Protein AF-0000000072977416 (afdb_homodimer)

Foldseek 3Di:
DPQPLWDFQDPPCVSLVVLLVQCVVVVHDSVLRRPTEEAEEEEAEDDLQRVLTVLLRVLLLVLLRVQEDDDPRGDSHRYGYYYYDYAYAQLVCFPHLCLLCHQLRLQRLLVVVLCVSRVNSHLEYEYEYTHFRNVLSNLLNQLLSWHHYAYFYLFAADWFAQPVPRATAASLNLLLCVQPPDVVVSVSRVPTGGPGGHYTWWLWRGLLVLLLCCLLFRYPFLRRQAHNPDCCSNPPVSNVVSVLRVVCSVVRPISLLQHALQSLQRSLLLSQQQLHFPLCLLSSLSSCLSSFAQACCPQRHPLVRSQLCQAAFHHHFFQIPPLHRHTSNVCSVLPGCLQVVVLQVVQQAGDQQRHHSNRHGNVVSSVVSVHDHDPCHGTHHRLDGPGVGTQKHFADEQQAPVRFKMWGRSQAPDQQDVQKAKAWEDEALASNVLVVCLNPPVVVDDASYEYEYALQACQQSNNQGANSSSQSSVVSSCVVVVGAYEYEYCGGHISNGHHTYMYVGPPGLFQQGPSVQDDGGFMWMQHSPVRYIYTPQCVDVVSVVVSSVVQVVCCVVVVNTHPSGHDQPDPSSVQSNQAFAGSSSSRHGHHRNRRDHNNHDDRDDPPRDRGRNSRNVSPPDD/DPQPLWDFQDPPCVSLVVLLVQCVVVVHDSVLRRPAEEAEEEEAEDDLQRVLTVLLRVLLLVLLRVQEDDDPRGDSHRYGYYYYDYAYAQLVCFPHLCLLCHQLRLQRLLVVVLCVSRVNVHQEYEYEYTHFRNVLSNLLNQLLSWHHYAYFYLFAFDWFAQPVPRATAASLNLLLCVQPPDVVVSVSRVVTGGPGGHYTWWLWRGLLVLLLCCLLFRYPFLRRQAHNPDCCSNPPVSNVVSVLRVVCSVVRPISLLQHALQSLQRSLLLSQQQLHFPLCLLSSLSSCLSSFAQACCPQRHPLVRSQLCQAAFHHHFFQIPPLHGHTSNVCSVLPGCLQVVVLQVVQQAGDQQRHHSNRHGNVVSSVVSVHDHDPCHGTHHRLDGPGVGTQKHFADEQQAPVRFKMWGRSQAPDQQDVQKAKAWEDEALASNVLVVCLNPPVVVDDASYEYEYALQACQQSNNQGANSSSQSSVVSSCVVVVGAYEYEYCGGHISNGHHTYMYVGPPGLFQQGQSVQDDGGFMWMQHSVVRYIYTPQCVDVVSVVVSSVVQVVCCVVVVNTHPSGHDQPDPSSVQSNQAFAGSSSSRHGHHRNRRDHNNHDDRDDPPRDGGRNSRNVSPPDD

Structure (mmCIF, N/CA/C/O backbone):
data_AF-0000000072977416-model_v1
#
loop_
_entity.id
_entity.type
_entity.pdbx_description
1 polymer 'Dihydroxy-acid dehydratase IlvD'
#
loop_
_atom_site.group_P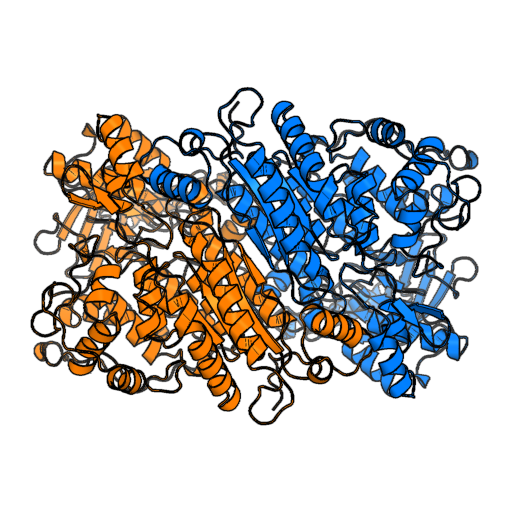DB
_atom_site.id
_atom_site.type_symbol
_atom_site.label_atom_id
_atom_site.label_alt_id
_atom_site.label_comp_id
_atom_site.label_asym_id
_atom_site.label_entity_id
_atom_site.label_seq_id
_atom_site.pdbx_PDB_ins_code
_atom_site.Cartn_x
_atom_site.Cartn_y
_atom_site.Cartn_z
_atom_site.occupancy
_atom_site.B_iso_or_equiv
_atom_site.auth_seq_id
_atom_site.auth_comp_id
_atom_site.auth_asym_id
_atom_site.auth_atom_id
_atom_site.pdbx_PDB_model_num
ATOM 1 N N . MET A 1 1 ? 30.844 7.852 -4.305 1 33.72 1 MET A N 1
ATOM 2 C CA . MET A 1 1 ? 29.672 8.141 -5.141 1 33.72 1 MET A CA 1
ATOM 3 C C . MET A 1 1 ? 28.375 7.895 -4.371 1 33.72 1 MET A C 1
ATOM 5 O O . MET A 1 1 ? 28.156 6.797 -3.855 1 33.72 1 MET A O 1
ATOM 9 N N . THR A 1 2 ? 27.781 8.914 -3.76 1 53.28 2 THR A N 1
ATOM 10 C CA . THR A 1 2 ? 26.594 8.82 -2.916 1 53.28 2 THR A CA 1
ATOM 11 C C . THR A 1 2 ? 25.453 8.172 -3.676 1 53.28 2 THR A C 1
ATOM 13 O O . THR A 1 2 ? 25.203 8.492 -4.84 1 53.28 2 THR A O 1
ATOM 16 N N . ASN A 1 3 ? 25.094 6.945 -3.426 1 66.19 3 ASN A N 1
ATOM 17 C CA . ASN A 1 3 ? 23.969 6.254 -4.043 1 66.19 3 ASN A CA 1
ATOM 18 C C . ASN A 1 3 ? 22.672 7.062 -3.92 1 66.19 3 ASN A C 1
ATOM 20 O O . ASN A 1 3 ? 22.234 7.359 -2.811 1 66.19 3 ASN A O 1
ATOM 24 N N . PRO A 1 4 ? 22.281 7.512 -5.102 1 69.56 4 PRO A N 1
ATOM 25 C CA . PRO A 1 4 ? 21.094 8.375 -5.074 1 69.56 4 PRO A CA 1
ATOM 26 C C . PRO A 1 4 ? 19.906 7.727 -4.371 1 69.56 4 PRO A C 1
ATOM 28 O O . PRO A 1 4 ? 18.984 8.422 -3.955 1 69.56 4 PRO A O 1
ATOM 31 N N . ASN A 1 5 ? 20.016 6.426 -4.133 1 79.12 5 ASN A N 1
ATOM 32 C CA . ASN A 1 5 ? 18.906 5.715 -3.51 1 79.12 5 ASN A CA 1
ATOM 33 C C . ASN A 1 5 ? 19.109 5.574 -2.004 1 79.12 5 ASN A C 1
ATOM 35 O O . ASN A 1 5 ? 18.188 5.156 -1.289 1 79.12 5 ASN A O 1
ATOM 39 N N . ALA A 1 6 ? 20.266 5.918 -1.536 1 79.19 6 ALA A N 1
ATOM 40 C CA . ALA A 1 6 ? 20.531 5.93 -0.098 1 79.19 6 ALA A CA 1
ATOM 41 C C . ALA A 1 6 ? 20.281 7.316 0.492 1 79.19 6 ALA A C 1
ATOM 43 O O . ALA A 1 6 ? 20.797 8.312 -0.013 1 79.19 6 ALA A O 1
ATOM 44 N N . VAL A 1 7 ? 19.453 7.297 1.464 1 80.44 7 VAL A N 1
ATOM 45 C CA . VAL A 1 7 ? 19.109 8.555 2.117 1 80.44 7 VAL A CA 1
ATOM 46 C C . VAL A 1 7 ? 19.891 8.68 3.43 1 80.44 7 VAL A C 1
ATOM 48 O O . VAL A 1 7 ? 19.828 7.789 4.277 1 80.44 7 VAL A O 1
ATOM 51 N N . LEU A 1 8 ? 20.703 9.711 3.51 1 84.19 8 LEU A N 1
ATOM 52 C CA . LEU A 1 8 ? 21.422 10 4.75 1 84.19 8 LEU A CA 1
ATOM 53 C C . LEU A 1 8 ? 20.75 11.141 5.508 1 84.19 8 LEU A C 1
ATOM 55 O O . LEU A 1 8 ? 20.172 12.039 4.898 1 84.19 8 LEU A O 1
ATOM 59 N N . ILE A 1 9 ? 20.812 11 6.777 1 87.94 9 ILE A N 1
ATOM 60 C CA . ILE A 1 9 ? 20.344 12.102 7.605 1 87.94 9 ILE A CA 1
ATOM 61 C C . ILE A 1 9 ? 21.453 13.133 7.766 1 87.94 9 ILE A C 1
ATOM 63 O O . ILE A 1 9 ? 22.531 12.828 8.281 1 87.94 9 ILE A O 1
ATOM 67 N N . ASP A 1 10 ? 21.25 14.258 7.242 1 89.56 10 ASP A N 1
ATOM 68 C CA . ASP A 1 10 ? 22.234 15.328 7.395 1 89.56 10 ASP A CA 1
ATOM 69 C C . ASP A 1 10 ? 22.281 15.836 8.836 1 89.56 10 ASP A C 1
ATOM 71 O O . ASP A 1 10 ? 21.625 15.266 9.719 1 89.56 10 ASP A O 1
ATOM 75 N N . LYS A 1 11 ? 23.094 16.828 9.086 1 90.56 11 LYS A N 1
ATOM 76 C CA . LYS A 1 11 ? 23.266 17.328 10.445 1 90.56 11 LYS A CA 1
ATOM 77 C C . LYS A 1 11 ? 22.281 18.438 10.766 1 90.56 11 LYS A C 1
ATOM 79 O O . LYS A 1 11 ? 22.469 19.188 11.719 1 90.56 11 LYS A O 1
ATOM 84 N N . HIS A 1 12 ? 21.328 18.484 9.891 1 92.12 12 HIS A N 1
ATOM 85 C CA . HIS A 1 12 ? 20.234 19.422 10.188 1 92.12 12 HIS A CA 1
ATOM 86 C C . HIS A 1 12 ? 19.516 19.031 11.469 1 92.12 12 HIS A C 1
ATOM 88 O O . HIS A 1 12 ? 18.969 17.922 11.57 1 92.12 12 HIS A O 1
ATOM 94 N N . PRO A 1 13 ? 19.469 19.938 12.43 1 94.31 13 PRO A N 1
ATOM 95 C CA . PRO A 1 13 ? 18.906 19.562 13.727 1 94.31 13 PRO A CA 1
ATOM 96 C C . PRO A 1 13 ? 17.453 19.125 13.633 1 94.31 13 PRO A C 1
ATOM 98 O O . PRO A 1 13 ? 17.016 18.219 14.344 1 94.31 13 PRO A O 1
ATOM 101 N N . GLY A 1 14 ? 16.656 19.766 12.789 1 92.81 14 GLY A N 1
ATOM 102 C CA . GLY A 1 14 ? 15.258 19.391 12.602 1 92.81 14 GLY A CA 1
ATOM 103 C C . GLY A 1 14 ? 15.078 17.969 12.125 1 92.81 14 GLY A C 1
ATOM 104 O O . GLY A 1 14 ? 14.133 17.281 12.539 1 92.81 14 GLY A O 1
ATOM 105 N N . ARG A 1 15 ? 15.875 17.5 11.281 1 93.25 15 ARG A N 1
ATOM 106 C CA . ARG A 1 15 ? 15.781 16.156 10.727 1 93.25 15 ARG A CA 1
ATOM 107 C C . ARG A 1 15 ? 16.453 15.133 11.641 1 93.25 15 ARG A C 1
ATOM 109 O O . ARG A 1 15 ? 15.977 14 11.773 1 93.25 15 ARG A O 1
ATOM 116 N N . SER A 1 16 ? 17.484 15.547 12.383 1 94.62 16 SER A N 1
ATOM 117 C CA . SER A 1 16 ? 18.25 14.656 13.242 1 94.62 16 SER A CA 1
ATOM 118 C C . SER A 1 16 ? 17.484 14.328 14.523 1 94.62 16 SER A C 1
ATOM 120 O O . SER A 1 16 ? 17.656 13.242 15.078 1 94.62 16 SER A O 1
ATOM 122 N N . THR A 1 17 ? 16.672 15.227 15.008 1 95.31 17 THR A N 1
ATOM 123 C CA . THR A 1 17 ? 16.078 15.109 16.344 1 95.31 17 THR A CA 1
ATOM 124 C C . THR A 1 17 ? 15.25 13.844 16.453 1 95.31 17 THR A C 1
ATOM 126 O O . THR A 1 17 ? 15.297 13.141 17.469 1 95.31 17 THR A O 1
ATOM 129 N N . GLN A 1 18 ? 14.484 13.453 15.453 1 94 18 GLN A N 1
ATOM 130 C CA . GLN A 1 18 ? 13.648 12.258 15.508 1 94 18 GLN A CA 1
ATOM 131 C C . GLN A 1 18 ? 14.492 10.992 15.398 1 94 18 GLN A C 1
ATOM 133 O O . GLN A 1 18 ? 14.172 9.977 16.016 1 94 18 GLN A O 1
ATOM 138 N N . THR A 1 19 ? 15.531 11.078 14.625 1 94.06 19 THR A N 1
ATOM 139 C CA . THR A 1 19 ? 16.391 9.914 14.461 1 94.06 19 THR A CA 1
ATOM 140 C C . THR A 1 19 ? 17.172 9.641 15.742 1 94.06 19 THR A C 1
ATOM 142 O O . THR A 1 19 ? 17.438 8.484 16.078 1 94.06 19 THR A O 1
ATOM 145 N N . ILE A 1 20 ? 17.562 10.727 16.406 1 95.25 20 ILE A N 1
ATOM 146 C CA . ILE A 1 20 ? 18.203 10.586 17.719 1 95.25 20 ILE A CA 1
ATOM 147 C C . ILE A 1 20 ? 17.25 9.891 18.688 1 95.25 20 ILE A C 1
ATOM 149 O O . ILE A 1 20 ? 17.625 8.938 19.375 1 95.25 20 ILE A O 1
ATOM 153 N N . GLY A 1 21 ? 15.969 10.398 18.719 1 93.25 21 GLY A N 1
ATOM 154 C CA . GLY A 1 21 ? 14.961 9.781 19.562 1 93.25 21 GLY A CA 1
ATOM 155 C C . GLY A 1 21 ? 14.758 8.305 19.266 1 93.25 21 GLY A C 1
ATOM 156 O O . GLY A 1 21 ? 14.633 7.492 20.188 1 93.25 21 GLY A O 1
ATOM 157 N N . LEU A 1 22 ? 14.711 7.941 18.016 1 94.31 22 LEU A N 1
ATOM 158 C CA . LEU A 1 22 ? 14.547 6.555 17.609 1 94.31 22 LEU A CA 1
ATOM 159 C C . LEU A 1 22 ? 15.703 5.695 18.094 1 94.31 22 LEU A C 1
ATOM 161 O O . LEU A 1 22 ? 15.492 4.605 18.641 1 94.31 22 LEU A O 1
ATOM 165 N N . ALA A 1 23 ? 16.938 6.191 17.844 1 95.31 23 ALA A N 1
ATOM 166 C CA . ALA A 1 23 ? 18.125 5.449 18.266 1 95.31 23 ALA A CA 1
ATOM 167 C C . ALA A 1 23 ? 18.094 5.176 19.766 1 95.31 23 ALA A C 1
ATOM 169 O O . ALA A 1 23 ? 18.406 4.066 20.203 1 95.31 23 ALA A O 1
ATOM 170 N N . LEU A 1 24 ? 17.672 6.152 20.516 1 94.38 24 LEU A N 1
ATOM 171 C CA . LEU A 1 24 ? 17.594 6.004 21.969 1 94.38 24 LEU A CA 1
ATOM 172 C C . LEU A 1 24 ? 16.562 4.953 22.359 1 94.38 24 LEU A C 1
ATOM 174 O O . LEU A 1 24 ? 16.828 4.105 23.219 1 94.38 24 LEU A O 1
ATOM 178 N N . GLU A 1 25 ? 15.445 4.984 21.734 1 94.06 25 GLU A N 1
ATOM 179 C CA . GLU A 1 25 ? 14.344 4.094 22.094 1 94.06 25 GLU A CA 1
ATOM 180 C C . GLU A 1 25 ? 14.672 2.646 21.734 1 94.06 25 GLU A C 1
ATOM 182 O O . GLU A 1 25 ? 14.266 1.721 22.438 1 94.06 25 GLU A O 1
ATOM 187 N N . ILE A 1 26 ? 15.328 2.398 20.609 1 93.75 26 ILE A N 1
ATOM 188 C CA . ILE A 1 26 ? 15.586 1.018 20.219 1 93.75 26 ILE A CA 1
ATOM 189 C C . ILE A 1 26 ? 16.938 0.566 20.781 1 93.75 26 ILE A C 1
ATOM 191 O O . ILE A 1 26 ? 17.344 -0.58 20.594 1 93.75 26 ILE A O 1
ATOM 195 N N . GLY A 1 27 ? 17.656 1.458 21.422 1 93.5 27 GLY A N 1
ATOM 196 C CA . GLY A 1 27 ? 18.844 1.095 22.172 1 93.5 27 GLY A CA 1
ATOM 197 C C . GLY A 1 27 ? 20.094 1.02 21.297 1 93.5 27 GLY A C 1
ATOM 198 O O . GLY A 1 27 ? 20.922 0.121 21.469 1 93.5 27 GLY A O 1
ATOM 199 N N . THR A 1 28 ? 20.172 1.914 20.312 1 94.56 28 THR A N 1
ATOM 200 C CA . THR A 1 28 ? 21.375 1.988 19.5 1 94.56 28 THR A CA 1
ATOM 201 C C . THR A 1 28 ? 22.109 3.301 19.734 1 94.56 28 THR A C 1
ATOM 203 O O . THR A 1 28 ? 21.594 4.207 20.375 1 94.56 28 THR A O 1
ATOM 206 N N . ASP A 1 29 ? 23.344 3.41 19.266 1 93.75 29 ASP A N 1
ATOM 207 C CA . ASP A 1 29 ? 24.219 4.562 19.484 1 93.75 29 ASP A CA 1
ATOM 208 C C . ASP A 1 29 ? 23.781 5.746 18.625 1 93.75 29 ASP A C 1
ATOM 210 O O . ASP A 1 29 ? 23.859 5.688 17.391 1 93.75 29 ASP A O 1
ATOM 214 N N . PRO A 1 30 ? 23.406 6.875 19.266 1 93.31 30 PRO A N 1
ATOM 215 C CA . PRO A 1 30 ? 22.984 8.055 18.5 1 93.31 30 PRO A CA 1
ATOM 216 C C . PRO A 1 30 ? 24.094 8.586 17.594 1 93.31 30 PRO A C 1
ATOM 218 O O . PRO A 1 30 ? 23.828 9.32 16.641 1 93.31 30 PRO A O 1
ATOM 221 N N . ALA A 1 31 ? 25.312 8.188 17.891 1 93.06 31 ALA A N 1
ATOM 222 C CA . ALA A 1 31 ? 26.422 8.648 17.078 1 93.06 31 ALA A CA 1
ATOM 223 C C . ALA A 1 31 ? 26.328 8.094 15.656 1 93.06 31 ALA A C 1
ATOM 225 O O . ALA A 1 31 ? 26.984 8.594 14.734 1 93.06 31 ALA A O 1
ATOM 226 N N . LEU A 1 32 ? 25.453 7.102 15.5 1 95.69 32 LEU A N 1
ATOM 227 C CA . LEU A 1 32 ? 25.359 6.422 14.211 1 95.69 32 LEU A CA 1
ATOM 228 C C . LEU A 1 32 ? 24.203 6.977 13.383 1 95.69 32 LEU A C 1
ATOM 230 O O . LEU A 1 32 ? 23.984 6.539 12.25 1 95.69 32 LEU A O 1
ATOM 234 N N . ILE A 1 33 ? 23.516 7.988 13.805 1 94.44 33 ILE A N 1
ATOM 235 C CA . ILE A 1 33 ? 22.266 8.391 13.164 1 94.44 33 ILE A CA 1
ATOM 236 C C . ILE A 1 33 ? 22.562 9.016 11.797 1 94.44 33 ILE A C 1
ATOM 238 O O . ILE A 1 33 ? 21.688 9.07 10.93 1 94.44 33 ILE A O 1
ATOM 242 N N . HIS A 1 34 ? 23.781 9.516 11.594 1 93.88 34 HIS A N 1
ATOM 243 C CA . HIS A 1 34 ? 24.156 10.156 10.336 1 93.88 34 HIS A CA 1
ATOM 244 C C . HIS A 1 34 ? 24.797 9.164 9.383 1 93.88 34 HIS A C 1
ATOM 246 O O . HIS A 1 34 ? 25.203 9.539 8.273 1 93.88 34 HIS A O 1
ATOM 252 N N . GLU A 1 35 ? 24.891 7.91 9.844 1 93.75 35 GLU A N 1
ATOM 253 C CA . GLU A 1 35 ? 25.359 6.832 8.984 1 93.75 35 GLU A CA 1
ATOM 254 C C . GLU A 1 35 ? 24.234 6.281 8.117 1 93.75 35 GLU A C 1
ATOM 256 O O . GLU A 1 35 ? 23.062 6.582 8.344 1 93.75 35 GLU A O 1
ATOM 261 N N . PRO A 1 36 ? 24.609 5.508 7.082 1 94.06 36 PRO A N 1
ATOM 262 C CA . PRO A 1 36 ? 23.562 4.832 6.32 1 94.06 36 PRO A CA 1
ATOM 263 C C . PRO A 1 36 ? 22.703 3.914 7.188 1 94.06 36 PRO A C 1
ATOM 265 O O . PRO A 1 36 ? 23.156 3.436 8.227 1 94.06 36 PRO A O 1
ATOM 268 N N . SER A 1 37 ? 21.5 3.707 6.762 1 95.06 37 SER A N 1
ATOM 269 C CA . SER A 1 37 ? 20.562 2.938 7.578 1 95.06 37 SER A CA 1
ATOM 270 C C . SER A 1 37 ? 20.406 1.521 7.039 1 95.06 37 SER A C 1
ATOM 272 O O . SER A 1 37 ? 20.578 1.279 5.844 1 95.06 37 SER A O 1
ATOM 274 N N . VAL A 1 38 ? 20.047 0.618 7.91 1 97.06 38 VAL A N 1
ATOM 275 C CA . VAL A 1 38 ? 19.672 -0.751 7.57 1 97.06 38 VAL A CA 1
ATOM 276 C C . VAL A 1 38 ? 18.391 -1.131 8.289 1 97.06 38 VAL A C 1
ATOM 278 O O . VAL A 1 38 ? 18.016 -0.512 9.297 1 97.06 38 VAL A O 1
ATOM 281 N N . GLY A 1 39 ? 17.656 -2.059 7.762 1 96.81 39 GLY A N 1
ATOM 282 C CA . GLY A 1 39 ? 16.391 -2.451 8.383 1 96.81 39 GLY A CA 1
ATOM 283 C C . GLY A 1 39 ? 15.883 -3.789 7.895 1 96.81 39 GLY A C 1
ATOM 284 O O . GLY A 1 39 ? 16.5 -4.426 7.043 1 96.81 39 GLY A O 1
ATOM 285 N N . VAL A 1 40 ? 14.828 -4.289 8.57 1 98.56 40 VAL A N 1
ATOM 286 C CA . VAL A 1 40 ? 14.148 -5.539 8.25 1 98.56 40 VAL A CA 1
ATOM 287 C C . VAL A 1 40 ? 12.672 -5.27 7.973 1 98.56 40 VAL A C 1
ATOM 289 O O . VAL A 1 40 ? 12.039 -4.477 8.672 1 98.56 40 VAL A O 1
ATOM 292 N N . VAL A 1 41 ? 12.109 -5.848 6.918 1 98.31 41 VAL A N 1
ATOM 293 C CA . VAL A 1 41 ? 10.695 -5.715 6.598 1 98.31 41 VAL A CA 1
ATOM 294 C C . VAL A 1 41 ? 10.047 -7.098 6.516 1 98.31 41 VAL A C 1
ATOM 296 O O . VAL A 1 41 ? 10.734 -8.094 6.301 1 98.31 41 VAL A O 1
ATOM 299 N N . GLY A 1 42 ? 8.773 -7.172 6.785 1 98.38 42 GLY A N 1
ATOM 300 C CA . GLY A 1 42 ? 8.023 -8.406 6.68 1 98.38 42 GLY A CA 1
ATOM 301 C C . GLY A 1 42 ? 6.664 -8.227 6.023 1 98.38 42 GLY A C 1
ATOM 302 O O . GLY A 1 42 ? 6.125 -7.121 5.996 1 98.38 42 GLY A O 1
ATOM 303 N N . THR A 1 43 ? 6.125 -9.289 5.457 1 97.81 43 THR A N 1
ATOM 304 C CA . THR A 1 43 ? 4.762 -9.289 4.93 1 97.81 43 THR A CA 1
ATOM 305 C C . THR A 1 43 ? 3.822 -10.047 5.863 1 97.81 43 THR A C 1
ATOM 307 O O . THR A 1 43 ? 4.102 -11.18 6.25 1 97.81 43 THR A O 1
ATOM 310 N N . LYS A 1 44 ? 2.697 -9.461 6.234 1 96.69 44 LYS A N 1
ATOM 311 C CA . LYS A 1 44 ? 1.711 -10.07 7.125 1 96.69 44 LYS A CA 1
ATOM 312 C C . LYS A 1 44 ? 0.342 -10.148 6.457 1 96.69 44 LYS A C 1
ATOM 314 O O . LYS A 1 44 ? 0.1 -9.484 5.445 1 96.69 44 LYS A O 1
ATOM 319 N N . GLY A 1 45 ? -0.521 -10.945 6.988 1 94.06 45 GLY A N 1
ATOM 320 C CA . GLY A 1 45 ? -1.86 -11.172 6.465 1 94.06 45 GLY A CA 1
ATOM 321 C C . GLY A 1 45 ? -2.746 -11.953 7.418 1 94.06 45 GLY A C 1
ATOM 322 O O . GLY A 1 45 ? -2.307 -12.352 8.5 1 94.06 45 GLY A O 1
ATOM 323 N N . ASP A 1 46 ? -3.953 -12.289 7.031 1 92.12 46 ASP A N 1
ATOM 324 C CA . ASP A 1 46 ? -4.965 -12.797 7.949 1 92.12 46 ASP A CA 1
ATOM 325 C C . ASP A 1 46 ? -5.055 -14.32 7.879 1 92.12 46 ASP A C 1
ATOM 327 O O . ASP A 1 46 ? -6.102 -14.898 8.18 1 92.12 46 ASP A O 1
ATOM 331 N N . SER A 1 47 ? -4.051 -14.977 7.375 1 93.44 47 SER A N 1
ATOM 332 C CA . SER A 1 47 ? -4.051 -16.438 7.285 1 93.44 47 SER A CA 1
ATOM 333 C C . SER A 1 47 ? -2.834 -17.031 7.988 1 93.44 47 SER A C 1
ATOM 335 O O . SER A 1 47 ? -1.903 -16.297 8.352 1 93.44 47 SER A O 1
ATOM 337 N N . GLN A 1 48 ? -2.854 -18.297 8.148 1 94.69 48 GLN A N 1
ATOM 338 C CA . GLN A 1 48 ? -1.761 -18.984 8.828 1 94.69 48 GLN A CA 1
ATOM 339 C C . GLN A 1 48 ? -0.483 -18.953 7.996 1 94.69 48 GLN A C 1
ATOM 341 O O . GLN A 1 48 ? 0.604 -19.234 8.508 1 94.69 48 GLN A O 1
ATOM 346 N N . CYS A 1 49 ? -0.612 -18.547 6.699 1 96 49 CYS A N 1
ATOM 347 C CA . CYS A 1 49 ? 0.577 -18.391 5.867 1 96 49 CYS A CA 1
ATOM 348 C C . CYS A 1 49 ? 1.567 -17.422 6.504 1 96 49 CYS A C 1
ATOM 350 O O . CYS A 1 49 ? 2.779 -17.578 6.34 1 96 49 CYS A O 1
ATOM 352 N N . TYR A 1 50 ? 1.049 -16.484 7.25 1 96.81 50 TYR A N 1
ATOM 353 C CA . TYR A 1 50 ? 1.85 -15.328 7.645 1 96.81 50 TYR A CA 1
ATOM 354 C C . TYR A 1 50 ? 2.24 -15.406 9.117 1 96.81 50 TYR A C 1
ATOM 356 O O . TYR A 1 50 ? 2.979 -14.555 9.617 1 96.81 50 TYR A O 1
ATOM 364 N N . LEU A 1 51 ? 1.865 -16.375 9.867 1 96.69 51 LEU A N 1
ATOM 365 C CA . LEU A 1 51 ? 1.949 -16.406 11.328 1 96.69 51 LEU A CA 1
ATOM 366 C C . LEU A 1 51 ? 3.4 -16.484 11.781 1 96.69 51 LEU A C 1
ATOM 368 O O . LEU A 1 51 ? 3.729 -16.062 12.898 1 96.69 51 LEU A O 1
ATOM 372 N N . GLY A 1 52 ? 4.289 -17 10.938 1 97.19 52 GLY A N 1
ATOM 373 C CA . GLY A 1 52 ? 5.68 -17.141 11.336 1 97.19 52 GLY A CA 1
ATOM 374 C C . GLY A 1 52 ? 6.508 -15.898 11.031 1 97.19 52 GLY A C 1
ATOM 375 O O . GLY A 1 52 ? 7.645 -15.781 11.492 1 97.19 52 GLY A O 1
ATOM 376 N N . VAL A 1 53 ? 6.016 -14.891 10.344 1 98.25 53 VAL A N 1
ATOM 377 C CA . VAL A 1 53 ? 6.789 -13.805 9.758 1 98.25 53 VAL A CA 1
ATOM 378 C C . VAL A 1 53 ? 7.293 -12.875 10.867 1 98.25 53 VAL A C 1
ATOM 380 O O . VAL A 1 53 ? 8.484 -12.547 10.914 1 98.25 53 VAL A O 1
ATOM 383 N N . ALA A 1 54 ? 6.422 -12.484 11.766 1 97.38 54 ALA A N 1
ATOM 384 C CA . ALA A 1 54 ? 6.766 -11.469 12.758 1 97.38 54 ALA A CA 1
ATOM 385 C C . ALA A 1 54 ? 7.91 -11.938 13.648 1 97.38 54 ALA A C 1
ATOM 387 O O . ALA A 1 54 ? 8.82 -11.164 13.961 1 97.38 54 ALA A O 1
ATOM 388 N N . THR A 1 55 ? 7.84 -13.188 14.086 1 97.94 55 THR A N 1
ATOM 389 C CA . THR A 1 55 ? 8.883 -13.719 14.961 1 97.94 55 THR A CA 1
ATOM 390 C C . THR A 1 55 ? 10.227 -13.766 14.234 1 97.94 55 THR A C 1
ATOM 392 O O . THR A 1 55 ? 11.273 -13.523 14.836 1 97.94 55 THR A O 1
ATOM 395 N N . LYS A 1 56 ? 10.219 -14.078 12.984 1 98.75 56 LYS A N 1
ATOM 396 C CA . LYS A 1 56 ? 11.445 -14.141 12.195 1 98.75 56 LYS A CA 1
ATOM 397 C C . LYS A 1 56 ? 12 -12.742 11.938 1 98.75 56 LYS A C 1
ATOM 399 O O . LYS A 1 56 ? 13.219 -12.539 11.969 1 98.75 56 LYS A O 1
ATOM 404 N N . VAL A 1 57 ? 11.117 -11.797 11.633 1 98.62 57 VAL A N 1
ATOM 405 C CA . VAL A 1 57 ? 11.531 -10.406 11.469 1 98.62 57 VAL A CA 1
ATOM 406 C C . VAL A 1 57 ? 12.227 -9.922 12.734 1 98.62 57 VAL A C 1
ATOM 408 O O . VAL A 1 57 ? 13.289 -9.297 12.664 1 98.62 57 VAL A O 1
ATOM 411 N N . GLU A 1 58 ? 11.656 -10.203 13.859 1 98.12 58 GLU A N 1
ATOM 412 C CA . GLU A 1 58 ? 12.227 -9.789 15.133 1 98.12 58 GLU A CA 1
ATOM 413 C C . GLU A 1 58 ? 13.586 -10.445 15.375 1 98.12 58 GLU A C 1
ATOM 415 O O . GLU A 1 58 ? 14.516 -9.797 15.859 1 98.12 58 GLU A O 1
ATOM 420 N N . ALA A 1 59 ? 13.688 -11.727 15.039 1 98.75 59 ALA A N 1
ATOM 421 C CA . ALA A 1 59 ? 14.953 -12.438 15.211 1 98.75 59 ALA A CA 1
ATOM 422 C C . ALA A 1 59 ? 16.062 -11.805 14.367 1 98.75 59 ALA A C 1
ATOM 424 O O . ALA A 1 59 ? 17.188 -11.633 14.836 1 98.75 59 ALA A O 1
ATOM 425 N N . ILE A 1 60 ? 15.789 -11.484 13.156 1 98.88 60 ILE A N 1
ATOM 426 C CA . ILE A 1 60 ? 16.766 -10.875 12.25 1 98.88 60 ILE A CA 1
ATOM 427 C C . ILE A 1 60 ? 17.109 -9.469 12.742 1 98.88 60 ILE A C 1
ATOM 429 O O . ILE A 1 60 ? 18.281 -9.07 12.719 1 98.88 60 ILE A O 1
ATOM 433 N N . HIS A 1 61 ? 16.078 -8.688 13.148 1 98.56 61 HIS A N 1
ATOM 434 C CA . HIS A 1 61 ? 16.312 -7.344 13.664 1 98.56 61 HIS A CA 1
ATOM 435 C C . HIS A 1 61 ? 17.234 -7.371 14.875 1 98.56 61 HIS A C 1
ATOM 437 O O . HIS A 1 61 ? 18.125 -6.527 14.992 1 98.56 61 HIS A O 1
ATOM 443 N N . GLN A 1 62 ? 17.031 -8.32 15.758 1 98.12 62 GLN A N 1
ATOM 444 C CA . GLN A 1 62 ? 17.891 -8.461 16.922 1 98.12 62 GLN A CA 1
ATOM 445 C C . GLN A 1 62 ? 19.312 -8.836 16.516 1 98.12 62 GLN A C 1
ATOM 447 O O . GLN A 1 62 ? 20.281 -8.336 17.094 1 98.12 62 GLN A O 1
ATOM 452 N N . ALA A 1 63 ? 19.391 -9.742 15.555 1 98.25 63 ALA A N 1
ATOM 453 C CA . ALA A 1 63 ? 20.719 -10.102 15.047 1 98.25 63 ALA A CA 1
ATOM 454 C C . ALA A 1 63 ? 21.438 -8.891 14.477 1 98.25 63 ALA A C 1
ATOM 456 O O . ALA A 1 63 ? 22.641 -8.719 14.695 1 98.25 63 ALA A O 1
ATOM 457 N N . LEU A 1 64 ? 20.75 -8.039 13.742 1 97.75 64 LEU A N 1
ATOM 458 C CA . LEU A 1 64 ? 21.312 -6.805 13.203 1 97.75 64 LEU A CA 1
ATOM 459 C C . LEU A 1 64 ? 21.75 -5.871 14.32 1 97.75 64 LEU A C 1
ATOM 461 O O . LEU A 1 64 ? 22.859 -5.324 14.289 1 97.75 64 LEU A O 1
ATOM 465 N N . LYS A 1 65 ? 20.891 -5.688 15.258 1 97.5 65 LYS A N 1
ATOM 466 C CA . LYS A 1 65 ? 21.125 -4.781 16.375 1 97.5 65 LYS A CA 1
ATOM 467 C C . LYS A 1 65 ? 22.406 -5.152 17.109 1 97.5 65 LYS A C 1
ATOM 469 O O . LYS A 1 65 ? 23.203 -4.277 17.453 1 97.5 65 LYS A O 1
ATOM 474 N N . THR A 1 66 ? 22.672 -6.438 17.297 1 96.06 66 THR A N 1
ATOM 475 C CA . THR A 1 66 ? 23.812 -6.918 18.062 1 96.06 66 THR A CA 1
ATOM 476 C C . THR A 1 66 ? 25.109 -6.672 17.312 1 96.06 66 THR A C 1
ATOM 478 O O . THR A 1 66 ? 26.188 -6.633 17.906 1 96.06 66 THR A O 1
ATOM 481 N N . ARG A 1 67 ? 25 -6.449 16.047 1 95.62 67 ARG A N 1
ATOM 482 C CA . ARG A 1 67 ? 26.188 -6.266 15.227 1 95.62 67 ARG A CA 1
ATOM 483 C C . ARG A 1 67 ? 26.469 -4.785 14.984 1 95.62 67 ARG A C 1
ATOM 485 O O . ARG A 1 67 ? 27.547 -4.418 14.5 1 95.62 67 ARG A O 1
ATOM 492 N N . ILE A 1 68 ? 25.562 -3.92 15.328 1 95.75 68 ILE A N 1
ATOM 493 C CA . ILE A 1 68 ? 25.672 -2.494 15.039 1 95.75 68 ILE A CA 1
ATOM 494 C C . ILE A 1 68 ? 26.375 -1.781 16.188 1 95.75 68 ILE A C 1
ATOM 496 O O . ILE A 1 68 ? 26.078 -2.031 17.359 1 95.75 68 ILE A O 1
ATOM 500 N N . GLY A 1 69 ? 27.328 -0.96 15.852 1 94.75 69 GLY A N 1
ATOM 501 C CA . GLY A 1 69 ? 28.062 -0.19 16.844 1 94.75 69 GLY A CA 1
ATOM 502 C C . GLY A 1 69 ? 29.25 0.544 16.266 1 94.75 69 GLY A C 1
ATOM 503 O O . GLY A 1 69 ? 29.438 0.564 15.039 1 94.75 69 GLY A O 1
ATOM 504 N N . THR A 1 70 ? 29.938 1.151 17.078 1 92.94 70 THR A N 1
ATOM 505 C CA . THR A 1 70 ? 31.078 1.969 16.656 1 92.94 70 THR A CA 1
ATOM 506 C C . THR A 1 70 ? 32.406 1.271 16.969 1 92.94 70 THR A C 1
ATOM 508 O O . THR A 1 70 ? 33.469 1.758 16.594 1 92.94 70 THR A O 1
ATOM 511 N N . LYS A 1 71 ? 32.406 0.113 17.656 1 92.38 71 LYS A N 1
ATOM 512 C CA . LYS A 1 71 ? 33.625 -0.626 17.969 1 92.38 71 LYS A CA 1
ATOM 513 C C . LYS A 1 71 ? 34.188 -1.31 16.719 1 92.38 71 LYS A C 1
ATOM 515 O O . LYS A 1 71 ? 33.469 -1.5 15.734 1 92.38 71 LYS A O 1
ATOM 520 N N . PRO A 1 72 ? 35.469 -1.657 16.75 1 90.94 72 PRO A N 1
ATOM 521 C CA . PRO A 1 72 ? 36.062 -2.355 15.609 1 90.94 72 PRO A CA 1
ATOM 522 C C . PRO A 1 72 ? 35.312 -3.66 15.281 1 90.94 72 PRO A C 1
ATOM 524 O O . PRO A 1 72 ? 35.031 -4.445 16.188 1 90.94 72 PRO A O 1
ATOM 527 N N . GLY A 1 73 ? 35.031 -3.816 14.078 1 89.12 73 GLY A N 1
ATOM 528 C CA . GLY A 1 73 ? 34.375 -5.039 13.641 1 89.12 73 GLY A CA 1
ATOM 529 C C . GLY A 1 73 ? 32.844 -4.918 13.586 1 89.12 73 GLY A C 1
ATOM 530 O O . GLY A 1 73 ? 32.188 -5.77 13 1 89.12 73 GLY A O 1
ATOM 531 N N . GLN A 1 74 ? 32.312 -3.881 14.141 1 93.75 74 GLN A N 1
ATOM 532 C CA . GLN A 1 74 ? 30.859 -3.672 14.133 1 93.75 74 GLN A CA 1
ATOM 533 C C . GLN A 1 74 ? 30.422 -2.887 12.898 1 93.75 74 GLN A C 1
ATOM 535 O O . GLN A 1 74 ? 31.25 -2.301 12.203 1 93.75 74 GLN A O 1
ATOM 540 N N . LEU A 1 75 ? 29.203 -3.041 12.633 1 95.25 75 LEU A N 1
ATOM 541 C CA . LEU A 1 75 ? 28.625 -2.34 11.5 1 95.25 75 LEU A CA 1
ATOM 542 C C . LEU A 1 75 ? 28.203 -0.926 11.891 1 95.25 75 LEU A C 1
ATOM 544 O O . LEU A 1 75 ? 27.359 -0.746 12.766 1 95.25 75 LEU A O 1
ATOM 548 N N . LYS A 1 76 ? 28.812 0.062 11.273 1 95.44 76 LYS A N 1
ATOM 549 C CA . LYS A 1 76 ? 28.516 1.458 11.57 1 95.44 76 LYS A CA 1
ATOM 550 C C . LYS A 1 76 ? 27.312 1.946 10.75 1 95.44 76 LYS A C 1
ATOM 552 O O . LYS A 1 76 ? 27.469 2.789 9.859 1 95.44 76 LYS A O 1
ATOM 557 N N . TYR A 1 77 ? 26.172 1.446 11.094 1 95.94 77 TYR A N 1
ATOM 558 C CA . TYR A 1 77 ? 24.938 1.789 10.398 1 95.94 77 TYR A CA 1
ATOM 559 C C . TYR A 1 77 ? 23.859 2.225 11.391 1 95.94 77 TYR A C 1
ATOM 561 O O . TYR A 1 77 ? 23.922 1.868 12.57 1 95.94 77 TYR A O 1
ATOM 569 N N . ARG A 1 78 ? 22.938 3.041 10.93 1 95.19 78 ARG A N 1
ATOM 570 C CA . ARG A 1 78 ? 21.734 3.373 11.688 1 95.19 78 ARG A CA 1
ATOM 571 C C . ARG A 1 78 ? 20.672 2.281 11.547 1 95.19 78 ARG A C 1
ATOM 573 O O . ARG A 1 78 ? 20.375 1.841 10.438 1 95.19 78 ARG A O 1
ATOM 580 N N . LEU A 1 79 ? 20.172 1.858 12.695 1 96.5 79 LEU A N 1
ATOM 581 C CA . LEU A 1 79 ? 19.141 0.82 12.688 1 96.5 79 LEU A CA 1
ATOM 582 C C . LEU A 1 79 ? 17.75 1.432 12.75 1 96.5 79 LEU A C 1
ATOM 584 O O . LEU A 1 79 ? 17.484 2.311 13.57 1 96.5 79 LEU A O 1
ATOM 588 N N . VAL A 1 80 ? 16.828 1.047 11.883 1 95.25 80 VAL A N 1
ATOM 589 C CA . VAL A 1 80 ? 15.43 1.462 11.945 1 95.25 80 VAL A CA 1
ATOM 590 C C . VAL A 1 80 ? 14.578 0.334 12.531 1 95.25 80 VAL A C 1
ATOM 592 O O . VAL A 1 80 ? 15.016 -0.818 12.586 1 95.25 80 VAL A O 1
ATOM 595 N N . GLN A 1 81 ? 13.398 0.602 13.062 1 96.12 81 GLN A N 1
ATOM 596 C CA . GLN A 1 81 ? 12.531 -0.424 13.625 1 96.12 81 GLN A CA 1
ATOM 597 C C . GLN A 1 81 ? 11.984 -1.342 12.539 1 96.12 81 GLN A C 1
ATOM 599 O O . GLN A 1 81 ? 11.93 -0.962 11.367 1 96.12 81 GLN A O 1
ATOM 604 N N . PRO A 1 82 ? 11.555 -2.582 12.914 1 97.12 82 PRO A N 1
ATOM 605 C CA . PRO A 1 82 ? 10.938 -3.469 11.922 1 97.12 82 PRO A CA 1
ATOM 606 C C . PRO A 1 82 ? 9.664 -2.883 11.32 1 97.12 82 PRO A C 1
ATOM 608 O O . PRO A 1 82 ? 8.875 -2.244 12.023 1 97.12 82 PRO A O 1
ATOM 611 N N . GLU A 1 83 ? 9.492 -3.096 10.078 1 97 83 GLU A N 1
ATOM 612 C CA . GLU A 1 83 ? 8.305 -2.615 9.367 1 97 83 GLU A CA 1
ATOM 613 C C . GLU A 1 83 ? 7.574 -3.762 8.68 1 97 83 GLU A C 1
ATOM 615 O O . GLU A 1 83 ? 8.156 -4.824 8.438 1 97 83 GLU A O 1
ATOM 620 N N . TYR A 1 84 ? 6.266 -3.559 8.445 1 97.5 84 TYR A N 1
ATOM 621 C CA . TYR A 1 84 ? 5.438 -4.602 7.855 1 97.5 84 TYR A CA 1
ATOM 622 C C . TYR A 1 84 ? 4.523 -4.023 6.781 1 97.5 84 TYR A C 1
ATOM 624 O O . TYR A 1 84 ? 4.172 -2.844 6.824 1 97.5 84 TYR A O 1
ATOM 632 N N . THR A 1 85 ? 4.184 -4.797 5.828 1 96.31 85 THR A N 1
ATOM 633 C CA . THR A 1 85 ? 3.113 -4.48 4.887 1 96.31 85 THR A CA 1
ATOM 634 C C . THR A 1 85 ? 2.025 -5.551 4.926 1 96.31 85 THR A C 1
ATOM 636 O O . THR A 1 85 ? 2.258 -6.66 5.41 1 96.31 85 THR A O 1
ATOM 639 N N . ILE A 1 86 ? 0.805 -5.215 4.469 1 93.94 86 ILE A N 1
ATOM 640 C CA . ILE A 1 86 ? -0.363 -6.09 4.5 1 93.94 86 ILE A CA 1
ATOM 641 C C . ILE A 1 86 ? -0.421 -6.918 3.219 1 93.94 86 ILE A C 1
ATOM 643 O O . ILE A 1 86 ? -0.017 -6.453 2.15 1 93.94 86 ILE A O 1
ATOM 647 N N . ALA A 1 87 ? -0.921 -8.156 3.387 1 90.44 87 ALA A N 1
ATOM 648 C CA . ALA A 1 87 ? -1.101 -9.039 2.236 1 90.44 87 ALA A CA 1
ATOM 649 C C . ALA A 1 87 ? -2.312 -9.945 2.424 1 90.44 87 ALA A C 1
ATOM 651 O O . ALA A 1 87 ? -2.916 -9.977 3.5 1 90.44 87 ALA A O 1
ATOM 652 N N . THR A 1 88 ? -2.727 -10.609 1.315 1 90.81 88 THR A N 1
ATOM 653 C CA . THR A 1 88 ? -3.875 -11.508 1.324 1 90.81 88 THR A CA 1
ATOM 654 C C . THR A 1 88 ? -3.469 -12.914 0.881 1 90.81 88 THR A C 1
ATOM 656 O O . THR A 1 88 ? -2.529 -13.07 0.099 1 90.81 88 THR A O 1
ATOM 659 N N . SER A 1 89 ? -4.129 -13.844 1.471 1 90.25 89 SER A N 1
ATOM 660 C CA . SER A 1 89 ? -3.865 -15.227 1.101 1 90.25 89 SER A CA 1
ATOM 661 C C . SER A 1 89 ? -4.832 -15.711 0.022 1 90.25 89 SER A C 1
ATOM 663 O O . SER A 1 89 ? -6.016 -15.367 0.046 1 90.25 89 SER A O 1
ATOM 665 N N . ASP A 1 90 ? -4.395 -16.516 -0.848 1 90.12 90 ASP A N 1
ATOM 666 C CA . ASP A 1 90 ? -5.207 -17.094 -1.914 1 90.12 90 ASP A CA 1
ATOM 667 C C . ASP A 1 90 ? -6.133 -18.188 -1.37 1 90.12 90 ASP A C 1
ATOM 669 O O . ASP A 1 90 ? -7.297 -18.266 -1.766 1 90.12 90 ASP A O 1
ATOM 673 N N . GLY A 1 91 ? -5.59 -18.953 -0.508 1 89.69 91 GLY A N 1
ATOM 674 C CA . GLY A 1 91 ? -6.293 -20.141 -0.07 1 89.69 91 GLY A CA 1
ATOM 675 C C . GLY A 1 91 ? -7.676 -19.859 0.484 1 89.69 91 GLY A C 1
ATOM 676 O O . GLY A 1 91 ? -8.664 -20.453 0.047 1 89.69 91 GLY A O 1
ATOM 677 N N . MET A 1 92 ? -7.789 -18.875 1.312 1 90.5 92 MET A N 1
ATOM 678 C CA . MET A 1 92 ? -9.047 -18.531 1.976 1 90.5 92 MET A CA 1
ATOM 679 C C . MET A 1 92 ? -10.016 -17.875 0.998 1 90.5 92 MET A C 1
ATOM 681 O O . MET A 1 92 ? -11.227 -17.922 1.198 1 90.5 92 MET A O 1
ATOM 685 N N . ARG A 1 93 ? -9.484 -17.344 -0.115 1 93.06 93 ARG A N 1
ATOM 686 C CA . ARG A 1 93 ? -10.312 -16.5 -0.974 1 93.06 93 ARG A CA 1
ATOM 687 C C . ARG A 1 93 ? -10.656 -17.219 -2.275 1 93.06 93 ARG A C 1
ATOM 689 O O . ARG A 1 93 ? -11.461 -16.734 -3.064 1 93.06 93 ARG A O 1
ATOM 696 N N . ASN A 1 94 ? -10.109 -18.359 -2.461 1 91.44 94 ASN A N 1
ATOM 697 C CA . ASN A 1 94 ? -10.344 -19.047 -3.717 1 91.44 94 ASN A CA 1
ATOM 698 C C . ASN A 1 94 ? -11.828 -19.328 -3.938 1 91.44 94 ASN A C 1
ATOM 700 O O . ASN A 1 94 ? -12.523 -19.781 -3.027 1 91.44 94 ASN A O 1
ATOM 704 N N . GLY A 1 95 ? -12.281 -19.016 -5.109 1 90.5 95 GLY A N 1
ATOM 705 C CA . GLY A 1 95 ? -13.664 -19.297 -5.461 1 90.5 95 GLY A CA 1
ATOM 706 C C . GLY A 1 95 ? -14.617 -18.203 -5 1 90.5 95 GLY A C 1
ATOM 707 O O . GLY A 1 95 ? -15.836 -18.328 -5.176 1 90.5 95 GLY A O 1
ATOM 708 N N . THR A 1 96 ? -14.086 -17.188 -4.352 1 92 96 THR A N 1
ATOM 709 C CA . THR A 1 96 ? -14.906 -16.062 -3.896 1 92 96 THR A CA 1
ATOM 710 C C . THR A 1 96 ? -14.531 -14.789 -4.641 1 92 96 THR A C 1
ATOM 712 O O . THR A 1 96 ? -13.469 -14.711 -5.262 1 92 96 THR A O 1
ATOM 715 N N . PRO A 1 97 ? -15.391 -13.773 -4.598 1 92.12 97 PRO A N 1
ATOM 716 C CA . PRO A 1 97 ? -15.062 -12.5 -5.246 1 92.12 97 PRO A CA 1
ATOM 717 C C . PRO A 1 97 ? -13.805 -11.859 -4.668 1 92.12 97 PRO A C 1
ATOM 719 O O . PRO A 1 97 ? -13.102 -11.125 -5.375 1 92.12 97 PRO A O 1
ATOM 722 N N . GLU A 1 98 ? -13.445 -12.188 -3.424 1 94.12 98 GLU A N 1
ATOM 723 C CA . GLU A 1 98 ? -12.305 -11.586 -2.73 1 94.12 98 GLU A CA 1
ATOM 724 C C . GLU A 1 98 ? -10.984 -12.047 -3.342 1 94.12 98 GLU A C 1
ATOM 726 O O . GLU A 1 98 ? -9.953 -11.406 -3.139 1 94.12 98 GLU A O 1
ATOM 731 N N . MET A 1 99 ? -11.023 -13.094 -4.121 1 95.12 99 MET A N 1
ATOM 732 C CA . MET A 1 99 ? -9.82 -13.594 -4.785 1 95.12 99 MET A CA 1
ATOM 733 C C . MET A 1 99 ? -9.227 -12.539 -5.715 1 95.12 99 MET A C 1
ATOM 735 O O . MET A 1 99 ? -8.039 -12.586 -6.039 1 95.12 99 MET A O 1
ATOM 739 N N . ARG A 1 100 ? -10.062 -11.586 -6.172 1 94.94 100 ARG A N 1
ATOM 740 C CA . ARG A 1 100 ? -9.625 -10.523 -7.07 1 94.94 100 ARG A CA 1
ATOM 741 C C . ARG A 1 100 ? -8.531 -9.68 -6.422 1 94.94 100 ARG A C 1
ATOM 743 O O . ARG A 1 100 ? -7.695 -9.094 -7.117 1 94.94 100 ARG A O 1
ATOM 750 N N . TYR A 1 101 ? -8.438 -9.68 -5.109 1 96 101 TYR A N 1
ATOM 751 C CA . TYR A 1 101 ? -7.496 -8.828 -4.391 1 96 101 TYR A CA 1
ATOM 752 C C . TYR A 1 101 ? -6.145 -9.516 -4.234 1 96 101 TYR A C 1
ATOM 754 O O . TYR A 1 101 ? -5.16 -8.883 -3.842 1 96 101 TYR A O 1
ATOM 762 N N . SER A 1 102 ? -6.051 -10.781 -4.605 1 95.5 102 SER A N 1
ATOM 763 C CA . SER A 1 102 ? -4.809 -11.523 -4.434 1 95.5 102 SER A CA 1
ATOM 764 C C . SER A 1 102 ? -3.695 -10.945 -5.305 1 95.5 102 SER A C 1
ATOM 766 O O . SER A 1 102 ? -2.682 -10.477 -4.789 1 95.5 102 SER A O 1
ATOM 768 N N . LEU A 1 103 ? -3.902 -10.922 -6.625 1 96.94 103 LEU A N 1
ATOM 769 C CA . LEU A 1 103 ? -2.875 -10.398 -7.52 1 96.94 103 LEU A CA 1
ATOM 770 C C . LEU A 1 103 ? -2.676 -8.898 -7.305 1 96.94 103 LEU A C 1
ATOM 772 O O . LEU A 1 103 ? -1.554 -8.398 -7.391 1 96.94 103 LEU A O 1
ATOM 776 N N . ILE A 1 104 ? -3.781 -8.188 -7.027 1 97.12 104 ILE A N 1
ATOM 777 C CA . ILE A 1 104 ? -3.691 -6.762 -6.723 1 97.12 104 ILE A CA 1
ATOM 778 C C . ILE A 1 104 ? -2.822 -6.555 -5.48 1 97.12 104 ILE A C 1
ATOM 780 O O . ILE A 1 104 ? -2.086 -5.57 -5.391 1 97.12 104 ILE A O 1
ATOM 784 N N . GLY A 1 105 ? -2.875 -7.562 -4.559 1 97 105 GLY A N 1
ATOM 785 C CA . GLY A 1 105 ? -2.047 -7.52 -3.363 1 97 105 GLY A CA 1
ATOM 786 C C . GLY A 1 105 ? -0.561 -7.48 -3.668 1 97 105 GLY A C 1
ATOM 787 O O . GLY A 1 105 ? 0.219 -6.906 -2.904 1 97 105 GLY A O 1
ATOM 788 N N . ARG A 1 106 ? -0.116 -8.086 -4.789 1 97.5 106 ARG A N 1
ATOM 789 C CA . ARG A 1 106 ? 1.269 -7.984 -5.234 1 97.5 106 ARG A CA 1
ATOM 790 C C . ARG A 1 106 ? 1.658 -6.531 -5.48 1 97.5 106 ARG A C 1
ATOM 792 O O . ARG A 1 106 ? 2.75 -6.105 -5.102 1 97.5 106 ARG A O 1
ATOM 799 N N . GLU A 1 107 ? 0.74 -5.766 -6.109 1 97.62 107 GLU A N 1
ATOM 800 C CA . GLU A 1 107 ? 0.96 -4.363 -6.453 1 97.62 107 GLU A CA 1
ATOM 801 C C . GLU A 1 107 ? 0.936 -3.479 -5.211 1 97.62 107 GLU A C 1
ATOM 803 O O . GLU A 1 107 ? 1.713 -2.529 -5.102 1 97.62 107 GLU A O 1
ATOM 808 N N . VAL A 1 108 ? 0.04 -3.812 -4.316 1 97.62 108 VAL A N 1
ATOM 809 C CA . VAL A 1 108 ? -0.059 -3.074 -3.061 1 97.62 108 VAL A CA 1
ATOM 810 C C . VAL A 1 108 ? 1.216 -3.268 -2.244 1 97.62 108 VAL A C 1
ATOM 812 O O . VAL A 1 108 ? 1.748 -2.311 -1.676 1 97.62 108 VAL A O 1
ATOM 815 N N . THR A 1 109 ? 1.718 -4.531 -2.168 1 98.12 109 THR A N 1
ATOM 816 C CA . THR A 1 109 ? 2.977 -4.809 -1.487 1 98.12 109 THR A CA 1
ATOM 817 C C . THR A 1 109 ? 4.121 -4.031 -2.129 1 98.12 109 THR A C 1
ATOM 819 O O . THR A 1 109 ? 4.938 -3.426 -1.429 1 98.12 109 THR A O 1
ATOM 822 N N . HIS A 1 110 ? 4.18 -4.023 -3.449 1 98.25 110 HIS A N 1
ATOM 823 C CA . HIS A 1 110 ? 5.207 -3.283 -4.176 1 98.25 110 HIS A CA 1
ATOM 824 C C . HIS A 1 110 ? 5.16 -1.798 -3.83 1 98.25 110 HIS A C 1
ATOM 826 O O . HIS A 1 110 ? 6.191 -1.196 -3.523 1 98.25 110 HIS A O 1
ATOM 832 N N . ASP A 1 111 ? 4.004 -1.204 -3.879 1 97.5 111 ASP A N 1
ATOM 833 C CA . ASP A 1 111 ? 3.859 0.228 -3.633 1 97.5 111 ASP A CA 1
ATOM 834 C C . ASP A 1 111 ? 4.25 0.58 -2.199 1 97.5 111 ASP A C 1
ATOM 836 O O . ASP A 1 111 ? 4.902 1.598 -1.959 1 97.5 111 ASP A O 1
ATOM 840 N N . ALA A 1 112 ? 3.781 -0.217 -1.251 1 97.81 112 ALA A N 1
ATOM 841 C CA . ALA A 1 112 ? 4.102 0.015 0.155 1 97.81 112 ALA A CA 1
ATOM 842 C C . ALA A 1 112 ? 5.609 -0.001 0.383 1 97.81 112 ALA A C 1
ATOM 844 O O . ALA A 1 112 ? 6.156 0.892 1.036 1 97.81 112 ALA A O 1
ATOM 845 N N . LEU A 1 113 ? 6.25 -0.982 -0.178 1 98 113 LEU A N 1
ATOM 846 C CA . LEU A 1 113 ? 7.688 -1.113 0.042 1 98 113 LEU A CA 1
ATOM 847 C C . LEU A 1 113 ? 8.461 -0.1 -0.795 1 98 113 LEU A C 1
ATOM 849 O O . LEU A 1 113 ? 9.516 0.38 -0.378 1 98 113 LEU A O 1
ATOM 853 N N . CYS A 1 114 ? 7.945 0.25 -1.965 1 97.19 114 CYS A N 1
ATOM 854 C CA . CYS A 1 114 ? 8.539 1.323 -2.754 1 97.19 114 CYS A CA 1
ATOM 855 C C . CYS A 1 114 ? 8.57 2.627 -1.965 1 97.19 114 CYS A C 1
ATOM 857 O O . CYS A 1 114 ? 9.586 3.328 -1.955 1 97.19 114 CYS A O 1
ATOM 859 N N . GLU A 1 115 ? 7.504 2.928 -1.332 1 96.62 115 GLU A N 1
ATOM 860 C CA . GLU A 1 115 ? 7.453 4.117 -0.486 1 96.62 115 GLU A CA 1
ATOM 861 C C . GLU A 1 115 ? 8.492 4.051 0.625 1 96.62 115 GLU A C 1
ATOM 863 O O . GLU A 1 115 ? 9.273 4.988 0.815 1 96.62 115 GLU A O 1
ATOM 868 N N . HIS A 1 116 ? 8.523 2.928 1.313 1 96.38 116 HIS A N 1
ATOM 869 C CA . HIS A 1 116 ? 9.414 2.764 2.455 1 96.38 116 HIS A CA 1
ATOM 870 C C . HIS A 1 116 ? 10.875 2.855 2.027 1 96.38 116 HIS A C 1
ATOM 872 O O . HIS A 1 116 ? 11.664 3.562 2.654 1 96.38 116 HIS A O 1
ATOM 878 N N . PHE A 1 117 ? 11.25 2.182 0.956 1 96.81 117 PHE A N 1
ATOM 879 C CA . PHE A 1 117 ? 12.633 2.158 0.481 1 96.81 117 PHE A CA 1
ATOM 880 C C . PHE A 1 117 ? 13.055 3.535 -0.02 1 96.81 117 PHE A C 1
ATOM 882 O O . PHE A 1 117 ? 14.156 3.992 0.266 1 96.81 117 PHE A O 1
ATOM 889 N N . SER A 1 118 ? 12.156 4.203 -0.699 1 95.44 118 SER A N 1
ATOM 890 C CA . SER A 1 118 ? 12.477 5.5 -1.283 1 95.44 118 SER A CA 1
ATOM 891 C C . SER A 1 118 ? 12.578 6.578 -0.211 1 95.44 118 SER A C 1
ATOM 893 O O . SER A 1 118 ? 13.438 7.457 -0.286 1 95.44 118 SER A O 1
ATOM 895 N N . ALA A 1 119 ? 11.742 6.492 0.765 1 94.81 119 ALA A N 1
ATOM 896 C CA . ALA A 1 119 ? 11.68 7.539 1.779 1 94.81 119 ALA A CA 1
ATOM 897 C C . ALA A 1 119 ? 12.742 7.336 2.854 1 94.81 119 ALA A C 1
ATOM 899 O O . ALA A 1 119 ? 13.258 8.305 3.418 1 94.81 119 ALA A O 1
ATOM 900 N N . THR A 1 120 ? 13.039 6.102 3.186 1 92.88 120 THR A N 1
ATOM 901 C CA . THR A 1 120 ? 13.977 5.789 4.258 1 92.88 120 THR A CA 1
ATOM 902 C C . THR A 1 120 ? 15.391 5.625 3.703 1 92.88 120 THR A C 1
ATOM 904 O O . THR A 1 120 ? 16.375 5.922 4.387 1 92.88 120 THR A O 1
ATOM 907 N N . GLY A 1 121 ? 15.445 5.152 2.393 1 89.56 121 GLY A N 1
ATOM 908 C CA . GLY A 1 121 ? 16.734 4.98 1.732 1 89.56 121 GLY A CA 1
ATOM 909 C C . GLY A 1 121 ? 17.641 4 2.447 1 89.56 121 GLY A C 1
ATOM 910 O O . GLY A 1 121 ? 18.812 4.297 2.684 1 89.56 121 GLY A O 1
ATOM 911 N N . LEU A 1 122 ? 17.156 2.895 2.785 1 93.88 122 LEU A N 1
ATOM 912 C CA . LEU A 1 122 ? 17.938 1.879 3.471 1 93.88 122 LEU A CA 1
ATOM 913 C C . LEU A 1 122 ? 19.109 1.427 2.609 1 93.88 122 LEU A C 1
ATOM 915 O O . LEU A 1 122 ? 18.922 1.007 1.465 1 93.88 122 LEU A O 1
ATOM 919 N N . ALA A 1 123 ? 20.266 1.484 3.189 1 95.94 123 ALA A N 1
ATOM 920 C CA . ALA A 1 123 ? 21.469 0.996 2.521 1 95.94 123 ALA A CA 1
ATOM 921 C C . ALA A 1 123 ? 21.453 -0.527 2.416 1 95.94 123 ALA A C 1
ATOM 923 O O . ALA A 1 123 ? 22.156 -1.104 1.581 1 95.94 123 ALA A O 1
ATOM 924 N N . GLY A 1 124 ? 20.766 -1.137 3.203 1 97.5 124 GLY A N 1
ATOM 925 C CA . GLY A 1 124 ? 20.594 -2.58 3.207 1 97.5 124 GLY A CA 1
ATOM 926 C C . GLY A 1 124 ? 19.297 -3.023 3.848 1 97.5 124 GLY A C 1
ATOM 927 O O . GLY A 1 124 ? 18.844 -2.438 4.836 1 97.5 124 GLY A O 1
ATOM 928 N N . THR A 1 125 ? 18.719 -4.094 3.293 1 98.44 125 THR A N 1
ATOM 929 C CA . THR A 1 125 ? 17.422 -4.551 3.799 1 98.44 125 THR A CA 1
ATOM 930 C C . THR A 1 125 ? 17.328 -6.07 3.734 1 98.44 125 THR A C 1
ATOM 932 O O . THR A 1 125 ? 17.75 -6.684 2.756 1 98.44 125 THR A O 1
ATOM 935 N N . ILE A 1 126 ? 16.859 -6.68 4.777 1 98.88 126 ILE A N 1
ATOM 936 C CA . ILE A 1 126 ? 16.438 -8.078 4.758 1 98.88 126 ILE A CA 1
ATOM 937 C C . ILE A 1 126 ? 14.906 -8.156 4.836 1 98.88 126 ILE A C 1
ATOM 939 O O . ILE A 1 126 ? 14.289 -7.496 5.672 1 98.88 126 ILE A O 1
ATOM 943 N N . ALA A 1 127 ? 14.305 -8.883 3.939 1 98.88 127 ALA A N 1
ATOM 944 C CA . ALA A 1 127 ? 12.852 -9.031 3.926 1 98.88 127 ALA A CA 1
ATOM 945 C C . ALA A 1 127 ? 12.445 -10.469 4.246 1 98.88 127 ALA A C 1
ATOM 947 O O . ALA A 1 127 ? 13.039 -11.422 3.73 1 98.88 127 ALA A O 1
ATOM 948 N N . VAL A 1 128 ? 11.484 -10.625 5.145 1 98.88 128 VAL A N 1
ATOM 949 C CA . VAL A 1 128 ? 10.836 -11.906 5.398 1 98.88 128 VAL A CA 1
ATOM 950 C C . VAL A 1 128 ? 9.477 -11.945 4.703 1 98.88 128 VAL A C 1
ATOM 952 O O . VAL A 1 128 ? 8.594 -11.141 5.008 1 98.88 128 VAL A O 1
ATOM 955 N N . VAL A 1 129 ? 9.273 -12.898 3.797 1 98.56 129 VAL A N 1
ATOM 956 C CA . VAL A 1 129 ? 8.102 -12.859 2.932 1 98.56 129 VAL A CA 1
ATOM 957 C C . VAL A 1 129 ? 7.348 -14.188 3.029 1 98.56 129 VAL A C 1
ATOM 959 O O . VAL A 1 129 ? 7.941 -15.227 3.324 1 98.56 129 VAL A O 1
ATOM 962 N N . ALA A 1 130 ? 6.023 -14.156 2.812 1 97.75 130 ALA A N 1
ATOM 963 C CA . ALA A 1 130 ? 5.168 -15.336 2.889 1 97.75 130 ALA A CA 1
ATOM 964 C C . ALA A 1 130 ? 4.098 -15.305 1.801 1 97.75 130 ALA A C 1
ATOM 966 O O . ALA A 1 130 ? 3.869 -14.266 1.173 1 97.75 130 ALA A O 1
ATOM 967 N N . CYS A 1 131 ? 3.531 -16.469 1.516 1 96.56 131 CYS A N 1
ATOM 968 C CA . CYS A 1 131 ? 2.447 -16.656 0.559 1 96.56 131 CYS A CA 1
ATOM 969 C C . CYS A 1 131 ? 2.936 -16.438 -0.869 1 96.56 131 CYS A C 1
ATOM 971 O O . CYS A 1 131 ? 4.125 -16.578 -1.151 1 96.56 131 CYS A O 1
ATOM 973 N N . ASP A 1 132 ? 2.037 -16.234 -1.824 1 94.12 132 ASP A N 1
ATOM 974 C CA . ASP A 1 132 ? 2.346 -16.344 -3.246 1 94.12 132 ASP A CA 1
ATOM 975 C C . ASP A 1 132 ? 2.801 -15 -3.812 1 94.12 132 ASP A C 1
ATOM 977 O O . ASP A 1 132 ? 3.875 -14.906 -4.41 1 94.12 132 ASP A O 1
ATOM 981 N N . LYS A 1 133 ? 1.981 -13.953 -3.496 1 97.25 133 LYS A N 1
ATOM 982 C CA . LYS A 1 133 ? 2.098 -12.719 -4.273 1 97.25 133 LYS A CA 1
ATOM 983 C C . LYS A 1 133 ? 3.012 -11.719 -3.58 1 97.25 133 LYS A C 1
ATOM 985 O O . LYS A 1 133 ? 3.717 -10.953 -4.238 1 97.25 133 LYS A O 1
ATOM 990 N N . PRO A 1 134 ? 3.041 -11.672 -2.215 1 97.69 134 PRO A N 1
ATOM 991 C CA . PRO A 1 134 ? 3.844 -10.656 -1.531 1 97.69 134 PRO A CA 1
ATOM 992 C C . PRO A 1 134 ? 5.34 -10.805 -1.802 1 97.69 134 PRO A C 1
ATOM 994 O O . PRO A 1 134 ? 6.043 -9.805 -1.953 1 97.69 134 PRO A O 1
ATOM 997 N N . PRO A 1 135 ? 5.918 -12.055 -1.94 1 98.31 135 PRO A N 1
ATOM 998 C CA . PRO A 1 135 ? 7.34 -12.172 -2.275 1 98.31 135 PRO A CA 1
ATOM 999 C C . PRO A 1 135 ? 7.691 -11.492 -3.598 1 98.31 135 PRO A C 1
ATOM 1001 O O . PRO A 1 135 ? 8.75 -10.867 -3.717 1 98.31 135 PRO A O 1
ATOM 1004 N N . VAL A 1 136 ? 6.809 -11.617 -4.59 1 98.44 136 VAL A N 1
ATOM 1005 C CA . VAL A 1 136 ? 7.043 -11.016 -5.898 1 98.44 136 VAL A CA 1
ATOM 1006 C C . VAL A 1 136 ? 6.996 -9.492 -5.785 1 98.44 136 VAL A C 1
ATOM 1008 O O . VAL A 1 136 ? 7.852 -8.797 -6.336 1 98.44 136 VAL A O 1
ATOM 1011 N N . GLY A 1 137 ? 5.953 -8.984 -5.07 1 98.44 137 GLY A N 1
ATOM 1012 C CA . GLY A 1 137 ? 5.887 -7.551 -4.832 1 98.44 137 GLY A CA 1
ATOM 1013 C C . GLY A 1 137 ? 7.109 -7.012 -4.105 1 98.44 137 GLY A C 1
ATOM 1014 O O . GLY A 1 137 ? 7.625 -5.949 -4.457 1 98.44 137 GLY A O 1
ATOM 1015 N N . THR A 1 138 ? 7.574 -7.734 -3.121 1 98.75 138 THR A N 1
ATOM 1016 C CA . THR A 1 138 ? 8.742 -7.352 -2.334 1 98.75 138 THR A CA 1
ATOM 1017 C C . THR A 1 138 ? 9.992 -7.32 -3.205 1 98.75 138 THR A C 1
ATOM 1019 O O . THR A 1 138 ? 10.734 -6.332 -3.203 1 98.75 138 THR A O 1
ATOM 1022 N N . LEU A 1 139 ? 10.203 -8.367 -3.951 1 98.88 139 LEU A N 1
ATOM 1023 C CA . LEU A 1 139 ? 11.383 -8.445 -4.812 1 98.88 139 LEU A CA 1
ATOM 1024 C C . LEU A 1 139 ? 11.367 -7.34 -5.855 1 98.88 139 LEU A C 1
ATOM 1026 O O . LEU A 1 139 ? 12.398 -6.73 -6.137 1 98.88 139 LEU A O 1
ATOM 1030 N N . SER A 1 140 ? 10.211 -7.105 -6.422 1 98.75 140 SER A N 1
ATOM 1031 C CA . SER A 1 140 ? 10.094 -6.055 -7.434 1 98.75 140 SER A CA 1
ATOM 1032 C C . SER A 1 140 ? 10.469 -4.691 -6.855 1 98.75 140 SER A C 1
ATOM 1034 O O . SER A 1 140 ? 11.141 -3.896 -7.512 1 98.75 140 SER A O 1
ATOM 1036 N N . ALA A 1 141 ? 10.008 -4.441 -5.676 1 98.5 141 ALA A N 1
ATOM 1037 C CA . ALA A 1 141 ? 10.359 -3.18 -5.027 1 98.5 141 ALA A CA 1
ATOM 1038 C C . ALA A 1 141 ? 11.859 -3.094 -4.77 1 98.5 141 ALA A C 1
ATOM 1040 O O . ALA A 1 141 ? 12.469 -2.037 -4.953 1 98.5 141 ALA A O 1
ATOM 1041 N N . MET A 1 142 ? 12.492 -4.184 -4.336 1 98.62 142 MET A N 1
ATOM 1042 C CA . MET A 1 142 ? 13.93 -4.234 -4.059 1 98.62 142 MET A CA 1
ATOM 1043 C C . MET A 1 142 ? 14.734 -4.016 -5.332 1 98.62 142 MET A C 1
ATOM 1045 O O . MET A 1 142 ? 15.742 -3.303 -5.32 1 98.62 142 MET A O 1
ATOM 1049 N N . LEU A 1 143 ? 14.281 -4.641 -6.379 1 98.69 143 LEU A N 1
ATOM 1050 C CA . LEU A 1 143 ? 14.953 -4.504 -7.668 1 98.69 143 LEU A CA 1
ATOM 1051 C C . LEU A 1 143 ? 14.859 -3.07 -8.18 1 98.69 143 LEU A C 1
ATOM 1053 O O . LEU A 1 143 ? 15.844 -2.514 -8.672 1 98.69 143 LEU A O 1
ATOM 1057 N N . GLU A 1 144 ? 13.719 -2.5 -8.062 1 97.38 144 GLU A N 1
ATOM 1058 C CA . GLU A 1 144 ? 13.523 -1.13 -8.531 1 97.38 144 GLU A CA 1
ATOM 1059 C C . GLU A 1 144 ? 14.367 -0.148 -7.719 1 97.38 144 GLU A C 1
ATOM 1061 O O . GLU A 1 144 ? 14.93 0.797 -8.273 1 97.38 144 GLU A O 1
ATOM 1066 N N . HIS A 1 145 ? 14.391 -0.34 -6.434 1 97.12 145 HIS A N 1
ATOM 1067 C CA . HIS A 1 145 ? 15.172 0.539 -5.57 1 97.12 145 HIS A CA 1
ATOM 1068 C C . HIS A 1 145 ? 16.672 0.291 -5.738 1 97.12 145 HIS A C 1
ATOM 1070 O O . HIS A 1 145 ? 17.469 1.21 -5.582 1 97.12 145 HIS A O 1
ATOM 1076 N N . ASN A 1 146 ? 17.109 -0.892 -5.852 1 97.75 146 ASN A N 1
ATOM 1077 C CA . ASN A 1 146 ? 18.422 -1.394 -6.246 1 97.75 146 ASN A CA 1
ATOM 1078 C C . ASN A 1 146 ? 19.5 -0.994 -5.246 1 97.75 146 ASN A C 1
ATOM 1080 O O . ASN A 1 146 ? 20.516 -0.425 -5.625 1 97.75 146 ASN A O 1
ATOM 1084 N N . LEU A 1 147 ? 19.312 -1.216 -3.969 1 97.88 147 LEU A N 1
ATOM 1085 C CA . LEU A 1 147 ? 20.312 -1.219 -2.904 1 97.88 147 LEU A CA 1
ATOM 1086 C C . LEU A 1 147 ? 20.438 -2.604 -2.279 1 97.88 147 LEU A C 1
ATOM 1088 O O . LEU A 1 147 ? 19.531 -3.426 -2.395 1 97.88 147 LEU A O 1
ATOM 1092 N N . PRO A 1 148 ? 21.531 -2.967 -1.648 1 98.25 148 PRO A N 1
ATOM 1093 C CA . PRO A 1 148 ? 21.75 -4.316 -1.126 1 98.25 148 PRO A CA 1
ATOM 1094 C C . PRO A 1 148 ? 20.562 -4.844 -0.323 1 98.25 148 PRO A C 1
ATOM 1096 O O . PRO A 1 148 ? 20.094 -4.18 0.607 1 98.25 148 PRO A O 1
ATOM 1099 N N . SER A 1 149 ? 20.078 -5.965 -0.726 1 98.62 149 SER A N 1
ATOM 1100 C CA . SER A 1 149 ? 18.891 -6.543 -0.103 1 98.62 149 SER A CA 1
ATOM 1101 C C . SER A 1 149 ? 18.875 -8.055 -0.269 1 98.62 149 SER A C 1
ATOM 1103 O O . SER A 1 149 ? 19.391 -8.586 -1.248 1 98.62 149 SER A O 1
ATOM 1105 N N . ILE A 1 150 ? 18.281 -8.711 0.707 1 98.75 150 ILE A N 1
ATOM 1106 C CA . ILE A 1 150 ? 18.156 -10.164 0.72 1 98.75 150 ILE A CA 1
ATOM 1107 C C . ILE A 1 150 ? 16.719 -10.555 1.112 1 98.75 150 ILE A C 1
ATOM 1109 O O . ILE A 1 150 ? 16.125 -9.914 1.976 1 98.75 150 ILE A O 1
ATOM 1113 N N . ILE A 1 151 ? 16.219 -11.531 0.458 1 98.75 151 ILE A N 1
ATOM 1114 C CA . ILE A 1 151 ? 14.922 -12.094 0.83 1 98.75 151 ILE A CA 1
ATOM 1115 C C . ILE A 1 151 ? 15.125 -13.406 1.583 1 98.75 151 ILE A C 1
ATOM 1117 O O . ILE A 1 151 ? 15.977 -14.211 1.214 1 98.75 151 ILE A O 1
ATOM 1121 N N . MET A 1 152 ? 14.391 -13.57 2.623 1 98.69 152 MET A N 1
ATOM 1122 C CA . MET A 1 152 ? 14.211 -14.875 3.258 1 98.69 152 MET A CA 1
ATOM 1123 C C . MET A 1 152 ? 12.734 -15.266 3.281 1 98.69 152 MET A C 1
ATOM 1125 O O . MET A 1 152 ? 11.906 -14.539 3.826 1 98.69 152 MET A O 1
ATOM 1129 N N . SER A 1 153 ? 12.445 -16.344 2.723 1 97.94 153 SER A N 1
ATOM 1130 C CA . SER A 1 153 ? 11.078 -16.844 2.803 1 97.94 153 SER A CA 1
ATOM 1131 C C . SER A 1 153 ? 10.734 -17.281 4.223 1 97.94 153 SER A C 1
ATOM 1133 O O . SER A 1 153 ? 11.594 -17.766 4.957 1 97.94 153 SER A O 1
ATOM 1135 N N . ASP A 1 154 ? 9.445 -17.141 4.613 1 98.12 154 ASP A N 1
ATOM 1136 C CA . ASP A 1 154 ? 8.969 -17.625 5.902 1 98.12 154 ASP A CA 1
ATOM 1137 C C . ASP A 1 154 ? 9.039 -19.156 5.957 1 98.12 154 ASP A C 1
ATOM 1139 O O . ASP A 1 154 ? 9.383 -19.734 6.992 1 98.12 154 ASP A O 1
ATOM 1143 N N . GLY A 1 155 ? 8.633 -19.812 4.816 1 98.44 155 GLY A N 1
ATOM 1144 C CA . GLY A 1 155 ? 8.711 -21.266 4.715 1 98.44 155 GLY A CA 1
ATOM 1145 C C . GLY A 1 155 ? 7.355 -21.922 4.523 1 98.44 155 GLY A C 1
ATOM 1146 O O . GLY A 1 155 ? 6.328 -21.344 4.891 1 98.44 155 GLY A O 1
ATOM 1147 N N . PRO A 1 156 ? 7.375 -23.109 3.928 1 98.25 156 PRO A N 1
ATOM 1148 C CA . PRO A 1 156 ? 6.133 -23.859 3.713 1 98.25 156 PRO A CA 1
ATOM 1149 C C . PRO A 1 156 ? 5.574 -24.453 5 1 98.25 156 PRO A C 1
ATOM 1151 O O . PRO A 1 156 ? 6.316 -24.641 5.969 1 98.25 156 PRO A O 1
ATOM 1154 N N . ILE A 1 157 ? 4.285 -24.719 4.992 1 97.88 157 ILE A N 1
ATOM 1155 C CA . ILE A 1 157 ? 3.641 -25.422 6.098 1 97.88 157 ILE A CA 1
ATOM 1156 C C . ILE A 1 157 ? 3.975 -26.922 6.027 1 97.88 157 ILE A C 1
ATOM 1158 O O . ILE A 1 157 ? 4.164 -27.469 4.938 1 97.88 157 ILE A O 1
ATOM 1162 N N . ARG A 1 158 ? 4.059 -27.594 7.105 1 97.25 158 ARG A N 1
ATOM 1163 C CA . ARG A 1 158 ? 4.16 -29.047 7.117 1 97.25 158 ARG A CA 1
ATOM 1164 C C . ARG A 1 158 ? 2.871 -29.688 6.613 1 97.25 158 ARG A C 1
ATOM 1166 O O . ARG A 1 158 ? 1.775 -29.188 6.879 1 97.25 158 ARG A O 1
ATOM 1173 N N . PRO A 1 159 ? 3.004 -30.797 5.875 1 96.69 159 PRO A N 1
ATOM 1174 C CA . PRO A 1 159 ? 1.788 -31.453 5.395 1 96.69 159 PRO A CA 1
ATOM 1175 C C . PRO A 1 159 ? 0.913 -31.984 6.527 1 96.69 159 PRO A C 1
ATOM 1177 O O . PRO A 1 159 ? 1.431 -32.438 7.559 1 96.69 159 PRO A O 1
ATOM 1180 N N . GLY A 1 160 ? -0.395 -31.859 6.305 1 96.69 160 GLY A N 1
ATOM 1181 C CA . GLY A 1 160 ? -1.311 -32.562 7.18 1 96.69 160 GLY A CA 1
ATOM 1182 C C . GLY A 1 160 ? -1.314 -34.062 6.945 1 96.69 160 GLY A C 1
ATOM 1183 O O . GLY A 1 160 ? -0.69 -34.562 6 1 96.69 160 GLY A O 1
ATOM 1184 N N . THR A 1 161 ? -1.932 -34.75 7.891 1 96.62 161 THR A N 1
ATOM 1185 C CA . THR A 1 161 ? -2.1 -36.188 7.777 1 96.62 161 THR A CA 1
ATOM 1186 C C . THR A 1 161 ? -3.506 -36.625 8.203 1 96.62 161 THR A C 1
ATOM 1188 O O . THR A 1 161 ? -3.996 -36.188 9.25 1 96.62 161 THR A O 1
ATOM 1191 N N . ASP A 1 162 ? -4.113 -37.375 7.348 1 96.88 162 ASP A N 1
ATOM 1192 C CA . ASP A 1 162 ? -5.371 -37.969 7.773 1 96.88 162 ASP A CA 1
ATOM 1193 C C . ASP A 1 162 ? -5.141 -38.969 8.898 1 96.88 162 ASP A C 1
ATOM 1195 O O . ASP A 1 162 ? -4.504 -40 8.688 1 96.88 162 ASP A O 1
ATOM 1199 N N . PRO A 1 163 ? -5.664 -38.719 10 1 96.12 163 PRO A N 1
ATOM 1200 C CA . PRO A 1 163 ? -5.367 -39.594 11.125 1 96.12 163 PRO A CA 1
ATOM 1201 C C . PRO A 1 163 ? -5.957 -41 10.953 1 96.12 163 PRO A C 1
ATOM 1203 O O . PRO A 1 163 ? -5.512 -41.938 11.602 1 96.12 163 PRO A O 1
ATOM 1206 N N . GLU A 1 164 ? -6.918 -41.125 10.156 1 96.06 164 GLU A N 1
ATOM 1207 C CA . GLU A 1 164 ? -7.566 -42.438 9.945 1 96.06 164 GLU A CA 1
ATOM 1208 C C . GLU A 1 164 ? -6.836 -43.25 8.883 1 96.06 164 GLU A C 1
ATOM 1210 O O . GLU A 1 164 ? -6.664 -44.438 9.031 1 96.06 164 GLU A O 1
ATOM 1215 N N . THR A 1 165 ? -6.379 -42.625 7.855 1 95.44 165 THR A N 1
ATOM 1216 C CA . THR A 1 165 ? -5.832 -43.344 6.723 1 95.44 165 THR A CA 1
ATOM 1217 C C . THR A 1 165 ? -4.316 -43.188 6.656 1 95.44 165 THR A C 1
ATOM 1219 O O . THR A 1 165 ? -3.635 -43.969 5.98 1 95.44 165 THR A O 1
ATOM 1222 N N . GLY A 1 166 ? -3.812 -42.156 7.246 1 94.69 166 GLY A N 1
ATOM 1223 C CA . GLY A 1 166 ? -2.389 -41.875 7.172 1 94.69 166 GLY A CA 1
ATOM 1224 C C . GLY A 1 166 ? -1.995 -41.094 5.918 1 94.69 166 GLY A C 1
ATOM 1225 O O . GLY A 1 166 ? -0.837 -40.719 5.758 1 94.69 166 GLY A O 1
ATOM 1226 N N . GLU A 1 167 ? -2.91 -40.875 5.129 1 94 167 GLU A N 1
ATOM 1227 C CA . GLU A 1 167 ? -2.65 -40.156 3.885 1 94 167 GLU A CA 1
ATOM 1228 C C . GLU A 1 167 ? -2.264 -38.688 4.156 1 94 167 GLU A C 1
ATOM 1230 O O . GLU A 1 167 ? -2.838 -38.062 5.035 1 94 167 GLU A O 1
ATOM 1235 N N . LYS A 1 168 ? -1.282 -38.25 3.367 1 95.06 168 LYS A N 1
ATOM 1236 C CA . LYS A 1 168 ? -0.898 -36.844 3.482 1 95.06 168 LYS A CA 1
ATOM 1237 C C . LYS A 1 168 ? -1.973 -35.906 2.9 1 95.06 168 LYS A C 1
ATOM 1239 O O . LYS A 1 168 ? -2.602 -36.25 1.895 1 95.06 168 LYS A O 1
ATOM 1244 N N . LEU A 1 169 ? -2.178 -34.812 3.59 1 96.31 169 LEU A N 1
ATOM 1245 C CA . LEU A 1 169 ? -3.189 -33.812 3.188 1 96.31 169 LEU A CA 1
ATOM 1246 C C . LEU A 1 169 ? -2.572 -32.438 3.008 1 96.31 169 LEU A C 1
ATOM 1248 O O . LEU A 1 169 ? -1.518 -32.156 3.574 1 96.31 169 LEU A O 1
ATOM 1252 N N . ASP A 1 170 ? -3.131 -31.703 2.229 1 94.94 170 ASP A N 1
ATOM 1253 C CA . ASP A 1 170 ? -2.824 -30.281 2.07 1 94.94 170 ASP A CA 1
ATOM 1254 C C . ASP A 1 170 ? -4.07 -29.484 1.681 1 94.94 170 ASP A C 1
ATOM 1256 O O . ASP A 1 170 ? -5.188 -30.016 1.742 1 94.94 170 ASP A O 1
ATOM 1260 N N . ILE A 1 171 ? -3.912 -28.297 1.425 1 94.19 171 ILE A N 1
ATOM 1261 C CA . ILE A 1 171 ? -5.039 -27.406 1.137 1 94.19 171 ILE A CA 1
ATOM 1262 C C . ILE A 1 171 ? -5.777 -27.906 -0.105 1 94.19 171 ILE A C 1
ATOM 1264 O O . ILE A 1 171 ? -7.004 -27.797 -0.195 1 94.19 171 ILE A O 1
ATOM 1268 N N . VAL A 1 172 ? -5.043 -28.438 -1.097 1 91.81 172 VAL A N 1
ATOM 1269 C CA . VAL A 1 172 ? -5.652 -28.906 -2.332 1 91.81 172 VAL A CA 1
ATOM 1270 C C . VAL A 1 172 ? -6.547 -30.109 -2.033 1 91.81 172 VAL A C 1
ATOM 1272 O O . VAL A 1 172 ? -7.625 -30.25 -2.617 1 91.81 172 VAL A O 1
ATOM 1275 N N . SER A 1 173 ? -6.09 -30.984 -1.074 1 93.12 173 SER A N 1
ATOM 1276 C CA . SER A 1 173 ? -6.93 -32.094 -0.623 1 93.12 173 SER A CA 1
ATOM 1277 C C . SER A 1 173 ? -8.281 -31.594 -0.13 1 93.12 173 SER A C 1
ATOM 1279 O O . SER A 1 173 ? -9.312 -32.219 -0.405 1 93.12 173 SER A O 1
ATOM 1281 N N . ALA A 1 174 ? -8.211 -30.5 0.544 1 94.88 174 ALA A N 1
ATOM 1282 C CA . ALA A 1 174 ? -9.438 -29.938 1.104 1 94.88 174 ALA A CA 1
ATOM 1283 C C . ALA A 1 174 ? -10.352 -29.406 0.001 1 94.88 174 ALA A C 1
ATOM 1285 O O . ALA A 1 174 ? -11.57 -29.531 0.079 1 94.88 174 ALA A O 1
ATOM 1286 N N . PHE A 1 175 ? -9.844 -28.797 -1.014 1 92.69 175 PHE A N 1
ATOM 1287 C CA . PHE A 1 175 ? -10.648 -28.297 -2.119 1 92.69 175 PHE A CA 1
ATOM 1288 C C . PHE A 1 175 ? -11.25 -29.438 -2.92 1 92.69 175 PHE A C 1
ATOM 1290 O O . PHE A 1 175 ? -12.367 -29.328 -3.43 1 92.69 175 PHE A O 1
ATOM 1297 N N . GLN A 1 176 ? -10.562 -30.531 -3.016 1 90.12 176 GLN A N 1
ATOM 1298 C CA . GLN A 1 176 ? -10.984 -31.656 -3.84 1 90.12 176 GLN A CA 1
ATOM 1299 C C . GLN A 1 176 ? -12.18 -32.375 -3.221 1 90.12 176 GLN A C 1
ATOM 1301 O O . GLN A 1 176 ? -12.977 -33 -3.932 1 90.12 176 GLN A O 1
ATOM 1306 N N . VAL A 1 177 ? -12.336 -32.25 -1.919 1 92.94 177 VAL A N 1
ATOM 1307 C CA . VAL A 1 177 ? -13.414 -33 -1.277 1 92.94 177 VAL A CA 1
ATOM 1308 C C . VAL A 1 177 ? -14.641 -32.094 -1.101 1 92.94 177 VAL A C 1
ATOM 1310 O O . VAL A 1 177 ? -15.609 -32.5 -0.449 1 92.94 177 VAL A O 1
ATOM 1313 N N . ALA A 1 178 ? -14.617 -30.953 -1.659 1 90.12 178 ALA A N 1
ATOM 1314 C CA . ALA A 1 178 ? -15.672 -29.969 -1.45 1 90.12 178 ALA A CA 1
ATOM 1315 C C . ALA A 1 178 ? -17.031 -30.516 -1.886 1 90.12 178 ALA A C 1
ATOM 1317 O O . ALA A 1 178 ? -18.062 -30.188 -1.291 1 90.12 178 ALA A O 1
ATOM 1318 N N . GLY A 1 179 ? -17.078 -31.297 -2.9 1 85.5 179 GLY A N 1
ATOM 1319 C CA . GLY A 1 179 ? -18.328 -31.844 -3.426 1 85.5 179 GLY A CA 1
ATOM 1320 C C . GLY A 1 179 ? -18.719 -33.156 -2.777 1 85.5 179 GLY A C 1
ATOM 1321 O O . GLY A 1 179 ? -19.766 -33.719 -3.109 1 85.5 179 GLY A O 1
ATOM 1322 N N . HIS A 1 180 ? -17.844 -33.625 -1.86 1 90.38 180 HIS A N 1
ATOM 1323 C CA . HIS A 1 180 ? -18.188 -34.906 -1.195 1 90.38 180 HIS A CA 1
ATOM 1324 C C . HIS A 1 180 ? -19.516 -34.781 -0.464 1 90.38 180 HIS A C 1
ATOM 1326 O O . HIS A 1 180 ? -19.781 -33.781 0.219 1 90.38 180 HIS A O 1
ATOM 1332 N N . PRO A 1 181 ? -20.375 -35.719 -0.563 1 89.88 181 PRO A N 1
ATOM 1333 C CA . PRO A 1 181 ? -21.734 -35.625 -0.015 1 89.88 181 PRO A CA 1
ATOM 1334 C C . PRO A 1 181 ? -21.75 -35.656 1.511 1 89.88 181 PRO A C 1
ATOM 1336 O O . PRO A 1 181 ? -22.703 -35.156 2.131 1 89.88 181 PRO A O 1
ATOM 1339 N N . ASP A 1 182 ? -20.766 -36.219 2.113 1 95 182 ASP A N 1
ATOM 1340 C CA . ASP A 1 182 ? -20.719 -36.375 3.564 1 95 182 ASP A CA 1
ATOM 1341 C C . ASP A 1 182 ? -20.078 -35.125 4.207 1 95 182 ASP A C 1
ATOM 1343 O O . ASP A 1 182 ? -18.859 -34.969 4.141 1 95 182 ASP A O 1
ATOM 1347 N N . PRO A 1 183 ? -20.859 -34.375 4.91 1 95 183 PRO A N 1
ATOM 1348 C CA . PRO A 1 183 ? -20.312 -33.188 5.547 1 95 183 PRO A CA 1
ATOM 1349 C C . PRO A 1 183 ? -19.266 -33.5 6.609 1 95 183 PRO A C 1
ATOM 1351 O O . PRO A 1 183 ? -18.312 -32.719 6.809 1 95 183 PRO A O 1
ATOM 1354 N N . GLU A 1 184 ? -19.375 -34.562 7.262 1 96 184 GLU A N 1
ATOM 1355 C CA . GLU A 1 184 ? -18.406 -34.938 8.289 1 96 184 GLU A CA 1
ATOM 1356 C C . GLU A 1 184 ? -17.031 -35.25 7.668 1 96 184 GLU A C 1
ATOM 1358 O O . GLU A 1 184 ? -16 -34.938 8.258 1 96 184 GLU A O 1
ATOM 1363 N N . TYR A 1 185 ? -17.172 -35.906 6.539 1 95.94 185 TYR A N 1
ATOM 1364 C CA . TYR A 1 185 ? -15.922 -36.156 5.84 1 95.94 185 TYR A CA 1
ATOM 1365 C C . TYR A 1 185 ? -15.25 -34.875 5.395 1 95.94 185 TYR A C 1
ATOM 1367 O O . TYR A 1 185 ? -14.031 -34.719 5.539 1 95.94 185 TYR A O 1
ATOM 1375 N N . ARG A 1 186 ? -16.031 -33.969 4.867 1 96.12 186 ARG A N 1
ATOM 1376 C CA . ARG A 1 186 ? -15.5 -32.656 4.453 1 96.12 186 ARG A CA 1
ATOM 1377 C C . ARG A 1 186 ? -14.844 -31.938 5.629 1 96.12 186 ARG A C 1
ATOM 1379 O O . ARG A 1 186 ? -13.742 -31.406 5.492 1 96.12 186 ARG A O 1
ATOM 1386 N N . ASP A 1 187 ? -15.5 -31.984 6.723 1 95.62 187 ASP A N 1
ATOM 1387 C CA . ASP A 1 187 ? -14.984 -31.328 7.922 1 95.62 187 ASP A CA 1
ATOM 1388 C C . ASP A 1 187 ? -13.719 -32.031 8.422 1 95.62 187 ASP A C 1
ATOM 1390 O O . ASP A 1 187 ? -12.773 -31.359 8.859 1 95.62 187 ASP A O 1
ATOM 1394 N N . HIS A 1 188 ? -13.758 -33.312 8.359 1 96.44 188 HIS A N 1
ATOM 1395 C CA . HIS A 1 188 ? -12.609 -34.125 8.766 1 96.44 188 HIS A CA 1
ATOM 1396 C C . HIS A 1 188 ? -11.359 -33.75 7.98 1 96.44 188 HIS A C 1
ATOM 1398 O O . HIS A 1 188 ? -10.297 -33.5 8.57 1 96.44 188 HIS A O 1
ATOM 1404 N N . ILE A 1 189 ? -11.461 -33.625 6.734 1 96.88 189 ILE A N 1
ATOM 1405 C CA . ILE A 1 189 ? -10.336 -33.281 5.879 1 96.88 189 ILE A CA 1
ATOM 1406 C C . ILE A 1 189 ? -9.914 -31.828 6.164 1 96.88 189 ILE A C 1
ATOM 1408 O O . ILE A 1 189 ? -8.719 -31.547 6.277 1 96.88 189 ILE A O 1
ATOM 1412 N N . ALA A 1 190 ? -10.883 -30.969 6.309 1 96.44 190 ALA A N 1
ATOM 1413 C CA . ALA A 1 190 ? -10.594 -29.562 6.586 1 96.44 190 ALA A CA 1
ATOM 1414 C C . ALA A 1 190 ? -9.797 -29.406 7.875 1 96.44 190 ALA A C 1
ATOM 1416 O O . ALA A 1 190 ? -8.867 -28.594 7.941 1 96.44 190 ALA A O 1
ATOM 1417 N N . CYS A 1 191 ? -10.07 -30.172 8.859 1 96.19 191 CYS A N 1
ATOM 1418 C CA . CYS A 1 191 ? -9.477 -30.047 10.188 1 96.19 191 CYS A CA 1
ATOM 1419 C C . CYS A 1 191 ? -8.039 -30.547 10.188 1 96.19 191 CYS A C 1
ATOM 1421 O O . CYS A 1 191 ? -7.25 -30.188 11.07 1 96.19 191 CYS A O 1
ATOM 1423 N N . HIS A 1 192 ? -7.688 -31.297 9.148 1 96.69 192 HIS A N 1
ATOM 1424 C CA . HIS A 1 192 ? -6.402 -31.984 9.242 1 96.69 192 HIS A CA 1
ATOM 1425 C C . HIS A 1 192 ? -5.492 -31.594 8.086 1 96.69 192 HIS A C 1
ATOM 1427 O O . HIS A 1 192 ? -4.316 -31.969 8.062 1 96.69 192 HIS A O 1
ATOM 1433 N N . ALA A 1 193 ? -5.973 -30.812 7.172 1 96.5 193 ALA A N 1
ATOM 1434 C CA . ALA A 1 193 ? -5.234 -30.531 5.941 1 96.5 193 ALA A CA 1
ATOM 1435 C C . ALA A 1 193 ? -4.113 -29.516 6.195 1 96.5 193 ALA A C 1
ATOM 1437 O O . ALA A 1 193 ? -3.059 -29.594 5.562 1 96.5 193 ALA A O 1
ATOM 1438 N N . CYS A 1 194 ? -4.355 -28.562 7.164 1 95.06 194 CYS A N 1
ATOM 1439 C CA . CYS A 1 194 ? -3.393 -27.5 7.441 1 95.06 194 CYS A CA 1
ATOM 1440 C C . CYS A 1 194 ? -3.117 -27.391 8.938 1 95.06 194 CYS A C 1
ATOM 1442 O O . CYS A 1 194 ? -3.574 -26.453 9.586 1 95.06 194 CYS A O 1
ATOM 1444 N N . PRO A 1 195 ? -2.328 -28.203 9.625 1 91.5 195 PRO A N 1
ATOM 1445 C CA . PRO A 1 195 ? -2.172 -28.312 11.078 1 91.5 195 PRO A CA 1
ATOM 1446 C C . PRO A 1 195 ? -1.268 -27.234 11.656 1 91.5 195 PRO A C 1
ATOM 1448 O O . PRO A 1 195 ? -1.302 -26.969 12.859 1 91.5 195 PRO A O 1
ATOM 1451 N N . GLY A 1 196 ? -0.629 -26.438 11.016 1 93.38 196 GLY A N 1
ATOM 1452 C CA . GLY A 1 196 ? 0.316 -25.438 11.492 1 93.38 196 GLY A CA 1
ATOM 1453 C C . GLY A 1 196 ? 0.316 -24.172 10.656 1 93.38 196 GLY A C 1
ATOM 1454 O O . GLY A 1 196 ? -0.735 -23.734 10.188 1 93.38 196 GLY A O 1
ATOM 1455 N N . PHE A 1 197 ? 1.479 -23.594 10.812 1 96.56 197 PHE A N 1
ATOM 1456 C CA . PHE A 1 197 ? 1.553 -22.359 10.047 1 96.56 197 PHE A CA 1
ATOM 1457 C C . PHE A 1 197 ? 2.641 -22.438 8.984 1 96.56 197 PHE A C 1
ATOM 1459 O O . PHE A 1 197 ? 3.51 -23.312 9.047 1 96.56 197 PHE A O 1
ATOM 1466 N N . GLY A 1 198 ? 2.557 -21.609 8.039 1 97.19 198 GLY A N 1
ATOM 1467 C CA . GLY A 1 198 ? 3.406 -21.562 6.859 1 97.19 198 GLY A CA 1
ATOM 1468 C C . GLY A 1 198 ? 2.623 -21.453 5.562 1 97.19 198 GLY A C 1
ATOM 1469 O O . GLY A 1 198 ? 1.4 -21.594 5.559 1 97.19 198 GLY A O 1
ATOM 1470 N N . SER A 1 199 ? 3.291 -21.125 4.531 1 97 199 SER A N 1
ATOM 1471 C CA . SER A 1 199 ? 2.65 -21.047 3.223 1 97 199 SER A CA 1
ATOM 1472 C C . SER A 1 199 ? 2.395 -22.438 2.646 1 97 199 SER A C 1
ATOM 1474 O O . SER A 1 199 ? 2.912 -23.422 3.156 1 97 199 SER A O 1
ATOM 1476 N N . CYS A 1 200 ? 1.626 -22.531 1.612 1 94.25 200 CYS A N 1
ATOM 1477 C CA . CYS A 1 200 ? 1.179 -23.797 1.07 1 94.25 200 CYS A CA 1
ATOM 1478 C C . CYS A 1 200 ? 2.365 -24.703 0.756 1 94.25 200 CYS A C 1
ATOM 1480 O O . CYS A 1 200 ? 3.367 -24.25 0.202 1 94.25 200 CYS A O 1
ATOM 1482 N N . GLY A 1 201 ? 2.199 -25.969 1.02 1 95.38 201 GLY A N 1
ATOM 1483 C CA . GLY A 1 201 ? 3.336 -26.859 1.155 1 95.38 201 GLY A CA 1
ATOM 1484 C C . GLY A 1 201 ? 3.725 -27.531 -0.148 1 95.38 201 GLY A C 1
ATOM 1485 O O . GLY A 1 201 ? 4.855 -28 -0.297 1 95.38 201 GLY A O 1
ATOM 1486 N N . GLY A 1 202 ? 2.822 -27.688 -1.135 1 95.25 202 GLY A N 1
ATOM 1487 C CA . GLY A 1 202 ? 3.141 -28.328 -2.402 1 95.25 202 GLY A CA 1
ATOM 1488 C C . GLY A 1 202 ? 3.93 -27.422 -3.338 1 95.25 202 GLY A C 1
ATOM 1489 O O . GLY A 1 202 ? 4.266 -26.297 -2.986 1 95.25 202 GLY A O 1
ATOM 1490 N N . MET A 1 203 ? 4.328 -28.031 -4.449 1 95.06 203 MET A N 1
ATOM 1491 C CA . MET A 1 203 ? 4.957 -27.219 -5.48 1 95.06 203 MET A CA 1
ATOM 1492 C C . MET A 1 203 ? 3.924 -26.344 -6.199 1 95.06 203 MET A C 1
ATOM 1494 O O . MET A 1 203 ? 3.814 -26.406 -7.426 1 95.06 203 MET A O 1
ATOM 1498 N N . PHE A 1 204 ? 3.219 -25.609 -5.316 1 95.06 204 PHE A N 1
ATOM 1499 C CA . PHE A 1 204 ? 2.256 -24.625 -5.805 1 95.06 204 PHE A CA 1
ATOM 1500 C C . PHE A 1 204 ? 2.945 -23.312 -6.141 1 95.06 204 PHE A C 1
ATOM 1502 O O . PHE A 1 204 ? 4.145 -23.281 -6.422 1 95.06 204 PHE A O 1
ATOM 1509 N N . THR A 1 205 ? 2.168 -22.25 -6.16 1 96.12 205 THR A N 1
ATOM 1510 C CA . THR A 1 205 ? 2.771 -20.984 -6.574 1 96.12 205 THR A CA 1
ATOM 1511 C C . THR A 1 205 ? 3.842 -20.547 -5.582 1 96.12 205 THR A C 1
ATOM 1513 O O . THR A 1 205 ? 4.918 -20.094 -5.98 1 96.12 205 THR A O 1
ATOM 1516 N N . TYR A 1 206 ? 3.604 -20.672 -4.309 1 97.12 206 TYR A N 1
ATOM 1517 C CA . TYR A 1 206 ? 4.547 -20.188 -3.303 1 97.12 206 TYR A CA 1
ATOM 1518 C C . TYR A 1 206 ? 5.906 -20.844 -3.477 1 97.12 206 TYR A C 1
ATOM 1520 O O . TYR A 1 206 ? 6.922 -20.172 -3.637 1 97.12 206 TYR A O 1
ATOM 1528 N N . ASN A 1 207 ? 5.953 -22.156 -3.445 1 98.12 207 ASN A N 1
ATOM 1529 C CA . ASN A 1 207 ? 7.23 -22.859 -3.508 1 98.12 207 ASN A CA 1
ATOM 1530 C C . ASN A 1 207 ? 7.871 -22.719 -4.887 1 98.12 207 ASN A C 1
ATOM 1532 O O . ASN A 1 207 ? 9.102 -22.688 -5.004 1 98.12 207 ASN A O 1
ATOM 1536 N N . THR A 1 208 ? 7.008 -22.656 -5.922 1 97.88 208 THR A N 1
ATOM 1537 C CA . THR A 1 208 ? 7.547 -22.344 -7.242 1 97.88 208 THR A CA 1
ATOM 1538 C C . THR A 1 208 ? 8.312 -21.016 -7.211 1 97.88 208 THR A C 1
ATOM 1540 O O . THR A 1 208 ? 9.453 -20.953 -7.664 1 97.88 208 THR A O 1
ATOM 1543 N N . MET A 1 209 ? 7.715 -20.016 -6.598 1 98.25 209 MET A N 1
ATOM 1544 C CA . MET A 1 209 ? 8.312 -18.688 -6.621 1 98.25 209 MET A CA 1
ATOM 1545 C C . MET A 1 209 ? 9.492 -18.594 -5.664 1 98.25 209 MET A C 1
ATOM 1547 O O . MET A 1 209 ? 10.469 -17.891 -5.934 1 98.25 209 MET A O 1
ATOM 1551 N N . GLN A 1 210 ? 9.43 -19.281 -4.539 1 98.56 210 GLN A N 1
ATOM 1552 C CA . GLN A 1 210 ? 10.586 -19.25 -3.652 1 98.56 210 GLN A CA 1
ATOM 1553 C C . GLN A 1 210 ? 11.789 -19.938 -4.297 1 98.56 210 GLN A C 1
ATOM 1555 O O . GLN A 1 210 ? 12.922 -19.484 -4.148 1 98.56 210 GLN A O 1
ATOM 1560 N N . THR A 1 211 ? 11.531 -21.062 -4.98 1 98.69 211 THR A N 1
ATOM 1561 C CA . THR A 1 211 ? 12.609 -21.703 -5.727 1 98.69 211 THR A CA 1
ATOM 1562 C C . THR A 1 211 ? 13.133 -20.781 -6.828 1 98.69 211 THR A C 1
ATOM 1564 O O . THR A 1 211 ? 14.344 -20.656 -7.012 1 98.69 211 THR A O 1
ATOM 1567 N N . PHE A 1 212 ? 12.18 -20.141 -7.531 1 98.75 212 PHE A N 1
ATOM 1568 C CA . PHE A 1 212 ? 12.492 -19.156 -8.562 1 98.75 212 PHE A CA 1
ATOM 1569 C C . PHE A 1 212 ? 13.391 -18.047 -8.008 1 98.75 212 PHE A C 1
ATOM 1571 O O . PHE A 1 212 ? 14.438 -17.75 -8.586 1 98.75 212 PHE A O 1
ATOM 1578 N N . ILE A 1 213 ? 13.078 -17.5 -6.855 1 98.88 213 ILE A N 1
ATOM 1579 C CA . ILE A 1 213 ? 13.789 -16.375 -6.234 1 98.88 213 ILE A CA 1
ATOM 1580 C C . ILE A 1 213 ? 15.156 -16.844 -5.742 1 98.88 213 ILE A C 1
ATOM 1582 O O . ILE A 1 213 ? 16.141 -16.109 -5.84 1 98.88 213 ILE A O 1
ATOM 1586 N N . GLY A 1 214 ? 15.188 -18.047 -5.215 1 98.81 214 GLY A N 1
ATOM 1587 C CA . GLY A 1 214 ? 16.469 -18.625 -4.84 1 98.81 214 GLY A CA 1
ATOM 1588 C C . GLY A 1 214 ? 17.422 -18.766 -6.008 1 98.81 214 GLY A C 1
ATOM 1589 O O . GLY A 1 214 ? 18.609 -18.406 -5.902 1 98.81 214 GLY A O 1
ATOM 1590 N N . VAL A 1 215 ? 16.953 -19.234 -7.141 1 98.81 215 VAL A N 1
ATOM 1591 C CA . VAL A 1 215 ? 17.766 -19.469 -8.328 1 98.81 215 VAL A CA 1
ATOM 1592 C C . VAL A 1 215 ? 18.156 -18.125 -8.953 1 98.81 215 VAL A C 1
ATOM 1594 O O . VAL A 1 215 ? 19.266 -17.984 -9.484 1 98.81 215 VAL A O 1
ATOM 1597 N N . LEU A 1 216 ? 17.25 -17.141 -8.836 1 98.69 216 LEU A N 1
ATOM 1598 C CA . LEU A 1 216 ? 17.609 -15.789 -9.25 1 98.69 216 LEU A CA 1
ATOM 1599 C C . LEU A 1 216 ? 18.844 -15.297 -8.508 1 98.69 216 LEU A C 1
ATOM 1601 O O . LEU A 1 216 ? 19.594 -14.469 -9.023 1 98.69 216 LEU A O 1
ATOM 1605 N N . GLY A 1 217 ? 18.953 -15.75 -7.297 1 98.88 217 GLY A N 1
ATOM 1606 C CA . GLY A 1 217 ? 20.094 -15.383 -6.48 1 98.88 217 GLY A CA 1
ATOM 1607 C C . GLY A 1 217 ? 19.734 -14.414 -5.367 1 98.88 217 GLY A C 1
ATOM 1608 O O . GLY A 1 217 ? 20.625 -13.875 -4.703 1 98.88 217 GLY A O 1
ATOM 1609 N N . MET A 1 218 ? 18.469 -14.172 -5.113 1 98.94 218 MET A N 1
ATOM 1610 C CA . MET A 1 218 ? 18.078 -13.141 -4.16 1 98.94 218 MET A CA 1
ATOM 1611 C C . MET A 1 218 ? 17.703 -13.758 -2.814 1 98.94 218 MET A C 1
ATOM 1613 O O . MET A 1 218 ? 17.328 -13.039 -1.884 1 98.94 218 MET A O 1
ATOM 1617 N N . GLN A 1 219 ? 17.75 -15.008 -2.68 1 98.75 219 GLN A N 1
ATOM 1618 C CA . GLN A 1 219 ? 17.594 -15.805 -1.464 1 98.75 219 GLN A CA 1
ATOM 1619 C C . GLN A 1 219 ? 18.594 -16.953 -1.437 1 98.75 219 GLN A C 1
ATOM 1621 O O . GLN A 1 219 ? 18.75 -17.672 -2.428 1 98.75 219 GLN A O 1
ATOM 1626 N N . PRO A 1 220 ? 19.312 -17.125 -0.293 1 98.81 220 PRO A N 1
ATOM 1627 C CA . PRO A 1 220 ? 20.188 -18.297 -0.25 1 98.81 220 PRO A CA 1
ATOM 1628 C C . PRO A 1 220 ? 19.438 -19.609 -0.469 1 98.81 220 PRO A C 1
ATOM 1630 O O . PRO A 1 220 ? 18.359 -19.812 0.105 1 98.81 220 PRO A O 1
ATOM 1633 N N . LEU A 1 221 ? 20.016 -20.516 -1.225 1 98.75 221 LEU A N 1
ATOM 1634 C CA . LEU A 1 221 ? 19.312 -21.703 -1.683 1 98.75 221 LEU A CA 1
ATOM 1635 C C . LEU A 1 221 ? 18.891 -22.578 -0.502 1 98.75 221 LEU A C 1
ATOM 1637 O O . LEU A 1 221 ? 17.797 -23.141 -0.493 1 98.75 221 LEU A O 1
ATOM 1641 N N . HIS A 1 222 ? 19.719 -22.688 0.504 1 98.56 222 HIS A N 1
ATOM 1642 C CA . HIS A 1 222 ? 19.469 -23.625 1.604 1 98.56 222 HIS A CA 1
ATOM 1643 C C . HIS A 1 222 ? 18.375 -23.109 2.52 1 98.56 222 HIS A C 1
ATOM 1645 O O . HIS A 1 222 ? 17.906 -23.828 3.404 1 98.56 222 HIS A O 1
ATOM 1651 N N . MET A 1 223 ? 17.938 -21.875 2.336 1 98.69 223 MET A N 1
ATOM 1652 C CA . MET A 1 223 ? 16.891 -21.266 3.17 1 98.69 223 MET A CA 1
ATOM 1653 C C . MET A 1 223 ? 15.523 -21.406 2.514 1 98.69 223 MET A C 1
ATOM 1655 O O . MET A 1 223 ? 14.5 -21.078 3.121 1 98.69 223 MET A O 1
ATOM 1659 N N . VAL A 1 224 ? 15.43 -21.953 1.299 1 98.69 224 VAL A N 1
ATOM 1660 C CA . VAL A 1 224 ? 14.195 -21.953 0.509 1 98.69 224 VAL A CA 1
ATOM 1661 C C . VAL A 1 224 ? 13.258 -23.047 1.025 1 98.69 224 VAL A C 1
ATOM 1663 O O . VAL A 1 224 ? 12.094 -22.781 1.316 1 98.69 224 VAL A O 1
ATOM 1666 N N . ALA A 1 225 ? 13.672 -24.203 1.281 1 98.56 225 ALA A N 1
ATOM 1667 C CA . ALA A 1 225 ? 12.828 -25.391 1.403 1 98.56 225 ALA A CA 1
ATOM 1668 C C . ALA A 1 225 ? 12.406 -25.609 2.852 1 98.56 225 ALA A C 1
ATOM 1670 O O . ALA A 1 225 ? 11.32 -26.156 3.111 1 98.56 225 ALA A O 1
ATOM 1671 N N . PRO A 1 226 ? 13.25 -25.281 3.916 1 98.69 226 PRO A N 1
ATOM 1672 C CA . PRO A 1 226 ? 12.852 -25.578 5.293 1 98.69 226 PRO A CA 1
ATOM 1673 C C . PRO A 1 226 ? 11.477 -25.031 5.641 1 98.69 226 PRO A C 1
ATOM 1675 O O . PRO A 1 226 ? 11.133 -23.922 5.23 1 98.69 226 PRO A O 1
ATOM 1678 N N . PRO A 1 227 ? 10.672 -25.828 6.391 1 98.5 227 PRO A N 1
ATOM 1679 C CA . PRO A 1 227 ? 9.328 -25.391 6.754 1 98.5 227 PRO A CA 1
ATOM 1680 C C . PRO A 1 227 ? 9.336 -24.156 7.664 1 98.5 227 PRO A C 1
ATOM 1682 O O . PRO A 1 227 ? 10.375 -23.828 8.25 1 98.5 227 PRO A O 1
ATOM 1685 N N . SER A 1 228 ? 8.258 -23.5 7.762 1 98.5 228 SER A N 1
ATOM 1686 C CA . SER A 1 228 ? 8.125 -22.25 8.492 1 98.5 228 SER A CA 1
ATOM 1687 C C . SER A 1 228 ? 8.508 -22.406 9.953 1 98.5 228 SER A C 1
ATOM 1689 O O . SER A 1 228 ? 9.086 -21.516 10.562 1 98.5 228 SER A O 1
ATOM 1691 N N . ASP A 1 229 ? 8.133 -23.5 10.539 1 97.88 229 ASP A N 1
ATOM 1692 C CA . ASP A 1 229 ? 8.375 -23.703 11.969 1 97.88 229 ASP A CA 1
ATOM 1693 C C . ASP A 1 229 ? 9.742 -24.328 12.211 1 97.88 229 ASP A C 1
ATOM 1695 O O . ASP A 1 229 ? 10.039 -24.766 13.328 1 97.88 229 ASP A O 1
ATOM 1699 N N . ASP A 1 230 ? 10.562 -24.484 11.141 1 98.25 230 ASP A N 1
ATOM 1700 C CA . ASP A 1 230 ? 11.906 -25.047 11.289 1 98.25 230 ASP A CA 1
ATOM 1701 C C . ASP A 1 230 ? 12.766 -24.156 12.195 1 98.25 230 ASP A C 1
ATOM 1703 O O . ASP A 1 230 ? 12.883 -22.953 11.969 1 98.25 230 ASP A O 1
ATOM 1707 N N . PRO A 1 231 ? 13.445 -24.703 13.219 1 98.19 231 PRO A N 1
ATOM 1708 C CA . PRO A 1 231 ? 14.234 -23.906 14.156 1 98.19 231 PRO A CA 1
ATOM 1709 C C . PRO A 1 231 ? 15.383 -23.156 13.477 1 98.19 231 PRO A C 1
ATOM 1711 O O . PRO A 1 231 ? 15.844 -22.141 13.992 1 98.19 231 PRO A O 1
ATOM 1714 N N . ARG A 1 232 ? 15.984 -23.641 12.344 1 97.75 232 ARG A N 1
ATOM 1715 C CA . ARG A 1 232 ? 17.078 -22.953 11.641 1 97.75 232 ARG A CA 1
ATOM 1716 C C . ARG A 1 232 ? 16.688 -21.516 11.305 1 97.75 232 ARG A C 1
ATOM 1718 O O . ARG A 1 232 ? 17.562 -20.641 11.242 1 97.75 232 ARG A O 1
ATOM 1725 N N . ARG A 1 233 ? 15.375 -21.266 11.055 1 98.62 233 ARG A N 1
ATOM 1726 C CA . ARG A 1 233 ? 14.891 -19.969 10.617 1 98.62 233 ARG A CA 1
ATOM 1727 C C . ARG A 1 233 ? 15 -18.938 11.734 1 98.62 233 ARG A C 1
ATOM 1729 O O . ARG A 1 233 ? 15.055 -17.734 11.469 1 98.62 2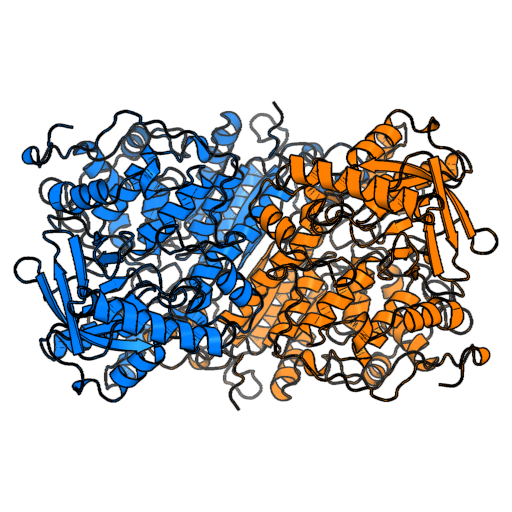33 ARG A O 1
ATOM 1736 N N . LEU A 1 234 ? 15 -19.359 12.984 1 98.44 234 LEU A N 1
ATOM 1737 C CA . LEU A 1 234 ? 15.078 -18.453 14.125 1 98.4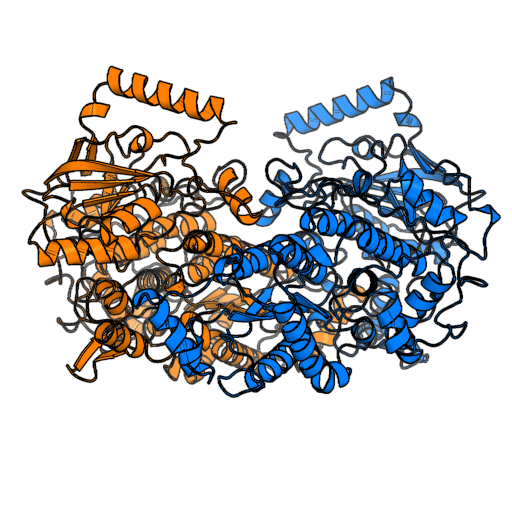4 234 LEU A CA 1
ATOM 1738 C C . LEU A 1 234 ? 16.469 -18.484 14.742 1 98.44 234 LEU A C 1
ATOM 1740 O O . LEU A 1 234 ? 16.938 -17.469 15.266 1 98.44 234 LEU A O 1
ATOM 1744 N N . ASN A 1 235 ? 17.156 -19.609 14.633 1 98.19 235 ASN A N 1
ATOM 1745 C CA . ASN A 1 235 ? 18.359 -19.828 15.445 1 98.19 235 ASN A CA 1
ATOM 1746 C C . ASN A 1 235 ? 19.625 -19.734 14.602 1 98.19 235 ASN A C 1
ATOM 1748 O O . ASN A 1 235 ? 20.719 -19.5 15.133 1 98.19 235 ASN A O 1
ATOM 1752 N N . GLU A 1 236 ? 19.531 -19.953 13.281 1 98.5 236 GLU A N 1
ATOM 1753 C CA . GLU A 1 236 ? 20.719 -20.016 12.438 1 98.5 236 GLU A CA 1
ATOM 1754 C C . GLU A 1 236 ? 20.672 -18.953 11.336 1 98.5 236 GLU A C 1
ATOM 1756 O O . GLU A 1 236 ? 21.594 -18.156 11.188 1 98.5 236 GLU A O 1
ATOM 1761 N N . PHE A 1 237 ? 19.609 -18.859 10.641 1 98.81 237 PHE A N 1
ATOM 1762 C CA . PHE A 1 237 ? 19.516 -18.062 9.422 1 98.81 237 PHE A CA 1
ATOM 1763 C C . PHE A 1 237 ? 19.672 -16.578 9.727 1 98.81 237 PHE A C 1
ATOM 1765 O O . PHE A 1 237 ? 20.312 -15.852 8.977 1 98.81 237 PHE A O 1
ATOM 1772 N N . PRO A 1 238 ? 19.125 -16.062 10.867 1 98.75 238 PRO A N 1
ATOM 1773 C CA . PRO A 1 238 ? 19.219 -14.617 11.125 1 98.75 238 PRO A CA 1
ATOM 1774 C C . PRO A 1 238 ? 20.656 -14.109 11.141 1 98.75 238 PRO A C 1
ATOM 1776 O O . PRO A 1 238 ? 20.969 -13.125 10.461 1 98.75 238 PRO A O 1
ATOM 1779 N N . ALA A 1 239 ? 21.531 -14.742 11.859 1 98.44 239 ALA A N 1
ATOM 1780 C CA . ALA A 1 239 ? 22.938 -14.312 11.945 1 98.44 239 ALA A CA 1
ATOM 1781 C C . ALA A 1 239 ? 23.609 -14.406 10.578 1 98.44 239 ALA A C 1
ATOM 1783 O O . ALA A 1 239 ? 24.422 -13.547 10.219 1 98.44 239 ALA A O 1
ATOM 1784 N N . GLU A 1 240 ? 23.312 -15.445 9.867 1 98.62 240 GLU A N 1
ATOM 1785 C CA . GLU A 1 240 ? 23.875 -15.625 8.531 1 98.62 240 GLU A CA 1
ATOM 1786 C C . GLU A 1 240 ? 23.438 -14.508 7.594 1 98.62 240 GLU A C 1
ATOM 1788 O O . GLU A 1 240 ? 24.25 -13.977 6.836 1 98.62 240 GLU A O 1
ATOM 1793 N N . LEU A 1 241 ? 22.188 -14.211 7.617 1 98.81 241 LEU A N 1
ATOM 1794 C CA . LEU A 1 241 ? 21.625 -13.172 6.754 1 98.81 241 LEU A CA 1
ATOM 1795 C C . LEU A 1 241 ? 22.266 -11.82 7.035 1 98.81 241 LEU A C 1
ATOM 1797 O O . LEU A 1 241 ? 22.562 -11.062 6.109 1 98.81 241 LEU A O 1
ATOM 1801 N N . VAL A 1 242 ? 22.438 -11.492 8.305 1 98.5 242 VAL A N 1
ATOM 1802 C CA . VAL A 1 242 ? 23.062 -10.227 8.68 1 98.5 242 VAL A CA 1
ATOM 1803 C C . VAL A 1 242 ? 24.5 -10.172 8.148 1 98.5 242 VAL A C 1
ATOM 1805 O O . VAL A 1 242 ? 24.938 -9.133 7.656 1 98.5 242 VAL A O 1
ATOM 1808 N N . THR A 1 243 ? 25.234 -11.305 8.242 1 98.25 243 THR A N 1
ATOM 1809 C CA . THR A 1 243 ? 26.594 -11.383 7.719 1 98.25 243 THR A CA 1
ATOM 1810 C C . THR A 1 243 ? 26.594 -11.172 6.207 1 98.25 243 THR A C 1
ATOM 1812 O O . THR A 1 243 ? 27.438 -10.422 5.684 1 98.25 243 THR A O 1
ATOM 1815 N N . LEU A 1 244 ? 25.688 -11.812 5.555 1 98.69 244 LEU A N 1
ATOM 1816 C CA . LEU A 1 244 ? 25.594 -11.688 4.105 1 98.69 244 LEU A CA 1
ATOM 1817 C C . LEU A 1 244 ? 25.266 -10.258 3.699 1 98.69 244 LEU A C 1
ATOM 1819 O O . LEU A 1 244 ? 25.859 -9.719 2.762 1 98.69 244 LEU A O 1
ATOM 1823 N N . LEU A 1 245 ? 24.312 -9.672 4.379 1 98.5 245 LEU A N 1
ATOM 1824 C CA . LEU A 1 245 ? 23.938 -8.297 4.066 1 98.5 245 LEU A CA 1
ATOM 1825 C C . LEU A 1 245 ? 25.125 -7.363 4.238 1 98.5 245 LEU A C 1
ATOM 1827 O O . LEU A 1 245 ? 25.359 -6.48 3.406 1 98.5 245 LEU A O 1
ATOM 1831 N N . ALA A 1 246 ? 25.844 -7.496 5.34 1 97.5 246 ALA A N 1
ATOM 1832 C CA . ALA A 1 246 ? 27.031 -6.684 5.586 1 97.5 246 ALA A CA 1
ATOM 1833 C C . ALA A 1 246 ? 28.031 -6.812 4.445 1 97.5 246 ALA A C 1
ATOM 1835 O O . ALA A 1 246 ? 28.625 -5.82 4.008 1 97.5 246 ALA A O 1
ATOM 1836 N N . GLN A 1 247 ? 28.25 -8.039 3.977 1 97.94 247 GLN A N 1
ATOM 1837 C CA . GLN A 1 247 ? 29.156 -8.289 2.873 1 97.94 247 GLN A CA 1
ATOM 1838 C C . GLN A 1 247 ? 28.672 -7.637 1.585 1 97.94 247 GLN A C 1
ATOM 1840 O O . GLN A 1 247 ? 29.453 -7.078 0.821 1 97.94 247 GLN A O 1
ATOM 1845 N N . MET A 1 248 ? 27.391 -7.746 1.348 1 98.38 248 MET A N 1
ATOM 1846 C CA . MET A 1 248 ? 26.812 -7.129 0.158 1 98.38 248 MET A CA 1
ATOM 1847 C C . MET A 1 248 ? 27.016 -5.617 0.174 1 98.38 248 MET A C 1
ATOM 1849 O O . MET A 1 248 ? 27.359 -5.023 -0.851 1 98.38 248 MET A O 1
ATOM 1853 N N . ILE A 1 249 ? 26.734 -5.008 1.303 1 96.69 249 ILE A N 1
ATOM 1854 C CA . ILE A 1 249 ? 26.922 -3.566 1.434 1 96.69 249 ILE A CA 1
ATOM 1855 C C . ILE A 1 249 ? 28.391 -3.211 1.188 1 96.69 249 ILE A C 1
ATOM 1857 O O . ILE A 1 249 ? 28.688 -2.281 0.435 1 96.69 249 ILE A O 1
ATOM 1861 N N . GLU A 1 250 ? 29.312 -3.951 1.831 1 95.75 250 GLU A N 1
ATOM 1862 C CA . GLU A 1 250 ? 30.734 -3.705 1.694 1 95.75 250 GLU A CA 1
ATOM 1863 C C . GLU A 1 250 ? 31.172 -3.807 0.237 1 95.75 250 GLU A C 1
ATOM 1865 O O . GLU A 1 250 ? 32 -3.012 -0.227 1 95.75 250 GLU A O 1
ATOM 1870 N N . ASN A 1 251 ? 30.641 -4.723 -0.484 1 97.38 251 ASN A N 1
ATOM 1871 C CA . ASN A 1 251 ? 31.031 -4.977 -1.863 1 97.38 251 ASN A CA 1
ATOM 1872 C C . ASN A 1 251 ? 30.141 -4.246 -2.854 1 97.38 251 ASN A C 1
ATOM 1874 O O . ASN A 1 251 ? 30.297 -4.391 -4.066 1 97.38 251 ASN A O 1
ATOM 1878 N N . ASP A 1 252 ? 29.125 -3.52 -2.371 1 96.81 252 ASP A N 1
ATOM 1879 C CA . ASP A 1 252 ? 28.141 -2.805 -3.18 1 96.81 252 ASP A CA 1
ATOM 1880 C C . ASP A 1 252 ? 27.438 -3.748 -4.152 1 96.81 252 ASP A C 1
ATOM 1882 O O . ASP A 1 252 ? 27.266 -3.424 -5.328 1 96.81 252 ASP A O 1
ATOM 1886 N N . LEU A 1 253 ? 27.203 -4.941 -3.656 1 98.31 253 LEU A N 1
ATOM 1887 C CA . LEU A 1 253 ? 26.438 -5.91 -4.434 1 98.31 253 LEU A CA 1
ATOM 1888 C C . LEU A 1 253 ? 24.938 -5.625 -4.336 1 98.31 253 LEU A C 1
ATOM 1890 O O . LEU A 1 253 ? 24.359 -5.758 -3.262 1 98.31 253 LEU A O 1
ATOM 1894 N N . LYS A 1 254 ? 24.359 -5.234 -5.484 1 98.12 254 LYS A N 1
ATOM 1895 C CA . LYS A 1 254 ? 22.953 -4.809 -5.504 1 98.12 254 LYS A CA 1
ATOM 1896 C C . LYS A 1 254 ? 22.094 -5.82 -6.25 1 98.12 254 LYS A C 1
ATOM 1898 O O . LYS A 1 254 ? 22.594 -6.637 -7.02 1 98.12 254 LYS A O 1
ATOM 1903 N N . PRO A 1 255 ? 20.766 -5.805 -6.035 1 98.62 255 PRO A N 1
ATOM 1904 C CA . PRO A 1 255 ? 19.844 -6.762 -6.648 1 98.62 255 PRO A CA 1
ATOM 1905 C C . PRO A 1 255 ? 19.984 -6.836 -8.164 1 98.62 255 PRO A C 1
ATOM 1907 O O . PRO A 1 255 ? 19.953 -7.926 -8.742 1 98.62 255 PRO A O 1
ATOM 1910 N N . ARG A 1 256 ? 20.188 -5.723 -8.797 1 97.94 256 ARG A N 1
ATOM 1911 C CA . ARG A 1 256 ? 20.234 -5.715 -10.258 1 97.94 256 ARG A CA 1
ATOM 1912 C C . ARG A 1 256 ? 21.609 -6.18 -10.758 1 97.94 256 ARG A C 1
ATOM 1914 O O . ARG A 1 256 ? 21.781 -6.43 -11.953 1 97.94 256 ARG A O 1
ATOM 1921 N N . ASP A 1 257 ? 22.594 -6.262 -9.852 1 97.94 257 ASP A N 1
ATOM 1922 C CA . ASP A 1 257 ? 23.844 -6.965 -10.18 1 97.94 257 ASP A CA 1
ATOM 1923 C C . ASP A 1 257 ? 23.625 -8.477 -10.219 1 97.94 257 ASP A C 1
ATOM 1925 O O . ASP A 1 257 ? 24.328 -9.195 -10.922 1 97.94 257 ASP A O 1
ATOM 1929 N N . ILE A 1 258 ? 22.656 -8.914 -9.516 1 98.62 258 ILE A N 1
ATOM 1930 C CA . ILE A 1 258 ? 22.391 -10.336 -9.32 1 98.62 258 ILE A CA 1
ATOM 1931 C C . ILE A 1 258 ? 21.344 -10.805 -10.336 1 98.62 258 ILE A C 1
ATOM 1933 O O . ILE A 1 258 ? 21.531 -11.82 -11.008 1 98.62 258 ILE A O 1
ATOM 1937 N N . VAL A 1 259 ? 20.25 -10.016 -10.43 1 98.56 259 VAL A N 1
ATOM 1938 C CA . VAL A 1 259 ? 19.141 -10.391 -11.297 1 98.56 259 VAL A CA 1
ATOM 1939 C C . VAL A 1 259 ? 19.359 -9.789 -12.688 1 98.56 259 VAL A C 1
ATOM 1941 O O . VAL A 1 259 ? 19.141 -8.594 -12.891 1 98.56 259 VAL A O 1
ATOM 1944 N N . GLY A 1 260 ? 19.766 -10.555 -13.586 1 97.19 260 GLY A N 1
ATOM 1945 C CA . GLY A 1 260 ? 19.938 -10.203 -14.984 1 97.19 260 GLY A CA 1
ATOM 1946 C C . GLY A 1 260 ? 19.312 -11.203 -15.938 1 97.19 260 GLY A C 1
ATOM 1947 O O . GLY A 1 260 ? 18.484 -12.023 -15.531 1 97.19 260 GLY A O 1
ATOM 1948 N N . ARG A 1 261 ? 19.672 -11.086 -17.188 1 97.25 261 ARG A N 1
ATOM 1949 C CA . ARG A 1 261 ? 19.094 -11.922 -18.234 1 97.25 261 ARG A CA 1
ATOM 1950 C C . ARG A 1 261 ? 19.297 -13.398 -17.938 1 97.25 261 ARG A C 1
ATOM 1952 O O . ARG A 1 261 ? 18.344 -14.188 -17.953 1 97.25 261 ARG A O 1
ATOM 1959 N N . ASP A 1 262 ? 20.516 -13.758 -17.547 1 97.75 262 ASP A N 1
ATOM 1960 C CA . ASP A 1 262 ? 20.859 -15.172 -17.375 1 97.75 262 ASP A CA 1
ATOM 1961 C C . ASP A 1 262 ? 20.203 -15.727 -16.109 1 97.75 262 ASP A C 1
ATOM 1963 O O . ASP A 1 262 ? 19.766 -16.875 -16.094 1 97.75 262 ASP A O 1
ATOM 1967 N N . SER A 1 263 ? 20.266 -14.992 -15.016 1 98.31 263 SER A N 1
ATOM 1968 C CA . SER A 1 263 ? 19.641 -15.492 -13.805 1 98.31 263 SER A CA 1
ATOM 1969 C C . SER A 1 263 ? 18.125 -15.641 -13.984 1 98.31 263 SER A C 1
ATOM 1971 O O . SER A 1 263 ? 17.516 -16.547 -13.43 1 98.31 263 SER A O 1
ATOM 1973 N N . LEU A 1 264 ? 17.484 -14.719 -14.766 1 98.56 264 LEU A N 1
ATOM 1974 C CA . LEU A 1 264 ? 16.062 -14.836 -15.078 1 98.56 264 LEU A CA 1
ATOM 1975 C C . LEU A 1 264 ? 15.797 -16.078 -15.93 1 98.56 264 LEU A C 1
ATOM 1977 O O . LEU A 1 264 ? 14.805 -16.781 -15.727 1 98.56 264 LEU A O 1
ATOM 1981 N N . ARG A 1 265 ? 16.641 -16.328 -16.859 1 98 265 ARG A N 1
ATOM 1982 C CA . ARG A 1 265 ? 16.516 -17.531 -17.672 1 98 265 ARG A CA 1
ATOM 1983 C C . ARG A 1 265 ? 16.688 -18.781 -16.812 1 98 265 ARG A C 1
ATOM 1985 O O . ARG A 1 265 ? 15.914 -19.734 -16.922 1 98 265 ARG A O 1
ATOM 1992 N N . ASN A 1 266 ? 17.734 -18.766 -15.922 1 98.75 266 ASN A N 1
ATOM 1993 C CA . ASN A 1 266 ? 17.938 -19.859 -14.977 1 98.75 266 ASN A CA 1
ATOM 1994 C C . ASN A 1 266 ? 16.656 -20.156 -14.195 1 98.75 266 ASN A C 1
ATOM 1996 O O . ASN A 1 266 ? 16.219 -21.312 -14.117 1 98.75 266 ASN A O 1
ATOM 2000 N N . ALA A 1 267 ? 16.125 -19.078 -13.641 1 98.81 267 ALA A N 1
ATOM 2001 C CA . ALA A 1 267 ? 14.961 -19.234 -12.789 1 98.81 267 ALA A CA 1
ATOM 2002 C C . ALA A 1 267 ? 13.766 -19.75 -13.578 1 98.81 267 ALA A C 1
ATOM 2004 O O . ALA A 1 267 ? 12.969 -20.547 -13.062 1 98.81 267 ALA A O 1
ATOM 2005 N N . THR A 1 268 ? 13.609 -19.312 -14.82 1 98.25 268 THR A N 1
ATOM 2006 C CA . THR A 1 268 ? 12.523 -19.781 -15.68 1 98.25 268 THR A CA 1
ATOM 2007 C C . THR A 1 268 ? 12.688 -21.266 -16 1 98.25 268 THR A C 1
ATOM 2009 O O . THR A 1 268 ? 11.719 -22.016 -15.969 1 98.25 268 THR A O 1
ATOM 2012 N N . ILE A 1 269 ? 13.891 -21.672 -16.266 1 98.25 269 ILE A N 1
ATOM 2013 C CA . ILE A 1 269 ? 14.195 -23.062 -16.562 1 98.25 269 ILE A CA 1
ATOM 2014 C C . ILE A 1 269 ? 13.883 -23.938 -15.344 1 98.25 269 ILE A C 1
ATOM 2016 O O . ILE A 1 269 ? 13.312 -25.016 -15.469 1 98.25 269 ILE A O 1
ATOM 2020 N N . VAL A 1 270 ? 14.219 -23.422 -14.195 1 98.38 270 VAL A N 1
ATOM 2021 C CA . VAL A 1 270 ? 13.961 -24.203 -12.984 1 98.38 270 VAL A CA 1
ATOM 2022 C C . VAL A 1 270 ? 12.453 -24.297 -12.75 1 98.38 270 VAL A C 1
ATOM 2024 O O . VAL A 1 270 ? 11.961 -25.328 -12.273 1 98.38 270 VAL A O 1
ATOM 2027 N N . ALA A 1 271 ? 11.75 -23.25 -13.055 1 97.19 271 ALA A N 1
ATOM 2028 C CA . ALA A 1 271 ? 10.297 -23.312 -12.93 1 97.19 271 ALA A CA 1
ATOM 2029 C C . ALA A 1 271 ? 9.719 -24.422 -13.805 1 97.19 271 ALA A C 1
ATOM 2031 O O . ALA A 1 271 ? 8.766 -25.109 -13.406 1 97.19 271 ALA A O 1
ATOM 2032 N N . LEU A 1 272 ? 10.258 -24.625 -14.992 1 96.94 272 LEU A N 1
ATOM 2033 C CA . LEU A 1 272 ? 9.859 -25.719 -15.875 1 96.94 272 LEU A CA 1
ATOM 2034 C C . LEU A 1 272 ? 10.219 -27.062 -15.258 1 96.94 272 LEU A C 1
ATOM 2036 O O . LEU A 1 272 ? 9.406 -27.984 -15.266 1 96.94 272 LEU A O 1
ATOM 2040 N N . ALA A 1 273 ? 11.391 -27.109 -14.656 1 98 273 ALA A N 1
ATOM 2041 C CA . ALA A 1 273 ? 11.984 -28.375 -14.203 1 98 273 ALA A CA 1
ATOM 2042 C C . ALA A 1 273 ? 11.297 -28.875 -12.938 1 98 273 ALA A C 1
ATOM 2044 O O . ALA A 1 273 ? 11.383 -30.062 -12.602 1 98 273 ALA A O 1
ATOM 2045 N N . ILE A 1 274 ? 10.664 -28 -12.234 1 97.19 274 ILE A N 1
ATOM 2046 C CA . ILE A 1 274 ? 10.016 -28.422 -11.008 1 97.19 274 ILE A CA 1
ATOM 2047 C C . ILE A 1 274 ? 8.508 -28.547 -11.234 1 97.19 274 ILE A C 1
ATOM 2049 O O . ILE A 1 274 ? 7.738 -28.672 -10.281 1 97.19 274 ILE A O 1
ATOM 2053 N N . GLY A 1 275 ? 8.062 -28.453 -12.539 1 93.88 275 GLY A N 1
ATOM 2054 C CA . GLY A 1 275 ? 6.629 -28.469 -12.805 1 93.88 275 GLY A CA 1
ATOM 2055 C C . GLY A 1 275 ? 5.879 -27.359 -12.102 1 93.88 275 GLY A C 1
ATOM 2056 O O . GLY A 1 275 ? 4.805 -27.594 -11.539 1 93.88 275 GLY A O 1
ATOM 2057 N N . GLY A 1 276 ? 6.434 -26.25 -12.07 1 93.69 276 GLY A N 1
ATOM 2058 C CA . GLY A 1 276 ? 5.984 -25.141 -11.25 1 93.69 276 GLY A CA 1
ATOM 2059 C C . GLY A 1 276 ? 4.652 -24.562 -11.695 1 93.69 276 GLY A C 1
ATOM 2060 O O . GLY A 1 276 ? 4.051 -25.047 -12.656 1 93.69 276 GLY A O 1
ATOM 2061 N N . SER A 1 277 ? 4.191 -23.562 -11 1 95.19 277 SER A N 1
ATOM 2062 C CA . SER A 1 277 ? 2.924 -22.875 -11.203 1 95.19 277 SER A CA 1
ATOM 2063 C C . SER A 1 277 ? 2.941 -22.047 -12.484 1 95.19 277 SER A C 1
ATOM 2065 O O . SER A 1 277 ? 3.961 -21.438 -12.828 1 95.19 277 SER A O 1
ATOM 2067 N N . THR A 1 278 ? 1.781 -21.938 -13.148 1 94.38 278 THR A N 1
ATOM 2068 C CA . THR A 1 278 ? 1.638 -21.047 -14.305 1 94.38 278 THR A CA 1
ATOM 2069 C C . THR A 1 278 ? 1.861 -19.594 -13.898 1 94.38 278 THR A C 1
ATOM 2071 O O . THR A 1 278 ? 2.229 -18.766 -14.727 1 94.38 278 THR A O 1
ATOM 2074 N N . ASN A 1 279 ? 1.694 -19.312 -12.633 1 96.12 279 ASN A N 1
ATOM 2075 C CA . ASN A 1 279 ? 1.856 -17.953 -12.148 1 96.12 279 ASN A CA 1
ATOM 2076 C C . ASN A 1 279 ? 3.295 -17.469 -12.305 1 96.12 279 ASN A C 1
ATOM 2078 O O . ASN A 1 279 ? 3.555 -16.266 -12.289 1 96.12 279 ASN A O 1
ATOM 2082 N N . ALA A 1 280 ? 4.234 -18.422 -12.406 1 96.81 280 ALA A N 1
ATOM 2083 C CA . ALA A 1 280 ? 5.621 -18.016 -12.633 1 96.81 280 ALA A CA 1
ATOM 2084 C C . ALA A 1 280 ? 5.746 -17.156 -13.891 1 96.81 280 ALA A C 1
ATOM 2086 O O . ALA A 1 280 ? 6.578 -16.25 -13.953 1 96.81 280 ALA A O 1
ATOM 2087 N N . LEU A 1 281 ? 4.859 -17.453 -14.875 1 96.31 281 LEU A N 1
ATOM 2088 C CA . LEU A 1 281 ? 4.938 -16.75 -16.141 1 96.31 281 LEU A CA 1
ATOM 2089 C C . LEU A 1 281 ? 4.164 -15.43 -16.078 1 96.31 281 LEU A C 1
ATOM 2091 O O . LEU A 1 281 ? 4.227 -14.625 -17.016 1 96.31 281 LEU A O 1
ATOM 2095 N N . LEU A 1 282 ? 3.482 -15.234 -15.062 1 96.19 282 LEU A N 1
ATOM 2096 C CA . LEU A 1 282 ? 2.906 -13.938 -14.727 1 96.19 282 LEU A CA 1
ATOM 2097 C C . LEU A 1 282 ? 3.885 -13.094 -13.914 1 96.19 282 LEU A C 1
ATOM 2099 O O . LEU A 1 282 ? 3.986 -11.883 -14.109 1 96.19 282 LEU A O 1
ATOM 2103 N N . HIS A 1 283 ? 4.598 -13.688 -13.016 1 98.12 283 HIS A N 1
ATOM 2104 C CA . HIS A 1 283 ? 5.461 -13.008 -12.055 1 98.12 283 HIS A CA 1
ATOM 2105 C C . HIS A 1 283 ? 6.832 -12.719 -12.648 1 98.12 283 HIS A C 1
ATOM 2107 O O . HIS A 1 283 ? 7.445 -11.695 -12.344 1 98.12 283 HIS A O 1
ATOM 2113 N N . ALA A 1 284 ? 7.316 -13.586 -13.57 1 98.5 284 ALA A N 1
ATOM 2114 C CA . ALA A 1 284 ? 8.625 -13.398 -14.18 1 98.5 284 ALA A CA 1
ATOM 2115 C C . ALA A 1 284 ? 8.688 -12.086 -14.961 1 98.5 284 ALA A C 1
ATOM 2117 O O . ALA A 1 284 ? 9.633 -11.312 -14.82 1 98.5 284 ALA A O 1
ATOM 2118 N N . PRO A 1 285 ? 7.664 -11.773 -15.789 1 98.38 285 PRO A N 1
ATOM 2119 C CA . PRO A 1 285 ? 7.684 -10.484 -16.484 1 98.38 285 PRO A CA 1
ATOM 2120 C C . PRO A 1 285 ? 7.738 -9.297 -15.523 1 98.38 285 PRO A C 1
ATOM 2122 O O . PRO A 1 285 ? 8.422 -8.305 -15.797 1 98.38 285 PRO A O 1
ATOM 2125 N N . GLU A 1 286 ? 7 -9.375 -14.43 1 98.25 286 GLU A N 1
ATOM 2126 C CA . GLU A 1 286 ? 7.031 -8.289 -13.453 1 98.25 286 GLU A CA 1
ATOM 2127 C C . GLU A 1 286 ? 8.414 -8.148 -12.82 1 98.25 286 GLU A C 1
ATOM 2129 O O . GLU A 1 286 ? 8.914 -7.039 -12.641 1 98.25 286 GLU A O 1
ATOM 2134 N N . ILE A 1 287 ? 9.039 -9.281 -12.438 1 98.75 287 ILE A N 1
ATOM 2135 C CA . ILE A 1 287 ? 10.375 -9.266 -11.852 1 98.75 287 ILE A CA 1
ATOM 2136 C C . ILE A 1 287 ? 11.375 -8.719 -12.859 1 98.75 287 ILE A C 1
ATOM 2138 O O . ILE A 1 287 ? 12.234 -7.902 -12.516 1 98.75 287 ILE A O 1
ATOM 2142 N N . ALA A 1 288 ? 11.258 -9.133 -14.133 1 98.69 288 ALA A N 1
ATOM 2143 C CA . ALA A 1 288 ? 12.133 -8.641 -15.195 1 98.69 288 ALA A CA 1
ATOM 2144 C C . ALA A 1 288 ? 11.992 -7.133 -15.367 1 98.69 288 ALA A C 1
ATOM 2146 O O . ALA A 1 288 ? 12.992 -6.418 -15.469 1 98.69 288 ALA A O 1
ATOM 2147 N N . ARG A 1 289 ? 10.773 -6.66 -15.422 1 98.25 289 ARG A N 1
ATOM 2148 C CA . ARG A 1 289 ? 10.508 -5.23 -15.531 1 98.25 289 ARG A CA 1
ATOM 2149 C C . ARG A 1 289 ? 11.211 -4.465 -14.406 1 98.25 289 ARG A C 1
ATOM 2151 O O . ARG A 1 289 ? 11.859 -3.449 -14.656 1 98.25 289 ARG A O 1
ATOM 2158 N N . ALA A 1 290 ? 11.094 -4.914 -13.188 1 98.5 290 ALA A N 1
ATOM 2159 C CA . ALA A 1 290 ? 11.695 -4.258 -12.031 1 98.5 290 ALA A CA 1
ATOM 2160 C C . ALA A 1 290 ? 13.219 -4.312 -12.109 1 98.5 290 ALA A C 1
ATOM 2162 O O . ALA A 1 290 ? 13.906 -3.439 -11.57 1 98.5 290 ALA A O 1
ATOM 2163 N N . ALA A 1 291 ? 13.75 -5.328 -12.773 1 98.44 291 ALA A N 1
ATOM 2164 C CA . ALA A 1 291 ? 15.188 -5.484 -12.945 1 98.44 291 ALA A CA 1
ATOM 2165 C C . ALA A 1 291 ? 15.703 -4.621 -14.086 1 98.44 291 ALA A C 1
ATOM 2167 O O . ALA A 1 291 ? 16.906 -4.562 -14.336 1 98.44 291 ALA A O 1
ATOM 2168 N N . GLY A 1 292 ? 14.82 -3.994 -14.844 1 97.81 292 GLY A N 1
ATOM 2169 C CA . GLY A 1 292 ? 15.25 -3.055 -15.867 1 97.81 292 GLY A CA 1
ATOM 2170 C C . GLY A 1 292 ? 14.969 -3.537 -17.281 1 97.81 292 GLY A C 1
ATOM 2171 O O . GLY A 1 292 ? 15.375 -2.902 -18.25 1 97.81 292 GLY A O 1
ATOM 2172 N N . PHE A 1 293 ? 14.195 -4.656 -17.406 1 97.81 293 PHE A N 1
ATOM 2173 C CA . PHE A 1 293 ? 13.875 -5.211 -18.719 1 97.81 293 PHE A CA 1
ATOM 2174 C C . PHE A 1 293 ? 12.406 -4.98 -19.062 1 97.81 293 PHE A C 1
ATOM 2176 O O . PHE A 1 293 ? 11.523 -5.551 -18.422 1 97.81 293 PHE A O 1
ATOM 2183 N N . GLY A 1 294 ? 12.102 -4.309 -20.109 1 94.31 294 GLY A N 1
ATOM 2184 C CA . GLY A 1 294 ? 10.758 -3.844 -20.391 1 94.31 294 GLY A CA 1
ATOM 2185 C C . GLY A 1 294 ? 9.867 -4.918 -20.984 1 94.31 294 GLY A C 1
ATOM 2186 O O . GLY A 1 294 ? 8.641 -4.82 -20.938 1 94.31 294 GLY A O 1
ATOM 2187 N N . ASP A 1 295 ? 10.461 -5.91 -21.594 1 96.12 295 ASP A N 1
ATOM 2188 C CA . ASP A 1 295 ? 9.703 -6.977 -22.234 1 96.12 295 ASP A CA 1
ATOM 2189 C C . ASP A 1 295 ? 10.375 -8.336 -22.031 1 96.12 295 ASP A C 1
ATOM 2191 O O . ASP A 1 295 ? 11.227 -8.734 -22.828 1 96.12 295 ASP A O 1
ATOM 2195 N N . PHE A 1 296 ? 9.867 -9.094 -21.078 1 97.69 296 PHE A N 1
ATOM 2196 C CA . PHE A 1 296 ? 10.422 -10.383 -20.672 1 97.69 296 PHE A CA 1
ATOM 2197 C C . PHE A 1 296 ? 10.523 -11.32 -21.875 1 97.69 296 PHE A C 1
ATOM 2199 O O . PHE A 1 296 ? 11.539 -11.984 -22.062 1 97.69 296 PHE A O 1
ATOM 2206 N N . TRP A 1 297 ? 9.539 -11.352 -22.734 1 97.62 297 TRP A N 1
ATOM 2207 C CA . TRP A 1 297 ? 9.43 -12.312 -23.828 1 97.62 297 TRP A CA 1
ATOM 2208 C C . TRP A 1 297 ? 10.258 -11.867 -25.031 1 97.62 297 TRP A C 1
ATOM 2210 O O . TRP A 1 297 ? 10.43 -12.625 -25.984 1 97.62 297 TRP A O 1
ATOM 2220 N N . LYS A 1 298 ? 10.766 -10.719 -24.984 1 96 298 LYS A N 1
ATOM 2221 C CA . LYS A 1 298 ? 11.695 -10.242 -26 1 96 298 LYS A CA 1
ATOM 2222 C C . LYS A 1 298 ? 13.125 -10.211 -25.469 1 96 298 LYS A C 1
ATOM 2224 O O . LYS A 1 298 ? 14.062 -10.617 -26.156 1 96 298 LYS A O 1
ATOM 2229 N N . ASP A 1 299 ? 13.227 -9.789 -24.203 1 96.69 299 ASP A N 1
ATOM 2230 C CA . ASP A 1 299 ? 14.539 -9.445 -23.656 1 96.69 299 ASP A CA 1
ATOM 2231 C C . ASP A 1 299 ? 15.172 -10.648 -22.953 1 96.69 299 ASP A C 1
ATOM 2233 O O . ASP A 1 299 ? 16.406 -10.742 -22.875 1 96.69 299 ASP A O 1
ATOM 2237 N N . ILE A 1 300 ? 14.391 -11.578 -22.469 1 97.38 300 ILE A N 1
ATOM 2238 C CA . ILE A 1 300 ? 14.906 -12.656 -21.625 1 97.38 300 ILE A CA 1
ATOM 2239 C C . ILE A 1 300 ? 14.781 -13.984 -22.359 1 97.38 300 ILE A C 1
ATOM 2241 O O . ILE A 1 300 ? 15.766 -14.711 -22.516 1 97.38 300 ILE A O 1
ATOM 2245 N N . ILE A 1 301 ? 13.562 -14.297 -22.797 1 96.88 301 ILE A N 1
ATOM 2246 C CA . ILE A 1 301 ? 13.281 -15.57 -23.453 1 96.88 301 ILE A CA 1
ATOM 2247 C C . ILE A 1 301 ? 12.062 -15.422 -24.359 1 96.88 301 ILE A C 1
ATOM 2249 O O . ILE A 1 301 ? 11.031 -14.898 -23.938 1 96.88 301 ILE A O 1
ATOM 2253 N N . THR A 1 302 ? 12.141 -15.836 -25.609 1 96.06 302 THR A N 1
ATOM 2254 C CA . THR A 1 302 ? 10.992 -15.766 -26.516 1 96.06 302 THR A CA 1
ATOM 2255 C C . THR A 1 302 ? 10.031 -16.922 -26.234 1 96.06 302 THR A C 1
ATOM 2257 O O . THR A 1 302 ? 10.422 -17.953 -25.688 1 96.06 302 THR A O 1
ATOM 2260 N N . PRO A 1 303 ? 8.758 -16.734 -26.625 1 96.06 303 PRO A N 1
ATOM 2261 C CA . PRO A 1 303 ? 7.816 -17.859 -26.484 1 96.06 303 PRO A CA 1
ATOM 2262 C C . PRO A 1 303 ? 8.281 -19.109 -27.203 1 96.06 303 PRO A C 1
ATOM 2264 O O . PRO A 1 303 ? 8.078 -20.219 -26.703 1 96.06 303 PRO A O 1
ATOM 2267 N N . GLU A 1 304 ? 8.906 -18.984 -28.297 1 94.88 304 GLU A N 1
ATOM 2268 C CA . GLU A 1 304 ? 9.414 -20.109 -29.078 1 94.88 304 GLU A CA 1
ATOM 2269 C C . GLU A 1 304 ? 10.516 -20.844 -28.312 1 94.88 304 GLU A C 1
ATOM 2271 O O . GLU A 1 304 ? 10.523 -22.078 -28.234 1 94.88 304 GLU A O 1
ATOM 2276 N N . GLU A 1 305 ? 11.422 -20.062 -27.844 1 95.19 305 GLU A N 1
ATOM 2277 C CA . GLU A 1 305 ? 12.5 -20.672 -27.062 1 95.19 305 GLU A CA 1
ATOM 2278 C C . GLU A 1 305 ? 11.953 -21.375 -25.828 1 95.19 305 GLU A C 1
ATOM 2280 O O . GLU A 1 305 ? 12.375 -22.484 -25.5 1 95.19 305 GLU A O 1
ATOM 2285 N N . PHE A 1 306 ? 11.117 -20.703 -25.188 1 96.94 306 PHE A N 1
ATOM 2286 C CA . PHE A 1 306 ? 10.492 -21.266 -24 1 96.94 306 PHE A CA 1
ATOM 2287 C C . PHE A 1 306 ? 9.844 -22.609 -24.312 1 96.94 306 PHE A C 1
ATOM 2289 O O . PHE A 1 306 ? 10.047 -23.578 -23.578 1 96.94 306 PHE A O 1
ATOM 2296 N N . ASN A 1 307 ? 9.008 -22.656 -25.312 1 96.69 307 ASN A N 1
ATOM 2297 C CA . ASN A 1 307 ? 8.328 -23.875 -25.703 1 96.69 307 ASN A CA 1
ATOM 2298 C C . ASN A 1 307 ? 9.32 -24.969 -26.109 1 96.69 307 ASN A C 1
ATOM 2300 O O . ASN A 1 307 ? 9.109 -26.141 -25.828 1 96.69 307 ASN A O 1
ATOM 2304 N N . ASN A 1 308 ? 10.328 -24.562 -26.797 1 95.81 308 ASN A N 1
ATOM 2305 C CA . ASN A 1 308 ? 11.359 -25.531 -27.156 1 95.81 308 ASN A CA 1
ATOM 2306 C C . ASN A 1 308 ? 12 -26.156 -25.922 1 95.81 308 ASN A C 1
ATOM 2308 O O . ASN A 1 308 ? 12.188 -27.375 -25.875 1 95.81 308 ASN A O 1
ATOM 2312 N N . LEU A 1 309 ? 12.352 -25.344 -24.984 1 96.75 309 LEU A N 1
ATOM 2313 C CA . LEU A 1 309 ? 12.906 -25.828 -23.734 1 96.75 309 LEU A CA 1
ATOM 2314 C C . LEU A 1 309 ? 11.938 -26.797 -23.047 1 96.75 309 LEU A C 1
ATOM 2316 O O . LEU A 1 309 ? 12.328 -27.875 -22.625 1 96.75 309 LEU A O 1
ATOM 2320 N N . SER A 1 310 ? 10.734 -26.406 -22.969 1 95.62 310 SER A N 1
ATOM 2321 C CA . SER A 1 310 ? 9.719 -27.188 -22.266 1 95.62 310 SER A CA 1
ATOM 2322 C C . SER A 1 310 ? 9.461 -28.516 -22.984 1 95.62 310 SER A C 1
ATOM 2324 O O . SER A 1 310 ? 9.359 -29.562 -22.328 1 95.62 310 SER A O 1
ATOM 2326 N N . GLN A 1 311 ? 9.438 -28.531 -24.281 1 93.88 311 GLN A N 1
ATOM 2327 C CA . GLN A 1 311 ? 9.031 -29.688 -25.078 1 93.88 311 GLN A CA 1
ATOM 2328 C C . GLN A 1 311 ? 10.18 -30.688 -25.219 1 93.88 311 GLN A C 1
ATOM 2330 O O . GLN A 1 311 ? 9.961 -31.906 -25.203 1 93.88 311 GLN A O 1
ATOM 2335 N N . HIS A 1 312 ? 11.398 -30.141 -25.281 1 94.81 312 HIS A N 1
ATOM 2336 C CA . HIS A 1 312 ? 12.445 -31.016 -25.781 1 94.81 312 HIS A CA 1
ATOM 2337 C C . HIS A 1 312 ? 13.633 -31.078 -24.828 1 94.81 312 HIS A C 1
ATOM 2339 O O . HIS A 1 312 ? 14.391 -32.031 -24.828 1 94.81 312 HIS A O 1
ATOM 2345 N N . VAL A 1 313 ? 13.781 -30.078 -24.031 1 96.69 313 VAL A N 1
ATOM 2346 C CA . VAL A 1 313 ? 15.102 -29.906 -23.453 1 96.69 313 VAL A CA 1
ATOM 2347 C C . VAL A 1 313 ? 15.039 -30.125 -21.938 1 96.69 313 VAL A C 1
ATOM 2349 O O . VAL A 1 313 ? 15.875 -30.828 -21.375 1 96.69 313 VAL A O 1
ATOM 2352 N N . VAL A 1 314 ? 14.07 -29.5 -21.297 1 97.5 314 VAL A N 1
ATOM 2353 C CA . VAL A 1 314 ? 14.016 -29.469 -19.844 1 97.5 314 VAL A CA 1
ATOM 2354 C C . VAL A 1 314 ? 12.969 -30.453 -19.328 1 97.5 314 VAL A C 1
ATOM 2356 O O . VAL A 1 314 ? 11.773 -30.266 -19.578 1 97.5 314 VAL A O 1
ATOM 2359 N N . PRO A 1 315 ? 13.305 -31.453 -18.625 1 97 315 PRO A N 1
ATOM 2360 C CA . PRO A 1 315 ? 12.336 -32.375 -18.016 1 97 315 PRO A CA 1
ATOM 2361 C C . PRO A 1 315 ? 11.898 -31.906 -16.625 1 97 315 PRO A C 1
ATOM 2363 O O . PRO A 1 315 ? 12.453 -30.953 -16.078 1 97 315 PRO A O 1
ATOM 2366 N N . VAL A 1 316 ? 10.883 -32.531 -16.094 1 97.25 316 VAL A N 1
ATOM 2367 C CA . VAL A 1 316 ? 10.477 -32.312 -14.711 1 97.25 316 VAL A CA 1
ATOM 2368 C C . VAL A 1 316 ? 11.234 -33.25 -13.781 1 97.25 316 VAL A C 1
ATOM 2370 O O . VAL A 1 316 ? 11.258 -34.469 -14.008 1 97.25 316 VAL A O 1
ATOM 2373 N N . LEU A 1 317 ? 11.758 -32.719 -12.727 1 98.38 317 LEU A N 1
ATOM 2374 C CA . LEU A 1 317 ? 12.656 -33.469 -11.875 1 98.38 317 LEU A CA 1
ATOM 2375 C C . LEU A 1 317 ? 11.969 -33.844 -10.562 1 98.38 317 LEU A C 1
ATOM 2377 O O . LEU A 1 317 ? 12.438 -34.719 -9.836 1 98.38 317 LEU A O 1
ATOM 2381 N N . THR A 1 318 ? 10.945 -33.219 -10.227 1 97.69 318 THR A N 1
ATOM 2382 C CA . THR A 1 318 ? 10.414 -33.344 -8.875 1 97.69 318 THR A CA 1
ATOM 2383 C C . THR A 1 318 ? 9.125 -34.188 -8.891 1 97.69 318 THR A C 1
ATOM 2385 O O . THR A 1 318 ? 8.266 -33.969 -9.75 1 97.69 318 THR A O 1
ATOM 2388 N N . ASN A 1 319 ? 9.008 -35.156 -8.039 1 97.38 319 ASN A N 1
ATOM 2389 C CA . ASN A 1 319 ? 7.777 -35.875 -7.715 1 97.38 319 ASN A CA 1
ATOM 2390 C C . ASN A 1 319 ? 7.004 -35.188 -6.59 1 97.38 319 ASN A C 1
ATOM 2392 O O . ASN A 1 319 ? 6.887 -35.719 -5.492 1 97.38 319 ASN A O 1
ATOM 2396 N N . ALA A 1 320 ? 6.473 -34.094 -6.91 1 95.06 320 ALA A N 1
ATOM 2397 C CA . ALA A 1 320 ? 5.895 -33.219 -5.879 1 95.06 320 ALA A CA 1
ATOM 2398 C C . ALA A 1 320 ? 4.43 -32.906 -6.18 1 95.06 320 ALA A C 1
ATOM 2400 O O . ALA A 1 320 ? 4.039 -32.812 -7.344 1 95.06 320 ALA A O 1
ATOM 2401 N N . ARG A 1 321 ? 3.648 -32.688 -5.125 1 92.75 321 ARG A N 1
ATOM 2402 C CA . ARG A 1 321 ? 2.27 -32.25 -5.262 1 92.75 321 ARG A CA 1
ATOM 2403 C C . ARG A 1 321 ? 2.201 -30.906 -6.02 1 92.75 321 ARG A C 1
ATOM 2405 O O . ARG A 1 321 ? 3.084 -30.062 -5.875 1 92.75 321 ARG A O 1
ATOM 2412 N N . PRO A 1 322 ? 1.241 -30.766 -6.926 1 88.94 322 PRO A N 1
ATOM 2413 C CA . PRO A 1 322 ? -0.014 -31.516 -6.906 1 88.94 322 PRO A CA 1
ATOM 2414 C C . PRO A 1 322 ? 0.001 -32.719 -7.863 1 88.94 322 PRO A C 1
ATOM 2416 O O . PRO A 1 322 ? -0.917 -33.531 -7.84 1 88.94 322 PRO A O 1
ATOM 2419 N N . TYR A 1 323 ? 0.955 -32.781 -8.766 1 87.88 323 TYR A N 1
ATOM 2420 C CA . TYR A 1 323 ? 0.927 -33.844 -9.758 1 87.88 323 TYR A CA 1
ATOM 2421 C C . TYR A 1 323 ? 1.652 -35.094 -9.25 1 87.88 323 TYR A C 1
ATOM 2423 O O . TYR A 1 323 ? 1.52 -36.188 -9.82 1 87.88 323 TYR A O 1
ATOM 2431 N N . GLY A 1 324 ? 2.391 -34.969 -8.148 1 92.31 324 GLY A N 1
ATOM 2432 C CA . GLY A 1 324 ? 3.156 -36.031 -7.547 1 92.31 324 GLY A CA 1
ATOM 2433 C C . GLY A 1 324 ? 2.777 -36.312 -6.102 1 92.31 324 GLY A C 1
ATOM 2434 O O . GLY A 1 324 ? 1.67 -35.969 -5.672 1 92.31 324 GLY A O 1
ATOM 2435 N N . LYS A 1 325 ? 3.797 -36.812 -5.414 1 93.75 325 LYS A N 1
ATOM 2436 C CA . LYS A 1 325 ? 3.48 -37.406 -4.105 1 93.75 325 LYS A CA 1
ATOM 2437 C C . LYS A 1 325 ? 3.982 -36.5 -2.98 1 93.75 325 LYS A C 1
ATOM 2439 O O . LYS A 1 325 ? 3.375 -36.438 -1.911 1 93.75 325 LYS A O 1
ATOM 2444 N N . TYR A 1 326 ? 5.016 -35.781 -3.15 1 96.5 326 TYR A N 1
ATOM 2445 C CA . TYR A 1 326 ? 5.77 -35.219 -2.033 1 96.5 326 TYR A CA 1
ATOM 2446 C C . TYR A 1 326 ? 5.555 -33.719 -1.917 1 96.5 326 TYR A C 1
ATOM 2448 O O . TYR A 1 326 ? 5.039 -33.094 -2.844 1 96.5 326 TYR A O 1
ATOM 2456 N N . SER A 1 327 ? 5.84 -33.219 -0.732 1 96.94 327 SER A N 1
ATOM 2457 C CA . SER A 1 327 ? 5.762 -31.797 -0.457 1 96.94 327 SER A CA 1
ATOM 2458 C C . SER A 1 327 ? 7.148 -31.156 -0.434 1 96.94 327 SER A C 1
ATOM 2460 O O . SER A 1 327 ? 8.164 -31.859 -0.519 1 96.94 327 SER A O 1
ATOM 2462 N N . MET A 1 328 ? 7.184 -29.844 -0.292 1 98.12 328 MET A N 1
ATOM 2463 C CA . MET A 1 328 ? 8.445 -29.109 -0.195 1 98.12 328 MET A CA 1
ATOM 2464 C C . MET A 1 328 ? 9.227 -29.547 1.04 1 98.12 328 MET A C 1
ATOM 2466 O O . MET A 1 328 ? 10.461 -29.547 1.029 1 98.12 328 MET A O 1
ATOM 2470 N N . VAL A 1 329 ? 8.516 -29.875 2.148 1 97.94 329 VAL A N 1
ATOM 2471 C CA . VAL A 1 329 ? 9.164 -30.344 3.369 1 97.94 329 VAL A CA 1
ATOM 2472 C C . VAL A 1 329 ? 9.961 -31.609 3.078 1 97.94 329 VAL A C 1
ATOM 2474 O O . VAL A 1 329 ? 11.062 -31.797 3.6 1 97.94 329 VAL A O 1
ATOM 2477 N N . ASP A 1 330 ? 9.414 -32.469 2.244 1 98.12 330 ASP A N 1
ATOM 2478 C CA . ASP A 1 330 ? 10.125 -33.656 1.825 1 98.12 330 ASP A CA 1
ATOM 2479 C C . ASP A 1 330 ? 11.367 -33.312 1.004 1 98.12 330 ASP A C 1
ATOM 2481 O O . ASP A 1 330 ? 12.398 -33.969 1.118 1 98.12 330 ASP A O 1
ATOM 2485 N N . ILE A 1 331 ? 11.219 -32.344 0.143 1 98.5 331 ILE A N 1
ATOM 2486 C CA . ILE A 1 331 ? 12.352 -31.875 -0.644 1 98.5 331 ILE A CA 1
ATOM 2487 C C . ILE A 1 331 ? 13.453 -31.375 0.288 1 98.5 331 ILE A C 1
ATOM 2489 O O . ILE A 1 331 ? 14.633 -31.656 0.069 1 98.5 331 ILE A O 1
ATOM 2493 N N . ASP A 1 332 ? 13.094 -30.656 1.336 1 98.38 332 ASP A N 1
ATOM 2494 C CA . ASP A 1 332 ? 14.07 -30.219 2.33 1 98.38 332 ASP A CA 1
ATOM 2495 C C . ASP A 1 332 ? 14.773 -31.406 2.975 1 98.38 332 ASP A C 1
ATOM 2497 O O . ASP A 1 332 ? 15.984 -31.375 3.186 1 98.38 332 ASP A O 1
ATOM 2501 N N . GLU A 1 333 ? 14.039 -32.406 3.281 1 97.88 333 GLU A N 1
ATOM 2502 C CA . GLU A 1 333 ? 14.547 -33.594 3.992 1 97.88 333 GLU A CA 1
ATOM 2503 C C . GLU A 1 333 ? 15.609 -34.312 3.166 1 97.88 333 GLU A C 1
ATOM 2505 O O . GLU A 1 333 ? 16.531 -34.906 3.721 1 97.88 333 GLU A O 1
ATOM 2510 N N . VAL A 1 334 ? 15.461 -34.25 1.859 1 98 334 VAL A N 1
ATOM 2511 C CA . VAL A 1 334 ? 16.406 -35 1.035 1 98 334 VAL A CA 1
ATOM 2512 C C . VAL A 1 334 ? 17.578 -34.094 0.655 1 98 334 VAL A C 1
ATOM 2514 O O . VAL A 1 334 ? 18.516 -34.531 -0.017 1 98 334 VAL A O 1
ATOM 2517 N N . GLY A 1 335 ? 17.484 -32.812 1.022 1 97.5 335 GLY A N 1
ATOM 2518 C CA . GLY A 1 335 ? 18.656 -31.984 0.802 1 97.5 335 GLY A CA 1
ATOM 2519 C C . GLY A 1 335 ? 18.328 -30.594 0.305 1 97.5 335 GLY A C 1
ATOM 2520 O O . GLY A 1 335 ? 19.188 -29.719 0.25 1 97.5 335 GLY A O 1
ATOM 2521 N N . GLY A 1 336 ? 17.125 -30.375 -0.154 1 98 336 GLY A N 1
ATOM 2522 C CA . GLY A 1 336 ? 16.688 -29.031 -0.485 1 98 336 GLY A CA 1
ATOM 2523 C C . GLY A 1 336 ? 16.734 -28.734 -1.972 1 98 336 GLY A C 1
ATOM 2524 O O . GLY A 1 336 ? 17.094 -29.609 -2.771 1 98 336 GLY A O 1
ATOM 2525 N N . VAL A 1 337 ? 16.422 -27.5 -2.35 1 98.38 337 VAL A N 1
ATOM 2526 C CA . VAL A 1 337 ? 16.281 -27.094 -3.746 1 98.38 337 VAL A CA 1
ATOM 2527 C C . VAL A 1 337 ? 17.656 -27.062 -4.414 1 98.38 337 VAL A C 1
ATOM 2529 O O . VAL A 1 337 ? 17.766 -27.156 -5.641 1 98.38 337 VAL A O 1
ATOM 2532 N N . GLN A 1 338 ? 18.75 -26.922 -3.615 1 98.62 338 GLN A N 1
ATOM 2533 C CA . GLN A 1 338 ? 20.094 -26.906 -4.176 1 98.62 338 GLN A CA 1
ATOM 2534 C C . GLN A 1 338 ? 20.391 -28.203 -4.914 1 98.62 338 GLN A C 1
ATOM 2536 O O . GLN A 1 338 ? 21.219 -28.234 -5.828 1 98.62 338 GLN A O 1
ATOM 2541 N N . ILE A 1 339 ? 19.734 -29.281 -4.566 1 98.62 339 ILE A N 1
ATOM 2542 C CA . ILE A 1 339 ? 19.922 -30.547 -5.258 1 98.62 339 ILE A CA 1
ATOM 2543 C C . ILE A 1 339 ? 19.359 -30.453 -6.676 1 98.62 339 ILE A C 1
ATOM 2545 O O . ILE A 1 339 ? 19.969 -30.953 -7.625 1 98.62 339 ILE A O 1
ATOM 2549 N N . ILE A 1 340 ? 18.188 -29.844 -6.805 1 98.75 340 ILE A N 1
ATOM 2550 C CA . ILE A 1 340 ? 17.578 -29.609 -8.109 1 98.75 340 ILE A CA 1
ATOM 2551 C C . ILE A 1 340 ? 18.5 -28.766 -8.977 1 98.75 340 ILE A C 1
ATOM 2553 O O . ILE A 1 340 ? 18.75 -29.094 -10.141 1 98.75 340 ILE A O 1
ATOM 2557 N N . VAL A 1 341 ? 19.016 -27.719 -8.375 1 98.88 341 VAL A N 1
ATOM 2558 C CA . VAL A 1 341 ? 19.906 -26.797 -9.086 1 98.88 341 VAL A CA 1
ATOM 2559 C C . VAL A 1 341 ? 21.172 -27.531 -9.516 1 98.88 341 VAL A C 1
ATOM 2561 O O . VAL A 1 341 ? 21.641 -27.359 -10.641 1 98.88 341 VAL A O 1
ATOM 2564 N N . ARG A 1 342 ? 21.719 -28.344 -8.664 1 98.75 342 ARG A N 1
ATOM 2565 C CA . ARG A 1 342 ? 22.891 -29.141 -8.992 1 98.75 342 ARG A CA 1
ATOM 2566 C C . ARG A 1 342 ? 22.656 -30 -10.219 1 98.75 342 ARG A C 1
ATOM 2568 O O . ARG A 1 342 ? 23.469 -30.016 -11.148 1 98.75 342 ARG A O 1
ATOM 2575 N N . GLU A 1 343 ? 21.547 -30.781 -10.203 1 98.62 343 GLU A N 1
ATOM 2576 C CA . GLU A 1 343 ? 21.219 -31.656 -11.32 1 98.62 343 GLU A CA 1
ATOM 2577 C C . GLU A 1 343 ? 21.156 -30.891 -12.633 1 98.62 343 GLU A C 1
ATOM 2579 O O . GLU A 1 343 ? 21.641 -31.375 -13.664 1 98.62 343 GLU A O 1
ATOM 2584 N N . LEU A 1 344 ? 20.578 -29.703 -12.617 1 98.75 344 LEU A N 1
ATOM 2585 C CA . LEU A 1 344 ? 20.406 -28.906 -13.82 1 98.75 344 LEU A CA 1
ATOM 2586 C C . LEU A 1 344 ? 21.734 -28.297 -14.266 1 98.75 344 LEU A C 1
ATOM 2588 O O . LEU A 1 344 ? 22 -28.188 -15.461 1 98.75 344 LEU A O 1
ATOM 2592 N N . LEU A 1 345 ? 22.531 -27.844 -13.297 1 98.62 345 LEU A N 1
ATOM 2593 C CA . LEU A 1 345 ? 23.875 -27.344 -13.617 1 98.62 345 LEU A CA 1
ATOM 2594 C C . LEU A 1 345 ? 24.719 -28.422 -14.273 1 98.62 345 LEU A C 1
ATOM 2596 O O . LEU A 1 345 ? 25.344 -28.188 -15.312 1 98.62 345 LEU A O 1
ATOM 2600 N N . GLU A 1 346 ? 24.734 -29.562 -13.711 1 97.94 346 GLU A N 1
ATOM 2601 C CA . GLU A 1 346 ? 25.547 -30.672 -14.211 1 97.94 346 GLU A CA 1
ATOM 2602 C C . GLU A 1 346 ? 25.094 -31.109 -15.602 1 97.94 346 GLU A C 1
ATOM 2604 O O . GLU A 1 346 ? 25.906 -31.547 -16.422 1 97.94 346 GLU A O 1
ATOM 2609 N N . ALA A 1 347 ? 23.828 -30.969 -15.797 1 98.12 347 ALA A N 1
ATOM 2610 C CA . ALA A 1 347 ? 23.281 -31.344 -17.094 1 98.12 347 ALA A CA 1
ATOM 2611 C C . ALA A 1 347 ? 23.562 -30.266 -18.141 1 98.12 347 ALA A C 1
ATOM 2613 O O . ALA A 1 347 ? 23.406 -30.5 -19.344 1 98.12 347 ALA A O 1
ATOM 2614 N N . GLY A 1 348 ? 24 -29.062 -17.734 1 97.81 348 GLY A N 1
ATOM 2615 C CA . GLY A 1 348 ? 24.312 -27.984 -18.656 1 97.81 348 GLY A CA 1
ATOM 2616 C C . GLY A 1 348 ? 23.141 -27.078 -18.922 1 97.81 348 GLY A C 1
ATOM 2617 O O . GLY A 1 348 ? 23.141 -26.312 -19.891 1 97.81 348 GLY A O 1
ATOM 2618 N N . LEU A 1 349 ? 22.172 -27.125 -18.094 1 98.19 349 LEU A N 1
ATOM 2619 C CA . LEU A 1 349 ? 20.922 -26.438 -18.391 1 98.19 349 LEU A CA 1
ATOM 2620 C C . LEU A 1 349 ? 20.891 -25.047 -17.766 1 98.19 349 LEU A C 1
ATOM 2622 O O . LEU A 1 349 ? 20.062 -24.203 -18.141 1 98.19 349 LEU A O 1
ATOM 2626 N N . LEU A 1 350 ? 21.703 -24.797 -16.781 1 98.69 350 LEU A N 1
ATOM 2627 C CA . LEU A 1 350 ? 21.75 -23.5 -16.109 1 98.69 350 LEU A CA 1
ATOM 2628 C C . LEU A 1 350 ? 23.109 -22.844 -16.297 1 98.69 350 LEU A C 1
ATOM 2630 O O . LEU A 1 350 ? 24.141 -23.531 -16.359 1 98.69 350 LEU A O 1
ATOM 2634 N N . ASN A 1 351 ? 23.109 -21.516 -16.422 1 98.5 351 ASN A N 1
ATOM 2635 C CA . ASN A 1 351 ? 24.359 -20.75 -16.312 1 98.5 351 ASN A CA 1
ATOM 2636 C C . ASN A 1 351 ? 24.828 -20.656 -14.867 1 98.5 351 ASN A C 1
ATOM 2638 O O . ASN A 1 351 ? 24.266 -19.891 -14.078 1 98.5 351 ASN A O 1
ATOM 2642 N N . GLY A 1 352 ? 25.812 -21.344 -14.523 1 98.5 352 GLY A N 1
ATOM 2643 C CA . GLY A 1 352 ? 26.328 -21.406 -13.164 1 98.5 352 GLY A CA 1
ATOM 2644 C C . GLY A 1 352 ? 27.094 -20.156 -12.75 1 98.5 352 GLY A C 1
ATOM 2645 O O . GLY A 1 352 ? 27.375 -19.953 -11.57 1 98.5 352 GLY A O 1
ATOM 2646 N N . ASP A 1 353 ? 27.391 -19.25 -13.672 1 98.12 353 ASP A N 1
ATOM 2647 C CA . ASP A 1 353 ? 28.266 -18.109 -13.43 1 98.12 353 ASP A CA 1
ATOM 2648 C C . ASP A 1 353 ? 27.469 -16.922 -12.875 1 98.12 353 ASP A C 1
ATOM 2650 O O . ASP A 1 353 ? 28.062 -15.914 -12.477 1 98.12 353 ASP A O 1
ATOM 2654 N N . THR A 1 354 ? 26.156 -17.047 -12.828 1 98 354 THR A N 1
ATOM 2655 C CA . THR A 1 354 ? 25.359 -15.945 -12.32 1 98 354 THR A CA 1
ATOM 2656 C C . THR A 1 354 ? 25.625 -15.711 -10.836 1 98 354 THR A C 1
ATOM 2658 O O . THR A 1 354 ? 25.828 -16.672 -10.078 1 98 354 THR A O 1
ATOM 2661 N N . LEU A 1 355 ? 25.656 -14.5 -10.406 1 98.25 355 LEU A N 1
ATOM 2662 C CA . LEU A 1 355 ? 25.922 -14.117 -9.023 1 98.25 355 LEU A CA 1
ATOM 2663 C C . LEU A 1 355 ? 24.672 -14.328 -8.164 1 98.25 355 LEU A C 1
ATOM 2665 O O . LEU A 1 355 ? 23.547 -14.312 -8.664 1 98.25 355 LEU A O 1
ATOM 2669 N N . THR A 1 356 ? 24.906 -14.516 -6.918 1 98.69 356 THR A N 1
ATOM 2670 C CA . THR A 1 356 ? 23.828 -14.609 -5.938 1 98.69 356 THR A CA 1
ATOM 2671 C C . THR A 1 356 ? 24.078 -13.648 -4.773 1 98.69 356 THR A C 1
ATOM 2673 O O . THR A 1 356 ? 25.156 -13.047 -4.68 1 98.69 356 THR A O 1
ATOM 2676 N N . CYS A 1 357 ? 23.109 -13.562 -3.857 1 98.69 357 CYS A N 1
ATOM 2677 C CA . CYS A 1 357 ? 23.188 -12.641 -2.729 1 98.69 357 CYS A CA 1
ATOM 2678 C C . CYS A 1 357 ? 24.266 -13.086 -1.738 1 98.69 357 CYS A C 1
ATOM 2680 O O . CYS A 1 357 ? 24.641 -12.32 -0.854 1 98.69 357 CYS A O 1
ATOM 2682 N N . THR A 1 358 ? 24.828 -14.242 -1.938 1 98.31 358 THR A N 1
ATOM 2683 C CA . THR A 1 358 ? 25.875 -14.719 -1.061 1 98.31 358 THR A CA 1
ATOM 2684 C C . THR A 1 358 ? 27.25 -14.219 -1.535 1 98.31 358 THR A C 1
ATOM 2686 O O . THR A 1 358 ? 28.25 -14.406 -0.854 1 98.31 358 THR A O 1
ATOM 2689 N N . GLY A 1 359 ? 27.266 -13.594 -2.662 1 98 359 GLY A N 1
ATOM 2690 C CA . GLY A 1 359 ? 28.516 -13.148 -3.244 1 98 359 GLY A CA 1
ATOM 2691 C C . GLY A 1 359 ? 29.188 -14.219 -4.09 1 98 359 GLY A C 1
ATOM 2692 O O . GLY A 1 359 ? 30.172 -13.93 -4.793 1 98 359 GLY A O 1
ATOM 2693 N N . GLU A 1 360 ? 28.656 -15.391 -4.012 1 98.19 360 GLU A N 1
ATOM 2694 C CA . GLU A 1 360 ? 29.094 -16.516 -4.828 1 98.19 360 GLU A CA 1
ATOM 2695 C C . GLU A 1 360 ? 28.281 -16.625 -6.113 1 98.19 360 GLU A C 1
ATOM 2697 O O . GLU A 1 360 ? 27.172 -16.094 -6.195 1 98.19 360 GLU A O 1
ATOM 2702 N N . THR A 1 361 ? 28.922 -17.234 -7.086 1 98.62 361 THR A N 1
ATOM 2703 C CA . THR A 1 361 ? 28.109 -17.656 -8.219 1 98.62 361 THR A CA 1
ATOM 2704 C C . THR A 1 361 ? 27.141 -18.766 -7.816 1 98.62 361 THR A C 1
ATOM 2706 O O . THR A 1 361 ? 27.297 -19.375 -6.754 1 98.62 361 THR A O 1
ATOM 2709 N N . LEU A 1 362 ? 26.156 -19 -8.68 1 98.81 362 LEU A N 1
ATOM 2710 C CA . LEU A 1 362 ? 25.188 -20.062 -8.43 1 98.81 362 LEU A CA 1
ATOM 2711 C C . LEU A 1 362 ? 25.891 -21.406 -8.281 1 98.81 362 LEU A C 1
ATOM 2713 O O . LEU A 1 362 ? 25.594 -22.172 -7.352 1 98.81 362 LEU A O 1
ATOM 2717 N N . ALA A 1 363 ? 26.859 -21.688 -9.164 1 98.75 363 ALA A N 1
ATOM 2718 C CA . ALA A 1 363 ? 27.594 -22.953 -9.133 1 98.75 363 ALA A CA 1
ATOM 2719 C C . ALA A 1 363 ? 28.422 -23.062 -7.859 1 98.75 363 ALA A C 1
ATOM 2721 O O . ALA A 1 363 ? 28.484 -24.125 -7.242 1 98.75 363 ALA A O 1
ATOM 2722 N N . GLU A 1 364 ? 29.078 -21.969 -7.477 1 98.75 364 GLU A N 1
ATOM 2723 C CA . GLU A 1 364 ? 29.906 -21.969 -6.27 1 98.75 364 GLU A CA 1
ATOM 2724 C C . GLU A 1 364 ? 29.047 -22.203 -5.023 1 98.75 364 GLU A C 1
ATOM 2726 O O . GLU A 1 364 ? 29.469 -22.906 -4.102 1 98.75 364 GLU A O 1
ATOM 2731 N N . GLN A 1 365 ? 27.859 -21.625 -4.988 1 98.62 365 GLN A N 1
ATOM 2732 C CA . GLN A 1 365 ? 26.984 -21.812 -3.848 1 98.62 365 GLN A CA 1
ATOM 2733 C C . GLN A 1 365 ? 26.562 -23.281 -3.719 1 98.62 365 GLN A C 1
ATOM 2735 O O . GLN A 1 365 ? 26.562 -23.844 -2.619 1 98.62 365 GLN A O 1
ATOM 2740 N N . VAL A 1 366 ? 26.188 -23.859 -4.824 1 98.69 366 VAL A N 1
ATOM 2741 C CA . VAL A 1 366 ? 25.766 -25.25 -4.836 1 98.69 366 VAL A CA 1
ATOM 2742 C C . VAL A 1 366 ? 26.906 -26.141 -4.344 1 98.69 366 VAL A C 1
ATOM 2744 O O . VAL A 1 366 ? 26.688 -27.062 -3.547 1 98.69 366 VAL A O 1
ATOM 2747 N N . ALA A 1 367 ? 28.094 -25.828 -4.793 1 98.25 367 ALA A N 1
ATOM 2748 C CA . ALA A 1 367 ? 29.266 -26.594 -4.371 1 98.25 367 ALA A CA 1
ATOM 2749 C C . ALA A 1 367 ? 29.516 -26.422 -2.875 1 98.25 367 ALA A C 1
ATOM 2751 O O . ALA A 1 367 ? 29.766 -27.391 -2.166 1 98.25 367 ALA A O 1
ATOM 2752 N N . ARG A 1 368 ? 29.438 -25.203 -2.438 1 98.19 368 ARG A N 1
ATOM 2753 C CA . ARG A 1 368 ? 29.703 -24.906 -1.03 1 98.19 368 ARG A CA 1
ATOM 2754 C C . ARG A 1 368 ? 28.688 -25.609 -0.133 1 98.19 368 ARG A C 1
ATOM 2756 O O . ARG A 1 368 ? 29.031 -26.094 0.952 1 98.19 368 ARG A O 1
ATOM 2763 N N . LEU A 1 369 ? 27.469 -25.656 -0.544 1 98 369 LEU A N 1
ATOM 2764 C CA . LEU A 1 369 ? 26.391 -26.25 0.241 1 98 369 LEU A CA 1
ATOM 2765 C C . LEU A 1 369 ? 26.516 -27.781 0.242 1 98 369 LEU A C 1
ATOM 2767 O O . LEU A 1 369 ? 25.797 -28.453 0.976 1 98 369 LEU A O 1
ATOM 2771 N N . GLY A 1 370 ? 27.391 -28.328 -0.519 1 97.12 370 GLY A N 1
ATOM 2772 C CA . GLY A 1 370 ? 27.578 -29.781 -0.58 1 97.12 370 GLY A CA 1
ATOM 2773 C C . GLY A 1 370 ? 26.359 -30.516 -1.081 1 97.12 370 GLY A C 1
ATOM 2774 O O . GLY A 1 370 ? 26 -31.562 -0.552 1 97.12 370 GLY A O 1
ATOM 2775 N N . ALA A 1 371 ? 25.703 -29.984 -2.104 1 94.75 371 ALA A N 1
ATOM 2776 C CA . ALA A 1 371 ? 24.484 -30.578 -2.643 1 94.75 371 ALA A CA 1
ATOM 2777 C C . ALA A 1 371 ? 24.75 -32 -3.127 1 94.75 371 ALA A C 1
ATOM 2779 O O . ALA A 1 371 ? 25.625 -32.219 -3.955 1 94.75 371 ALA A O 1
ATOM 2780 N N . LYS A 1 372 ? 23.969 -32.906 -2.627 1 96.12 372 LYS A N 1
ATOM 2781 C CA . LYS A 1 372 ? 24.078 -34.312 -3 1 96.12 372 LYS A CA 1
ATOM 2782 C C . LYS A 1 372 ? 23.312 -34.594 -4.297 1 96.12 372 LYS A C 1
ATOM 2784 O O . LYS A 1 372 ? 22.547 -33.75 -4.766 1 96.12 372 LYS A O 1
ATOM 2789 N N . PRO A 1 373 ? 23.625 -35.75 -4.883 1 96.56 373 PRO A N 1
ATOM 2790 C CA . PRO A 1 373 ? 22.812 -36.156 -6.039 1 96.56 373 PRO A CA 1
ATOM 2791 C C . PRO A 1 373 ? 21.359 -36.375 -5.672 1 96.56 373 PRO A C 1
ATOM 2793 O O . PRO A 1 373 ? 21.047 -36.688 -4.52 1 96.56 373 PRO A O 1
ATOM 2796 N N . ALA A 1 374 ? 20.578 -36.281 -6.668 1 98.25 374 ALA A N 1
ATOM 2797 C CA . ALA A 1 374 ? 19.156 -36.531 -6.488 1 98.25 374 ALA A CA 1
ATOM 2798 C C . ALA A 1 374 ? 18.922 -37.938 -5.93 1 98.25 374 ALA A C 1
ATOM 2800 O O . ALA A 1 374 ? 19.656 -38.875 -6.266 1 98.25 374 ALA A O 1
ATOM 2801 N N . ASP A 1 375 ? 17.922 -38.125 -5.145 1 98 375 ASP A N 1
ATOM 2802 C CA . ASP A 1 375 ? 17.672 -39.375 -4.477 1 98 375 ASP A CA 1
ATOM 2803 C C . ASP A 1 375 ? 16.938 -40.375 -5.406 1 98 375 ASP A C 1
ATOM 2805 O O . ASP A 1 375 ? 16.922 -41.562 -5.156 1 98 375 ASP A O 1
ATOM 2809 N N . GLY A 1 376 ? 16.312 -39.844 -6.465 1 97.88 376 GLY A N 1
ATOM 2810 C CA . GLY A 1 376 ? 15.625 -40.688 -7.426 1 97.88 376 GLY A CA 1
ATOM 2811 C C . GLY A 1 376 ? 14.203 -41.031 -7.016 1 97.88 376 GLY A C 1
ATOM 2812 O O . GLY A 1 376 ? 13.562 -41.875 -7.629 1 97.88 376 GLY A O 1
ATOM 2813 N N . ASP A 1 377 ? 13.719 -40.375 -6.008 1 98.25 377 ASP A N 1
ATOM 2814 C CA . ASP A 1 377 ? 12.359 -40.594 -5.535 1 98.25 377 ASP A CA 1
ATOM 2815 C C . ASP A 1 377 ? 11.625 -39.281 -5.359 1 98.25 377 ASP A C 1
ATOM 2817 O O . ASP A 1 377 ? 10.672 -38.969 -6.082 1 98.25 377 ASP A O 1
ATOM 2821 N N . VAL A 1 378 ? 12.18 -38.406 -4.562 1 98.44 378 VAL A N 1
ATOM 2822 C CA . VAL A 1 378 ? 11.609 -37.062 -4.375 1 98.44 378 VAL A CA 1
ATOM 2823 C C . VAL A 1 378 ? 12.109 -36.125 -5.477 1 98.44 378 VAL A C 1
ATOM 2825 O O . VAL A 1 378 ? 11.328 -35.406 -6.074 1 98.44 378 VAL A O 1
ATOM 2828 N N . ILE A 1 379 ? 13.352 -36.156 -5.676 1 98.69 379 ILE A N 1
ATOM 2829 C CA . ILE A 1 379 ? 14.016 -35.406 -6.75 1 98.69 379 ILE A CA 1
ATOM 2830 C C . ILE A 1 379 ? 14.68 -36.406 -7.707 1 98.69 379 ILE A C 1
ATOM 2832 O O . ILE A 1 379 ? 15.422 -37.281 -7.281 1 98.69 379 ILE A O 1
ATOM 2836 N N . TYR A 1 380 ? 14.414 -36.25 -8.945 1 98.56 380 TYR A N 1
ATOM 2837 C CA . TYR A 1 380 ? 14.969 -37.125 -9.969 1 98.56 380 TYR A CA 1
ATOM 2838 C C . TYR A 1 380 ? 16.125 -36.438 -10.711 1 98.56 380 TYR A C 1
ATOM 2840 O O . TYR A 1 380 ? 16.141 -35.219 -10.844 1 98.56 380 TYR A O 1
ATOM 2848 N N . PRO A 1 381 ? 17.109 -37.25 -11.195 1 98.19 381 PRO A N 1
ATOM 2849 C CA . PRO A 1 381 ? 18.141 -36.688 -12.055 1 98.19 381 PRO A CA 1
ATOM 2850 C C . PRO A 1 381 ? 17.625 -36.312 -13.438 1 98.19 381 PRO A C 1
ATOM 2852 O O . PRO A 1 381 ? 16.609 -36.812 -13.883 1 98.19 381 PRO A O 1
ATOM 2855 N N . VAL A 1 382 ? 18.344 -35.406 -14.078 1 98.06 382 VAL A N 1
ATOM 2856 C CA . VAL A 1 382 ? 17.984 -34.969 -15.422 1 98.06 382 VAL A CA 1
ATOM 2857 C C . VAL A 1 382 ? 18.031 -36.156 -16.375 1 98.06 382 VAL A C 1
ATOM 2859 O O . VAL A 1 382 ? 17.203 -36.281 -17.297 1 98.06 382 VAL A O 1
ATOM 2862 N N . LYS A 1 383 ? 18.953 -37.094 -16.125 1 97.06 383 LYS A N 1
ATOM 2863 C CA . LYS A 1 383 ? 19.141 -38.25 -16.984 1 97.06 383 LYS A CA 1
ATOM 2864 C C . LYS A 1 383 ? 17.922 -39.156 -16.953 1 97.06 383 LYS A C 1
ATOM 2866 O O . LYS A 1 383 ? 17.547 -39.75 -17.984 1 97.06 383 LYS A O 1
ATOM 2871 N N . THR A 1 384 ? 17.328 -39.406 -15.844 1 97.81 384 THR A N 1
ATOM 2872 C CA . THR A 1 384 ? 16.125 -40.219 -15.641 1 97.81 384 THR A CA 1
ATOM 2873 C C . THR A 1 384 ? 15.062 -39.406 -14.898 1 97.81 384 THR A C 1
ATOM 2875 O O . THR A 1 384 ? 14.734 -39.719 -13.75 1 97.81 384 THR A O 1
ATOM 2878 N N . PRO A 1 385 ? 14.539 -38.469 -15.625 1 97.81 385 PRO A N 1
ATOM 2879 C CA . PRO A 1 385 ? 13.68 -37.5 -14.969 1 97.81 385 PRO A CA 1
ATOM 2880 C C . PRO A 1 385 ? 12.328 -38.062 -14.547 1 97.81 385 PRO A C 1
ATOM 2882 O O . PRO A 1 385 ? 11.992 -39.188 -14.93 1 97.81 385 PRO A O 1
ATOM 2885 N N . TYR A 1 386 ? 11.625 -37.344 -13.695 1 96.69 386 TYR A N 1
ATOM 2886 C CA . TYR A 1 386 ? 10.281 -37.719 -13.281 1 96.69 386 TYR A CA 1
ATOM 2887 C C . TYR A 1 386 ? 9.32 -37.688 -14.461 1 96.69 386 TYR A C 1
ATOM 2889 O O . TYR A 1 386 ? 8.547 -38.625 -14.68 1 96.69 386 TYR A O 1
ATOM 2897 N N . LYS A 1 387 ? 9.258 -36.625 -15.258 1 94 387 LYS A N 1
ATOM 2898 C CA . LYS A 1 387 ? 8.562 -36.5 -16.531 1 94 387 LYS A CA 1
ATOM 2899 C C . LYS A 1 387 ? 9.508 -36 -17.625 1 94 387 LYS A C 1
ATOM 2901 O O . LYS A 1 387 ? 10.375 -35.188 -17.375 1 94 387 LYS A O 1
ATOM 2906 N N . PRO A 1 388 ? 9.258 -36.438 -18.797 1 92.44 388 PRO A N 1
ATOM 2907 C CA . PRO A 1 388 ? 10.234 -36.156 -19.859 1 92.44 388 PRO A CA 1
ATOM 2908 C C . PRO A 1 388 ? 10.125 -34.719 -20.391 1 92.44 388 PRO A C 1
ATOM 2910 O O . PRO A 1 388 ? 11.07 -34.219 -21 1 92.44 388 PRO A O 1
ATOM 2913 N N . THR A 1 389 ? 8.992 -34.125 -20.281 1 91.06 389 THR A N 1
ATOM 2914 C CA . THR A 1 389 ? 8.797 -32.75 -20.797 1 91.06 389 THR A CA 1
ATOM 2915 C C . THR A 1 389 ? 8.562 -31.781 -19.641 1 91.06 389 THR A C 1
ATOM 2917 O O . THR A 1 389 ? 8.164 -32.188 -18.547 1 91.06 389 THR A O 1
ATOM 2920 N N . GLY A 1 390 ? 8.828 -30.547 -20 1 88.81 390 GLY A N 1
ATOM 2921 C CA . GLY A 1 390 ? 8.594 -29.5 -19.016 1 88.81 390 GLY A CA 1
ATOM 2922 C C . GLY A 1 390 ? 7.137 -29.359 -18.625 1 88.81 390 GLY A C 1
ATOM 2923 O O . GLY A 1 390 ? 6.25 -29.875 -19.312 1 88.81 390 GLY A O 1
ATOM 2924 N N . GLY A 1 391 ? 6.938 -28.609 -17.594 1 89.12 391 GLY A N 1
ATOM 2925 C CA . GLY A 1 391 ? 5.629 -28.609 -16.969 1 89.12 391 GLY A CA 1
ATOM 2926 C C . GLY A 1 391 ? 4.691 -27.562 -17.531 1 89.12 391 GLY A C 1
ATOM 2927 O O . GLY A 1 391 ? 3.508 -27.516 -17.172 1 89.12 391 GLY A O 1
ATOM 2928 N N . LEU A 1 392 ? 5.141 -26.609 -18.438 1 94.12 392 LEU A N 1
ATOM 2929 C CA . LEU A 1 392 ? 4.336 -25.5 -18.938 1 94.12 392 LEU A CA 1
ATOM 2930 C C . LEU A 1 392 ? 4.484 -25.359 -20.453 1 94.12 392 LEU A C 1
ATOM 2932 O O . LEU A 1 392 ? 5.516 -25.734 -21.016 1 94.12 392 LEU A O 1
ATOM 2936 N N . ARG A 1 393 ? 3.457 -24.922 -21.109 1 94.44 393 ARG A N 1
ATOM 2937 C CA . ARG A 1 393 ? 3.457 -24.641 -22.547 1 94.44 393 ARG A CA 1
ATOM 2938 C C . ARG A 1 393 ? 2.736 -23.328 -22.859 1 94.44 393 ARG A C 1
ATOM 2940 O O . ARG A 1 393 ? 1.708 -23.031 -22.25 1 94.44 393 ARG A O 1
ATOM 2947 N N . MET A 1 394 ? 3.33 -22.562 -23.672 1 96.75 394 MET A N 1
ATOM 2948 C CA . MET A 1 394 ? 2.668 -21.344 -24.141 1 96.75 394 MET A CA 1
ATOM 2949 C C . MET A 1 394 ? 1.974 -21.578 -25.469 1 96.75 394 MET A C 1
ATOM 2951 O O . MET A 1 394 ? 2.518 -22.25 -26.359 1 96.75 394 MET A O 1
ATOM 2955 N N . LEU A 1 395 ? 0.79 -21.016 -25.625 1 97.69 395 LEU A N 1
ATOM 2956 C CA . LEU A 1 395 ? 0.002 -21.25 -26.828 1 97.69 395 LEU A CA 1
ATOM 2957 C C . LEU A 1 395 ? -0.328 -19.922 -27.516 1 97.69 395 LEU A C 1
ATOM 2959 O O . LEU A 1 395 ? -0.652 -18.938 -26.859 1 97.69 395 LEU A O 1
ATOM 2963 N N . GLY A 1 396 ? -0.155 -19.906 -28.844 1 97.94 396 GLY A N 1
ATOM 2964 C CA . GLY A 1 396 ? -0.716 -18.875 -29.703 1 97.94 396 GLY A CA 1
ATOM 2965 C C . GLY A 1 396 ? -2.035 -19.281 -30.344 1 97.94 396 GLY A C 1
ATOM 2966 O O . GLY A 1 396 ? -2.811 -20.031 -29.734 1 97.94 396 GLY A O 1
ATOM 2967 N N . GLY A 1 397 ? -2.355 -18.734 -31.5 1 98.19 397 GLY A N 1
ATOM 2968 C CA . GLY A 1 397 ? -3.596 -19.047 -32.188 1 98.19 397 GLY A CA 1
ATOM 2969 C C . GLY A 1 397 ? -4.59 -17.891 -32.188 1 98.19 397 GLY A C 1
ATOM 2970 O O . GLY A 1 397 ? -4.281 -16.812 -31.688 1 98.19 397 GLY A O 1
ATOM 2971 N N . ASN A 1 398 ? -5.758 -18.125 -32.781 1 98.25 398 ASN A N 1
ATOM 2972 C CA . ASN A 1 398 ? -6.688 -17.016 -32.938 1 98.25 398 ASN A CA 1
ATOM 2973 C C . ASN A 1 398 ? -7.344 -16.625 -31.609 1 98.25 398 ASN A C 1
ATOM 2975 O O . ASN A 1 398 ? -7.867 -15.516 -31.484 1 98.25 398 ASN A O 1
ATOM 2979 N N . LEU A 1 399 ? -7.234 -17.516 -30.609 1 98.44 399 LEU A N 1
ATOM 2980 C CA . LEU A 1 399 ? -7.75 -17.156 -29.297 1 98.44 399 LEU A CA 1
ATOM 2981 C C . LEU A 1 399 ? -6.672 -16.484 -28.453 1 98.44 399 LEU A C 1
ATOM 2983 O O . LEU A 1 399 ? -6.969 -15.867 -27.438 1 98.44 399 LEU A O 1
ATOM 2987 N N . SER A 1 400 ? -5.457 -16.672 -28.828 1 98.06 400 SER A N 1
ATOM 2988 C CA . SER A 1 400 ? -4.309 -16.078 -28.141 1 98.06 400 SER A CA 1
ATOM 2989 C C . SER A 1 400 ? -3.316 -15.484 -29.125 1 98.06 400 SER A C 1
ATOM 2991 O O . SER A 1 400 ? -2.154 -15.891 -29.172 1 98.06 400 SER A O 1
ATOM 2993 N N . PRO A 1 401 ? -3.748 -14.492 -29.812 1 96.19 401 PRO A N 1
ATOM 2994 C CA . PRO A 1 401 ? -2.926 -13.977 -30.906 1 96.19 401 PRO A CA 1
ATOM 2995 C C . PRO A 1 401 ? -1.598 -13.398 -30.422 1 96.19 401 PRO A C 1
ATOM 2997 O O . PRO A 1 401 ? -0.643 -13.305 -31.203 1 96.19 401 PRO A O 1
ATOM 3000 N N . GLU A 1 402 ? -1.491 -13.102 -29.203 1 92.25 402 GLU A N 1
ATOM 3001 C CA . GLU A 1 402 ? -0.257 -12.539 -28.672 1 92.25 402 GLU A CA 1
ATOM 3002 C C . GLU A 1 402 ? 0.594 -13.609 -28 1 92.25 402 GLU A C 1
ATOM 3004 O O . GLU A 1 402 ? 1.565 -13.297 -27.312 1 92.25 402 GLU A O 1
ATOM 3009 N N . PHE A 1 403 ? 0.225 -14.82 -28.188 1 95 403 PHE A N 1
ATOM 3010 C CA . PHE A 1 403 ? 0.955 -15.93 -27.578 1 95 403 PHE A CA 1
ATOM 3011 C C . PHE A 1 403 ? 1.021 -15.773 -26.062 1 95 403 PHE A C 1
ATOM 3013 O O . PHE A 1 403 ? 2.107 -15.789 -25.484 1 95 403 PHE A O 1
ATOM 3020 N N . SER A 1 404 ? -0.14 -15.617 -25.453 1 96.06 404 SER A N 1
ATOM 3021 C CA . SER A 1 404 ? -0.24 -15.312 -24.031 1 96.06 404 SER A CA 1
ATOM 3022 C C . SER A 1 404 ? -0.747 -16.516 -23.234 1 96.06 404 SER A C 1
ATOM 3024 O O . SER A 1 404 ? -0.45 -16.656 -22.047 1 96.06 404 SER A O 1
ATOM 3026 N N . ALA A 1 405 ? -1.441 -17.453 -23.844 1 97.88 405 ALA A N 1
ATOM 3027 C CA . ALA A 1 405 ? -2.109 -18.547 -23.141 1 97.88 405 ALA A CA 1
ATOM 3028 C C . ALA A 1 405 ? -1.097 -19.547 -22.594 1 97.88 405 ALA A C 1
ATOM 3030 O O . ALA A 1 405 ? -0.107 -19.859 -23.266 1 97.88 405 ALA A O 1
ATOM 3031 N N . ILE A 1 406 ? -1.351 -19.969 -21.391 1 96.88 406 ILE A N 1
ATOM 3032 C CA . ILE A 1 406 ? -0.431 -20.891 -20.734 1 96.88 406 ILE A CA 1
ATOM 3033 C C . ILE A 1 406 ? -1.165 -22.188 -20.359 1 96.88 406 ILE A C 1
ATOM 3035 O O . ILE A 1 406 ? -2.225 -22.141 -19.734 1 96.88 406 ILE A O 1
ATOM 3039 N N . LEU A 1 407 ? -0.644 -23.281 -20.766 1 94.5 407 LEU A N 1
ATOM 3040 C CA . LEU A 1 407 ? -1.151 -24.609 -20.422 1 94.5 407 LEU A CA 1
ATOM 3041 C C . LEU A 1 407 ? -0.244 -25.281 -19.391 1 94.5 407 LEU A C 1
ATOM 3043 O O . LEU A 1 407 ? 0.979 -25.281 -19.547 1 94.5 407 LEU A O 1
ATOM 3047 N N . LYS A 1 408 ? -0.791 -25.766 -18.328 1 89.31 408 LYS A N 1
ATOM 3048 C CA . LYS A 1 408 ? -0.048 -26.578 -17.359 1 89.31 408 LYS A CA 1
ATOM 3049 C C . LYS A 1 408 ? -0.036 -28.047 -17.781 1 89.31 408 LYS A C 1
ATOM 3051 O O . LYS A 1 408 ? -1.038 -28.75 -17.625 1 89.31 408 LYS A O 1
ATOM 3056 N N . LEU A 1 409 ? 1.046 -28.547 -18.203 1 84.31 409 LEU A N 1
ATOM 3057 C CA . LEU A 1 409 ? 1.163 -29.906 -18.75 1 84.31 409 LEU A CA 1
ATOM 3058 C C . LEU A 1 409 ? 1.425 -30.922 -17.641 1 84.31 409 LEU A C 1
ATOM 3060 O O . LEU A 1 409 ? 0.97 -32.062 -17.719 1 84.31 409 LEU A O 1
ATOM 3064 N N . ALA A 1 410 ? 2.109 -30.453 -16.641 1 77.31 410 ALA A N 1
ATOM 3065 C CA . ALA A 1 410 ? 2.502 -31.375 -15.578 1 77.31 410 ALA A CA 1
ATOM 3066 C C . ALA A 1 410 ? 1.277 -31.984 -14.906 1 77.31 410 ALA A C 1
ATOM 3068 O O . ALA A 1 410 ? 1.332 -33.125 -14.406 1 77.31 410 ALA A O 1
ATOM 3069 N N . GLY A 1 411 ? 0.188 -31.297 -14.969 1 72.88 411 GLY A N 1
ATOM 3070 C CA . GLY A 1 411 ? -1.009 -31.734 -14.266 1 72.88 411 GLY A CA 1
ATOM 3071 C C . GLY A 1 411 ? -2.029 -32.375 -15.172 1 72.88 411 GLY A C 1
ATOM 3072 O O . GLY A 1 411 ? -3.129 -32.719 -14.734 1 72.88 411 GLY A O 1
ATOM 3073 N N . VAL A 1 412 ? -1.663 -32.594 -16.422 1 77.62 412 VAL A N 1
ATOM 3074 C CA . VAL A 1 412 ? -2.619 -33.188 -17.359 1 77.62 412 VAL A CA 1
ATOM 3075 C C . VAL A 1 412 ? -2.699 -34.688 -17.156 1 77.62 412 VAL A C 1
ATOM 3077 O O . VAL A 1 412 ? -1.677 -35.375 -17.172 1 77.62 412 VAL A O 1
ATOM 3080 N N . GLU A 1 413 ? -3.83 -35.125 -16.922 1 73.62 413 GLU A N 1
ATOM 3081 C CA . GLU A 1 413 ? -4.031 -36.562 -16.672 1 73.62 413 GLU A CA 1
ATOM 3082 C C . GLU A 1 413 ? -4.633 -37.281 -17.875 1 73.62 413 GLU A C 1
ATOM 3084 O O . GLU A 1 413 ? -4.59 -38.5 -17.969 1 73.62 413 GLU A O 1
ATOM 3089 N N . GLY A 1 414 ? -5.164 -36.5 -18.766 1 75 414 GLY A N 1
ATOM 3090 C CA . GLY A 1 414 ? -5.816 -37.062 -19.938 1 75 414 GLY A CA 1
ATOM 3091 C C . GLY A 1 414 ? -6.352 -36.031 -20.875 1 75 414 GLY A C 1
ATOM 3092 O O . GLY A 1 414 ? -6.27 -34.812 -20.594 1 75 414 GLY A O 1
ATOM 3093 N N . GLY A 1 415 ? -6.719 -36.562 -22.016 1 80.5 415 GLY A N 1
ATOM 3094 C CA . GLY A 1 415 ? -7.449 -35.719 -22.938 1 80.5 415 GLY A CA 1
ATOM 3095 C C . GLY A 1 415 ? -6.617 -35.25 -24.125 1 80.5 415 GLY A C 1
ATOM 3096 O O . GLY A 1 415 ? -7.148 -34.688 -25.078 1 80.5 415 GLY A O 1
ATOM 3097 N N . LEU A 1 416 ? -5.418 -35.531 -24.016 1 86.94 416 LEU A N 1
ATOM 3098 C CA . LEU A 1 416 ? -4.574 -35.156 -25.141 1 86.94 416 LEU A CA 1
ATOM 3099 C C . LEU A 1 416 ? -4.258 -36.406 -25.984 1 86.94 416 LEU A C 1
ATOM 3101 O O . LEU A 1 416 ? -3.508 -37.281 -25.562 1 86.94 416 LEU A O 1
ATOM 3105 N N . GLU A 1 417 ? -4.953 -36.531 -27.078 1 89.06 417 GLU A N 1
ATOM 3106 C CA . GLU A 1 417 ? -4.629 -37.562 -28.047 1 89.06 417 GLU A CA 1
ATOM 3107 C C . GLU A 1 417 ? -3.711 -37.031 -29.141 1 89.06 417 GLU A C 1
ATOM 3109 O O . GLU A 1 417 ? -4.078 -36.125 -29.875 1 89.06 417 GLU A O 1
ATOM 3114 N N . ASN A 1 418 ? -2.621 -37.562 -29.266 1 92.88 418 ASN A N 1
ATOM 3115 C CA . ASN A 1 418 ? -1.623 -37.094 -30.219 1 92.88 418 ASN A CA 1
ATOM 3116 C C . ASN A 1 418 ? -1.354 -35.594 -30.047 1 92.88 418 ASN A C 1
ATOM 3118 O O . ASN A 1 418 ? -1.269 -34.875 -31.031 1 92.88 418 ASN A O 1
ATOM 3122 N N . ASN A 1 419 ? -1.449 -35.125 -28.766 1 92.25 419 ASN A N 1
ATOM 3123 C CA . ASN A 1 419 ? -1.17 -33.75 -28.406 1 92.25 419 ASN A CA 1
ATOM 3124 C C . ASN A 1 419 ? -2.275 -32.781 -28.875 1 92.25 419 ASN A C 1
ATOM 3126 O O . ASN A 1 419 ? -2.035 -31.609 -29.094 1 92.25 419 ASN A O 1
ATOM 3130 N N . LEU A 1 420 ? -3.43 -33.438 -29.062 1 95.38 420 LEU A N 1
ATOM 3131 C CA . LEU A 1 420 ? -4.562 -32.656 -29.531 1 95.38 420 LEU A CA 1
ATOM 3132 C C . LEU A 1 420 ? -5.75 -32.781 -28.578 1 95.38 420 LEU A C 1
ATOM 3134 O O . LEU A 1 420 ? -6.023 -33.875 -28.078 1 95.38 420 LEU A O 1
ATOM 3138 N N . PHE A 1 421 ? -6.387 -31.75 -28.344 1 96.31 421 PHE A N 1
ATOM 3139 C CA . PHE A 1 421 ? -7.691 -31.734 -27.688 1 96.31 421 PHE A CA 1
ATOM 3140 C C . PHE A 1 421 ? -8.719 -31 -28.531 1 96.31 421 PHE A C 1
ATOM 3142 O O . PHE A 1 421 ? -8.453 -29.891 -29.016 1 96.31 421 PHE A O 1
ATOM 3149 N N . ARG A 1 422 ? -9.781 -31.609 -28.828 1 96.75 422 ARG A N 1
ATOM 3150 C CA . ARG A 1 422 ? -10.922 -31.031 -29.531 1 96.75 422 ARG A CA 1
ATOM 3151 C C . ARG A 1 422 ? -12.164 -31.031 -28.641 1 96.75 422 ARG A C 1
ATOM 3153 O O . ARG A 1 422 ? -12.586 -32.094 -28.156 1 96.75 422 ARG A O 1
ATOM 3160 N N . GLY A 1 423 ? -12.648 -29.906 -28.438 1 97.19 423 GLY A N 1
ATOM 3161 C CA . GLY A 1 423 ? -13.797 -29.812 -27.562 1 97.19 423 GLY A CA 1
ATOM 3162 C C . GLY A 1 423 ? -14.812 -28.781 -28.016 1 97.19 423 GLY A C 1
ATOM 3163 O O . GLY A 1 423 ? -14.562 -28.016 -28.938 1 97.19 423 GLY A O 1
ATOM 3164 N N . LYS A 1 424 ? -16.016 -28.797 -27.453 1 97.94 424 LYS A N 1
ATOM 3165 C CA . LYS A 1 424 ? -17.094 -27.844 -27.688 1 97.94 424 LYS A CA 1
ATOM 3166 C C . LYS A 1 424 ? -17.172 -26.812 -26.562 1 97.94 424 LYS A C 1
ATOM 3168 O O . LYS A 1 424 ? -17.156 -27.172 -25.391 1 97.94 424 LYS A O 1
ATOM 3173 N N . ALA A 1 425 ? -17.281 -25.578 -26.984 1 98.56 425 ALA A N 1
ATOM 3174 C CA . ALA A 1 425 ? -17.234 -24.484 -26.031 1 98.56 425 ALA A CA 1
ATOM 3175 C C . ALA A 1 425 ? -18.484 -24.453 -25.141 1 98.56 425 ALA A C 1
ATOM 3177 O O . ALA A 1 425 ? -19.609 -24.625 -25.641 1 98.56 425 ALA A O 1
ATOM 3178 N N . ARG A 1 426 ? -18.297 -24.344 -23.922 1 98 426 ARG A N 1
ATOM 3179 C CA . ARG A 1 426 ? -19.281 -23.953 -22.922 1 98 426 ARG A CA 1
ATOM 3180 C C . ARG A 1 426 ? -18.844 -22.672 -22.203 1 98 426 ARG A C 1
ATOM 3182 O O . ARG A 1 426 ? -18 -22.719 -21.297 1 98 426 ARG A O 1
ATOM 3189 N N . VAL A 1 427 ? -19.578 -21.609 -22.484 1 98.38 427 VAL A N 1
ATOM 3190 C CA . VAL A 1 427 ? -19.047 -20.281 -22.141 1 98.38 427 VAL A CA 1
ATOM 3191 C C . VAL A 1 427 ? -19.719 -19.781 -20.859 1 98.38 427 VAL A C 1
ATOM 3193 O O . VAL A 1 427 ? -20.938 -19.891 -20.719 1 98.38 427 VAL A O 1
ATOM 3196 N N . PHE A 1 428 ? -18.938 -19.266 -19.938 1 98.12 428 PHE A N 1
ATOM 3197 C CA . PHE A 1 428 ? -19.391 -18.625 -18.703 1 98.12 428 PHE A CA 1
ATOM 3198 C C . PHE A 1 428 ? -18.781 -17.234 -18.562 1 98.12 428 PHE A C 1
ATOM 3200 O O . PHE A 1 428 ? -17.578 -17.062 -18.734 1 98.12 428 PHE A O 1
ATOM 3207 N N . ASP A 1 429 ? -19.641 -16.219 -18.328 1 97.25 429 ASP A N 1
ATOM 3208 C CA . ASP A 1 429 ? -19.156 -14.898 -17.969 1 97.25 429 ASP A CA 1
ATOM 3209 C C . ASP A 1 429 ? -18.969 -14.781 -16.453 1 97.25 429 ASP A C 1
ATOM 3211 O O . ASP A 1 429 ? -19.922 -14.492 -15.719 1 97.25 429 ASP A O 1
ATOM 3215 N N . GLY A 1 430 ? -17.719 -14.977 -16.078 1 95.06 430 GLY A N 1
ATOM 3216 C CA . GLY A 1 430 ? -17.391 -14.992 -14.656 1 95.06 430 GLY A CA 1
ATOM 3217 C C . GLY A 1 430 ? -17.375 -16.391 -14.07 1 95.06 430 GLY A C 1
ATOM 3218 O O . GLY A 1 430 ? -18.062 -17.297 -14.562 1 95.06 430 GLY A O 1
ATOM 3219 N N . GLN A 1 431 ? -16.703 -16.578 -12.992 1 94 431 GLN A N 1
ATOM 3220 C CA . GLN A 1 431 ? -16.469 -17.859 -12.344 1 94 431 GLN A CA 1
ATOM 3221 C C . GLN A 1 431 ? -17.719 -18.344 -11.617 1 94 431 GLN A C 1
ATOM 3223 O O . GLN A 1 431 ? -17.984 -19.547 -11.57 1 94 431 GLN A O 1
ATOM 3228 N N . GLN A 1 432 ? -18.5 -17.406 -11.078 1 91.25 432 GLN A N 1
ATOM 3229 C CA . GLN A 1 432 ? -19.625 -17.766 -10.219 1 91.25 432 GLN A CA 1
ATOM 3230 C C . GLN A 1 432 ? -20.641 -18.625 -10.961 1 91.25 432 GLN A C 1
ATOM 3232 O O . GLN A 1 432 ? -21.156 -19.594 -10.414 1 91.25 432 GLN A O 1
ATOM 3237 N N . ALA A 1 433 ? -20.891 -18.297 -12.195 1 92.06 433 ALA A N 1
ATOM 3238 C CA . ALA A 1 433 ? -21.844 -19.062 -12.992 1 92.06 433 ALA A CA 1
ATOM 3239 C C . ALA A 1 433 ? -21.375 -20.5 -13.18 1 92.06 433 ALA A C 1
ATOM 3241 O O . ALA A 1 433 ? -22.188 -21.422 -13.188 1 92.06 433 ALA A O 1
ATOM 3242 N N . LEU A 1 434 ? -20.109 -20.703 -13.422 1 95.75 434 LEU A N 1
ATOM 3243 C CA . LEU A 1 434 ? -19.531 -22.031 -13.547 1 95.75 434 LEU A CA 1
ATOM 3244 C C . LEU A 1 434 ? -19.672 -22.812 -12.25 1 95.75 434 LEU A C 1
ATOM 3246 O O . LEU A 1 434 ? -20.094 -23.969 -12.266 1 95.75 434 LEU A O 1
ATOM 3250 N N . LEU A 1 435 ? -19.344 -22.188 -11.133 1 92.75 435 LEU A N 1
ATOM 3251 C CA . LEU A 1 435 ? -19.438 -22.844 -9.836 1 92.75 435 LEU A CA 1
ATOM 3252 C C . LEU A 1 435 ? -20.875 -23.25 -9.531 1 92.75 435 LEU A C 1
ATOM 3254 O O . LEU A 1 435 ? -21.109 -24.344 -9.008 1 92.75 435 LEU A O 1
ATOM 3258 N N . ASP A 1 436 ? -21.828 -22.406 -9.891 1 93 436 ASP A N 1
ATOM 3259 C CA . ASP A 1 436 ? -23.25 -22.719 -9.695 1 93 436 ASP A CA 1
ATOM 3260 C C . ASP A 1 436 ? -23.641 -23.953 -10.492 1 93 436 ASP A C 1
ATOM 3262 O O . ASP A 1 436 ? -24.344 -24.828 -9.969 1 93 436 ASP A O 1
ATOM 3266 N N . MET A 1 437 ? -23.219 -24.047 -11.672 1 94.31 437 MET A N 1
ATOM 3267 C CA . MET A 1 437 ? -23.578 -25.188 -12.516 1 94.31 437 MET A CA 1
ATOM 3268 C C . MET A 1 437 ? -22.906 -26.469 -12.016 1 94.31 437 MET A C 1
ATOM 3270 O O . MET A 1 437 ? -23.531 -27.531 -12.016 1 94.31 437 MET A O 1
ATOM 3274 N N . LEU A 1 438 ? -21.641 -26.328 -11.625 1 92.19 438 LEU A N 1
ATOM 3275 C CA . LEU A 1 438 ? -20.922 -27.484 -11.094 1 92.19 438 LEU A CA 1
ATOM 3276 C C . LEU A 1 438 ? -21.609 -28.031 -9.852 1 92.19 438 LEU A C 1
ATOM 3278 O O . LEU A 1 438 ? -21.578 -29.234 -9.594 1 92.19 438 LEU A O 1
ATOM 3282 N N . ASP A 1 439 ? -22.25 -27.156 -9.141 1 88 439 ASP A N 1
ATOM 3283 C CA . ASP A 1 439 ? -22.938 -27.531 -7.91 1 88 439 ASP A CA 1
ATOM 3284 C C . ASP A 1 439 ? -24.328 -28.094 -8.203 1 88 439 ASP A C 1
ATOM 3286 O O . ASP A 1 439 ? -24.734 -29.094 -7.617 1 88 439 ASP A O 1
ATOM 3290 N N . GLN A 1 440 ? -25.031 -27.484 -9.125 1 91.25 440 GLN A N 1
ATOM 3291 C CA . GLN A 1 440 ? -26.469 -27.766 -9.305 1 91.25 440 GLN A CA 1
ATOM 3292 C C . GLN A 1 440 ? -26.688 -28.844 -10.352 1 91.25 440 GLN A C 1
ATOM 3294 O O . GLN A 1 440 ? -27.594 -29.672 -10.203 1 91.25 440 GLN A O 1
ATOM 3299 N N . THR A 1 441 ? -25.875 -28.703 -11.414 1 93.5 441 THR A N 1
ATOM 3300 C CA . THR A 1 441 ? -26.125 -29.609 -12.523 1 93.5 441 THR A CA 1
ATOM 3301 C C . THR A 1 441 ? -24.797 -30.141 -13.086 1 93.5 441 THR A C 1
ATOM 3303 O O . THR A 1 441 ? -24.547 -30.016 -14.289 1 93.5 441 THR A O 1
ATOM 3306 N N . PRO A 1 442 ? -24.047 -30.812 -12.242 1 90.56 442 PRO A N 1
ATOM 3307 C CA . PRO A 1 442 ? -22.766 -31.328 -12.734 1 90.56 442 PRO A CA 1
ATOM 3308 C C . PRO A 1 442 ? -22.922 -32.312 -13.898 1 90.56 442 PRO A C 1
ATOM 3310 O O . PRO A 1 442 ? -22.016 -32.438 -14.719 1 90.56 442 PRO A O 1
ATOM 3313 N N . GLU A 1 443 ? -24.078 -32.906 -14.031 1 91.31 443 GLU A N 1
ATOM 3314 C CA . GLU A 1 443 ? -24.328 -33.875 -15.078 1 91.31 443 GLU A CA 1
ATOM 3315 C C . GLU A 1 443 ? -24.406 -33.219 -16.453 1 91.31 443 GLU A C 1
ATOM 3317 O O . GLU A 1 443 ? -24.328 -33.875 -17.484 1 91.31 443 GLU A O 1
ATOM 3322 N N . ALA A 1 444 ? -24.562 -31.938 -16.391 1 93.5 444 ALA A N 1
ATOM 3323 C CA . ALA A 1 444 ? -24.688 -31.203 -17.641 1 93.5 444 ALA A CA 1
ATOM 3324 C C . ALA A 1 444 ? -23.359 -31.172 -18.391 1 93.5 444 ALA A C 1
ATOM 3326 O O . ALA A 1 444 ? -23.328 -30.984 -19.609 1 93.5 444 ALA A O 1
ATOM 3327 N N . PHE A 1 445 ? -22.312 -31.344 -17.781 1 95.38 445 PHE A N 1
ATOM 3328 C CA . PHE A 1 445 ? -21 -31.344 -18.422 1 95.38 445 PHE A CA 1
ATOM 3329 C C . PHE A 1 445 ? -20.734 -32.688 -19.094 1 95.38 445 PHE A C 1
ATOM 3331 O O . PHE A 1 445 ? -21.109 -33.75 -18.578 1 95.38 445 PHE A O 1
ATOM 3338 N N . GLN A 1 446 ? -20.172 -32.594 -20.266 1 94.69 446 GLN A N 1
ATOM 3339 C CA . GLN A 1 446 ? -19.969 -33.781 -21.094 1 94.69 446 GLN A CA 1
ATOM 3340 C C . GLN A 1 446 ? -18.5 -33.969 -21.438 1 94.69 446 GLN A C 1
ATOM 3342 O O . GLN A 1 446 ? -17.688 -33.062 -21.281 1 94.69 446 GLN A O 1
ATOM 3347 N N . ASP A 1 447 ? -18.219 -35.188 -21.875 1 95.62 447 ASP A N 1
ATOM 3348 C CA . ASP A 1 447 ? -16.875 -35.5 -22.344 1 95.62 447 ASP A CA 1
ATOM 3349 C C . ASP A 1 447 ? -16.438 -34.594 -23.484 1 95.62 447 ASP A C 1
ATOM 3351 O O . ASP A 1 447 ? -17.219 -34.344 -24.406 1 95.62 447 ASP A O 1
ATOM 3355 N N . ASN A 1 448 ? -15.266 -33.969 -23.375 1 95.69 448 ASN A N 1
ATOM 3356 C CA . ASN A 1 448 ? -14.625 -33.062 -24.344 1 95.69 448 ASN A CA 1
ATOM 3357 C C . ASN A 1 448 ? -15.273 -31.688 -24.359 1 95.69 448 ASN A C 1
ATOM 3359 O O . ASN A 1 448 ? -15.18 -30.953 -25.344 1 95.69 448 ASN A O 1
ATOM 3363 N N . ASP A 1 449 ? -15.984 -31.391 -23.266 1 96.81 449 ASP A N 1
ATOM 3364 C CA . ASP A 1 449 ? -16.375 -30 -23.094 1 96.81 449 ASP A CA 1
ATOM 3365 C C . ASP A 1 449 ? -15.156 -29.094 -22.922 1 96.81 449 ASP A C 1
ATOM 3367 O O . ASP A 1 449 ? -14.188 -29.469 -22.25 1 96.81 449 ASP A O 1
ATOM 3371 N N . MET A 1 450 ? -15.18 -27.969 -23.625 1 97.88 450 MET A N 1
ATOM 3372 C CA . MET A 1 450 ? -14.266 -26.875 -23.328 1 97.88 450 MET A CA 1
ATOM 3373 C C . MET A 1 450 ? -14.977 -25.766 -22.547 1 97.88 450 MET A C 1
ATOM 3375 O O . MET A 1 450 ? -15.602 -24.891 -23.141 1 97.88 450 MET A O 1
ATOM 3379 N N . ILE A 1 451 ? -14.758 -25.781 -21.234 1 98.06 451 ILE A N 1
ATOM 3380 C CA . ILE A 1 451 ? -15.32 -24.719 -20.422 1 98.06 451 ILE A CA 1
ATOM 3381 C C . ILE A 1 451 ? -14.516 -23.438 -20.625 1 98.06 451 ILE A C 1
ATOM 3383 O O . ILE A 1 451 ? -13.281 -23.453 -20.578 1 98.06 451 ILE A O 1
ATOM 3387 N N . ILE A 1 452 ? -15.172 -22.359 -20.906 1 98.56 452 ILE A N 1
ATOM 3388 C CA . ILE A 1 452 ? -14.531 -21.062 -21.094 1 98.56 452 ILE A CA 1
ATOM 3389 C C . ILE A 1 452 ? -15.086 -20.047 -20.078 1 98.56 452 ILE A C 1
ATOM 3391 O O . ILE A 1 452 ? -16.281 -19.734 -20.109 1 98.56 452 ILE A O 1
ATOM 3395 N N . VAL A 1 453 ? -14.258 -19.625 -19.188 1 98.19 453 VAL A N 1
ATOM 3396 C CA . VAL A 1 453 ? -14.617 -18.562 -18.25 1 98.19 453 VAL A CA 1
ATOM 3397 C C . VAL A 1 453 ? -13.961 -17.25 -18.672 1 98.19 453 VAL A C 1
ATOM 3399 O O . VAL A 1 453 ? -12.734 -17.141 -18.719 1 98.19 453 VAL A O 1
ATOM 3402 N N . ARG A 1 454 ? -14.734 -16.234 -19.047 1 98.38 454 ARG A N 1
ATOM 3403 C CA . ARG A 1 454 ? -14.18 -15 -19.578 1 98.38 454 ARG A CA 1
ATOM 3404 C C . ARG A 1 454 ? -14.594 -13.805 -18.719 1 98.38 454 ARG A C 1
ATOM 3406 O O . ARG A 1 454 ? -15.336 -13.961 -17.75 1 98.38 454 ARG A O 1
ATOM 3413 N N . TYR A 1 455 ? -13.969 -12.609 -18.938 1 98.06 455 TYR A N 1
ATOM 3414 C CA . TYR A 1 455 ? -14.141 -11.352 -18.219 1 98.06 455 TYR A CA 1
ATOM 3415 C C . TYR A 1 455 ? -13.531 -11.438 -16.828 1 98.06 455 TYR A C 1
ATOM 3417 O O . TYR A 1 455 ? -14.016 -10.789 -15.891 1 98.06 455 TYR A O 1
ATOM 3425 N N . GLU A 1 456 ? -12.516 -12.297 -16.672 1 97.88 456 GLU A N 1
ATOM 3426 C CA . GLU A 1 456 ? -11.828 -12.492 -15.406 1 97.88 456 GLU A CA 1
ATOM 3427 C C . GLU A 1 456 ? -10.359 -12.109 -15.508 1 97.88 456 GLU A C 1
ATOM 3429 O O . GLU A 1 456 ? -9.547 -12.508 -14.664 1 97.88 456 GLU A O 1
ATOM 3434 N N . GLY A 1 457 ? -10.016 -11.367 -16.516 1 98 457 GLY A N 1
ATOM 3435 C CA . GLY A 1 457 ? -8.641 -10.945 -16.75 1 98 457 GLY A CA 1
ATOM 3436 C C . GLY A 1 457 ? -8.18 -9.844 -15.812 1 98 457 GLY A C 1
ATOM 3437 O O . GLY A 1 457 ? -8.859 -9.531 -14.836 1 98 457 GLY A O 1
ATOM 3438 N N . PRO A 1 458 ? -7.039 -9.258 -16.094 1 97.81 458 PRO A N 1
ATOM 3439 C CA . PRO A 1 458 ? -6.48 -8.219 -15.227 1 97.81 458 PRO A CA 1
ATOM 3440 C C . PRO A 1 458 ? -7.391 -6.996 -15.109 1 97.81 458 PRO A C 1
ATOM 3442 O O . PRO A 1 458 ? -7.617 -6.496 -14 1 97.81 458 PRO A O 1
ATOM 3445 N N . SER A 1 459 ? -7.934 -6.516 -16.188 1 97 459 SER A N 1
ATOM 3446 C CA . SER A 1 459 ? -8.812 -5.348 -16.188 1 97 459 SER A CA 1
ATOM 3447 C C . SER A 1 459 ? -10.273 -5.754 -16 1 97 459 SER A C 1
ATOM 3449 O O . SER A 1 459 ? -11.094 -4.953 -15.555 1 97 459 SER A O 1
ATOM 3451 N N . GLY A 1 460 ? -10.609 -6.98 -16.438 1 96.75 460 GLY A N 1
ATOM 3452 C CA . GLY A 1 460 ? -11.992 -7.426 -16.531 1 96.75 460 GLY A CA 1
ATOM 3453 C C . GLY A 1 460 ? -12.602 -7.758 -15.18 1 96.75 460 GLY A C 1
ATOM 3454 O O . GLY A 1 460 ? -13.695 -7.297 -14.859 1 96.75 460 GLY A O 1
ATOM 3455 N N . ALA A 1 461 ? -11.852 -8.539 -14.469 1 96 461 ALA A N 1
ATOM 3456 C CA . ALA A 1 461 ? -12.398 -9.031 -13.211 1 96 461 ALA A CA 1
ATOM 3457 C C . ALA A 1 461 ? -12.742 -7.883 -12.266 1 96 461 ALA A C 1
ATOM 3459 O O . ALA A 1 461 ? -13.875 -7.766 -11.805 1 96 461 ALA A O 1
ATOM 3460 N N . PRO A 1 462 ? -11.812 -6.836 -12.094 1 95.81 462 PRO A N 1
ATOM 3461 C CA . PRO A 1 462 ? -10.359 -6.746 -12.234 1 95.81 462 PRO A CA 1
ATOM 3462 C C . PRO A 1 462 ? -9.602 -7.562 -11.188 1 95.81 462 PRO A C 1
ATOM 3464 O O . PRO A 1 462 ? -10.164 -7.879 -10.133 1 95.81 462 PRO A O 1
ATOM 3467 N N . GLY A 1 463 ? -8.367 -7.926 -11.445 1 96.06 463 GLY A N 1
ATOM 3468 C CA . GLY A 1 463 ? -7.5 -8.586 -10.484 1 96.06 463 GLY A CA 1
ATOM 3469 C C . GLY A 1 463 ? -7.129 -10 -10.883 1 96.06 463 GLY A C 1
ATOM 3470 O O . GLY A 1 463 ? -6.293 -10.633 -10.234 1 96.06 463 GLY A O 1
ATOM 3471 N N . MET A 1 464 ? -7.797 -10.578 -11.977 1 97.25 464 MET A N 1
ATOM 3472 C CA . MET A 1 464 ? -7.383 -11.859 -12.555 1 97.25 464 MET A CA 1
ATOM 3473 C C . MET A 1 464 ? -7.41 -12.961 -11.508 1 97.25 464 MET A C 1
ATOM 3475 O O . MET A 1 464 ? -6.379 -13.57 -11.219 1 97.25 464 MET A O 1
ATOM 3479 N N . PRO A 1 465 ? -8.562 -13.32 -10.93 1 95.88 465 PRO A N 1
ATOM 3480 C CA . PRO A 1 465 ? -8.656 -14.305 -9.844 1 95.88 465 PRO A CA 1
ATOM 3481 C C . PRO A 1 465 ? -8.203 -15.695 -10.273 1 95.88 465 PRO A C 1
ATOM 3483 O O . PRO A 1 465 ? -8.312 -16.047 -11.445 1 95.88 465 PRO A O 1
ATOM 3486 N N . GLU A 1 466 ? -7.758 -16.516 -9.289 1 93.5 466 GLU A N 1
ATOM 3487 C CA . GLU A 1 466 ? -7.402 -17.922 -9.5 1 93.5 466 GLU A CA 1
ATOM 3488 C C . GLU A 1 466 ? -8.641 -18.812 -9.477 1 93.5 466 GLU A C 1
ATOM 3490 O O . GLU A 1 466 ? -9.586 -18.547 -8.734 1 93.5 466 GLU A O 1
ATOM 3495 N N . MET A 1 467 ? -8.492 -19.844 -10.258 1 92.75 467 MET A N 1
ATOM 3496 C CA . MET A 1 467 ? -9.648 -20.734 -10.336 1 92.75 467 MET A CA 1
ATOM 3497 C C . MET A 1 467 ? -9.305 -22.125 -9.805 1 92.75 467 MET A C 1
ATOM 3499 O O . MET A 1 467 ? -9.555 -23.125 -10.469 1 92.75 467 MET A O 1
ATOM 3503 N N . LEU A 1 468 ? -8.828 -22.141 -8.586 1 90 468 LEU A N 1
ATOM 3504 C CA . LEU A 1 468 ? -8.539 -23.438 -7.98 1 90 468 LEU A CA 1
ATOM 3505 C C . LEU A 1 468 ? -9.82 -24.188 -7.641 1 90 468 LEU A C 1
ATOM 3507 O O . LEU A 1 468 ? -9.914 -25.406 -7.84 1 90 468 LEU A O 1
ATOM 3511 N N . ASP A 1 469 ? -10.828 -23.5 -7.102 1 89.94 469 ASP A N 1
ATOM 3512 C CA . ASP A 1 469 ? -12.07 -24.125 -6.691 1 89.94 469 ASP A CA 1
ATOM 3513 C C . ASP A 1 469 ? -12.766 -24.797 -7.875 1 89.94 469 ASP A C 1
ATOM 3515 O O . ASP A 1 469 ? -13.016 -26 -7.859 1 89.94 469 ASP A O 1
ATOM 3519 N N . PRO A 1 470 ? -13.023 -24.141 -8.953 1 91.25 470 PRO A N 1
ATOM 3520 C CA . PRO A 1 470 ? -13.664 -24.797 -10.094 1 91.25 470 PRO A CA 1
ATOM 3521 C C . PRO A 1 470 ? -12.812 -25.922 -10.68 1 91.25 470 PRO A C 1
ATOM 3523 O O . PRO A 1 470 ? -13.336 -26.969 -11.062 1 91.25 470 PRO A O 1
ATOM 3526 N N . THR A 1 471 ? -11.516 -25.766 -10.734 1 91.94 471 THR A N 1
ATOM 3527 C CA . THR A 1 471 ? -10.656 -26.781 -11.328 1 91.94 471 THR A CA 1
ATOM 3528 C C . THR A 1 471 ? -10.664 -28.047 -10.477 1 91.94 471 THR A C 1
ATOM 3530 O O . THR A 1 471 ? -10.656 -29.156 -11.016 1 91.94 471 THR A O 1
ATOM 3533 N N . ALA A 1 472 ? -10.602 -27.844 -9.148 1 89.38 472 ALA A N 1
ATOM 3534 C CA . ALA A 1 472 ? -10.648 -29 -8.258 1 89.38 472 ALA A CA 1
ATOM 3535 C C . ALA A 1 472 ? -11.953 -29.766 -8.422 1 89.38 472 ALA A C 1
ATOM 3537 O O . ALA A 1 472 ? -11.961 -31 -8.422 1 89.38 472 ALA A O 1
ATOM 3538 N N . ARG A 1 473 ? -13.039 -29.109 -8.586 1 89.38 473 ARG A N 1
ATOM 3539 C CA . ARG A 1 473 ? -14.344 -29.734 -8.773 1 89.38 473 ARG A CA 1
ATOM 3540 C C . ARG A 1 473 ? -14.422 -30.453 -10.109 1 89.38 473 ARG A C 1
ATOM 3542 O O . ARG A 1 473 ? -14.969 -31.547 -10.203 1 89.38 473 ARG A O 1
ATOM 3549 N N . ILE A 1 474 ? -13.945 -29.828 -11.133 1 91.62 474 ILE A N 1
ATOM 3550 C CA . ILE A 1 474 ? -13.938 -30.406 -12.469 1 91.62 474 ILE A CA 1
ATOM 3551 C C . ILE A 1 474 ? -13.086 -31.672 -12.477 1 91.62 474 ILE A C 1
ATOM 3553 O O . ILE A 1 474 ? -13.477 -32.688 -13.062 1 91.62 474 ILE A O 1
ATOM 3557 N N . THR A 1 475 ? -11.898 -31.594 -11.82 1 88.94 475 THR A N 1
ATOM 3558 C CA . THR A 1 475 ? -11.023 -32.75 -11.727 1 88.94 475 THR A CA 1
ATOM 3559 C C . THR A 1 475 ? -11.742 -33.906 -11.062 1 88.94 475 THR A C 1
ATOM 3561 O O . THR A 1 475 ? -11.656 -35.062 -11.539 1 88.94 475 THR A O 1
ATOM 3564 N N . THR A 1 476 ? -12.414 -33.625 -10.016 1 88.5 476 THR A N 1
ATOM 3565 C CA . THR A 1 476 ? -13.172 -34.656 -9.312 1 88.5 476 THR A CA 1
ATOM 3566 C C . THR A 1 476 ? -14.258 -35.25 -10.211 1 88.5 476 THR A C 1
ATOM 3568 O O . THR A 1 476 ? -14.43 -36.469 -10.281 1 88.5 476 THR A O 1
ATOM 3571 N N . LEU A 1 477 ? -14.969 -34.406 -10.852 1 90.31 477 LEU A N 1
ATOM 3572 C CA . LEU A 1 477 ? -16.031 -34.812 -11.766 1 90.31 477 LEU A CA 1
ATOM 3573 C C . LEU A 1 477 ? -15.477 -35.688 -12.875 1 90.31 477 LEU A C 1
ATOM 3575 O O . LEU A 1 477 ? -16.062 -36.719 -13.211 1 90.31 477 LEU A O 1
ATOM 3579 N N . CYS A 1 478 ? -14.375 -35.281 -13.445 1 92.5 478 CYS A N 1
ATOM 3580 C CA . CYS A 1 478 ? -13.734 -36.031 -14.523 1 92.5 478 CYS A CA 1
ATOM 3581 C C . CYS A 1 478 ? -13.328 -37.406 -14.055 1 92.5 478 CYS A C 1
ATOM 3583 O O . CYS A 1 478 ? -13.539 -38.406 -14.773 1 92.5 478 CYS A O 1
ATOM 3585 N N . ARG A 1 479 ? -12.75 -37.562 -12.867 1 89 479 ARG A N 1
ATOM 3586 C CA . ARG A 1 479 ? -12.312 -38.844 -12.312 1 89 479 ARG A CA 1
ATOM 3587 C C . ARG A 1 479 ? -13.5 -39.75 -12.008 1 89 479 ARG A C 1
ATOM 3589 O O . ARG A 1 479 ? -13.461 -40.938 -12.273 1 89 479 ARG A O 1
ATOM 3596 N N . GLU A 1 480 ? -14.523 -39.156 -11.492 1 90.38 480 GLU A N 1
ATOM 3597 C CA . GLU A 1 480 ? -15.703 -39.906 -11.109 1 90.38 480 GLU A CA 1
ATOM 3598 C C . GLU A 1 480 ? -16.438 -40.469 -12.328 1 90.38 480 GLU A C 1
ATOM 3600 O O . GLU A 1 480 ? -16.953 -41.562 -12.312 1 90.38 480 GLU A O 1
ATOM 3605 N N . ARG A 1 481 ? -16.422 -39.688 -13.352 1 93.25 481 ARG A N 1
ATOM 3606 C CA . ARG A 1 481 ? -17.234 -40.062 -14.508 1 93.25 481 ARG A CA 1
ATOM 3607 C C . ARG A 1 481 ? -16.375 -40.594 -15.648 1 93.25 481 ARG A C 1
ATOM 3609 O O . ARG A 1 481 ? -16.891 -41 -16.688 1 93.25 481 ARG A O 1
ATOM 3616 N N . ASP A 1 482 ? -15.094 -40.562 -15.477 1 93.06 482 ASP A N 1
ATOM 3617 C CA . ASP A 1 482 ? -14.133 -40.969 -16.484 1 93.06 482 ASP A CA 1
ATOM 3618 C C . ASP A 1 482 ? -14.328 -40.219 -17.797 1 93.06 482 ASP A C 1
ATOM 3620 O O . ASP A 1 482 ? -14.516 -40.812 -18.844 1 93.06 482 ASP A O 1
ATOM 3624 N N . ILE A 1 483 ? -14.383 -38.906 -17.641 1 93.75 483 ILE A N 1
ATOM 3625 C CA . ILE A 1 483 ? -14.492 -38 -18.781 1 93.75 483 ILE A CA 1
ATOM 3626 C C . ILE A 1 483 ? -13.367 -36.969 -18.734 1 93.75 483 ILE A C 1
ATOM 3628 O O . ILE A 1 483 ? -12.633 -36.906 -17.75 1 93.75 483 ILE A O 1
ATOM 3632 N N . VAL A 1 484 ? -13.219 -36.219 -19.844 1 94 484 VAL A N 1
ATOM 3633 C CA . VAL A 1 484 ? -12.219 -35.156 -19.938 1 94 484 VAL A CA 1
ATOM 3634 C C . VAL A 1 484 ? -12.914 -33.844 -20.219 1 94 484 VAL A C 1
ATOM 3636 O O . VAL A 1 484 ? -13.703 -33.719 -21.156 1 94 484 VAL A O 1
ATOM 3639 N N . ILE A 1 485 ? -12.688 -32.906 -19.375 1 95 485 ILE A N 1
ATOM 3640 C CA . ILE A 1 485 ? -13.148 -31.547 -19.547 1 95 485 ILE A CA 1
ATOM 3641 C C . ILE A 1 485 ? -11.961 -30.594 -19.5 1 95 485 ILE A C 1
ATOM 3643 O O . ILE A 1 485 ? -11.086 -30.719 -18.641 1 95 485 ILE A O 1
ATOM 3647 N N . ALA A 1 486 ? -11.844 -29.703 -20.453 1 95.88 486 ALA A N 1
ATOM 3648 C CA . ALA A 1 486 ? -10.82 -28.672 -20.438 1 95.88 486 ALA A CA 1
ATOM 3649 C C . ALA A 1 486 ? -11.391 -27.344 -19.953 1 95.88 486 ALA A C 1
ATOM 3651 O O . ALA A 1 486 ? -12.586 -27.078 -20.094 1 95.88 486 ALA A O 1
ATOM 3652 N N . LEU A 1 487 ? -10.586 -26.594 -19.344 1 96.31 487 LEU A N 1
ATOM 3653 C CA . LEU A 1 487 ? -10.969 -25.266 -18.844 1 96.31 487 LEU A CA 1
ATOM 3654 C C . LEU A 1 487 ? -10.023 -24.203 -19.375 1 96.31 487 LEU A C 1
ATOM 3656 O O . LEU A 1 487 ? -8.805 -24.344 -19.297 1 96.31 487 LEU A O 1
ATOM 3660 N N . MET A 1 488 ? -10.547 -23.172 -19.984 1 97.44 488 MET A N 1
ATOM 3661 C CA . MET A 1 488 ? -9.797 -22.031 -20.5 1 97.44 488 MET A CA 1
ATOM 3662 C C . MET A 1 488 ? -10.32 -20.734 -19.906 1 97.44 488 MET A C 1
ATOM 3664 O O . MET A 1 488 ? -11.523 -20.578 -19.703 1 97.44 488 MET A O 1
ATOM 3668 N N . THR A 1 489 ? -9.438 -19.766 -19.609 1 98.12 489 THR A N 1
ATOM 3669 C CA . THR A 1 489 ? -9.859 -18.5 -19.031 1 98.12 489 THR A CA 1
ATOM 3670 C C . THR A 1 489 ? -8.836 -17.406 -19.312 1 98.12 489 THR A C 1
ATOM 3672 O O . THR A 1 489 ? -7.664 -17.703 -19.562 1 98.12 489 THR A O 1
ATOM 3675 N N . ASP A 1 490 ? -9.273 -16.141 -19.422 1 98.12 490 ASP A N 1
ATOM 3676 C CA . ASP A 1 490 ? -8.352 -15.016 -19.469 1 98.12 490 ASP A CA 1
ATOM 3677 C C . ASP A 1 490 ? -7.844 -14.664 -18.078 1 98.12 490 ASP A C 1
ATOM 3679 O O . ASP A 1 490 ? -7.039 -13.742 -17.922 1 98.12 490 ASP A O 1
ATOM 3683 N N . ALA A 1 491 ? -8.203 -15.406 -17.047 1 97.56 491 ALA A N 1
ATOM 3684 C CA . ALA A 1 491 ? -7.664 -15.32 -15.688 1 97.56 491 ALA A CA 1
ATOM 3685 C C . ALA A 1 491 ? -6.477 -16.266 -15.508 1 97.56 491 ALA A C 1
ATOM 3687 O O . ALA A 1 491 ? -5.633 -16.391 -16.406 1 97.56 491 ALA A O 1
ATOM 3688 N N . ARG A 1 492 ? -6.41 -16.797 -14.336 1 95.94 492 ARG A N 1
ATOM 3689 C CA . ARG A 1 492 ? -5.258 -17.641 -14.055 1 95.94 492 ARG A CA 1
ATOM 3690 C C . ARG A 1 492 ? -5.656 -18.844 -13.203 1 95.94 492 ARG A C 1
ATOM 3692 O O . ARG A 1 492 ? -6.797 -18.922 -12.734 1 95.94 492 ARG A O 1
ATOM 3699 N N . PHE A 1 493 ? -4.738 -19.703 -13.133 1 93.25 493 PHE A N 1
ATOM 3700 C CA . PHE A 1 493 ? -4.941 -20.891 -12.328 1 93.25 493 PHE A CA 1
ATOM 3701 C C . PHE A 1 493 ? -3.92 -20.969 -11.203 1 93.25 493 PHE A C 1
ATOM 3703 O O . PHE A 1 493 ? -2.834 -20.391 -11.297 1 93.25 493 PHE A O 1
ATOM 3710 N N . SER A 1 494 ? -4.332 -21.578 -10.164 1 87.31 494 SER A N 1
ATOM 3711 C CA . SER A 1 494 ? -3.424 -21.844 -9.055 1 87.31 494 SER A CA 1
ATOM 3712 C C . SER A 1 494 ? -2.396 -22.906 -9.422 1 87.31 494 SER A C 1
ATOM 3714 O O . SER A 1 494 ? -2.604 -23.688 -10.359 1 87.31 494 SER A O 1
ATOM 3716 N N . GLY A 1 495 ? -1.342 -22.906 -8.719 1 79.69 495 GLY A N 1
ATOM 3717 C CA . GLY A 1 495 ? -0.36 -23.969 -8.867 1 79.69 495 GLY A CA 1
ATOM 3718 C C . GLY A 1 495 ? -0.893 -25.344 -8.469 1 79.69 495 GLY A C 1
ATOM 3719 O O . GLY A 1 495 ? -0.327 -26.359 -8.844 1 79.69 495 GLY A O 1
ATOM 3720 N N . GLY A 1 496 ? -1.994 -25.328 -7.777 1 79.62 496 GLY A N 1
ATOM 3721 C CA . GLY A 1 496 ? -2.6 -26.562 -7.309 1 79.62 496 GLY A CA 1
ATOM 3722 C C . GLY A 1 496 ? -3.559 -27.172 -8.312 1 79.62 496 GLY A C 1
ATOM 3723 O O . GLY A 1 496 ? -4.082 -28.266 -8.086 1 79.62 496 GLY A O 1
ATOM 3724 N N . SER A 1 497 ? -3.688 -26.594 -9.414 1 80.75 497 SER A N 1
ATOM 3725 C CA . SER A 1 497 ? -4.668 -27.047 -10.391 1 80.75 497 SER A CA 1
ATOM 3726 C C . SER A 1 497 ? -4.16 -28.266 -11.164 1 80.75 497 SER A C 1
ATOM 3728 O O . SER A 1 497 ? -2.975 -28.344 -11.5 1 80.75 497 SER A O 1
ATOM 3730 N N . ILE A 1 498 ? -5.094 -29.188 -11.383 1 80.62 498 ILE A N 1
ATOM 3731 C CA . ILE A 1 498 ? -4.836 -30.406 -12.148 1 80.62 498 ILE A CA 1
ATOM 3732 C C . ILE A 1 498 ? -5.82 -30.5 -13.312 1 80.62 498 ILE A C 1
ATOM 3734 O O . ILE A 1 498 ? -6.977 -30.078 -13.188 1 80.62 498 ILE A O 1
ATOM 3738 N N . GLY A 1 499 ? -5.336 -31.109 -14.461 1 84.38 499 GLY A N 1
ATOM 3739 C CA . GLY A 1 499 ? -6.176 -31.266 -15.641 1 84.38 499 GLY A CA 1
ATOM 3740 C C . GLY A 1 499 ? -5.758 -30.375 -16.797 1 84.38 499 GLY A C 1
ATOM 3741 O O . GLY A 1 499 ? -4.691 -29.766 -16.766 1 84.38 499 GLY A O 1
ATOM 3742 N N . LEU A 1 500 ? -6.59 -30.359 -17.812 1 91.31 500 LEU A N 1
ATOM 3743 C CA . LEU A 1 500 ? -6.316 -29.547 -19 1 91.31 500 LEU A CA 1
ATOM 3744 C C . LEU A 1 500 ? -6.805 -28.109 -18.781 1 91.31 500 LEU A C 1
ATOM 3746 O O . LEU A 1 500 ? -7.91 -27.766 -19.203 1 91.31 500 LEU A O 1
ATOM 3750 N N . VAL A 1 501 ? -5.957 -27.328 -18.234 1 94.62 501 VAL A N 1
ATOM 3751 C CA . VAL A 1 501 ? -6.316 -25.969 -17.875 1 94.62 501 VAL A CA 1
ATOM 3752 C C . VAL A 1 501 ? -5.441 -24.984 -18.656 1 94.62 501 VAL A C 1
ATOM 3754 O O . VAL A 1 501 ? -4.219 -25.141 -18.719 1 94.62 501 VAL A O 1
ATOM 3757 N N . ILE A 1 502 ? -6.051 -24.047 -19.281 1 96.69 502 ILE A N 1
ATOM 3758 C CA . ILE A 1 502 ? -5.375 -23.031 -20.094 1 96.69 502 ILE A CA 1
ATOM 3759 C C . ILE A 1 502 ? -5.715 -21.641 -19.547 1 96.69 502 ILE A C 1
ATOM 3761 O O . ILE A 1 502 ? -6.848 -21.172 -19.703 1 96.69 502 ILE A O 1
ATOM 3765 N N . GLY A 1 503 ? -4.719 -21.016 -18.922 1 97.19 503 GLY A N 1
ATOM 3766 C CA . GLY A 1 503 ? -4.918 -19.688 -18.344 1 97.19 503 GLY A CA 1
ATOM 3767 C C . GLY A 1 503 ? -4.23 -18.594 -19.125 1 97.19 503 GLY A C 1
ATOM 3768 O O . GLY A 1 503 ? -3.619 -18.844 -20.156 1 97.19 503 GLY A O 1
ATOM 3769 N N . HIS A 1 504 ? -4.402 -17.391 -18.734 1 97.94 504 HIS A N 1
ATOM 3770 C CA . HIS A 1 504 ? -3.734 -16.188 -19.234 1 97.94 504 HIS A CA 1
ATOM 3771 C C . HIS A 1 504 ? -4.113 -15.922 -20.688 1 97.94 504 HIS A C 1
ATOM 3773 O O . HIS A 1 504 ? -3.322 -15.359 -21.453 1 97.94 504 HIS A O 1
ATOM 3779 N N . VAL A 1 505 ? -5.238 -16.422 -21.109 1 98.12 505 VAL A N 1
ATOM 3780 C CA . VAL A 1 505 ? -5.629 -16.203 -22.484 1 98.12 505 VAL A CA 1
ATOM 3781 C C . VAL A 1 505 ? -5.777 -14.711 -22.766 1 98.12 505 VAL A C 1
ATOM 3783 O O . VAL A 1 505 ? -6.492 -14.016 -22.047 1 98.12 505 VAL A O 1
ATOM 3786 N N . GLY A 1 506 ? -5.094 -14.297 -23.812 1 95.94 506 GLY A N 1
ATOM 3787 C CA . GLY A 1 506 ? -5.117 -12.875 -24.109 1 95.94 506 GLY A CA 1
ATOM 3788 C C . GLY A 1 506 ? -5.051 -12.578 -25.594 1 95.94 506 GLY A C 1
ATOM 3789 O O . GLY A 1 506 ? -4.609 -13.414 -26.375 1 95.94 506 GLY A O 1
ATOM 3790 N N . PRO A 1 507 ? -5.539 -11.352 -25.984 1 97.19 507 PRO A N 1
ATOM 3791 C CA . PRO A 1 507 ? -6.062 -10.281 -25.141 1 97.19 507 PRO A CA 1
ATOM 3792 C C . PRO A 1 507 ? -7.336 -10.688 -24.391 1 97.19 507 PRO A C 1
ATOM 3794 O O . PRO A 1 507 ? -8.102 -11.516 -24.891 1 97.19 507 PRO A O 1
ATOM 3797 N N . GLU A 1 508 ? -7.523 -10.156 -23.156 1 98.06 508 GLU A N 1
ATOM 3798 C CA . GLU A 1 508 ? -8.625 -10.57 -22.297 1 98.06 508 GLU A CA 1
ATOM 3799 C C . GLU A 1 508 ? -9.969 -10.148 -22.875 1 98.06 508 GLU A C 1
ATOM 3801 O O . GLU A 1 508 ? -10.039 -9.234 -23.688 1 98.06 508 GLU A O 1
ATOM 3806 N N . ALA A 1 509 ? -11 -10.672 -22.391 1 98.5 509 ALA A N 1
ATOM 3807 C CA . ALA A 1 509 ? -12.352 -10.445 -22.891 1 98.5 509 ALA A CA 1
ATOM 3808 C C . ALA A 1 509 ? -12.789 -9 -22.641 1 98.5 509 ALA A C 1
ATOM 3810 O O . ALA A 1 509 ? -13.422 -8.383 -23.5 1 98.5 509 ALA A O 1
ATOM 3811 N N . ALA A 1 510 ? -12.445 -8.461 -21.5 1 97.81 510 ALA A N 1
ATOM 3812 C CA . ALA A 1 510 ? -12.914 -7.137 -21.094 1 97.81 510 ALA A CA 1
ATOM 3813 C C . ALA A 1 510 ? -12.375 -6.055 -22.031 1 97.81 510 ALA A C 1
ATOM 3815 O O . ALA A 1 510 ? -12.938 -4.961 -22.125 1 97.81 510 ALA A O 1
ATOM 3816 N N . LEU A 1 511 ? -11.336 -6.332 -22.719 1 96.69 511 LEU A N 1
ATOM 3817 C CA . LEU A 1 511 ? -10.719 -5.367 -23.625 1 96.69 511 LEU A CA 1
ATOM 3818 C C . LEU A 1 511 ? -10.938 -5.766 -25.078 1 96.69 511 LEU A C 1
ATOM 3820 O O . LEU A 1 511 ? -10.227 -5.289 -25.969 1 96.69 511 LEU A O 1
ATOM 3824 N N . GLY A 1 512 ? -11.758 -6.707 -25.281 1 97.69 512 GLY A N 1
ATOM 3825 C CA . GLY A 1 512 ? -12.156 -7.059 -26.641 1 97.69 512 GLY A CA 1
ATOM 3826 C C . GLY A 1 512 ? -11.258 -8.102 -27.266 1 97.69 512 GLY A C 1
ATOM 3827 O O . GLY A 1 512 ? -11.125 -8.156 -28.5 1 97.69 512 GLY A O 1
ATOM 3828 N N . GLY A 1 513 ? -10.609 -8.93 -26.469 1 97.94 513 GLY A N 1
ATOM 3829 C CA . GLY A 1 513 ? -9.852 -10.047 -27.016 1 97.94 513 GLY A CA 1
ATOM 3830 C C . GLY A 1 513 ? -10.727 -11.133 -27.609 1 97.94 513 GLY A C 1
ATOM 3831 O O . GLY A 1 513 ? -11.922 -11.203 -27.328 1 97.94 513 GLY A O 1
ATOM 3832 N N . PRO A 1 514 ? -10.18 -12.008 -28.391 1 98.5 514 PRO A N 1
ATOM 3833 C CA . PRO A 1 514 ? -10.953 -13.008 -29.125 1 98.5 514 PRO A CA 1
ATOM 3834 C C . PRO A 1 514 ? -11.766 -13.922 -28.203 1 98.5 514 PRO A C 1
ATOM 3836 O O . PRO A 1 514 ? -12.836 -14.391 -28.578 1 98.5 514 PRO A O 1
ATOM 3839 N N . ILE A 1 515 ? -11.305 -14.156 -27.031 1 98.69 515 ILE A N 1
ATOM 3840 C CA . ILE A 1 515 ? -12 -15.039 -26.094 1 98.69 515 ILE A CA 1
ATOM 3841 C C . ILE A 1 515 ? -13.391 -14.484 -25.812 1 98.69 515 ILE A C 1
ATOM 3843 O O . ILE A 1 515 ? -14.305 -15.242 -25.469 1 98.69 515 ILE A O 1
ATOM 3847 N N . ALA A 1 516 ? -13.602 -13.156 -25.984 1 98.69 516 ALA A N 1
ATOM 3848 C CA . ALA A 1 516 ? -14.883 -12.5 -25.75 1 98.69 516 ALA A CA 1
ATOM 3849 C C . ALA A 1 516 ? -15.906 -12.898 -26.812 1 98.69 516 ALA A C 1
ATOM 3851 O O . ALA A 1 516 ? -17.109 -12.789 -26.594 1 98.69 516 ALA A O 1
ATOM 3852 N N . PHE A 1 517 ? -15.469 -13.422 -27.984 1 98.69 517 PHE A N 1
ATOM 3853 C CA . PHE A 1 517 ? -16.344 -13.602 -29.141 1 98.69 517 PHE A CA 1
ATOM 3854 C C . PHE A 1 517 ? -16.766 -15.062 -29.281 1 98.69 517 PHE A C 1
ATOM 3856 O O . PHE A 1 517 ? -17.547 -15.398 -30.172 1 98.69 517 PHE A O 1
ATOM 3863 N N . VAL A 1 518 ? -16.25 -15.938 -28.422 1 98.81 518 VAL A N 1
ATOM 3864 C CA . VAL A 1 518 ? -16.578 -17.359 -28.484 1 98.81 518 VAL A CA 1
ATOM 3865 C C . VAL A 1 518 ? -18.031 -17.562 -28.047 1 98.81 518 VAL A C 1
ATOM 3867 O O . VAL A 1 518 ? -18.5 -16.891 -27.109 1 98.81 518 VAL A O 1
ATOM 3870 N N . GLU A 1 519 ? -18.75 -18.453 -28.688 1 98.56 519 GLU A N 1
ATOM 3871 C CA . GLU A 1 519 ? -20.141 -18.781 -28.359 1 98.56 519 GLU A CA 1
ATOM 3872 C C . GLU A 1 519 ? -20.281 -20.25 -27.984 1 98.56 519 GLU A C 1
ATOM 3874 O O . GLU A 1 519 ? -19.438 -21.078 -28.344 1 98.56 519 GLU A O 1
ATOM 3879 N N . ASN A 1 520 ? -21.297 -20.516 -27.25 1 98.19 520 ASN A N 1
ATOM 3880 C CA . ASN A 1 520 ? -21.594 -21.906 -26.891 1 98.19 520 ASN A CA 1
ATOM 3881 C C . ASN A 1 520 ? -21.672 -22.781 -28.125 1 98.19 520 ASN A C 1
ATOM 3883 O O . ASN A 1 520 ? -22.281 -22.406 -29.141 1 98.19 520 ASN A O 1
ATOM 3887 N N . GLY A 1 521 ? -20.953 -23.875 -28.047 1 97.94 521 GLY A N 1
ATOM 3888 C CA . GLY A 1 521 ? -21.031 -24.844 -29.125 1 97.94 521 GLY A CA 1
ATOM 3889 C C . GLY A 1 521 ? -19.906 -24.688 -30.141 1 97.94 521 GLY A C 1
ATOM 3890 O O . GLY A 1 521 ? -19.656 -25.594 -30.938 1 97.94 521 GLY A O 1
ATOM 3891 N N . ASP A 1 522 ? -19.203 -23.594 -30.062 1 98.69 522 ASP A N 1
ATOM 3892 C CA . ASP A 1 522 ? -18.062 -23.438 -30.953 1 98.69 522 ASP A CA 1
ATOM 3893 C C . ASP A 1 522 ? -17.047 -24.562 -30.75 1 98.69 522 ASP A C 1
ATOM 3895 O O . ASP A 1 522 ? -16.812 -25 -29.609 1 98.69 522 ASP A O 1
ATOM 3899 N N . GLU A 1 523 ? -16.422 -24.984 -31.766 1 98.5 523 GLU A N 1
ATOM 3900 C CA . GLU A 1 523 ? -15.352 -25.969 -31.656 1 98.5 523 GLU A CA 1
ATOM 3901 C C . GLU A 1 523 ? -14.023 -25.312 -31.312 1 98.5 523 GLU A C 1
ATOM 3903 O O . GLU A 1 523 ? -13.602 -24.359 -31.969 1 98.5 523 GLU A O 1
ATOM 3908 N N . ILE A 1 524 ? -13.422 -25.766 -30.281 1 98.62 524 ILE A N 1
ATOM 3909 C CA . ILE A 1 524 ? -12.109 -25.297 -29.859 1 98.62 524 ILE A CA 1
ATOM 3910 C C . ILE A 1 524 ? -11.07 -26.391 -30.078 1 98.62 524 ILE A C 1
ATOM 3912 O O . ILE A 1 524 ? -11.273 -27.531 -29.672 1 98.62 524 ILE A O 1
ATOM 3916 N N . LEU A 1 525 ? -10 -26.062 -30.688 1 98.19 525 LEU A N 1
ATOM 3917 C CA . LEU A 1 525 ? -8.906 -27 -30.938 1 98.19 525 LEU A CA 1
ATOM 3918 C C . LEU A 1 525 ? -7.633 -26.531 -30.234 1 98.19 525 LEU A C 1
ATOM 3920 O O . LEU A 1 525 ? -7.156 -25.422 -30.484 1 98.19 525 LEU A O 1
ATOM 3924 N N . VAL A 1 526 ? -7.156 -27.344 -29.312 1 97.44 526 VAL A N 1
ATOM 3925 C CA . VAL A 1 526 ? -5.836 -27.156 -28.719 1 97.44 526 VAL A CA 1
ATOM 3926 C C . VAL A 1 526 ? -4.836 -28.109 -29.391 1 97.44 526 VAL A C 1
ATOM 3928 O O . VAL A 1 526 ? -4.996 -29.328 -29.328 1 97.44 526 VAL A O 1
ATOM 3931 N N . ASP A 1 527 ? -3.873 -27.562 -30.016 1 97.06 527 ASP A N 1
ATOM 3932 C CA . ASP A 1 527 ? -2.879 -28.344 -30.75 1 97.06 527 ASP A CA 1
ATOM 3933 C C . ASP A 1 527 ? -1.474 -28.078 -30.219 1 97.06 527 ASP A C 1
ATOM 3935 O O . ASP A 1 527 ? -0.863 -27.062 -30.531 1 97.06 527 ASP A O 1
ATOM 3939 N N . LEU A 1 528 ? -0.945 -29.016 -29.469 1 94.62 528 LEU A N 1
ATOM 3940 C CA . LEU A 1 528 ? 0.359 -28.859 -28.828 1 94.62 528 LEU A CA 1
ATOM 3941 C C . LEU A 1 528 ? 1.483 -29.156 -29.812 1 94.62 528 LEU A C 1
ATOM 3943 O O . LEU A 1 528 ? 2.645 -28.828 -29.562 1 94.62 528 LEU A O 1
ATOM 3947 N N . ASN A 1 529 ? 1.108 -29.703 -30.969 1 94.69 529 ASN A N 1
ATOM 3948 C CA . ASN A 1 529 ? 2.121 -29.906 -32 1 94.69 529 ASN A CA 1
ATOM 3949 C C . ASN A 1 529 ? 2.604 -28.594 -32.594 1 94.69 529 ASN A C 1
ATOM 3951 O O . ASN A 1 529 ? 3.773 -28.453 -32.969 1 94.69 529 ASN A O 1
ATOM 3955 N N . ILE A 1 530 ? 1.707 -27.672 -32.688 1 95.94 530 ILE A N 1
ATOM 3956 C CA . ILE A 1 530 ? 2.064 -26.375 -33.25 1 95.94 530 ILE A CA 1
ATOM 3957 C C . ILE A 1 530 ? 1.906 -25.281 -32.188 1 95.94 530 ILE A C 1
ATOM 3959 O O . ILE A 1 530 ? 2.105 -24.094 -32.469 1 95.94 530 ILE A O 1
ATOM 3963 N N . ASN A 1 531 ? 1.518 -25.609 -30.969 1 97.12 531 ASN A N 1
ATOM 3964 C CA . ASN A 1 531 ? 1.351 -24.734 -29.812 1 97.12 531 ASN A CA 1
ATOM 3965 C C . ASN A 1 531 ? 0.335 -23.625 -30.094 1 97.12 531 ASN A C 1
ATOM 3967 O O . ASN A 1 531 ? 0.627 -22.453 -29.891 1 97.12 531 ASN A O 1
ATOM 3971 N N . GLU A 1 532 ? -0.873 -24.078 -30.5 1 97.88 532 GLU A N 1
ATOM 3972 C CA . GLU A 1 532 ? -1.933 -23.109 -30.781 1 97.88 532 GLU A CA 1
ATOM 3973 C C . GLU A 1 532 ? -3.254 -23.547 -30.156 1 97.88 532 GLU A C 1
ATOM 3975 O O . GLU A 1 532 ? -3.488 -24.734 -29.938 1 97.88 532 GLU A O 1
ATOM 3980 N N . ILE A 1 533 ? -4.066 -22.609 -29.844 1 98.5 533 ILE A N 1
ATOM 3981 C CA . ILE A 1 533 ? -5.457 -22.797 -29.453 1 98.5 533 ILE A CA 1
ATOM 3982 C C . ILE A 1 533 ? -6.371 -21.969 -30.344 1 98.5 533 ILE A C 1
ATOM 3984 O O . ILE A 1 533 ? -6.191 -20.75 -30.469 1 98.5 533 ILE A O 1
ATOM 3988 N N . ASN A 1 534 ? -7.336 -22.609 -30.984 1 98.62 534 ASN A N 1
ATOM 3989 C CA . ASN A 1 534 ? -8.141 -21.953 -32 1 98.62 534 ASN A CA 1
ATOM 3990 C C . ASN A 1 534 ? -9.625 -22.266 -31.844 1 98.62 534 ASN A C 1
ATOM 3992 O O . ASN A 1 534 ? -9.992 -23.375 -31.453 1 98.62 534 ASN A O 1
ATOM 3996 N N . CYS A 1 535 ? -10.352 -21.297 -32.031 1 98.81 535 CYS A N 1
ATOM 3997 C CA . CYS A 1 535 ? -11.789 -21.453 -32.25 1 98.81 535 CYS A CA 1
ATOM 3998 C C . CYS A 1 535 ? -12.125 -21.531 -33.719 1 98.81 535 CYS A C 1
ATOM 4000 O O . CYS A 1 535 ? -11.852 -20.594 -34.469 1 98.81 535 CYS A O 1
ATOM 4002 N N . ALA A 1 536 ? -12.727 -22.562 -34.125 1 98.38 536 ALA A N 1
ATOM 4003 C CA . ALA A 1 536 ? -12.984 -22.797 -35.531 1 98.38 536 ALA A CA 1
ATOM 4004 C C . ALA A 1 536 ? -13.852 -21.688 -36.125 1 98.38 536 ALA A C 1
ATOM 4006 O O . ALA A 1 536 ? -13.562 -21.188 -37.219 1 98.38 536 ALA A O 1
ATOM 4007 N N . ALA A 1 537 ? -14.852 -21.312 -35.469 1 98.44 537 ALA A N 1
ATOM 4008 C CA . ALA A 1 537 ? -15.781 -20.297 -35.969 1 98.44 537 ALA A CA 1
ATOM 4009 C C . ALA A 1 537 ? -15.07 -18.953 -36.156 1 98.44 537 ALA A C 1
ATOM 4011 O O . ALA A 1 537 ? -15.391 -18.203 -37.094 1 98.44 537 ALA A O 1
ATOM 4012 N N . LEU A 1 538 ? -14.141 -18.609 -35.344 1 98.44 538 LEU A N 1
ATOM 4013 C CA . LEU A 1 538 ? -13.484 -17.312 -35.375 1 98.44 538 LEU A CA 1
ATOM 4014 C C . LEU A 1 538 ? -12.391 -17.266 -36.438 1 98.44 538 LEU A C 1
ATOM 4016 O O . LEU A 1 538 ? -11.836 -16.203 -36.719 1 98.44 538 LEU A O 1
ATOM 4020 N N . SER A 1 539 ? -12.141 -18.391 -37 1 97.62 539 SER A N 1
ATOM 4021 C CA . SER A 1 539 ? -11.203 -18.406 -38.125 1 97.62 539 SER A CA 1
ATOM 4022 C C . SER A 1 539 ? -11.828 -17.828 -39.375 1 97.62 539 SER A C 1
ATOM 4024 O O . SER A 1 539 ? -11.109 -17.469 -40.344 1 97.62 539 SER A O 1
ATOM 4026 N N . ASP A 1 540 ? -13.156 -17.781 -39.406 1 97.75 540 ASP A N 1
ATOM 4027 C CA . ASP A 1 540 ? -13.867 -17.078 -40.469 1 97.75 540 ASP A CA 1
ATOM 4028 C C . ASP A 1 540 ? -13.906 -15.578 -40.188 1 97.75 540 ASP A C 1
ATOM 4030 O O . ASP A 1 540 ? -14.539 -15.133 -39.25 1 97.75 540 ASP A O 1
ATOM 4034 N N . PRO A 1 541 ? -13.312 -14.812 -41.031 1 97.56 541 PRO A N 1
ATOM 4035 C CA . PRO A 1 541 ? -13.25 -13.367 -40.812 1 97.56 541 PRO A CA 1
ATOM 4036 C C . PRO A 1 541 ? -14.633 -12.727 -40.719 1 97.56 541 PRO A C 1
ATOM 4038 O O . PRO A 1 541 ? -14.812 -11.773 -39.938 1 97.56 541 PRO A O 1
ATOM 4041 N N . ALA A 1 542 ? -15.539 -13.227 -41.469 1 98.19 542 ALA A N 1
ATOM 4042 C CA . ALA A 1 542 ? -16.891 -12.672 -41.438 1 98.19 542 ALA A CA 1
ATOM 4043 C C . ALA A 1 542 ? -17.531 -12.891 -40.062 1 98.19 542 ALA A C 1
ATOM 4045 O O . ALA A 1 542 ? -18.156 -11.984 -39.531 1 98.19 542 ALA A O 1
ATOM 4046 N N . THR A 1 543 ? -17.391 -14.094 -39.594 1 98.38 543 THR A N 1
ATOM 4047 C CA . THR A 1 543 ? -17.922 -14.414 -38.281 1 98.38 543 THR A CA 1
ATOM 4048 C C . THR A 1 543 ? -17.234 -13.578 -37.188 1 98.38 543 THR A C 1
ATOM 4050 O O . THR A 1 543 ? -17.891 -13.023 -36.312 1 98.38 543 THR A O 1
ATOM 4053 N N . LEU A 1 544 ? -15.922 -13.469 -37.25 1 98.19 544 LEU A N 1
ATOM 4054 C CA . LEU A 1 544 ? -15.156 -12.68 -36.281 1 98.19 544 LEU A CA 1
ATOM 4055 C C . LEU A 1 544 ? -15.602 -11.219 -36.312 1 98.19 544 LEU A C 1
ATOM 4057 O O . LEU A 1 544 ? -15.82 -10.625 -35.25 1 98.19 544 LEU A O 1
ATOM 4061 N N . HIS A 1 545 ? -15.742 -10.633 -37.469 1 98.06 545 HIS A N 1
ATOM 4062 C CA . HIS A 1 545 ? -16.141 -9.234 -37.625 1 98.06 545 HIS A CA 1
ATOM 4063 C C . HIS A 1 545 ? -17.531 -8.984 -37.031 1 98.06 545 HIS A C 1
ATOM 4065 O O . HIS A 1 545 ? -17.75 -7.984 -36.344 1 98.06 545 HIS A O 1
ATOM 4071 N N . ALA A 1 546 ? -18.406 -9.898 -37.375 1 98.5 546 ALA A N 1
ATOM 4072 C CA . ALA A 1 546 ? -19.781 -9.758 -36.906 1 98.5 546 ALA A CA 1
ATOM 4073 C C . ALA A 1 546 ? -19.844 -9.82 -35.375 1 98.5 546 ALA A C 1
ATOM 4075 O O . ALA A 1 546 ? -20.531 -9.008 -34.75 1 98.5 546 ALA A O 1
ATOM 4076 N N . ARG A 1 547 ? -19.156 -10.789 -34.812 1 98.62 547 ARG A N 1
ATOM 4077 C CA . ARG A 1 547 ? -19.203 -10.961 -33.344 1 98.62 547 ARG A CA 1
ATOM 4078 C C . ARG A 1 547 ? -18.469 -9.828 -32.656 1 98.62 547 ARG A C 1
ATOM 4080 O O . ARG A 1 547 ? -18.906 -9.375 -31.578 1 98.62 547 ARG A O 1
ATOM 4087 N N . LYS A 1 548 ? -17.406 -9.312 -33.188 1 98.44 548 LYS A N 1
ATOM 4088 C CA . LYS A 1 548 ? -16.703 -8.164 -32.625 1 98.44 548 LYS A CA 1
ATOM 4089 C C . LYS A 1 548 ? -17.562 -6.906 -32.688 1 98.44 548 LYS A C 1
ATOM 4091 O O . LYS A 1 548 ? -17.578 -6.121 -31.75 1 98.44 548 LYS A O 1
ATOM 4096 N N . ALA A 1 549 ? -18.188 -6.695 -33.844 1 98.38 549 ALA A N 1
ATOM 4097 C CA . ALA A 1 549 ? -19.047 -5.531 -33.969 1 98.38 549 ALA A CA 1
ATOM 4098 C C . ALA A 1 549 ? -20.172 -5.547 -32.938 1 98.38 549 ALA A C 1
ATOM 4100 O O . ALA A 1 549 ? -20.531 -4.504 -32.406 1 98.38 549 ALA A O 1
ATOM 4101 N N . ALA A 1 550 ? -20.75 -6.738 -32.812 1 98.25 550 ALA A N 1
ATOM 4102 C CA . ALA A 1 550 ? -21.797 -6.883 -31.797 1 98.25 550 ALA A CA 1
ATOM 4103 C C . ALA A 1 550 ? -21.266 -6.562 -30.406 1 98.25 550 ALA A C 1
ATOM 4105 O O . ALA A 1 550 ? -21.953 -5.91 -29.609 1 98.25 550 ALA A O 1
ATOM 4106 N N . TRP A 1 551 ? -20.094 -7.027 -30.094 1 98.25 551 TRP A N 1
ATOM 4107 C CA . TRP A 1 551 ? -19.453 -6.77 -28.797 1 98.25 551 TRP A CA 1
ATOM 4108 C C . TRP A 1 551 ? -19.188 -5.277 -28.625 1 98.25 551 TRP A C 1
ATOM 4110 O O . TRP A 1 551 ? -19.469 -4.715 -27.562 1 98.25 551 TRP A O 1
ATOM 4120 N N . ASP A 1 552 ? -18.703 -4.621 -29.641 1 98.19 552 ASP A N 1
ATOM 4121 C CA . ASP A 1 552 ? -18.375 -3.197 -29.609 1 98.19 552 ASP A CA 1
ATOM 4122 C C . ASP A 1 552 ? -19.625 -2.363 -29.344 1 98.19 552 ASP A C 1
ATOM 4124 O O . ASP A 1 552 ? -19.578 -1.365 -28.625 1 98.19 552 ASP A O 1
ATOM 4128 N N . LYS A 1 553 ? -20.641 -2.748 -29.953 1 98.06 553 LYS A N 1
ATOM 4129 C CA . LYS A 1 553 ? -21.906 -2.041 -29.75 1 98.06 553 LYS A CA 1
ATOM 4130 C C . LYS A 1 553 ? -22.359 -2.127 -28.297 1 98.06 553 LYS A C 1
ATOM 4132 O O . LYS A 1 553 ? -22.781 -1.126 -27.719 1 98.06 553 LYS A O 1
ATOM 4137 N N . VAL A 1 554 ? -22.25 -3.365 -27.766 1 97.94 554 VAL A N 1
ATOM 4138 C CA . VAL A 1 554 ? -22.625 -3.562 -26.375 1 97.94 554 VAL A CA 1
ATOM 4139 C C . VAL A 1 554 ? -21.766 -2.689 -25.469 1 97.94 554 VAL A C 1
ATOM 4141 O O . VAL A 1 554 ? -22.266 -2.066 -24.531 1 97.94 554 VAL A O 1
ATOM 4144 N N . VAL A 1 555 ? -20.516 -2.605 -25.672 1 97.5 555 VAL A N 1
ATOM 4145 C CA . VAL A 1 555 ? -19.562 -1.816 -24.875 1 97.5 555 VAL A CA 1
ATOM 4146 C C . VAL A 1 555 ? -19.906 -0.333 -25 1 97.5 555 VAL A C 1
ATOM 4148 O O . VAL A 1 555 ? -19.969 0.379 -24 1 97.5 555 VAL A O 1
ATOM 4151 N N . ALA A 1 556 ? -20.094 0.1 -26.219 1 96.94 556 ALA A N 1
ATOM 4152 C CA . ALA A 1 556 ? -20.422 1.501 -26.469 1 96.94 556 ALA A CA 1
ATOM 4153 C C . ALA A 1 556 ? -21.719 1.893 -25.781 1 96.94 556 ALA A C 1
ATOM 4155 O O . ALA A 1 556 ? -21.828 2.99 -25.234 1 96.94 556 ALA A O 1
ATOM 4156 N N . ASP A 1 557 ? -22.672 0.979 -25.844 1 97 557 ASP A N 1
ATOM 4157 C CA . ASP A 1 557 ? -23.984 1.236 -25.266 1 97 557 ASP A CA 1
ATOM 4158 C C . ASP A 1 557 ? -23.922 1.236 -23.734 1 97 557 ASP A C 1
ATOM 4160 O O . ASP A 1 557 ? -24.844 1.71 -23.062 1 97 557 ASP A O 1
ATOM 4164 N N . ASN A 1 558 ? -22.844 0.686 -23.234 1 95.06 558 ASN A N 1
ATOM 4165 C CA . ASN A 1 558 ? -22.703 0.571 -21.781 1 95.06 558 ASN A CA 1
ATOM 4166 C C . ASN A 1 558 ? -21.562 1.434 -21.266 1 95.06 558 ASN A C 1
ATOM 4168 O O . ASN A 1 558 ? -20.844 1.026 -20.344 1 95.06 558 ASN A O 1
ATOM 4172 N N . GLY A 1 559 ? -21.297 2.533 -21.781 1 89.81 559 GLY A N 1
ATOM 4173 C CA . GLY A 1 559 ? -20.375 3.535 -21.266 1 89.81 559 GLY A CA 1
ATOM 4174 C C . GLY A 1 559 ? -18.922 3.129 -21.391 1 89.81 559 GLY A C 1
ATOM 4175 O O . GLY A 1 559 ? -18.094 3.549 -20.578 1 89.81 559 GLY A O 1
ATOM 4176 N N . GLY A 1 560 ? -18.578 2.152 -22.203 1 90.88 560 GLY A N 1
ATOM 4177 C CA . GLY A 1 560 ? -17.172 1.859 -22.484 1 90.88 560 GLY A CA 1
ATOM 4178 C C . GLY A 1 560 ? -16.703 0.558 -21.875 1 90.88 560 GLY A C 1
ATOM 4179 O O . GLY A 1 560 ? -15.57 0.133 -22.094 1 90.88 560 GLY A O 1
ATOM 4180 N N . PHE A 1 561 ? -17.578 -0.092 -21.047 1 91.81 561 PHE A N 1
ATOM 4181 C CA . PHE A 1 561 ? -17.25 -1.376 -20.438 1 91.81 561 PHE A CA 1
ATOM 4182 C C . PHE A 1 561 ? -18.344 -2.404 -20.719 1 91.81 561 PHE A C 1
ATOM 4184 O O . PHE A 1 561 ? -19.531 -2.076 -20.734 1 91.81 561 PHE A O 1
ATOM 4191 N N . HIS A 1 562 ? -17.891 -3.605 -21.031 1 96.12 562 HIS A N 1
ATOM 4192 C CA . HIS A 1 562 ? -18.875 -4.668 -21.203 1 96.12 562 HIS A CA 1
ATOM 4193 C C . HIS A 1 562 ? -19.594 -4.973 -19.906 1 96.12 562 HIS A C 1
ATOM 4195 O O . HIS A 1 562 ? -18.984 -4.988 -18.844 1 96.12 562 HIS A O 1
ATOM 4201 N N . PRO A 1 563 ? -20.875 -5.195 -19.922 1 95.81 563 PRO A N 1
ATOM 4202 C CA . PRO A 1 563 ? -21.641 -5.414 -18.688 1 95.81 563 PRO A CA 1
ATOM 4203 C C . PRO A 1 563 ? -21.203 -6.672 -17.938 1 95.81 563 PRO A C 1
ATOM 4205 O O . PRO A 1 563 ? -21.484 -6.809 -16.75 1 95.81 563 PRO A O 1
ATOM 4208 N N . SER A 1 564 ? -20.484 -7.582 -18.656 1 96.12 564 SER A N 1
ATOM 4209 C CA . SER A 1 564 ? -20.016 -8.805 -18.016 1 96.12 564 SER A CA 1
ATOM 4210 C C . SER A 1 564 ? -18.719 -8.57 -17.25 1 96.12 564 SER A C 1
ATOM 4212 O O . SER A 1 564 ? -18.281 -9.422 -16.469 1 96.12 564 SER A O 1
ATOM 4214 N N . ALA A 1 565 ? -18.141 -7.418 -17.484 1 95.56 565 ALA A N 1
ATOM 4215 C CA . ALA A 1 565 ? -16.953 -7.098 -16.672 1 95.56 565 ALA A CA 1
ATOM 4216 C C . ALA A 1 565 ? -17.328 -6.969 -15.203 1 95.56 565 ALA A C 1
ATOM 4218 O O . ALA A 1 565 ? -18.406 -6.48 -14.867 1 95.56 565 ALA A O 1
ATOM 4219 N N . GLY A 1 566 ? -16.438 -7.473 -14.367 1 93.56 566 GLY A N 1
ATOM 4220 C CA . GLY A 1 566 ? -16.672 -7.48 -12.938 1 93.56 566 GLY A CA 1
ATOM 4221 C C . GLY A 1 566 ? -16.844 -6.09 -12.352 1 93.56 566 GLY A C 1
ATOM 4222 O O . GLY A 1 566 ? -16.312 -5.117 -12.898 1 93.56 566 GLY A O 1
ATOM 4223 N N . LEU A 1 567 ? -17.547 -6.023 -11.258 1 93.25 567 LEU A N 1
ATOM 4224 C CA . LEU A 1 567 ? -17.781 -4.77 -10.547 1 93.25 567 LEU A CA 1
ATOM 4225 C C . LEU A 1 567 ? -16.484 -4.223 -9.969 1 93.25 567 LEU A C 1
ATOM 4227 O O . LEU A 1 567 ? -15.734 -4.949 -9.312 1 93.25 567 LEU A O 1
ATOM 4231 N N . ALA A 1 568 ? -16.172 -2.992 -10.258 1 95.12 568 ALA A N 1
ATOM 4232 C CA . ALA A 1 568 ? -15.062 -2.279 -9.617 1 95.12 568 ALA A CA 1
ATOM 4233 C C . ALA A 1 568 ? -15.578 -1.272 -8.594 1 95.12 568 ALA A C 1
ATOM 4235 O O . ALA A 1 568 ? -15.586 -0.066 -8.852 1 95.12 568 ALA A O 1
ATOM 4236 N N . ASP A 1 569 ? -15.867 -1.726 -7.355 1 94.38 569 ASP A N 1
ATOM 4237 C CA . ASP A 1 569 ? -16.594 -0.901 -6.395 1 94.38 569 ASP A CA 1
ATOM 4238 C C . ASP A 1 569 ? -15.664 -0.4 -5.289 1 94.38 569 ASP A C 1
ATOM 4240 O O . ASP A 1 569 ? -16.125 0.014 -4.227 1 94.38 569 ASP A O 1
ATOM 4244 N N . THR A 1 570 ? -14.438 -0.477 -5.367 1 96.06 570 THR A N 1
ATOM 4245 C CA . THR A 1 570 ? -13.445 0.182 -4.527 1 96.06 570 THR A CA 1
ATOM 4246 C C . THR A 1 570 ? -12.477 0.999 -5.375 1 96.06 570 THR A C 1
ATOM 4248 O O . THR A 1 570 ? -12.344 0.766 -6.578 1 96.06 570 THR A O 1
ATOM 4251 N N . ARG A 1 571 ? -11.82 1.936 -4.801 1 96.12 571 ARG A N 1
ATOM 4252 C CA . ARG A 1 571 ? -10.828 2.727 -5.52 1 96.12 571 ARG A CA 1
ATOM 4253 C C . ARG A 1 571 ? -9.695 1.845 -6.035 1 96.12 571 ARG A C 1
ATOM 4255 O O . ARG A 1 571 ? -9.148 2.088 -7.117 1 96.12 571 ARG A O 1
ATOM 4262 N N . LEU A 1 572 ? -9.352 0.825 -5.242 1 96.31 572 LEU A N 1
ATOM 4263 C CA . LEU A 1 572 ? -8.281 -0.097 -5.609 1 96.31 572 LEU A CA 1
ATOM 4264 C C . LEU A 1 572 ? -8.656 -0.897 -6.852 1 96.31 572 LEU A C 1
ATOM 4266 O O . LEU A 1 572 ? -7.844 -1.059 -7.766 1 96.31 572 LEU A O 1
ATOM 4270 N N . LEU A 1 573 ? -9.914 -1.413 -6.914 1 97.25 573 LEU A N 1
ATOM 4271 C CA . LEU A 1 573 ? -10.383 -2.143 -8.086 1 97.25 573 LEU A CA 1
ATOM 4272 C C . LEU A 1 573 ? -10.484 -1.221 -9.297 1 97.25 573 LEU A C 1
ATOM 4274 O O . LEU A 1 573 ? -10.234 -1.645 -10.43 1 97.25 573 LEU A O 1
ATOM 4278 N N . GLN A 1 574 ? -10.852 0.058 -9.078 1 96.44 574 GLN A N 1
ATOM 4279 C CA . GLN A 1 574 ? -10.883 1.036 -10.156 1 96.44 574 GLN A CA 1
ATOM 4280 C C . GLN A 1 574 ? -9.492 1.247 -10.75 1 96.44 574 GLN A C 1
ATOM 4282 O O . GLN A 1 574 ? -9.336 1.348 -11.969 1 96.44 574 GLN A O 1
ATOM 4287 N N . ARG A 1 575 ? -8.523 1.329 -9.883 1 95.62 575 ARG A N 1
ATOM 4288 C CA . ARG A 1 575 ? -7.148 1.46 -10.359 1 95.62 575 ARG A CA 1
ATOM 4289 C C . ARG A 1 575 ? -6.762 0.278 -11.234 1 95.62 575 ARG A C 1
ATOM 4291 O O . ARG A 1 575 ? -6.184 0.461 -12.312 1 95.62 575 ARG A O 1
ATOM 4298 N N . ALA A 1 576 ? -7.09 -0.915 -10.805 1 96.62 576 ALA A N 1
ATOM 4299 C CA . ALA A 1 576 ? -6.762 -2.107 -11.586 1 96.62 576 ALA A CA 1
ATOM 4300 C C . ALA A 1 576 ? -7.484 -2.1 -12.922 1 96.62 576 ALA A C 1
ATOM 4302 O O . ALA A 1 576 ? -6.895 -2.424 -13.961 1 96.62 576 ALA A O 1
ATOM 4303 N N . ARG A 1 577 ? -8.742 -1.721 -12.922 1 96.31 577 ARG A N 1
ATOM 4304 C CA . ARG A 1 577 ? -9.555 -1.67 -14.133 1 96.31 577 ARG A CA 1
ATOM 4305 C C . ARG A 1 577 ? -8.906 -0.775 -15.188 1 96.31 577 ARG A C 1
ATOM 4307 O O . ARG A 1 577 ? -8.938 -1.09 -16.375 1 96.31 577 ARG A O 1
ATOM 4314 N N . HIS A 1 578 ? -8.234 0.286 -14.75 1 95.38 578 HIS A N 1
ATOM 4315 C CA . HIS A 1 578 ? -7.785 1.316 -15.68 1 95.38 578 HIS A CA 1
ATOM 4316 C C . HIS A 1 578 ? -6.285 1.208 -15.945 1 95.38 578 HIS A C 1
ATOM 4318 O O . HIS A 1 578 ? -5.773 1.803 -16.891 1 95.38 578 HIS A O 1
ATOM 4324 N N . MET A 1 579 ? -5.566 0.373 -15.133 1 96.69 579 MET A N 1
ATOM 4325 C CA . MET A 1 579 ? -4.109 0.485 -15.211 1 96.69 579 MET A CA 1
ATOM 4326 C C . MET A 1 579 ? -3.473 -0.875 -15.469 1 96.69 579 MET A C 1
ATOM 4328 O O . MET A 1 579 ? -2.295 -0.956 -15.828 1 96.69 579 MET A O 1
ATOM 4332 N N . ALA A 1 580 ? -4.18 -1.952 -15.312 1 97.5 580 ALA A N 1
ATOM 4333 C CA . ALA A 1 580 ? -3.578 -3.279 -15.414 1 97.5 580 ALA A CA 1
ATOM 4334 C C . ALA A 1 580 ? -3.09 -3.553 -16.828 1 97.5 580 ALA A C 1
ATOM 4336 O O . ALA A 1 580 ? -3.824 -3.34 -17.797 1 97.5 580 ALA A O 1
ATOM 4337 N N . VAL A 1 581 ? -1.882 -3.984 -16.938 1 97.5 581 VAL A N 1
ATOM 4338 C CA . VAL A 1 581 ? -1.354 -4.449 -18.219 1 97.5 581 VAL A CA 1
ATOM 4339 C C . VAL A 1 581 ? -1.771 -5.898 -18.453 1 97.5 581 VAL A C 1
ATOM 4341 O O . VAL A 1 581 ? -2.248 -6.57 -17.547 1 97.5 581 VAL A O 1
ATOM 4344 N N . PRO A 1 582 ? -1.625 -6.371 -19.672 1 96.94 582 PRO A N 1
ATOM 4345 C CA . PRO A 1 582 ? -2.035 -7.75 -19.953 1 96.94 582 PRO A CA 1
ATOM 4346 C C . PRO A 1 582 ? -1.244 -8.773 -19.141 1 96.94 582 PRO A C 1
ATOM 4348 O O . PRO A 1 582 ? -0.138 -8.484 -18.688 1 96.94 582 PRO A O 1
ATOM 4351 N N . ALA A 1 583 ? -1.791 -9.961 -19 1 96.56 583 ALA A N 1
ATOM 4352 C CA . ALA A 1 583 ? -1.153 -11.062 -18.281 1 96.56 583 ALA A CA 1
ATOM 4353 C C . ALA A 1 583 ? 0.243 -11.344 -18.828 1 96.56 583 ALA A C 1
ATOM 4355 O O . ALA A 1 583 ? 1.177 -11.594 -18.062 1 96.56 583 ALA A O 1
ATOM 4356 N N . ARG A 1 584 ? 0.396 -11.266 -20.156 1 96.06 584 ARG A N 1
ATOM 4357 C CA . ARG A 1 584 ? 1.664 -11.555 -20.812 1 96.06 584 ARG A CA 1
ATOM 4358 C C . ARG A 1 584 ? 2.756 -10.594 -20.344 1 96.06 584 ARG A C 1
ATOM 4360 O O . ARG A 1 584 ? 3.943 -10.922 -20.422 1 96.06 584 ARG A O 1
ATOM 4367 N N . ARG A 1 585 ? 2.33 -9.445 -19.859 1 97.31 585 ARG A N 1
ATOM 4368 C CA . ARG A 1 585 ? 3.271 -8.43 -19.391 1 97.31 585 ARG A CA 1
ATOM 4369 C C . ARG A 1 585 ? 3.311 -8.375 -17.875 1 97.31 585 ARG A C 1
ATOM 4371 O O . ARG A 1 585 ? 3.818 -7.41 -17.297 1 97.31 585 ARG A O 1
ATOM 4378 N N . GLY A 1 586 ? 2.678 -9.336 -17.188 1 97.25 586 GLY A N 1
ATOM 4379 C CA . GLY A 1 586 ? 2.785 -9.469 -15.75 1 97.25 586 GLY A CA 1
ATOM 4380 C C . GLY A 1 586 ? 1.545 -9.008 -15.008 1 97.25 586 GLY A C 1
ATOM 4381 O O . GLY A 1 586 ? 1.452 -9.148 -13.789 1 97.25 586 GLY A O 1
ATOM 4382 N N . ALA A 1 587 ? 0.521 -8.383 -15.703 1 97.88 587 ALA A N 1
ATOM 4383 C CA . ALA A 1 587 ? -0.734 -7.922 -15.117 1 97.88 587 ALA A CA 1
ATOM 4384 C C . ALA A 1 587 ? -0.481 -6.898 -14.016 1 97.88 587 ALA A C 1
ATOM 4386 O O . ALA A 1 587 ? -1.252 -6.805 -13.055 1 97.88 587 ALA A O 1
ATOM 4387 N N . GLY A 1 588 ? 0.628 -6.164 -14.039 1 97.19 588 GLY A N 1
ATOM 4388 C CA . GLY A 1 588 ? 0.921 -5.105 -13.086 1 97.19 588 GLY A CA 1
ATOM 4389 C C . GLY A 1 588 ? 0.142 -3.83 -13.352 1 97.19 588 GLY A C 1
ATOM 4390 O O . GLY A 1 588 ? -0.526 -3.709 -14.383 1 97.19 588 GLY A O 1
ATOM 4391 N N . LEU A 1 589 ? 0.162 -2.9 -12.469 1 97.25 589 LEU A N 1
ATOM 4392 C CA . LEU A 1 589 ? -0.578 -1.65 -12.602 1 97.25 589 LEU A CA 1
ATOM 4393 C C . LEU A 1 589 ? 0.341 -0.518 -13.047 1 97.25 589 LEU A C 1
ATOM 4395 O O . LEU A 1 589 ? 1.2 -0.072 -12.281 1 97.25 589 LEU A O 1
ATOM 4399 N N . HIS A 1 590 ? 0.199 -0.084 -14.273 1 96.69 590 HIS A N 1
ATOM 4400 C CA . HIS A 1 590 ? 0.989 0.979 -14.883 1 96.69 590 HIS A CA 1
ATOM 4401 C C . HIS A 1 590 ? 0.093 2.053 -15.492 1 96.69 590 HIS A C 1
ATOM 4403 O O . HIS A 1 590 ? -0.955 1.741 -16.062 1 96.69 590 HIS A O 1
ATOM 4409 N N . PRO A 1 591 ? 0.458 3.322 -15.328 1 91.69 591 PRO A N 1
ATOM 4410 C CA . PRO A 1 591 ? -0.356 4.379 -15.93 1 91.69 591 PRO A CA 1
ATOM 4411 C C . PRO A 1 591 ? -0.639 4.129 -17.406 1 91.69 591 PRO A C 1
ATOM 4413 O O . PRO A 1 591 ? 0.248 3.691 -18.141 1 91.69 591 PRO A O 1
ATOM 4416 N N . ASN A 1 592 ? -1.859 4.32 -17.844 1 89.62 592 ASN A N 1
ATOM 4417 C CA . ASN A 1 592 ? -2.332 4.195 -19.219 1 89.62 592 ASN A CA 1
ATOM 4418 C C . ASN A 1 592 ? -2.109 2.789 -19.766 1 89.62 592 ASN A C 1
ATOM 4420 O O . ASN A 1 592 ? -1.959 2.602 -20.969 1 89.62 592 ASN A O 1
ATOM 4424 N N . ARG A 1 593 ? -1.903 1.738 -18.906 1 94.12 593 ARG A N 1
ATOM 4425 C CA . ARG A 1 593 ? -1.71 0.331 -19.25 1 94.12 593 ARG A CA 1
ATOM 4426 C C . ARG A 1 593 ? -0.448 0.136 -20.078 1 94.12 593 ARG A C 1
ATOM 4428 O O . ARG A 1 593 ? -0.424 -0.688 -21 1 94.12 593 ARG A O 1
ATOM 4435 N N . THR A 1 594 ? 0.537 0.978 -19.844 1 95.19 594 THR A N 1
ATOM 4436 C CA . THR A 1 594 ? 1.827 0.85 -20.516 1 95.19 594 THR A CA 1
ATOM 4437 C C . THR A 1 594 ? 2.936 0.565 -19.5 1 95.19 594 THR A C 1
ATOM 4439 O O . THR A 1 594 ? 3.164 1.355 -18.594 1 95.19 594 THR A O 1
ATOM 4442 N N . VAL A 1 595 ? 3.666 -0.482 -19.734 1 97.19 595 VAL A N 1
ATOM 4443 C CA . VAL A 1 595 ? 4.695 -0.915 -18.797 1 97.19 595 VAL A CA 1
ATOM 4444 C C . VAL A 1 595 ? 5.75 0.181 -18.641 1 97.19 595 VAL A C 1
ATOM 4446 O O . VAL A 1 595 ? 6.316 0.65 -19.641 1 97.19 595 VAL A O 1
ATOM 4449 N N . TRP A 1 596 ? 5.977 0.614 -17.453 1 96.75 596 TRP A N 1
ATOM 4450 C CA . TRP A 1 596 ? 7.02 1.576 -17.109 1 96.75 596 TRP A CA 1
ATOM 4451 C C . TRP A 1 596 ? 8.203 0.882 -16.453 1 96.75 596 TRP A C 1
ATOM 4453 O O . TRP A 1 596 ? 8.023 0.042 -15.562 1 96.75 596 TRP A O 1
ATOM 4463 N N . VAL A 1 597 ? 9.422 1.191 -16.844 1 97.38 597 VAL A N 1
ATOM 4464 C CA . VAL A 1 597 ? 10.641 0.579 -16.328 1 97.38 597 VAL A CA 1
ATOM 4465 C C . VAL A 1 597 ? 11.57 1.66 -15.789 1 97.38 597 VAL A C 1
ATOM 4467 O O . VAL A 1 597 ? 11.914 2.605 -16.5 1 97.38 597 VAL A O 1
ATOM 4470 N N . ARG A 1 598 ? 11.914 1.557 -14.516 1 96.38 598 ARG A N 1
ATOM 4471 C CA . ARG A 1 598 ? 12.914 2.461 -13.961 1 96.38 598 ARG A CA 1
ATOM 4472 C C . ARG A 1 598 ? 14.297 2.15 -14.516 1 96.38 598 ARG A C 1
ATOM 4474 O O . ARG A 1 598 ? 14.75 1.007 -14.453 1 96.38 598 ARG A O 1
ATOM 4481 N N . ASN A 1 599 ? 14.984 3.162 -15.031 1 95.38 599 ASN A N 1
ATOM 4482 C CA . ASN A 1 599 ? 16.359 2.996 -15.523 1 95.38 599 ASN A CA 1
ATOM 4483 C C . ASN A 1 599 ? 16.484 1.748 -16.391 1 95.38 599 ASN A C 1
ATOM 4485 O O . ASN A 1 599 ? 17.219 0.819 -16.031 1 95.38 599 ASN A O 1
ATOM 4489 N N . PRO A 1 600 ? 15.852 1.724 -17.5 1 96.62 600 PRO A N 1
ATOM 4490 C CA . PRO A 1 600 ? 15.906 0.55 -18.375 1 96.62 600 PRO A CA 1
ATOM 4491 C C . PRO A 1 600 ? 17.344 0.143 -18.719 1 96.62 600 PRO A C 1
ATOM 4493 O O . PRO A 1 600 ? 18.203 1.005 -18.906 1 96.62 600 PRO A O 1
ATOM 4496 N N . ARG A 1 601 ? 17.531 -1.153 -18.828 1 95 601 ARG A N 1
ATOM 4497 C CA . ARG A 1 601 ? 18.859 -1.685 -19.125 1 95 601 ARG A CA 1
ATOM 4498 C C . ARG A 1 601 ? 18.906 -2.26 -20.531 1 95 601 ARG A C 1
ATOM 4500 O O . ARG A 1 601 ? 17.891 -2.689 -21.078 1 95 601 ARG A O 1
ATOM 4507 N N . GLU A 1 602 ? 20.125 -2.121 -21.047 1 92.19 602 GLU A N 1
ATOM 4508 C CA . GLU A 1 602 ? 20.359 -2.801 -22.312 1 92.19 602 GLU A CA 1
ATOM 4509 C C . GLU A 1 602 ? 20.422 -4.312 -22.141 1 92.19 602 GLU A C 1
ATOM 4511 O O . GLU A 1 602 ? 20.984 -4.801 -21.156 1 92.19 602 GLU A O 1
ATOM 4516 N N . VAL A 1 603 ? 19.875 -4.941 -23.094 1 91.12 603 VAL A N 1
ATOM 4517 C CA . VAL A 1 603 ? 19.859 -6.398 -23.031 1 91.12 603 VAL A CA 1
ATOM 4518 C C . VAL A 1 603 ? 21.109 -6.961 -23.688 1 91.12 603 VAL A C 1
ATOM 4520 O O . VAL A 1 603 ? 21.391 -6.691 -24.859 1 91.12 603 VAL A O 1
ATOM 4523 N N . SER A 1 604 ? 21.984 -7.535 -22.906 1 87.69 604 SER A N 1
ATOM 4524 C CA . SER A 1 604 ? 23.156 -8.203 -23.453 1 87.69 604 SER A CA 1
ATOM 4525 C C . SER A 1 604 ? 23.125 -9.703 -23.156 1 87.69 604 SER A C 1
ATOM 4527 O O . SER A 1 604 ? 22.859 -10.117 -22.031 1 87.69 604 SER A O 1
ATOM 4529 N N . ALA A 1 605 ? 23.391 -10.422 -24.188 1 86.19 605 ALA A N 1
ATOM 4530 C CA . ALA A 1 605 ? 23.453 -11.867 -24 1 86.19 605 ALA A CA 1
ATOM 4531 C C . ALA A 1 605 ? 24.844 -12.32 -23.594 1 86.19 605 ALA A C 1
ATOM 4533 O O . ALA A 1 605 ? 25.844 -11.781 -24.078 1 86.19 605 ALA A O 1
ATOM 4534 N N . SER A 1 606 ? 24.938 -13.211 -22.672 1 88.94 606 SER A N 1
ATOM 4535 C CA . SER A 1 606 ? 26.219 -13.742 -22.219 1 88.94 606 SER A CA 1
ATOM 4536 C C . SER A 1 606 ? 26.75 -14.789 -23.172 1 88.94 606 SER A C 1
ATOM 4538 O O . SER A 1 606 ? 27.938 -15.141 -23.125 1 88.94 606 SER A O 1
ATOM 4540 N N . GLY A 1 607 ? 25.969 -15.305 -24 1 89.69 607 GLY A N 1
ATOM 4541 C CA . GLY A 1 607 ? 26.375 -16.391 -24.891 1 89.69 607 GLY A CA 1
ATOM 4542 C C . GLY A 1 607 ? 26.047 -17.766 -24.359 1 89.69 607 GLY A C 1
ATOM 4543 O O . GLY A 1 607 ? 26.109 -18.75 -25.078 1 89.69 607 GLY A O 1
ATOM 4544 N N . PHE A 1 608 ? 25.625 -17.859 -23.062 1 94.5 608 PHE A N 1
ATOM 4545 C CA . PHE A 1 608 ? 25.25 -19.156 -22.5 1 94.5 608 PHE A CA 1
ATOM 4546 C C . PHE A 1 608 ? 23.953 -19.656 -23.141 1 94.5 608 PHE A C 1
ATOM 4548 O O . PHE A 1 608 ? 22.969 -18.938 -23.188 1 94.5 608 PHE A O 1
ATOM 4555 N N . MET A 1 609 ? 24.016 -20.797 -23.609 1 92.06 609 MET A N 1
ATOM 4556 C CA . MET A 1 609 ? 22.844 -21.484 -24.141 1 92.06 609 MET A CA 1
ATOM 4557 C C . MET A 1 609 ? 22.625 -22.812 -23.422 1 92.06 609 MET A C 1
ATOM 4559 O O . MET A 1 609 ? 23.5 -23.672 -23.422 1 92.06 609 MET A O 1
ATOM 4563 N N . PRO A 1 610 ? 21.5 -22.938 -22.812 1 94.69 610 PRO A N 1
ATOM 4564 C CA . PRO A 1 610 ? 21.234 -24.219 -22.141 1 94.69 610 PRO A CA 1
ATOM 4565 C C . PRO A 1 610 ? 21.266 -25.406 -23.109 1 94.69 610 PRO A C 1
ATOM 4567 O O . PRO A 1 610 ? 20.609 -25.359 -24.156 1 94.69 610 PRO A O 1
ATOM 4570 N N . ARG A 1 611 ? 22.078 -26.406 -22.75 1 94.25 611 ARG A N 1
ATOM 4571 C CA . ARG A 1 611 ? 22.156 -27.656 -23.484 1 94.25 611 ARG A CA 1
ATOM 4572 C C . ARG A 1 611 ? 22.078 -28.844 -22.531 1 94.25 611 ARG A C 1
ATOM 4574 O O . ARG A 1 611 ? 22.844 -28.938 -21.578 1 94.25 611 ARG A O 1
ATOM 4581 N N . ASN A 1 612 ? 21.109 -29.688 -22.828 1 96.62 612 ASN A N 1
ATOM 4582 C CA . ASN A 1 612 ? 20.953 -30.875 -22 1 96.62 612 ASN A CA 1
ATOM 4583 C C . ASN A 1 612 ? 21.906 -32 -22.453 1 96.62 612 ASN A C 1
ATOM 4585 O O . ASN A 1 612 ? 21.656 -32.656 -23.469 1 96.62 612 ASN A O 1
ATOM 4589 N N . LYS A 1 613 ? 22.875 -32.281 -21.703 1 95.88 613 LYS A N 1
ATOM 4590 C CA . LYS A 1 613 ? 23.891 -33.25 -22.094 1 95.88 613 LYS A CA 1
ATOM 4591 C C . LYS A 1 613 ? 23.281 -34.656 -22.281 1 95.88 613 LYS A C 1
ATOM 4593 O O . LYS A 1 613 ? 23.844 -35.5 -22.984 1 95.88 613 LYS A O 1
ATOM 4598 N N . PHE A 1 614 ? 22.188 -34.875 -21.672 1 96.19 614 PHE A N 1
ATOM 4599 C CA . PHE A 1 614 ? 21.562 -36.188 -21.75 1 96.19 614 PHE A CA 1
ATOM 4600 C C . PHE A 1 614 ? 20.594 -36.25 -22.922 1 96.19 614 PHE A C 1
ATOM 4602 O O . PHE A 1 614 ? 20.016 -37.312 -23.203 1 96.19 614 PHE A O 1
ATOM 4609 N N . ARG A 1 615 ? 20.375 -35.094 -23.531 1 94.56 615 ARG A N 1
ATOM 4610 C CA . ARG A 1 615 ? 19.531 -35.031 -24.719 1 94.56 615 ARG A CA 1
ATOM 4611 C C . ARG A 1 615 ? 20.25 -34.281 -25.844 1 94.56 615 ARG A C 1
ATOM 4613 O O . ARG A 1 615 ? 19.75 -33.25 -26.328 1 94.56 615 ARG A O 1
ATOM 4620 N N . PRO A 1 616 ? 21.297 -34.781 -26.375 1 91.19 616 PRO A N 1
ATOM 4621 C CA . PRO A 1 616 ? 22.109 -34.062 -27.375 1 91.19 616 PRO A CA 1
ATOM 4622 C C . PRO A 1 616 ? 21.359 -33.812 -28.672 1 91.19 616 PRO A C 1
ATOM 4624 O O . PRO A 1 616 ? 21.688 -32.875 -29.406 1 91.19 616 PRO A O 1
ATOM 4627 N N . GLU A 1 617 ? 20.375 -34.562 -28.906 1 87.44 617 GLU A N 1
ATOM 4628 C CA . GLU A 1 617 ? 19.594 -34.406 -30.125 1 87.44 617 GLU A CA 1
ATOM 4629 C C . GLU A 1 617 ? 18.844 -33.094 -30.141 1 87.44 617 GLU A C 1
ATOM 4631 O O . GLU A 1 617 ? 18.406 -32.625 -31.188 1 87.44 617 GLU A O 1
ATOM 4636 N N . THR A 1 618 ? 18.766 -32.531 -29.031 1 85 618 THR A N 1
ATOM 4637 C CA . THR A 1 618 ? 17.984 -31.312 -28.938 1 85 618 THR A CA 1
ATOM 4638 C C . THR A 1 618 ? 18.859 -30.094 -29.219 1 85 618 THR A C 1
ATOM 4640 O O . THR A 1 618 ? 18.359 -28.969 -29.328 1 85 618 THR A O 1
ATOM 4643 N N . ASP A 1 619 ? 20.141 -30.219 -29.281 1 79.94 619 ASP A N 1
ATOM 4644 C CA . ASP A 1 619 ? 21.062 -29.109 -29.516 1 79.94 619 ASP A CA 1
ATOM 4645 C C . ASP A 1 619 ? 20.906 -28.578 -30.938 1 79.94 619 ASP A C 1
ATOM 4647 O O . ASP A 1 619 ? 21.234 -29.281 -31.906 1 79.94 619 ASP A O 1
ATOM 4651 N N . LYS A 1 620 ? 19.734 -28.281 -31.438 1 58.16 620 LYS A N 1
ATOM 4652 C CA . LYS A 1 620 ? 19.656 -27.719 -32.781 1 58.16 620 LYS A CA 1
ATOM 4653 C C . LYS A 1 620 ? 20.547 -26.484 -32.938 1 58.16 620 LYS A C 1
ATOM 4655 O O . LYS A 1 620 ? 20.734 -25.75 -31.969 1 58.16 620 LYS A O 1
ATOM 4660 N N . GLY A 1 621 ? 21.453 -26.562 -34 1 45.12 621 GLY A N 1
ATOM 4661 C CA . GLY A 1 621 ? 22.391 -25.547 -34.438 1 45.12 621 GLY A CA 1
ATOM 4662 C C . GLY A 1 621 ? 21.875 -24.141 -34.219 1 45.12 621 GLY A C 1
ATOM 4663 O O . GLY A 1 621 ? 20.75 -23.797 -34.625 1 45.12 621 GLY A O 1
ATOM 4664 N N . SER A 1 622 ? 22.156 -23.562 -33 1 36.69 622 SER A N 1
ATOM 4665 C CA . SER A 1 622 ? 22.047 -22.109 -33.094 1 36.69 622 SER A CA 1
ATOM 4666 C C . SER A 1 622 ? 22.641 -21.594 -34.406 1 36.69 622 SER A C 1
ATOM 4668 O O . SER A 1 622 ? 23.672 -22.078 -34.875 1 36.69 622 SER A O 1
ATOM 4670 N N . MET B 1 1 ? -29.875 -9.164 6.52 1 34 1 MET B N 1
ATOM 4671 C CA . MET B 1 1 ? -29.312 -8.648 5.273 1 34 1 MET B CA 1
ATOM 4672 C C . MET B 1 1 ? -27.781 -8.719 5.293 1 34 1 MET B C 1
ATOM 4674 O O . MET B 1 1 ? -27.141 -8.188 6.207 1 34 1 MET B O 1
ATOM 4678 N N . THR B 1 2 ? -27.188 -9.758 4.734 1 53.12 2 THR B N 1
ATOM 4679 C CA . THR B 1 2 ? -25.75 -10.023 4.762 1 53.12 2 THR B CA 1
ATOM 4680 C C . THR B 1 2 ? -24.984 -8.828 4.207 1 53.12 2 THR B C 1
ATOM 4682 O O . THR B 1 2 ? -25.359 -8.25 3.189 1 53.12 2 THR B O 1
ATOM 4685 N N . ASN B 1 3 ? -24.328 -8.039 4.977 1 66.06 3 ASN B N 1
ATOM 4686 C CA . ASN B 1 3 ? -23.5 -6.914 4.547 1 66.06 3 ASN B CA 1
ATOM 4687 C C . ASN B 1 3 ? -22.516 -7.32 3.455 1 66.06 3 ASN B C 1
ATOM 4689 O O . ASN B 1 3 ? -21.672 -8.195 3.672 1 66.06 3 ASN B O 1
ATOM 4693 N N . PRO B 1 4 ? -22.844 -6.777 2.314 1 70.19 4 PRO B N 1
ATOM 4694 C CA . PRO B 1 4 ? -22.016 -7.188 1.182 1 70.19 4 PRO B CA 1
ATOM 4695 C C . PRO B 1 4 ? -20.516 -6.961 1.434 1 70.19 4 PRO B C 1
ATOM 4697 O O . PRO B 1 4 ? -19.672 -7.559 0.757 1 70.19 4 PRO B O 1
ATOM 4700 N N . ASN B 1 5 ? -20.219 -6.207 2.477 1 79.94 5 ASN B N 1
ATOM 4701 C CA . ASN B 1 5 ? -18.812 -5.91 2.762 1 79.94 5 ASN B CA 1
ATOM 4702 C C . ASN B 1 5 ? -18.234 -6.875 3.791 1 79.94 5 ASN B C 1
ATOM 4704 O O . ASN B 1 5 ? -17.031 -6.887 4.027 1 79.94 5 ASN B O 1
ATOM 4708 N N . ALA B 1 6 ? -19.094 -7.664 4.387 1 79 6 ALA B N 1
ATOM 4709 C CA . ALA B 1 6 ? -18.625 -8.688 5.312 1 79 6 ALA B CA 1
ATOM 4710 C C . ALA B 1 6 ? -18.406 -10.023 4.598 1 79 6 ALA B C 1
ATOM 4712 O O . ALA B 1 6 ? -19.281 -10.484 3.859 1 79 6 ALA B O 1
ATOM 4713 N N . VAL B 1 7 ? -17.25 -10.5 4.789 1 80.88 7 VAL B N 1
ATOM 4714 C CA . VAL B 1 7 ? -16.906 -11.766 4.164 1 80.88 7 VAL B CA 1
ATOM 4715 C C . VAL B 1 7 ? -16.969 -12.891 5.195 1 80.88 7 VAL B C 1
ATOM 4717 O O . VAL B 1 7 ? -16.328 -12.812 6.246 1 80.88 7 VAL B O 1
ATOM 4720 N N . LEU B 1 8 ? -17.859 -13.836 4.945 1 84.12 8 LEU B N 1
ATOM 4721 C CA . LEU B 1 8 ? -17.938 -15.016 5.793 1 84.12 8 LEU B CA 1
ATOM 4722 C C . LEU B 1 8 ? -17.25 -16.203 5.141 1 84.12 8 LEU B C 1
ATOM 4724 O O . LEU B 1 8 ? -17.219 -16.312 3.912 1 84.12 8 LEU B O 1
ATOM 4728 N N . ILE B 1 9 ? -16.672 -16.969 5.988 1 87.56 9 ILE B N 1
ATOM 4729 C CA . ILE B 1 9 ? -16.109 -18.219 5.496 1 87.56 9 ILE B CA 1
ATOM 4730 C C . ILE B 1 9 ? -17.203 -19.281 5.41 1 87.56 9 ILE B C 1
ATOM 4732 O O . ILE B 1 9 ? -17.828 -19.625 6.414 1 87.56 9 ILE B O 1
ATOM 4736 N N . ASP B 1 10 ? -17.484 -19.688 4.254 1 89.25 10 ASP B N 1
ATOM 4737 C CA . ASP B 1 10 ? -18.469 -20.75 4.09 1 89.25 10 ASP B CA 1
ATOM 4738 C C . ASP B 1 10 ? -17.938 -22.078 4.59 1 89.25 10 ASP B C 1
ATOM 4740 O O . ASP B 1 10 ? -16.844 -22.141 5.16 1 89.25 10 ASP B O 1
ATOM 4744 N N . LYS B 1 11 ? -18.703 -23.125 4.453 1 90.75 11 LYS B N 1
ATOM 4745 C CA . LYS B 1 11 ? -18.312 -24.422 4.992 1 90.75 11 LYS B CA 1
ATOM 4746 C C . LYS B 1 11 ? -17.547 -25.234 3.957 1 90.75 11 LYS B C 1
ATOM 4748 O O . LYS B 1 11 ? -17.422 -26.453 4.082 1 90.75 11 LYS B O 1
ATOM 4753 N N . HIS B 1 12 ? -17.141 -24.5 2.965 1 92.25 12 HIS B N 1
ATOM 4754 C CA . HIS B 1 12 ? -16.266 -25.141 1.997 1 92.25 12 HIS B CA 1
ATOM 4755 C C . HIS B 1 12 ? -14.969 -25.594 2.648 1 92.25 12 HIS B C 1
ATOM 4757 O O . HIS B 1 12 ? -14.227 -24.781 3.197 1 92.25 12 HIS B O 1
ATOM 4763 N N . PRO B 1 13 ? -14.672 -26.891 2.566 1 94.44 13 PRO B N 1
ATOM 4764 C CA . PRO B 1 13 ? -13.5 -27.391 3.295 1 94.44 13 PRO B CA 1
ATOM 4765 C C . PRO B 1 13 ? -12.203 -26.719 2.846 1 94.44 13 PRO B C 1
ATOM 4767 O O . PRO B 1 13 ? -11.312 -26.484 3.668 1 94.44 13 PRO B O 1
ATOM 4770 N N . GLY B 1 14 ? -12.047 -26.453 1.558 1 93.12 14 GLY B N 1
ATOM 4771 C CA . GLY B 1 14 ? -10.859 -25.781 1.045 1 93.12 14 GLY B CA 1
ATOM 4772 C C . GLY B 1 14 ? -10.633 -24.422 1.652 1 93.12 14 GLY B C 1
ATOM 4773 O O . GLY B 1 14 ? -9.484 -24.016 1.902 1 93.12 14 GLY B O 1
ATOM 4774 N N . ARG B 1 15 ? -11.617 -23.672 1.879 1 93.38 15 ARG B N 1
ATOM 4775 C CA . ARG B 1 15 ? -11.523 -22.328 2.434 1 93.38 15 ARG B CA 1
ATOM 4776 C C . ARG B 1 15 ? -11.453 -22.359 3.957 1 93.38 15 ARG B C 1
ATOM 4778 O O . ARG B 1 15 ? -10.758 -21.547 4.574 1 93.38 15 ARG B O 1
ATOM 4785 N N . SER B 1 16 ? -12.07 -23.359 4.59 1 94.75 16 SER B N 1
ATOM 4786 C CA . SER B 1 16 ? -12.141 -23.484 6.039 1 94.75 16 SER B CA 1
ATOM 4787 C C . SER B 1 16 ? -10.812 -23.953 6.625 1 94.75 16 SER B C 1
ATOM 4789 O O . SER B 1 16 ? -10.461 -23.578 7.746 1 94.75 16 SER B O 1
ATOM 4791 N N . THR B 1 17 ? -10.07 -24.766 5.895 1 95.44 17 THR B N 1
ATOM 4792 C CA . THR B 1 17 ? -8.914 -25.453 6.449 1 95.44 17 THR B CA 1
ATOM 4793 C C . THR B 1 17 ? -7.879 -24.453 6.969 1 95.44 17 THR B C 1
ATOM 4795 O O . THR B 1 17 ? -7.301 -24.656 8.039 1 95.44 17 THR B O 1
ATOM 4798 N N . GLN B 1 18 ? -7.621 -23.359 6.293 1 94.12 18 GLN B N 1
ATOM 4799 C CA . GLN B 1 18 ? -6.637 -22.375 6.73 1 94.12 18 GLN B CA 1
ATOM 4800 C C . GLN B 1 18 ? -7.152 -21.578 7.926 1 94.12 18 GLN B C 1
ATOM 4802 O O . GLN B 1 18 ? -6.379 -21.188 8.805 1 94.12 18 GLN B O 1
ATOM 4807 N N . THR B 1 19 ? -8.43 -21.312 7.914 1 94.19 19 THR B N 1
ATOM 4808 C CA . THR B 1 19 ? -9.008 -20.547 9.016 1 94.19 19 THR B CA 1
ATOM 4809 C C . THR B 1 19 ? -9.016 -21.375 10.305 1 94.19 19 THR B C 1
ATOM 4811 O O . THR B 1 19 ? -8.844 -20.828 11.391 1 94.19 19 THR B O 1
ATOM 4814 N N . ILE B 1 20 ? -9.242 -22.672 10.141 1 95.25 20 ILE B N 1
ATOM 4815 C CA . ILE B 1 20 ? -9.141 -23.578 11.281 1 95.25 20 ILE B CA 1
ATOM 4816 C C . ILE B 1 20 ? -7.723 -23.547 11.844 1 95.25 20 ILE B C 1
ATOM 4818 O O . ILE B 1 20 ? -7.527 -23.406 13.055 1 95.25 20 ILE B O 1
ATOM 4822 N N . GLY B 1 21 ? -6.711 -23.672 10.906 1 93.12 21 GLY B N 1
ATOM 4823 C CA . GLY B 1 21 ? -5.32 -23.594 11.32 1 93.12 21 GLY B CA 1
ATOM 4824 C C . GLY B 1 21 ? -4.988 -22.297 12.047 1 93.12 21 GLY B C 1
ATOM 4825 O O . GLY B 1 21 ? -4.281 -22.312 13.055 1 93.12 21 GLY B O 1
ATOM 4826 N N . LEU B 1 22 ? -5.477 -21.188 11.57 1 94.31 22 LEU B N 1
ATOM 4827 C CA . LEU B 1 22 ? -5.25 -19.891 12.188 1 94.31 22 LEU B CA 1
ATOM 4828 C C . LEU B 1 22 ? -5.832 -19.844 13.594 1 94.31 22 LEU B C 1
ATOM 4830 O O . LEU B 1 22 ? -5.168 -19.391 14.531 1 94.31 22 LEU B O 1
ATOM 4834 N N . ALA B 1 23 ? -7.105 -20.281 13.703 1 95.25 23 ALA B N 1
ATOM 4835 C CA . ALA B 1 23 ? -7.77 -20.281 15.008 1 95.25 23 ALA B CA 1
ATOM 4836 C C . ALA B 1 23 ? -6.977 -21.094 16.031 1 95.25 23 ALA B C 1
ATOM 4838 O O . ALA B 1 23 ? -6.809 -20.656 17.172 1 95.25 23 ALA B O 1
ATOM 4839 N N . LEU B 1 24 ? -6.449 -22.203 15.594 1 94.38 24 LEU B N 1
ATOM 4840 C CA . LEU B 1 24 ? -5.668 -23.062 16.484 1 94.38 24 LEU B CA 1
ATOM 4841 C C . LEU B 1 24 ? -4.383 -22.359 16.906 1 94.38 24 LEU B C 1
ATOM 4843 O O . LEU B 1 24 ? -4.027 -22.375 18.094 1 94.38 24 LEU B O 1
ATOM 4847 N N . GLU B 1 25 ? -3.742 -21.734 16 1 93.94 25 GLU B N 1
ATOM 4848 C CA . GLU B 1 25 ? -2.447 -21.109 16.281 1 93.94 25 GLU B CA 1
ATOM 4849 C C . GLU B 1 25 ? -2.594 -19.906 17.203 1 93.94 25 GLU B C 1
ATOM 4851 O O . GLU B 1 25 ? -1.718 -19.641 18.031 1 93.94 25 GLU B O 1
ATOM 4856 N N . ILE B 1 26 ? -3.635 -19.109 17.047 1 93.69 26 ILE B N 1
ATOM 4857 C CA . ILE B 1 26 ? -3.754 -17.906 17.875 1 93.69 26 ILE B CA 1
ATOM 4858 C C . ILE B 1 26 ? -4.555 -18.234 19.141 1 93.69 26 ILE B C 1
ATOM 4860 O O . ILE B 1 26 ? -4.781 -17.359 19.984 1 93.69 26 ILE B O 1
ATOM 4864 N N . GLY B 1 27 ? -5.039 -19.453 19.25 1 93.44 27 GLY B N 1
ATOM 4865 C CA . GLY B 1 27 ? -5.637 -19.938 20.484 1 93.44 27 GLY B CA 1
ATOM 4866 C C . GLY B 1 27 ? -7.098 -19.562 20.625 1 93.44 27 GLY B C 1
ATOM 4867 O O . GLY B 1 27 ? -7.547 -19.188 21.719 1 93.44 27 GLY B O 1
ATOM 4868 N N . THR B 1 28 ? -7.82 -19.547 19.5 1 94.62 28 THR B N 1
ATOM 4869 C CA . THR B 1 28 ? -9.258 -19.297 19.547 1 94.62 28 THR B CA 1
ATOM 4870 C C . THR B 1 28 ? -10.039 -20.547 19.156 1 94.62 28 THR B C 1
ATOM 4872 O O . THR B 1 28 ? -9.461 -21.531 18.672 1 94.62 28 THR B O 1
ATOM 4875 N N . ASP B 1 29 ? -11.328 -20.547 19.406 1 93.75 29 ASP B N 1
ATOM 4876 C CA . ASP B 1 29 ? -12.203 -21.703 19.172 1 93.75 29 ASP B CA 1
ATOM 4877 C C . ASP B 1 29 ? -12.484 -21.875 17.672 1 93.75 29 ASP B C 1
ATOM 4879 O O . ASP B 1 29 ? -13.125 -21.016 17.062 1 93.75 29 ASP B O 1
ATOM 4883 N N . PRO B 1 30 ? -12.086 -23.047 17.109 1 93.38 30 PRO B N 1
ATOM 4884 C CA . PRO B 1 30 ? -12.336 -23.281 15.68 1 93.38 30 PRO B CA 1
ATOM 4885 C C . PRO B 1 30 ? -13.828 -23.281 15.336 1 93.38 30 PRO B C 1
ATOM 4887 O O . PRO B 1 30 ? -14.195 -23.094 14.172 1 93.38 30 PRO B O 1
ATOM 4890 N N . ALA B 1 31 ? -14.641 -23.422 16.344 1 93.19 31 ALA B N 1
ATOM 4891 C CA . ALA B 1 31 ? -16.078 -23.422 16.094 1 93.19 31 ALA B CA 1
ATOM 4892 C C . ALA B 1 31 ? -16.562 -22.062 15.625 1 93.19 31 ALA B C 1
ATOM 4894 O O . ALA B 1 31 ? -17.656 -21.938 15.07 1 93.19 31 ALA B O 1
ATOM 4895 N N . LEU B 1 32 ? -15.688 -21.062 15.789 1 95.69 32 LEU B N 1
ATOM 4896 C CA . LEU B 1 32 ? -16.078 -19.703 15.484 1 95.69 32 LEU B CA 1
ATOM 4897 C C . LEU B 1 32 ? -15.609 -19.297 14.086 1 95.69 32 LEU B C 1
ATOM 4899 O O . LEU B 1 32 ? -15.867 -18.188 13.641 1 95.69 32 LEU B O 1
ATOM 4903 N N . ILE B 1 33 ? -15.016 -20.172 13.305 1 94.5 33 ILE B N 1
ATOM 4904 C CA . ILE B 1 33 ? -14.344 -19.766 12.078 1 94.5 33 ILE B CA 1
ATOM 4905 C C . ILE B 1 33 ? -15.375 -19.344 11.031 1 94.5 33 ILE B C 1
ATOM 4907 O O . ILE B 1 33 ? -15.055 -18.625 10.086 1 94.5 33 ILE B O 1
ATOM 4911 N N . HIS B 1 34 ? -16.609 -19.797 11.164 1 93.88 34 HIS B N 1
ATOM 4912 C CA . HIS B 1 34 ? -17.656 -19.484 10.195 1 93.88 34 HIS B CA 1
ATOM 4913 C C . HIS B 1 34 ? -18.469 -18.266 10.633 1 93.88 34 HIS B C 1
ATOM 4915 O O . HIS B 1 34 ? -19.422 -17.859 9.953 1 93.88 34 HIS B O 1
ATOM 4921 N N . GLU B 1 35 ? -18.062 -17.703 11.781 1 93.75 35 GLU B N 1
ATOM 4922 C CA . GLU B 1 35 ? -18.656 -16.453 12.258 1 93.75 35 GLU B CA 1
ATOM 4923 C C . GLU B 1 35 ? -18 -15.25 11.602 1 93.75 35 GLU B C 1
ATOM 4925 O O . GLU B 1 35 ? -16.953 -15.375 10.969 1 93.75 35 GLU B O 1
ATOM 4930 N N . PRO B 1 36 ? -18.656 -14.086 11.711 1 93.88 36 PRO B N 1
ATOM 4931 C CA . PRO B 1 36 ? -17.984 -12.875 11.242 1 93.88 36 PRO B CA 1
ATOM 4932 C C . PRO B 1 36 ? -16.656 -12.641 11.938 1 93.88 36 PRO B C 1
ATOM 4934 O O . PRO B 1 36 ? -16.453 -13.086 13.07 1 93.88 36 PRO B O 1
ATOM 4937 N N . SER B 1 37 ? -15.773 -11.969 11.25 1 95.06 37 SER B N 1
ATOM 4938 C CA . SER B 1 37 ? -14.43 -11.781 11.789 1 95.06 37 SER B CA 1
ATOM 4939 C C . SER B 1 37 ? -14.25 -10.375 12.352 1 95.06 37 SER B C 1
ATOM 4941 O O . SER B 1 37 ? -14.93 -9.438 11.922 1 95.06 37 SER B O 1
ATOM 4943 N N . VAL B 1 38 ? -13.359 -10.242 13.289 1 97 38 VAL B N 1
ATOM 4944 C CA . VAL B 1 38 ? -12.922 -8.961 13.844 1 97 38 VAL B CA 1
ATOM 4945 C C . VAL B 1 38 ? -11.398 -8.914 13.898 1 97 38 VAL B C 1
ATOM 4947 O O . VAL B 1 38 ? -10.734 -9.961 13.883 1 97 38 VAL B O 1
ATOM 4950 N N . GLY B 1 39 ? -10.828 -7.754 13.867 1 96.81 39 GLY B N 1
ATOM 4951 C CA . GLY B 1 39 ? -9.383 -7.641 13.891 1 96.81 39 GLY B CA 1
ATOM 4952 C C . GLY B 1 39 ? -8.891 -6.258 14.273 1 96.81 39 GLY B C 1
ATOM 4953 O O . GLY B 1 39 ? -9.695 -5.355 14.508 1 96.81 39 GLY B O 1
ATOM 4954 N N . VAL B 1 40 ? -7.574 -6.145 14.492 1 98.5 40 VAL B N 1
ATOM 4955 C CA . VAL B 1 40 ? -6.887 -4.906 14.836 1 98.5 40 VAL B CA 1
ATOM 4956 C C . VAL B 1 40 ? -5.801 -4.613 13.805 1 98.5 40 VAL B C 1
ATOM 4958 O O . VAL B 1 40 ? -5.09 -5.523 13.367 1 98.5 40 VAL B O 1
ATOM 4961 N N . VAL B 1 41 ? -5.695 -3.383 13.328 1 98.31 41 VAL B N 1
ATOM 4962 C CA . VAL B 1 41 ? -4.652 -2.975 12.391 1 98.31 41 VAL B CA 1
ATOM 4963 C C . VAL B 1 41 ? -3.859 -1.808 12.977 1 98.31 41 VAL B C 1
ATOM 4965 O O . VAL B 1 41 ? -4.348 -1.094 13.852 1 98.31 41 VAL B O 1
ATOM 4968 N N . GLY B 1 42 ? -2.621 -1.677 12.57 1 98.38 42 GLY B N 1
ATOM 4969 C CA . GLY B 1 42 ? -1.773 -0.572 12.992 1 98.38 42 GLY B CA 1
ATOM 4970 C C . GLY B 1 42 ? -0.953 0.016 11.859 1 98.38 42 GLY B C 1
ATOM 4971 O O . GLY B 1 42 ? -0.725 -0.644 10.844 1 98.38 42 GLY B O 1
ATOM 4972 N N . THR B 1 43 ? -0.541 1.257 12 1 97.81 43 THR B N 1
ATOM 4973 C CA . THR B 1 43 ? 0.379 1.89 11.055 1 97.81 43 THR B CA 1
ATOM 4974 C C . THR B 1 43 ? 1.781 1.98 11.648 1 97.81 43 THR B C 1
ATOM 4976 O O . THR B 1 43 ? 1.955 2.451 12.773 1 97.81 43 THR B O 1
ATOM 4979 N N . LYS B 1 44 ? 2.807 1.569 10.93 1 96.75 44 LYS B N 1
ATOM 4980 C CA . LYS B 1 44 ? 4.195 1.593 11.383 1 96.75 44 LYS B CA 1
ATOM 4981 C C . LYS B 1 44 ? 5.074 2.373 10.406 1 96.75 44 LYS B C 1
ATOM 4983 O O . LYS B 1 44 ? 4.68 2.613 9.266 1 96.75 44 LYS B O 1
ATOM 4988 N N . GLY B 1 45 ? 6.223 2.768 10.844 1 94.06 45 GLY B N 1
ATOM 4989 C CA . GLY B 1 45 ? 7.168 3.551 10.062 1 94.06 45 GLY B CA 1
ATOM 4990 C C . GLY B 1 45 ? 8.539 3.641 10.711 1 94.06 45 GLY B C 1
ATOM 4991 O O . GLY B 1 45 ? 8.758 3.104 11.797 1 94.06 45 GLY B O 1
ATOM 4992 N N . ASP B 1 46 ? 9.453 4.391 10.141 1 92.19 46 ASP B N 1
ATOM 4993 C CA . ASP B 1 46 ? 10.859 4.34 10.531 1 92.19 46 ASP B CA 1
ATOM 4994 C C . ASP B 1 46 ? 11.211 5.484 11.477 1 92.19 46 ASP B C 1
ATOM 4996 O O . ASP B 1 46 ? 12.367 5.91 11.547 1 92.19 46 ASP B O 1
ATOM 5000 N N . SER B 1 47 ? 10.242 6.078 12.117 1 93.44 47 SER B N 1
ATOM 5001 C CA . SER B 1 47 ? 10.492 7.168 13.055 1 93.44 47 SER B CA 1
ATOM 5002 C C . SER B 1 47 ? 9.906 6.867 14.43 1 93.44 47 SER B C 1
ATOM 5004 O O . SER B 1 47 ? 9.125 5.922 14.578 1 93.44 47 SER B O 1
ATOM 5006 N N . GLN B 1 48 ? 10.258 7.652 15.367 1 94.62 48 GLN B N 1
ATOM 5007 C CA . GLN B 1 48 ? 9.781 7.449 16.734 1 94.62 48 GLN B CA 1
ATOM 5008 C C . GLN B 1 48 ? 8.289 7.734 16.844 1 94.62 48 GLN B C 1
ATOM 5010 O O . GLN B 1 48 ? 7.652 7.371 17.828 1 94.62 48 GLN B O 1
ATOM 5015 N N . CYS B 1 49 ? 7.699 8.359 15.773 1 96 49 CYS B N 1
ATOM 5016 C CA . CYS B 1 49 ? 6.258 8.562 15.758 1 96 49 CYS B CA 1
ATOM 5017 C C . CYS B 1 49 ? 5.516 7.246 15.938 1 96 49 CYS B C 1
ATOM 5019 O O . CYS B 1 49 ? 4.43 7.215 16.531 1 96 49 CYS B O 1
ATOM 5021 N N . TYR B 1 50 ? 6.109 6.184 15.484 1 96.81 50 TYR B N 1
ATOM 5022 C CA . TYR B 1 50 ? 5.375 4.938 15.305 1 96.81 50 TYR B CA 1
ATOM 5023 C C . TYR B 1 50 ? 5.75 3.924 16.375 1 96.81 50 TYR B C 1
ATOM 5025 O O . TYR B 1 50 ? 5.188 2.828 16.438 1 96.81 50 TYR B O 1
ATOM 5033 N N . LEU B 1 51 ? 6.625 4.184 17.281 1 96.75 51 LEU B N 1
ATOM 5034 C CA . LEU B 1 51 ? 7.246 3.205 18.172 1 96.75 51 LEU B CA 1
ATOM 5035 C C . LEU B 1 51 ? 6.234 2.658 19.172 1 96.75 51 LEU B C 1
ATOM 5037 O O . LE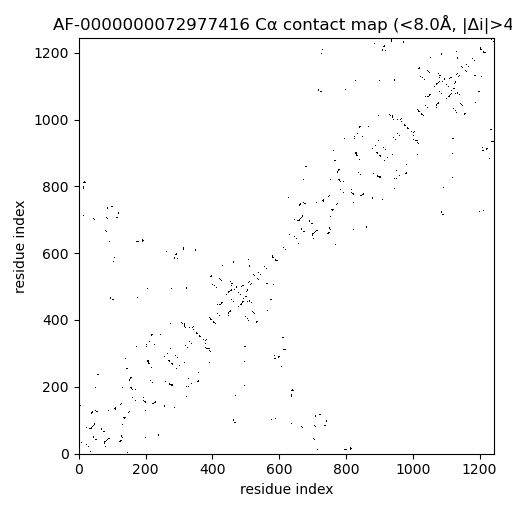U B 1 51 ? 6.398 1.548 19.672 1 96.75 51 LEU B O 1
ATOM 5041 N N . GLY B 1 52 ? 5.176 3.422 19.453 1 97.25 52 GLY B N 1
ATOM 5042 C CA . GLY B 1 52 ? 4.191 2.965 20.422 1 97.25 52 GLY B CA 1
ATOM 5043 C C . GLY B 1 52 ? 3.092 2.123 19.812 1 97.25 52 GLY B C 1
ATOM 5044 O O . GLY B 1 52 ? 2.303 1.501 20.531 1 97.25 52 GLY B O 1
ATOM 5045 N N . VAL B 1 53 ? 2.988 1.968 18.516 1 98.25 53 VAL B N 1
ATOM 5046 C CA . VAL B 1 53 ? 1.826 1.432 17.812 1 98.25 53 VAL B CA 1
ATOM 5047 C C . VAL B 1 53 ? 1.728 -0.074 18.047 1 98.25 53 VAL B C 1
ATOM 5049 O O . VAL B 1 53 ? 0.664 -0.583 18.406 1 98.25 53 VAL B O 1
ATOM 5052 N N . ALA B 1 54 ? 2.83 -0.784 17.891 1 97.38 54 ALA B N 1
ATOM 5053 C CA . ALA B 1 54 ? 2.799 -2.244 17.922 1 97.38 54 ALA B CA 1
ATOM 5054 C C . ALA B 1 54 ? 2.324 -2.746 19.281 1 97.38 54 ALA B C 1
ATOM 5056 O O . ALA B 1 54 ? 1.53 -3.686 19.375 1 97.38 54 ALA B O 1
ATOM 5057 N N . THR B 1 55 ? 2.844 -2.137 20.344 1 97.94 55 THR B N 1
ATOM 5058 C CA . THR B 1 55 ? 2.467 -2.559 21.688 1 97.94 55 THR B CA 1
ATOM 5059 C C . THR B 1 55 ? 0.982 -2.307 21.938 1 97.94 55 THR B C 1
ATOM 5061 O O . THR B 1 55 ? 0.317 -3.098 22.609 1 97.94 55 THR B O 1
ATOM 5064 N N . LYS B 1 56 ? 0.461 -1.243 21.438 1 98.75 56 LYS B N 1
ATOM 5065 C CA . LYS B 1 56 ? -0.952 -0.916 21.609 1 98.75 56 LYS B CA 1
ATOM 5066 C C . LYS B 1 56 ? -1.835 -1.846 20.781 1 98.75 56 LYS B C 1
ATOM 5068 O O . LYS B 1 56 ? -2.904 -2.26 21.234 1 98.75 56 LYS B O 1
ATOM 5073 N N . VAL B 1 57 ? -1.415 -2.137 19.547 1 98.62 57 VAL B N 1
ATOM 5074 C CA . VAL B 1 57 ? -2.127 -3.096 18.719 1 98.62 57 VAL B CA 1
ATOM 5075 C C . VAL B 1 57 ? -2.229 -4.438 19.438 1 98.62 57 VAL B C 1
ATOM 5077 O O . VAL B 1 57 ? -3.299 -5.051 19.469 1 98.62 57 VAL B O 1
ATOM 5080 N N . GLU B 1 58 ? -1.151 -4.875 20 1 98.12 58 GLU B N 1
ATOM 5081 C CA . GLU B 1 58 ? -1.124 -6.145 20.719 1 98.12 58 GLU B CA 1
ATOM 5082 C C . GLU B 1 58 ? -2.047 -6.113 21.938 1 98.12 58 GLU B C 1
ATOM 5084 O O . GLU B 1 58 ? -2.744 -7.09 22.219 1 98.12 58 GLU B O 1
ATOM 5089 N N . ALA B 1 59 ? -2.035 -5 22.656 1 98.81 59 ALA B N 1
ATOM 5090 C CA . ALA B 1 59 ? -2.896 -4.863 23.828 1 98.81 59 ALA B CA 1
ATOM 5091 C C . ALA B 1 59 ? -4.371 -4.969 23.453 1 98.81 59 ALA B C 1
ATOM 5093 O O . ALA B 1 59 ? -5.152 -5.633 24.125 1 98.81 59 ALA B O 1
ATOM 5094 N N . ILE B 1 60 ? -4.77 -4.328 22.406 1 98.88 60 ILE B N 1
ATOM 5095 C CA . ILE B 1 60 ? -6.152 -4.352 21.938 1 98.88 60 ILE B CA 1
ATOM 5096 C C . ILE B 1 60 ? -6.504 -5.754 21.438 1 98.88 60 ILE B C 1
ATOM 5098 O O . ILE B 1 60 ? -7.598 -6.258 21.703 1 98.88 60 ILE B O 1
ATOM 5102 N N . HIS B 1 61 ? -5.582 -6.367 20.656 1 98.56 61 HIS B N 1
ATOM 5103 C CA . HIS B 1 61 ? -5.809 -7.719 20.156 1 98.56 61 HIS B CA 1
ATOM 5104 C C . HIS B 1 61 ? -6.031 -8.703 21.297 1 98.56 61 HIS B C 1
ATOM 5106 O O . HIS B 1 61 ? -6.91 -9.562 21.219 1 98.56 61 HIS B O 1
ATOM 5112 N N . GLN B 1 62 ? -5.254 -8.57 22.344 1 98.12 62 GLN B N 1
ATOM 5113 C CA . GLN B 1 62 ? -5.41 -9.43 23.516 1 98.12 62 GLN B CA 1
ATOM 5114 C C . GLN B 1 62 ? -6.75 -9.18 24.203 1 98.12 62 GLN B C 1
ATOM 5116 O O . GLN B 1 62 ? -7.41 -10.125 24.641 1 98.12 62 GLN B O 1
ATOM 5121 N N . ALA B 1 63 ? -7.098 -7.906 24.297 1 98.25 63 ALA B N 1
ATOM 5122 C CA . ALA B 1 63 ? -8.398 -7.574 24.875 1 98.25 63 ALA B CA 1
ATOM 5123 C C . ALA B 1 63 ? -9.531 -8.203 24.078 1 98.25 63 ALA B C 1
ATOM 5125 O O . ALA B 1 63 ? -10.492 -8.719 24.656 1 98.25 63 ALA B O 1
ATOM 5126 N N . LEU B 1 64 ? -9.461 -8.18 22.75 1 97.75 64 LEU B N 1
ATOM 5127 C CA . LEU B 1 64 ? -10.438 -8.812 21.875 1 97.75 64 LEU B CA 1
ATOM 5128 C C . LEU B 1 64 ? -10.477 -10.32 22.109 1 97.75 64 LEU B C 1
ATOM 5130 O O . LEU B 1 64 ? -11.555 -10.906 22.25 1 97.75 64 LEU B O 1
ATOM 5134 N N . LYS B 1 65 ? -9.328 -10.898 22.109 1 97.44 65 LYS B N 1
ATOM 5135 C CA . LYS B 1 65 ? -9.188 -12.344 22.25 1 97.44 65 LYS B CA 1
ATOM 5136 C C . LYS B 1 65 ? -9.867 -12.836 23.531 1 97.44 65 LYS B C 1
ATOM 5138 O O . LYS B 1 65 ? -10.562 -13.852 23.516 1 97.44 65 LYS B O 1
ATOM 5143 N N . THR B 1 66 ? -9.734 -12.086 24.609 1 96 66 THR B N 1
ATOM 5144 C CA . THR B 1 66 ? -10.25 -12.492 25.906 1 96 66 THR B CA 1
ATOM 5145 C C . THR B 1 66 ? -11.773 -12.422 25.938 1 96 66 THR B C 1
ATOM 5147 O O . THR B 1 66 ? -12.422 -13.07 26.766 1 96 66 THR B O 1
ATOM 5150 N N . ARG B 1 67 ? -12.32 -11.719 25.016 1 95.5 67 ARG B N 1
ATOM 5151 C CA . ARG B 1 67 ? -13.773 -11.539 24.984 1 95.5 67 ARG B CA 1
ATOM 5152 C C . ARG B 1 67 ? -14.422 -12.484 23.984 1 95.5 67 ARG B C 1
ATOM 5154 O O . ARG B 1 67 ? -15.641 -12.633 23.969 1 95.5 67 ARG B O 1
ATOM 5161 N N . ILE B 1 68 ? -13.664 -13.148 23.172 1 95.69 68 ILE B N 1
ATOM 5162 C CA . ILE B 1 68 ? -14.18 -13.984 22.094 1 95.69 68 ILE B CA 1
ATOM 5163 C C . ILE B 1 68 ? -14.383 -15.406 22.594 1 95.69 68 ILE B C 1
ATOM 5165 O O . ILE B 1 68 ? -13.516 -15.953 23.297 1 95.69 68 ILE B O 1
ATOM 5169 N N . GLY B 1 69 ? -15.508 -15.961 22.297 1 94.56 69 GLY B N 1
ATOM 5170 C CA . GLY B 1 69 ? -15.828 -17.328 22.688 1 94.56 69 GLY B CA 1
ATOM 5171 C C . GLY B 1 69 ? -17.281 -17.703 22.438 1 94.56 69 GLY B C 1
ATOM 5172 O O . GLY B 1 69 ? -18.016 -16.938 21.828 1 94.56 69 GLY B O 1
ATOM 5173 N N . THR B 1 70 ? -17.609 -18.828 22.812 1 92.75 70 THR B N 1
ATOM 5174 C CA . THR B 1 70 ? -18.938 -19.359 22.547 1 92.75 70 THR B CA 1
ATOM 5175 C C . THR B 1 70 ? -19.781 -19.344 23.828 1 92.75 70 THR B C 1
ATOM 5177 O O . THR B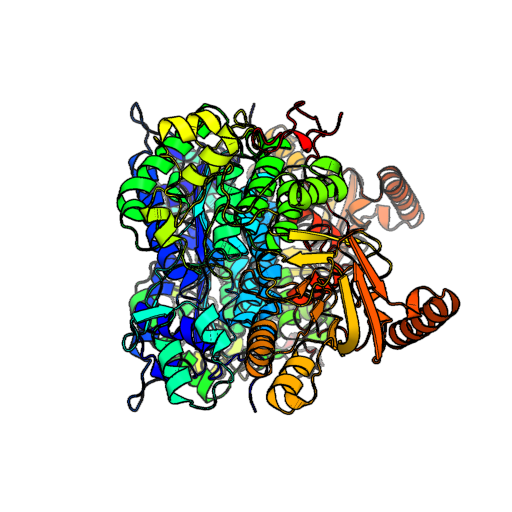 1 70 ? -20.969 -19.656 23.781 1 92.75 70 THR B O 1
ATOM 5180 N N . LYS B 1 71 ? -19.219 -18.969 24.984 1 92.19 71 LYS B N 1
ATOM 5181 C CA . LYS B 1 71 ? -19.969 -18.906 26.234 1 92.19 71 LYS B CA 1
ATOM 5182 C C . LYS B 1 71 ? -20.906 -17.703 26.266 1 92.19 71 LYS B C 1
ATOM 5184 O O . LYS B 1 71 ? -20.719 -16.75 25.5 1 92.19 71 LYS B O 1
ATOM 5189 N N . PRO B 1 72 ? -21.906 -17.75 27.141 1 90.75 72 PRO B N 1
ATOM 5190 C CA . PRO B 1 72 ? -22.812 -16.594 27.25 1 90.75 72 PRO B CA 1
ATOM 5191 C C . PRO B 1 72 ? -22.078 -15.305 27.609 1 90.75 72 PRO B C 1
ATOM 5193 O O . PRO B 1 72 ? -21.234 -15.297 28.5 1 90.75 72 PRO B O 1
ATOM 5196 N N . GLY B 1 73 ? -22.359 -14.312 26.891 1 88.94 73 GLY B N 1
ATOM 5197 C CA . GLY B 1 73 ? -21.75 -13.016 27.156 1 88.94 73 GLY B CA 1
ATOM 5198 C C . GLY B 1 73 ? -20.516 -12.758 26.328 1 88.94 73 GLY B C 1
ATOM 5199 O O . GLY B 1 73 ? -20.031 -11.625 26.25 1 88.94 73 GLY B O 1
ATOM 5200 N N . GLN B 1 74 ? -20 -13.758 25.672 1 93.5 74 GLN B N 1
ATOM 5201 C CA . GLN B 1 74 ? -18.812 -13.602 24.828 1 93.5 74 GLN B CA 1
ATOM 5202 C C . GLN B 1 74 ? -19.188 -13.242 23.391 1 93.5 74 GLN B C 1
ATOM 5204 O O . GLN B 1 74 ? -20.359 -13.359 23.016 1 93.5 74 GLN B O 1
ATOM 5209 N N . LEU B 1 75 ? -18.25 -12.711 22.781 1 95 75 LEU B N 1
ATOM 5210 C CA . LEU B 1 75 ? -18.438 -12.328 21.375 1 95 75 LEU B CA 1
ATOM 5211 C C . LEU B 1 75 ? -18.172 -13.508 20.453 1 95 75 LEU B C 1
ATOM 5213 O O . LEU B 1 75 ? -17.062 -14.047 20.422 1 95 75 LEU B O 1
ATOM 5217 N N . LYS B 1 76 ? -19.188 -13.906 19.734 1 95.44 76 LYS B N 1
ATOM 5218 C CA . LYS B 1 76 ? -19.062 -15.031 18.812 1 95.44 76 LYS B CA 1
ATOM 5219 C C . LYS B 1 76 ? -18.531 -14.578 17.453 1 95.44 76 LYS B C 1
ATOM 5221 O O . LYS B 1 76 ? -19.25 -14.602 16.453 1 95.44 76 LYS B O 1
ATOM 5226 N N . TYR B 1 77 ? -17.281 -14.227 17.453 1 95.88 77 TYR B N 1
ATOM 5227 C CA . TYR B 1 77 ? -16.609 -13.75 16.25 1 95.88 77 TYR B CA 1
ATOM 5228 C C . TYR B 1 77 ? -15.32 -14.516 16 1 95.88 77 TYR B C 1
ATOM 5230 O O . TYR B 1 77 ? -14.742 -15.078 16.938 1 95.88 77 TYR B O 1
ATOM 5238 N N . ARG B 1 78 ? -14.898 -14.586 14.75 1 95.19 78 ARG B N 1
ATOM 5239 C CA . ARG B 1 78 ? -13.578 -15.086 14.383 1 95.19 78 ARG B CA 1
ATOM 5240 C C . ARG B 1 78 ? -12.516 -14.008 14.539 1 95.19 78 ARG B C 1
ATOM 5242 O O . ARG B 1 78 ? -12.695 -12.883 14.055 1 95.19 78 ARG B O 1
ATOM 5249 N N . LEU B 1 79 ? -11.461 -14.367 15.242 1 96.5 79 LEU B N 1
ATOM 5250 C CA . LEU B 1 79 ? -10.367 -13.422 15.453 1 96.5 79 LEU B CA 1
ATOM 5251 C C . LEU B 1 79 ? -9.273 -13.617 14.414 1 96.5 79 LEU B C 1
ATOM 5253 O O . LEU B 1 79 ? -8.852 -14.75 14.156 1 96.5 79 LEU B O 1
ATOM 5257 N N . VAL B 1 80 ? -8.805 -12.578 13.742 1 95.19 80 VAL B N 1
ATOM 5258 C CA . VAL B 1 80 ? -7.66 -12.633 12.844 1 95.19 80 VAL B CA 1
ATOM 5259 C C . VAL B 1 80 ? -6.43 -12.055 13.531 1 95.19 80 VAL B C 1
ATOM 5261 O O . VAL B 1 80 ? -6.543 -11.359 14.539 1 95.19 80 VAL B O 1
ATOM 5264 N N . GLN B 1 81 ? -5.223 -12.352 13.094 1 96 81 GLN B N 1
ATOM 5265 C CA . GLN B 1 81 ? -4 -11.828 13.695 1 96 81 GLN B CA 1
ATOM 5266 C C . GLN B 1 81 ? -3.854 -10.328 13.43 1 96 81 GLN B C 1
ATOM 5268 O O . GLN B 1 81 ? -4.438 -9.805 12.477 1 96 81 GLN B O 1
ATOM 5273 N N . PRO B 1 82 ? -3.055 -9.617 14.273 1 97.12 82 PRO B N 1
ATOM 5274 C CA . PRO B 1 82 ? -2.814 -8.195 14.016 1 97.12 82 PRO B CA 1
ATOM 5275 C C . PRO B 1 82 ? -2.123 -7.945 12.68 1 97.12 82 PRO B C 1
ATOM 5277 O O . PRO B 1 82 ? -1.244 -8.711 12.281 1 97.12 82 PRO B O 1
ATOM 5280 N N . GLU B 1 83 ? -2.514 -6.926 12.031 1 97 83 GLU B N 1
ATOM 5281 C CA . GLU B 1 83 ? -1.922 -6.551 10.75 1 97 83 GLU B CA 1
ATOM 5282 C C . GLU B 1 83 ? -1.389 -5.125 10.781 1 97 83 GLU B C 1
ATOM 5284 O O . GLU B 1 83 ? -1.786 -4.328 11.641 1 97 83 GLU B O 1
ATOM 5289 N N . TYR B 1 84 ? -0.419 -4.84 9.883 1 97.5 84 TYR B N 1
ATOM 5290 C CA . TYR B 1 84 ? 0.22 -3.529 9.867 1 97.5 84 TYR B CA 1
ATOM 5291 C C . TYR B 1 84 ? 0.381 -3.021 8.438 1 97.5 84 TYR B C 1
ATOM 5293 O O . TYR B 1 84 ? 0.463 -3.814 7.496 1 97.5 84 TYR B O 1
ATOM 5301 N N . THR B 1 85 ? 0.384 -1.764 8.258 1 96.44 85 THR B N 1
ATOM 5302 C CA . THR B 1 85 ? 0.789 -1.124 7.016 1 96.44 85 THR B CA 1
ATOM 5303 C C . THR B 1 85 ? 1.978 -0.195 7.242 1 96.44 85 THR B C 1
ATOM 5305 O O . THR B 1 85 ? 2.24 0.219 8.375 1 96.44 85 THR B O 1
ATOM 5308 N N . ILE B 1 86 ? 2.738 0.115 6.184 1 94.31 86 ILE B N 1
ATOM 5309 C CA . ILE B 1 86 ? 3.928 0.957 6.242 1 94.31 86 ILE B CA 1
ATOM 5310 C C . ILE B 1 86 ? 3.533 2.422 6.066 1 94.31 86 ILE B C 1
ATOM 5312 O O . ILE B 1 86 ? 2.568 2.73 5.363 1 94.31 86 ILE B O 1
ATOM 5316 N N . ALA B 1 87 ? 4.305 3.271 6.742 1 90.94 87 ALA B N 1
ATOM 5317 C CA . ALA B 1 87 ? 4.09 4.711 6.609 1 90.94 87 ALA B CA 1
ATOM 5318 C C . ALA B 1 87 ? 5.406 5.477 6.742 1 90.94 87 ALA B C 1
ATOM 5320 O O . ALA B 1 87 ? 6.441 4.891 7.07 1 90.94 87 ALA B O 1
ATOM 5321 N N . THR B 1 88 ? 5.367 6.781 6.375 1 90.94 88 THR B N 1
ATOM 5322 C CA . THR B 1 88 ? 6.535 7.652 6.43 1 90.94 88 THR B CA 1
ATOM 5323 C C . THR B 1 88 ? 6.262 8.867 7.309 1 90.94 88 THR B C 1
ATOM 5325 O O . THR B 1 88 ? 5.121 9.328 7.406 1 90.94 88 THR B O 1
ATOM 5328 N N . SER B 1 89 ? 7.289 9.266 7.961 1 90.38 89 SER B N 1
ATOM 5329 C CA . SER B 1 89 ? 7.168 10.453 8.805 1 90.38 89 SER B CA 1
ATOM 5330 C C . SER B 1 89 ? 7.582 11.711 8.055 1 90.38 89 SER B C 1
ATOM 5332 O O . SER B 1 89 ? 8.531 11.688 7.266 1 90.38 89 SER B O 1
ATOM 5334 N N . ASP B 1 90 ? 6.973 12.789 8.328 1 90.12 90 ASP B N 1
ATOM 5335 C CA . ASP B 1 90 ? 7.285 14.086 7.727 1 90.12 90 ASP B CA 1
ATOM 5336 C C . ASP B 1 90 ? 8.562 14.672 8.32 1 90.12 90 ASP B C 1
ATOM 5338 O O . ASP B 1 90 ? 9.391 15.227 7.594 1 90.12 90 ASP B O 1
ATOM 5342 N N . GLY B 1 91 ? 8.664 14.539 9.586 1 89.5 91 GLY B N 1
ATOM 5343 C CA . GLY B 1 91 ? 9.719 15.234 10.305 1 89.5 91 GLY B CA 1
ATOM 5344 C C . GLY B 1 91 ? 11.102 14.945 9.758 1 89.5 91 GLY B C 1
ATOM 5345 O O . GLY B 1 91 ? 11.859 15.859 9.445 1 89.5 91 GLY B O 1
ATOM 5346 N N . MET B 1 92 ? 11.398 13.711 9.523 1 90.62 92 MET B N 1
ATOM 5347 C CA . MET B 1 92 ? 12.711 13.281 9.07 1 90.62 92 MET B CA 1
ATOM 5348 C C . MET B 1 92 ? 12.945 13.672 7.613 1 90.62 92 MET B C 1
ATOM 5350 O O . MET B 1 92 ? 14.094 13.812 7.18 1 90.62 92 MET B O 1
ATOM 5354 N N . ARG B 1 93 ? 11.859 13.93 6.879 1 93.06 93 ARG B N 1
ATOM 5355 C CA . ARG B 1 93 ? 11.984 14.078 5.434 1 93.06 93 ARG B CA 1
ATOM 5356 C C . ARG B 1 93 ? 11.82 15.531 5.012 1 93.06 93 ARG B C 1
ATOM 5358 O O . ARG B 1 93 ? 12.031 15.875 3.848 1 93.06 93 ARG B O 1
ATOM 5365 N N . ASN B 1 94 ? 11.484 16.359 5.93 1 91.44 94 ASN B N 1
ATOM 5366 C CA . ASN B 1 94 ? 11.242 17.75 5.578 1 91.44 94 ASN B CA 1
ATOM 5367 C C . ASN B 1 94 ? 12.469 18.391 4.926 1 91.44 94 ASN B C 1
ATOM 5369 O O . ASN B 1 94 ? 13.586 18.234 5.422 1 91.44 94 ASN B O 1
ATOM 5373 N N . GLY B 1 95 ? 12.242 19.047 3.842 1 90.5 95 GLY B N 1
ATOM 5374 C CA . GLY B 1 95 ? 13.32 19.75 3.166 1 90.5 95 GLY B CA 1
ATOM 5375 C C . GLY B 1 95 ? 14.133 18.859 2.244 1 90.5 95 GLY B C 1
ATOM 5376 O O . GLY B 1 95 ? 15.102 19.312 1.639 1 90.5 95 GLY B O 1
ATOM 5377 N N . THR B 1 96 ? 13.766 17.594 2.191 1 92.12 96 THR B N 1
ATOM 5378 C CA . THR B 1 96 ? 14.453 16.656 1.309 1 92.12 96 THR B CA 1
ATOM 5379 C C . THR B 1 96 ? 13.516 16.172 0.206 1 92.12 96 THR B C 1
ATOM 5381 O O . THR B 1 96 ? 12.297 16.312 0.311 1 92.12 96 THR B O 1
ATOM 5384 N N . PRO B 1 97 ? 14.062 15.594 -0.856 1 92.25 97 PRO B N 1
ATOM 5385 C CA . PRO B 1 97 ? 13.219 15.062 -1.921 1 92.25 97 PRO B CA 1
ATOM 5386 C C . PRO B 1 97 ? 12.281 13.953 -1.43 1 92.25 97 PRO B C 1
ATOM 5388 O O . PRO B 1 97 ? 11.195 13.766 -1.986 1 92.25 97 PRO B O 1
ATOM 5391 N N . GLU B 1 98 ? 12.625 13.281 -0.338 1 94.19 98 GLU B N 1
ATOM 5392 C CA . GLU B 1 98 ? 11.859 12.164 0.194 1 94.19 98 GLU B CA 1
ATOM 5393 C C . GLU B 1 98 ? 10.531 12.633 0.782 1 94.19 98 GLU B C 1
ATOM 5395 O O . GLU B 1 98 ? 9.609 11.836 0.967 1 94.19 98 GLU B O 1
ATOM 5400 N N . MET B 1 99 ? 10.414 13.906 1.022 1 95.19 99 MET B N 1
ATOM 5401 C CA . MET B 1 99 ? 9.172 14.469 1.556 1 95.19 99 MET B CA 1
ATOM 5402 C C . MET B 1 99 ? 8.008 14.219 0.601 1 95.19 99 MET B C 1
ATOM 5404 O O . MET B 1 99 ? 6.848 14.227 1.016 1 95.19 99 MET B O 1
ATOM 5408 N N . ARG B 1 100 ? 8.312 14.031 -0.691 1 95 100 ARG B N 1
ATOM 5409 C CA . ARG B 1 100 ? 7.285 13.781 -1.703 1 95 100 ARG B CA 1
ATOM 5410 C C . ARG B 1 100 ? 6.484 12.523 -1.375 1 95 100 ARG B C 1
ATOM 5412 O O . ARG B 1 100 ? 5.316 12.406 -1.756 1 95 100 ARG B O 1
ATOM 5419 N N . TYR B 1 101 ? 7.035 11.617 -0.598 1 96.06 101 TYR B N 1
ATOM 5420 C CA . TYR B 1 101 ? 6.398 10.336 -0.316 1 96.06 101 TYR B CA 1
ATOM 5421 C C . TYR B 1 101 ? 5.453 10.445 0.873 1 96.06 101 TYR B C 1
ATOM 5423 O O . TYR B 1 101 ? 4.664 9.531 1.132 1 96.06 101 TYR B O 1
ATOM 5431 N N . SER B 1 102 ? 5.457 11.562 1.574 1 95.56 102 SER B N 1
ATOM 5432 C CA . SER B 1 102 ? 4.617 11.727 2.758 1 95.56 102 SER B CA 1
ATOM 5433 C C . SER B 1 102 ? 3.139 11.68 2.395 1 95.56 102 SER B C 1
ATOM 5435 O O . SER B 1 102 ? 2.41 10.789 2.85 1 95.56 102 SER B O 1
ATOM 5437 N N . LEU B 1 103 ? 2.691 12.594 1.516 1 97 103 LEU B N 1
ATOM 5438 C CA . LEU B 1 103 ? 1.283 12.617 1.137 1 97 103 LEU B CA 1
ATOM 5439 C C . LEU B 1 103 ? 0.914 11.367 0.342 1 97 103 LEU B C 1
ATOM 5441 O O . LEU B 1 103 ? -0.194 10.844 0.479 1 97 103 LEU B O 1
ATOM 5445 N N . ILE B 1 104 ? 1.847 10.898 -0.501 1 97.25 104 ILE B N 1
ATOM 5446 C CA . ILE B 1 104 ? 1.625 9.664 -1.245 1 97.25 104 ILE B CA 1
ATOM 5447 C C . ILE B 1 104 ? 1.424 8.5 -0.272 1 97.25 104 ILE B C 1
ATOM 5449 O O . ILE B 1 104 ? 0.637 7.59 -0.537 1 97.25 104 ILE B O 1
ATOM 5453 N N . GLY B 1 105 ? 2.107 8.602 0.909 1 97.06 105 GLY B N 1
ATOM 5454 C CA . GLY B 1 105 ? 1.95 7.598 1.949 1 97.06 105 GLY B CA 1
ATOM 5455 C C . GLY B 1 105 ? 0.523 7.473 2.447 1 97.06 105 GLY B C 1
ATOM 5456 O O . GLY B 1 105 ? 0.097 6.391 2.863 1 97.06 105 GLY B O 1
ATOM 5457 N N . ARG B 1 106 ? -0.264 8.57 2.432 1 97.5 106 ARG B N 1
ATOM 5458 C CA . ARG B 1 106 ? -1.686 8.516 2.758 1 97.5 106 ARG B CA 1
ATOM 5459 C C . ARG B 1 106 ? -2.426 7.566 1.82 1 97.5 106 ARG B C 1
ATOM 5461 O O . ARG B 1 106 ? -3.271 6.785 2.26 1 97.5 106 ARG B O 1
ATOM 5468 N N . GLU B 1 107 ? -2.094 7.641 0.509 1 97.69 107 GLU B N 1
ATOM 5469 C CA . GLU B 1 107 ? -2.727 6.828 -0.527 1 97.69 107 GLU B CA 1
ATOM 5470 C C . GLU B 1 107 ? -2.297 5.367 -0.425 1 97.69 107 GLU B C 1
ATOM 5472 O O . GLU B 1 107 ? -3.105 4.461 -0.637 1 97.69 107 GLU B O 1
ATOM 5477 N N . VAL B 1 108 ? -1.04 5.176 -0.115 1 97.62 108 VAL B N 1
ATOM 5478 C CA . VAL B 1 108 ? -0.514 3.826 0.057 1 97.62 108 VAL B CA 1
ATOM 5479 C C . VAL B 1 108 ? -1.188 3.158 1.253 1 97.62 108 VAL B C 1
ATOM 5481 O O . VAL B 1 108 ? -1.572 1.987 1.182 1 97.62 108 VAL B O 1
ATOM 5484 N N . THR B 1 109 ? -1.33 3.902 2.389 1 98.12 109 THR B N 1
ATOM 5485 C CA . THR B 1 109 ? -2.035 3.385 3.555 1 98.12 109 THR B CA 1
ATOM 5486 C C . THR B 1 109 ? -3.479 3.035 3.203 1 98.12 109 THR B C 1
ATOM 5488 O O . THR B 1 109 ? -3.973 1.968 3.574 1 98.12 109 THR B O 1
ATOM 5491 N N . HIS B 1 110 ? -4.145 3.912 2.475 1 98.19 110 HIS B N 1
ATOM 5492 C CA . HIS B 1 110 ? -5.516 3.668 2.045 1 98.19 110 HIS B CA 1
ATOM 5493 C C . HIS B 1 110 ? -5.617 2.391 1.22 1 98.19 110 HIS B C 1
ATOM 5495 O O . HIS B 1 110 ? -6.477 1.546 1.478 1 98.19 110 HIS B O 1
ATOM 5501 N N . ASP B 1 111 ? -4.773 2.236 0.247 1 97.44 111 ASP B N 1
ATOM 5502 C CA . ASP B 1 111 ? -4.828 1.083 -0.646 1 97.44 111 ASP B CA 1
ATOM 5503 C C . ASP B 1 111 ? -4.559 -0.214 0.114 1 97.44 111 ASP B C 1
ATOM 5505 O O . ASP B 1 111 ? -5.215 -1.229 -0.129 1 97.44 111 ASP B O 1
ATOM 5509 N N . ALA B 1 112 ? -3.543 -0.198 0.966 1 97.75 112 ALA B N 1
ATOM 5510 C CA . ALA B 1 112 ? -3.205 -1.378 1.758 1 97.75 112 ALA B CA 1
ATOM 5511 C C . ALA B 1 112 ? -4.391 -1.822 2.611 1 97.75 112 ALA B C 1
ATOM 5513 O O . ALA B 1 112 ? -4.73 -3.006 2.641 1 97.75 112 ALA B O 1
ATOM 5514 N N . LEU B 1 113 ? -5.008 -0.875 3.26 1 98 113 LEU B N 1
ATOM 5515 C CA . LEU B 1 113 ? -6.109 -1.219 4.148 1 98 113 LEU B CA 1
ATOM 5516 C C . LEU B 1 113 ? -7.371 -1.53 3.352 1 98 113 LEU B C 1
ATOM 5518 O O . LEU B 1 113 ? -8.18 -2.365 3.762 1 98 113 LEU B O 1
ATOM 5522 N N . CYS B 1 114 ? -7.555 -0.882 2.203 1 97.19 114 CYS B N 1
ATOM 5523 C CA . CYS B 1 114 ? -8.656 -1.232 1.314 1 97.19 114 CYS B CA 1
ATOM 5524 C C . CYS B 1 114 ? -8.578 -2.697 0.899 1 97.19 114 CYS B C 1
ATOM 5526 O O . CYS B 1 114 ? -9.586 -3.406 0.914 1 97.19 114 CYS B O 1
ATOM 5528 N N . GLU B 1 115 ? -7.422 -3.121 0.553 1 96.62 115 GLU B N 1
ATOM 5529 C CA . GLU B 1 115 ? -7.227 -4.527 0.21 1 96.62 115 GLU B CA 1
ATOM 5530 C C . GLU B 1 115 ? -7.586 -5.438 1.38 1 96.62 115 GLU B C 1
ATOM 5532 O O . GLU B 1 115 ? -8.352 -6.391 1.22 1 96.62 115 GLU B O 1
ATOM 5537 N N . HIS B 1 116 ? -7.059 -5.109 2.537 1 96.38 116 HIS B N 1
ATOM 5538 C CA . HIS B 1 116 ? -7.258 -5.945 3.717 1 96.38 116 HIS B CA 1
ATOM 5539 C C . HIS B 1 116 ? -8.734 -6.016 4.098 1 96.38 116 HIS B C 1
ATOM 5541 O O . HIS B 1 116 ? -9.266 -7.102 4.344 1 96.38 116 HIS B O 1
ATOM 5547 N N . PHE B 1 117 ? -9.422 -4.887 4.129 1 96.81 117 PHE B N 1
ATOM 5548 C CA . PHE B 1 117 ? -10.82 -4.828 4.527 1 96.81 117 PHE B CA 1
ATOM 5549 C C . PHE B 1 117 ? -11.703 -5.551 3.514 1 96.81 117 PHE B C 1
ATOM 5551 O O . PHE B 1 117 ? -12.609 -6.289 3.891 1 96.81 117 PHE B O 1
ATOM 5558 N N . SER B 1 118 ? -11.383 -5.383 2.254 1 95.38 118 SER B N 1
ATOM 5559 C CA . SER B 1 118 ? -12.203 -5.977 1.202 1 95.38 118 SER B CA 1
ATOM 5560 C C . SER B 1 118 ? -12.008 -7.484 1.125 1 95.38 118 SER B C 1
ATOM 5562 O O . SER B 1 118 ? -12.953 -8.234 0.881 1 95.38 118 SER B O 1
ATOM 5564 N N . ALA B 1 119 ? -10.805 -7.906 1.35 1 94.75 119 ALA B N 1
ATOM 5565 C CA . ALA B 1 119 ? -10.484 -9.32 1.187 1 94.75 119 ALA B CA 1
ATOM 5566 C C . ALA B 1 119 ? -10.852 -10.117 2.436 1 94.75 119 ALA B C 1
ATOM 5568 O O . ALA B 1 119 ? -11.219 -11.297 2.346 1 94.75 119 ALA B O 1
ATOM 5569 N N . THR B 1 120 ? -10.727 -9.523 3.59 1 92.88 120 THR B N 1
ATOM 5570 C CA . THR B 1 120 ? -10.977 -10.219 4.848 1 92.88 120 THR B CA 1
ATOM 5571 C C . THR B 1 120 ? -12.414 -10 5.312 1 92.88 120 THR B C 1
ATOM 5573 O O . THR B 1 120 ? -13 -10.867 5.953 1 92.88 120 THR B O 1
ATOM 5576 N N . GLY B 1 121 ? -12.945 -8.797 4.906 1 90 121 GLY B N 1
ATOM 5577 C CA . GLY B 1 121 ? -14.328 -8.469 5.246 1 90 121 GLY B CA 1
ATOM 5578 C C . GLY B 1 121 ? -14.578 -8.445 6.742 1 90 121 GLY B C 1
ATOM 5579 O O . GLY B 1 121 ? -15.547 -9.039 7.223 1 90 121 GLY B O 1
ATOM 5580 N N . LEU B 1 122 ? -13.75 -7.816 7.461 1 94 122 LEU B N 1
ATOM 5581 C CA . LEU B 1 122 ? -13.898 -7.727 8.906 1 94 122 LEU B CA 1
ATOM 5582 C C . LEU B 1 122 ? -15.219 -7.059 9.281 1 94 122 LEU B C 1
ATOM 5584 O O . LEU B 1 122 ? -15.508 -5.949 8.82 1 94 122 LEU B O 1
ATOM 5588 N N . ALA B 1 123 ? -15.945 -7.715 10.117 1 95.94 123 ALA B N 1
ATOM 5589 C CA . ALA B 1 123 ? -17.188 -7.16 10.633 1 95.94 123 ALA B CA 1
ATOM 5590 C C . ALA B 1 123 ? -16.922 -6.008 11.594 1 95.94 123 ALA B C 1
ATOM 5592 O O . ALA B 1 123 ? -17.797 -5.18 11.844 1 95.94 123 ALA B O 1
ATOM 5593 N N . GLY B 1 124 ? -15.836 -5.973 12.117 1 97.44 124 GLY B N 1
ATOM 5594 C CA . GLY B 1 124 ? -15.391 -4.914 13.016 1 97.44 124 GLY B CA 1
ATOM 5595 C C . GLY B 1 124 ? -13.875 -4.77 13.062 1 97.44 124 GLY B C 1
ATOM 5596 O O . GLY B 1 124 ? -13.148 -5.762 13.016 1 97.44 124 GLY B O 1
ATOM 5597 N N . THR B 1 125 ? -13.438 -3.52 13.188 1 98.44 125 THR B N 1
ATOM 5598 C CA . THR B 1 125 ? -12 -3.275 13.18 1 98.44 125 THR B CA 1
ATOM 5599 C C . THR B 1 125 ? -11.633 -2.133 14.125 1 98.44 125 THR B C 1
ATOM 5601 O O . THR B 1 125 ? -12.344 -1.125 14.188 1 98.44 125 THR B O 1
ATOM 5604 N N . ILE B 1 126 ? -10.609 -2.301 14.898 1 98.88 126 ILE B N 1
ATOM 5605 C CA . ILE B 1 126 ? -9.977 -1.212 15.633 1 98.88 126 ILE B CA 1
ATOM 5606 C C . ILE B 1 126 ? -8.609 -0.899 15.016 1 98.88 126 ILE B C 1
ATOM 5608 O O . ILE B 1 126 ? -7.82 -1.808 14.75 1 98.88 126 ILE B O 1
ATOM 5612 N N . ALA B 1 127 ? -8.367 0.337 14.719 1 98.88 127 ALA B N 1
ATOM 5613 C CA . ALA B 1 127 ? -7.102 0.749 14.125 1 98.88 127 ALA B CA 1
ATOM 5614 C C . ALA B 1 127 ? -6.312 1.636 15.086 1 98.88 127 ALA B C 1
ATOM 5616 O O . ALA B 1 127 ? -6.875 2.537 15.711 1 98.88 127 ALA B O 1
ATOM 5617 N N . VAL B 1 128 ? -5.031 1.333 15.25 1 98.88 128 VAL B N 1
ATOM 5618 C CA . VAL B 1 128 ? -4.094 2.203 15.953 1 98.88 128 VAL B CA 1
ATOM 5619 C C . VAL B 1 128 ? -3.25 2.979 14.945 1 98.88 128 VAL B C 1
ATOM 5621 O O . VAL B 1 128 ? -2.506 2.383 14.164 1 98.88 128 VAL B O 1
ATOM 5624 N N . VAL B 1 129 ? -3.311 4.301 14.977 1 98.56 129 VAL B N 1
ATOM 5625 C CA . VAL B 1 129 ? -2.719 5.094 13.906 1 98.56 129 VAL B CA 1
ATOM 5626 C C . VAL B 1 129 ? -1.757 6.125 14.492 1 98.56 129 VAL B C 1
ATOM 5628 O O . VAL B 1 129 ? -1.918 6.547 15.641 1 98.56 129 VAL B O 1
ATOM 5631 N N . ALA B 1 130 ? -0.724 6.52 13.734 1 97.81 130 ALA B N 1
ATOM 5632 C CA . ALA B 1 130 ? 0.286 7.484 14.164 1 97.81 130 ALA B CA 1
ATOM 5633 C C . ALA B 1 130 ? 0.684 8.414 13.023 1 97.81 130 ALA B C 1
ATOM 5635 O O . ALA B 1 130 ? 0.377 8.148 11.859 1 97.81 130 ALA B O 1
ATOM 5636 N N . CYS B 1 131 ? 1.269 9.539 13.375 1 96.56 131 CYS B N 1
ATOM 5637 C CA . CYS B 1 131 ? 1.787 10.547 12.453 1 96.56 131 CYS B CA 1
ATOM 5638 C C . CYS B 1 131 ? 0.651 11.25 11.719 1 96.56 131 CYS B C 1
ATOM 5640 O O . CYS B 1 131 ? -0.479 11.289 12.211 1 96.56 131 CYS B O 1
ATOM 5642 N N . ASP B 1 132 ? 0.927 11.938 10.625 1 94.19 132 ASP B N 1
ATOM 5643 C CA . ASP B 1 132 ? 0.011 12.914 10.039 1 94.19 132 ASP B CA 1
ATOM 5644 C C . ASP B 1 132 ? -0.915 12.25 9.023 1 94.19 132 ASP B C 1
ATOM 5646 O O . ASP B 1 132 ? -2.139 12.359 9.125 1 94.19 132 ASP B O 1
ATOM 5650 N N . LYS B 1 133 ? -0.277 11.461 8.102 1 97.25 133 LYS B N 1
ATOM 5651 C CA . LYS B 1 133 ? -0.99 11.086 6.887 1 97.25 133 LYS B CA 1
ATOM 5652 C C . LYS B 1 133 ? -1.647 9.719 7.031 1 97.25 133 LYS B C 1
ATOM 5654 O O . LYS B 1 133 ? -2.719 9.477 6.473 1 97.25 133 LYS B O 1
ATOM 5659 N N . PRO B 1 134 ? -1.034 8.758 7.789 1 97.69 134 PRO B N 1
ATOM 5660 C CA . PRO B 1 134 ? -1.605 7.41 7.867 1 97.69 134 PRO B CA 1
ATOM 5661 C C . PRO B 1 134 ? -2.988 7.391 8.516 1 97.69 134 PRO B C 1
ATOM 5663 O O . PRO B 1 134 ? -3.865 6.637 8.086 1 97.69 134 PRO B O 1
ATOM 5666 N N . PRO B 1 135 ? -3.301 8.258 9.562 1 98.31 135 PRO B N 1
ATOM 5667 C CA . PRO B 1 135 ? -4.656 8.273 10.117 1 98.31 135 PRO B CA 1
ATOM 5668 C C . PRO B 1 135 ? -5.715 8.609 9.07 1 98.31 135 PRO B C 1
ATOM 5670 O O . PRO B 1 135 ? -6.809 8.031 9.086 1 98.31 135 PRO B O 1
ATOM 5673 N N . VAL B 1 136 ? -5.406 9.547 8.172 1 98.44 136 VAL B N 1
ATOM 5674 C CA . VAL B 1 136 ? -6.344 9.953 7.137 1 98.44 136 VAL B CA 1
ATOM 5675 C C . VAL B 1 136 ? -6.559 8.805 6.152 1 98.44 136 VAL B C 1
ATOM 5677 O O . VAL B 1 136 ? -7.695 8.516 5.77 1 98.44 136 VAL B O 1
ATOM 5680 N N . GLY B 1 137 ? -5.434 8.18 5.723 1 98.44 137 GLY B N 1
ATOM 5681 C CA . GLY B 1 137 ? -5.555 7.012 4.863 1 98.44 137 GLY B CA 1
ATOM 5682 C C . GLY B 1 137 ? -6.371 5.895 5.484 1 98.44 137 GLY B C 1
ATOM 5683 O O . GLY B 1 137 ? -7.195 5.27 4.812 1 98.44 137 GLY B O 1
ATOM 5684 N N . THR B 1 138 ? -6.16 5.641 6.75 1 98.75 138 THR B N 1
ATOM 5685 C CA . THR B 1 138 ? -6.871 4.602 7.488 1 98.75 138 THR B CA 1
ATOM 5686 C C . THR B 1 138 ? -8.367 4.914 7.559 1 98.75 138 THR B C 1
ATOM 5688 O O . THR B 1 138 ? -9.195 4.062 7.238 1 98.75 138 THR B O 1
ATOM 5691 N N . LEU B 1 139 ? -8.68 6.121 7.945 1 98.88 139 LEU B N 1
ATOM 5692 C CA . LEU B 1 139 ? -10.078 6.52 8.062 1 98.88 139 LEU B CA 1
ATOM 5693 C C . LEU B 1 139 ? -10.781 6.438 6.711 1 98.88 139 LEU B C 1
ATOM 5695 O O . LEU B 1 139 ? -11.922 5.988 6.625 1 98.88 139 LEU B O 1
ATOM 5699 N N . SER B 1 140 ? -10.109 6.891 5.688 1 98.75 140 SER B N 1
ATOM 5700 C CA . SER B 1 140 ? -10.695 6.852 4.352 1 98.75 140 SER B CA 1
ATOM 5701 C C . SER B 1 140 ? -11.016 5.422 3.934 1 98.75 140 SER B C 1
ATOM 5703 O O . SER B 1 140 ? -12.07 5.16 3.34 1 98.75 140 SER B O 1
ATOM 5705 N N . ALA B 1 141 ? -10.117 4.539 4.219 1 98.5 141 ALA B N 1
ATOM 5706 C CA . ALA B 1 141 ? -10.375 3.137 3.902 1 98.5 141 ALA B CA 1
ATOM 5707 C C . ALA B 1 141 ? -11.555 2.598 4.699 1 98.5 141 ALA B C 1
ATOM 5709 O O . ALA B 1 141 ? -12.383 1.85 4.168 1 98.5 141 ALA B O 1
ATOM 5710 N N . MET B 1 142 ? -11.672 2.951 5.988 1 98.69 142 MET B N 1
ATOM 5711 C CA . MET B 1 142 ? -12.766 2.512 6.852 1 98.69 142 MET B CA 1
ATOM 5712 C C . MET B 1 142 ? -14.102 3.051 6.355 1 98.69 142 MET B C 1
ATOM 5714 O O . MET B 1 142 ? -15.102 2.332 6.359 1 98.69 142 MET B O 1
ATOM 5718 N N . LEU B 1 143 ? -14.078 4.293 5.961 1 98.69 143 LEU B N 1
ATOM 5719 C CA . LEU B 1 143 ? -15.289 4.926 5.453 1 98.69 143 LEU B CA 1
ATOM 5720 C C . LEU B 1 143 ? -15.734 4.273 4.148 1 98.69 143 LEU B C 1
ATOM 5722 O O . LEU B 1 143 ? -16.922 4.004 3.961 1 98.69 143 LEU B O 1
ATOM 5726 N N . GLU B 1 144 ? -14.82 4.016 3.295 1 97.31 144 GLU B N 1
ATOM 5727 C CA . GLU B 1 144 ? -15.156 3.398 2.016 1 97.31 144 GLU B CA 1
ATOM 5728 C C . GLU B 1 144 ? -15.695 1.983 2.211 1 97.31 144 GLU B C 1
ATOM 5730 O O . GLU B 1 144 ? -16.625 1.57 1.523 1 97.31 144 GLU B O 1
ATOM 5735 N N . HIS B 1 145 ? -15.07 1.243 3.082 1 97.12 145 HIS B N 1
ATOM 5736 C CA . HIS B 1 145 ? -15.516 -0.122 3.348 1 97.12 145 HIS B CA 1
ATOM 5737 C C . HIS B 1 145 ? -16.828 -0.134 4.125 1 97.12 145 HIS B C 1
ATOM 5739 O O . HIS B 1 145 ? -17.625 -1.057 3.975 1 97.12 145 HIS B O 1
ATOM 5745 N N . ASN B 1 146 ? -17.016 0.688 5.062 1 97.69 146 ASN B N 1
ATOM 5746 C CA . ASN B 1 146 ? -18.219 1.047 5.797 1 97.69 146 ASN B CA 1
ATOM 5747 C C . ASN B 1 146 ? -18.766 -0.131 6.605 1 97.69 146 ASN B C 1
ATOM 5749 O O . ASN B 1 146 ? -19.938 -0.486 6.488 1 97.69 146 ASN B O 1
ATOM 5753 N N . LEU B 1 147 ? -17.953 -0.784 7.398 1 97.88 147 LEU B N 1
ATOM 5754 C CA . LEU B 1 147 ? -18.312 -1.703 8.477 1 97.88 147 LEU B CA 1
ATOM 5755 C C . LEU B 1 147 ? -17.844 -1.165 9.82 1 97.88 147 LEU B C 1
ATOM 5757 O O . LEU B 1 147 ? -16.953 -0.319 9.883 1 97.88 147 LEU B O 1
ATOM 5761 N N . PRO B 1 148 ? -18.406 -1.555 10.938 1 98.25 148 PRO B N 1
ATOM 5762 C CA . PRO B 1 148 ? -18.078 -0.994 12.25 1 98.25 148 PRO B CA 1
ATOM 5763 C C . PRO B 1 148 ? -16.578 -0.919 12.5 1 98.25 148 PRO B C 1
ATOM 5765 O O . PRO B 1 148 ? -15.867 -1.923 12.367 1 98.25 148 PRO B O 1
ATOM 5768 N N . SER B 1 149 ? -16.125 0.239 12.805 1 98.62 149 SER B N 1
ATOM 5769 C CA . SER B 1 149 ? -14.695 0.471 12.992 1 98.62 149 SER B CA 1
ATOM 5770 C C . SER B 1 149 ? -14.438 1.665 13.906 1 98.62 149 SER B C 1
ATOM 5772 O O . SER B 1 149 ? -15.25 2.596 13.953 1 98.62 149 SER B O 1
ATOM 5774 N N . ILE B 1 150 ? -13.344 1.597 14.633 1 98.69 150 ILE B N 1
ATOM 5775 C CA . ILE B 1 150 ? -12.93 2.645 15.555 1 98.69 150 ILE B CA 1
ATOM 5776 C C . ILE B 1 150 ? -11.445 2.943 15.375 1 98.69 150 ILE B C 1
ATOM 5778 O O . ILE B 1 150 ? -10.648 2.031 15.148 1 98.69 150 ILE B O 1
ATOM 5782 N N . ILE B 1 151 ? -11.117 4.18 15.422 1 98.75 151 ILE B N 1
ATOM 5783 C CA . ILE B 1 151 ? -9.719 4.594 15.406 1 98.75 151 ILE B CA 1
ATOM 5784 C C . ILE B 1 151 ? -9.273 4.973 16.812 1 98.75 151 ILE B C 1
ATOM 5786 O O . ILE B 1 151 ? -10.023 5.621 17.547 1 98.75 151 ILE B O 1
ATOM 5790 N N . MET B 1 152 ? -8.117 4.547 17.172 1 98.69 152 MET B N 1
ATOM 5791 C CA . MET B 1 152 ? -7.398 5.082 18.328 1 98.69 152 MET B CA 1
ATOM 5792 C C . MET B 1 152 ? -6.043 5.641 17.906 1 98.69 152 MET B C 1
ATOM 5794 O O . MET B 1 152 ? -5.223 4.922 17.344 1 98.69 152 MET B O 1
ATOM 5798 N N . SER B 1 153 ? -5.84 6.832 18.172 1 98 153 SER B N 1
ATOM 5799 C CA . SER B 1 153 ? -4.523 7.41 17.922 1 98 153 SER B CA 1
ATOM 5800 C C . SER B 1 153 ? -3.471 6.828 18.859 1 98 153 SER B C 1
ATOM 5802 O O . SER B 1 153 ? -3.77 6.504 20 1 98 153 SER B O 1
ATOM 5804 N N . ASP B 1 154 ? -2.211 6.723 18.375 1 98.06 154 ASP B N 1
ATOM 5805 C CA . ASP B 1 154 ? -1.098 6.301 19.219 1 98.06 154 ASP B CA 1
ATOM 5806 C C . ASP B 1 154 ? -0.819 7.332 20.312 1 98.06 154 ASP B C 1
ATOM 5808 O O . ASP B 1 154 ? -0.506 6.969 21.453 1 98.06 154 ASP B O 1
ATOM 5812 N N . GLY B 1 155 ? -0.884 8.656 19.922 1 98.38 155 GLY B N 1
ATOM 5813 C CA . GLY B 1 155 ? -0.702 9.734 20.875 1 98.38 155 GLY B CA 1
ATOM 5814 C C . GLY B 1 155 ? 0.501 10.609 20.562 1 98.38 155 GLY B C 1
ATOM 5815 O O . GLY B 1 155 ? 1.438 10.172 19.906 1 98.38 155 GLY B O 1
ATOM 5816 N N . PRO B 1 156 ? 0.444 11.844 21.047 1 98.25 156 PRO B N 1
ATOM 5817 C CA . PRO B 1 156 ? 1.561 12.766 20.844 1 98.25 156 PRO B CA 1
ATOM 5818 C C . PRO B 1 156 ? 2.77 12.445 21.719 1 98.25 156 PRO B C 1
ATOM 5820 O O . PRO B 1 156 ? 2.631 11.766 22.734 1 98.25 156 PRO B O 1
ATOM 5823 N N . ILE B 1 157 ? 3.932 12.898 21.281 1 97.88 157 ILE B N 1
ATOM 5824 C CA . ILE B 1 157 ? 5.148 12.789 22.078 1 97.88 157 ILE B CA 1
ATOM 5825 C C . ILE B 1 157 ? 5.133 13.828 23.188 1 97.88 157 ILE B C 1
ATOM 5827 O O . ILE B 1 157 ? 4.562 14.914 23.031 1 97.88 157 ILE B O 1
ATOM 5831 N N . ARG B 1 158 ? 5.707 13.578 24.297 1 97.19 158 ARG B N 1
ATOM 5832 C CA . ARG B 1 158 ? 5.918 14.586 25.328 1 97.19 158 ARG B CA 1
ATOM 5833 C C . ARG B 1 158 ? 6.906 15.648 24.859 1 97.19 158 ARG B C 1
ATOM 5835 O O . ARG B 1 158 ? 7.863 15.336 24.156 1 97.19 158 ARG B O 1
ATOM 5842 N N . PRO B 1 159 ? 6.672 16.891 25.266 1 96.62 159 PRO B N 1
ATOM 5843 C CA . PRO B 1 159 ? 7.617 17.938 24.859 1 96.62 159 PRO B CA 1
ATOM 5844 C C . PRO B 1 159 ? 9.016 17.719 25.453 1 96.62 159 PRO B C 1
ATOM 5846 O O . PRO B 1 159 ? 9.148 17.234 26.578 1 96.62 159 PRO B O 1
ATOM 5849 N N . GLY B 1 160 ? 10.008 18.062 24.625 1 96.62 160 GLY B N 1
ATOM 5850 C CA . GLY B 1 160 ? 11.352 18.156 25.172 1 96.62 160 GLY B CA 1
ATOM 5851 C C . GLY B 1 160 ? 11.547 19.375 26.047 1 96.62 160 GLY B C 1
ATOM 5852 O O . GLY B 1 160 ? 10.664 20.234 26.125 1 96.62 160 GLY B O 1
ATOM 5853 N N . THR B 1 161 ? 12.656 19.344 26.75 1 96.56 161 THR B N 1
ATOM 5854 C CA . THR B 1 161 ? 13.047 20.484 27.578 1 96.56 161 THR B CA 1
ATOM 5855 C C . THR B 1 161 ? 14.539 20.766 27.438 1 96.56 161 THR B C 1
ATOM 5857 O O . THR B 1 161 ? 15.367 19.859 27.5 1 96.56 161 THR B O 1
ATOM 5860 N N . ASP B 1 162 ? 14.82 22 27.172 1 96.88 162 ASP B N 1
ATOM 5861 C CA . ASP B 1 162 ? 16.219 22.391 27.234 1 96.88 162 ASP B CA 1
ATOM 5862 C C . ASP B 1 162 ? 16.766 22.297 28.656 1 96.88 162 ASP B C 1
ATOM 5864 O O . ASP B 1 162 ? 16.328 23.047 29.531 1 96.88 162 ASP B O 1
ATOM 5868 N N . PRO B 1 163 ? 17.672 21.469 28.844 1 96.12 163 PRO B N 1
ATOM 5869 C CA . PRO B 1 163 ? 18.125 21.281 30.219 1 96.12 163 PRO B CA 1
ATOM 5870 C C . PRO B 1 163 ? 18.844 22.5 30.781 1 96.12 163 PRO B C 1
ATOM 5872 O O . PRO B 1 163 ? 18.969 22.656 32 1 96.12 163 PRO B O 1
ATOM 5875 N N . GLU B 1 164 ? 19.328 23.328 29.969 1 96 164 GLU B N 1
ATOM 5876 C CA . GLU B 1 164 ? 20.062 24.516 30.406 1 96 164 GLU B CA 1
ATOM 5877 C C . GLU B 1 164 ? 19.094 25.672 30.703 1 96 164 GLU B C 1
ATOM 5879 O O . GLU B 1 164 ? 19.281 26.391 31.688 1 96 164 GLU B O 1
ATOM 5884 N N . THR B 1 165 ? 18.094 25.828 29.938 1 95.38 165 THR B N 1
ATOM 5885 C CA . THR B 1 165 ? 17.25 27.016 30.062 1 95.38 165 THR B CA 1
ATOM 5886 C C . THR B 1 165 ? 15.883 26.641 30.641 1 95.38 165 THR B C 1
ATOM 5888 O O . THR B 1 165 ? 15.141 27.5 31.109 1 95.38 165 THR B O 1
ATOM 5891 N N . GLY B 1 166 ? 15.508 25.391 30.484 1 94.69 166 GLY B N 1
ATOM 5892 C CA . GLY B 1 166 ? 14.195 24.953 30.938 1 94.69 166 GLY B CA 1
ATOM 5893 C C . GLY B 1 166 ? 13.109 25.188 29.891 1 94.69 166 GLY B C 1
ATOM 5894 O O . GLY B 1 166 ? 11.961 24.781 30.094 1 94.69 166 GLY B O 1
ATOM 5895 N N . GLU B 1 167 ? 13.469 25.734 28.859 1 94 167 GLU B N 1
ATOM 5896 C CA . GLU B 1 167 ? 12.508 26.016 27.781 1 94 167 GLU B CA 1
ATOM 5897 C C . GLU B 1 167 ? 12.008 24.734 27.141 1 94 167 GLU B C 1
ATOM 5899 O O . GLU B 1 167 ? 12.773 23.797 26.938 1 94 167 GLU B O 1
ATOM 5904 N N . LYS B 1 168 ? 10.695 24.734 26.844 1 95.06 168 LYS B N 1
ATOM 5905 C CA . LYS B 1 168 ? 10.133 23.594 26.156 1 95.06 168 LYS B CA 1
ATOM 5906 C C . LYS B 1 168 ? 10.586 23.547 24.688 1 95.06 168 LYS B C 1
ATOM 5908 O O . LYS B 1 168 ? 10.727 24.594 24.047 1 95.06 168 LYS B O 1
ATOM 5913 N N . LEU B 1 169 ? 10.859 22.328 24.234 1 96.25 169 LEU B N 1
ATOM 5914 C CA . LEU B 1 169 ? 11.336 22.109 22.875 1 96.25 169 LEU B CA 1
ATOM 5915 C C . LEU B 1 169 ? 10.438 21.125 22.125 1 96.25 169 LEU B C 1
ATOM 5917 O O . LEU B 1 169 ? 9.734 20.328 22.75 1 96.25 169 LEU B O 1
ATOM 5921 N N . ASP B 1 170 ? 10.406 21.25 20.922 1 94.94 170 ASP B N 1
ATOM 5922 C CA . ASP B 1 170 ? 9.781 20.281 20.016 1 94.94 170 ASP B CA 1
ATOM 5923 C C . ASP B 1 170 ? 10.508 20.234 18.672 1 94.94 170 ASP B C 1
ATOM 5925 O O . ASP B 1 170 ? 11.602 20.797 18.531 1 94.94 170 ASP B O 1
ATOM 5929 N N . ILE B 1 171 ? 10 19.531 17.797 1 94 171 ILE B N 1
ATOM 5930 C CA . ILE B 1 171 ? 10.656 19.328 16.5 1 94 171 ILE B CA 1
ATOM 5931 C C . ILE B 1 171 ? 10.805 20.656 15.781 1 94 171 ILE B C 1
ATOM 5933 O O . ILE B 1 171 ? 11.781 20.891 15.078 1 94 171 ILE B O 1
ATOM 5937 N N . VAL B 1 172 ? 9.812 21.547 15.914 1 91.62 172 VAL B N 1
ATOM 5938 C CA . VAL B 1 172 ? 9.844 22.844 15.25 1 91.62 172 VAL B CA 1
ATOM 5939 C C . VAL B 1 172 ? 11 23.688 15.812 1 91.62 172 VAL B C 1
ATOM 5941 O O . VAL B 1 172 ? 11.672 24.391 15.07 1 91.62 172 VAL B O 1
ATOM 5944 N N . SER B 1 173 ? 11.234 23.562 17.172 1 92.94 173 SER B N 1
ATOM 5945 C CA . SER B 1 173 ? 12.391 24.219 17.781 1 92.94 173 SER B CA 1
ATOM 5946 C C . SER B 1 173 ? 13.688 23.812 17.094 1 92.94 173 SER B C 1
ATOM 5948 O O . SER B 1 173 ? 14.562 24.641 16.859 1 92.94 173 SER B O 1
ATOM 5950 N N . ALA B 1 174 ? 13.727 22.562 16.766 1 94.69 174 ALA B N 1
ATOM 5951 C CA . ALA B 1 174 ? 14.93 22.047 16.109 1 94.69 174 ALA B CA 1
ATOM 5952 C C . ALA B 1 174 ? 15.078 22.594 14.703 1 94.69 174 ALA B C 1
ATOM 5954 O O . ALA B 1 174 ? 16.188 22.906 14.266 1 94.69 174 ALA B O 1
ATOM 5955 N N . PHE B 1 175 ? 14.039 22.734 13.961 1 92.56 175 PHE B N 1
ATOM 5956 C CA . PHE B 1 175 ? 14.102 23.281 12.609 1 92.56 175 PHE B CA 1
ATOM 5957 C C . PHE B 1 175 ? 14.484 24.766 12.641 1 92.56 175 PHE B C 1
ATOM 5959 O O . PHE B 1 175 ? 15.18 25.25 11.75 1 92.56 175 PHE B O 1
ATOM 5966 N N . GLN B 1 176 ? 14.055 25.453 13.648 1 89.88 176 GLN B N 1
ATOM 5967 C CA . GLN B 1 176 ? 14.258 26.906 13.742 1 89.88 176 GLN B CA 1
ATOM 5968 C C . GLN B 1 176 ? 15.727 27.234 14.016 1 89.88 176 GLN B C 1
ATOM 5970 O O . GLN B 1 176 ? 16.188 28.312 13.656 1 89.88 176 GLN B O 1
ATOM 5975 N N . VAL B 1 177 ? 16.453 26.281 14.594 1 92.75 177 VAL B N 1
ATOM 5976 C CA . VAL B 1 177 ? 17.828 26.609 14.953 1 92.75 177 VAL B CA 1
ATOM 5977 C C . VAL B 1 177 ? 18.781 26.094 13.875 1 92.75 177 VAL B C 1
ATOM 5979 O O . VAL B 1 177 ? 20 26.109 14.055 1 92.75 177 VAL B O 1
ATOM 5982 N N . ALA B 1 178 ? 18.266 25.656 12.789 1 90 178 ALA B N 1
ATOM 5983 C CA . ALA B 1 178 ? 19.062 25.016 11.742 1 90 178 ALA B CA 1
ATOM 5984 C C . ALA B 1 178 ? 20.141 25.969 11.219 1 90 178 ALA B C 1
ATOM 5986 O O . ALA B 1 178 ? 21.234 25.531 10.852 1 90 178 ALA B O 1
ATOM 5987 N N . GLY B 1 179 ? 19.875 27.234 11.156 1 85.31 179 GLY B N 1
ATOM 5988 C CA . GLY B 1 179 ? 20.797 28.219 10.633 1 85.31 179 GLY B CA 1
ATOM 5989 C C . GLY B 1 179 ? 21.719 28.797 11.695 1 85.31 179 GLY B C 1
ATOM 5990 O O . GLY B 1 179 ? 22.562 29.641 11.406 1 85.31 179 GLY B O 1
ATOM 5991 N N . HIS B 1 180 ? 21.484 28.344 12.961 1 90.31 180 HIS B N 1
ATOM 5992 C CA . HIS B 1 180 ? 22.344 28.844 14.023 1 90.31 180 HIS B CA 1
ATOM 5993 C C . HIS B 1 180 ? 23.812 28.547 13.742 1 90.31 180 HIS B C 1
ATOM 5995 O O . HIS B 1 180 ? 24.156 27.438 13.328 1 90.31 180 HIS B O 1
ATOM 6001 N N . PRO B 1 181 ? 24.703 29.453 13.898 1 89.88 181 PRO B N 1
ATOM 6002 C CA . PRO B 1 181 ? 26.109 29.297 13.516 1 89.88 181 PRO B CA 1
ATOM 6003 C C . PRO B 1 181 ? 26.859 28.297 14.391 1 89.88 181 PRO B C 1
ATOM 6005 O O . PRO B 1 181 ? 27.844 27.719 13.961 1 89.88 181 PRO B O 1
ATOM 6008 N N . ASP B 1 182 ? 26.406 28.094 15.586 1 95 182 ASP B N 1
ATOM 6009 C CA . ASP B 1 182 ? 27.078 27.188 16.531 1 95 182 ASP B CA 1
ATOM 6010 C C . ASP B 1 182 ? 26.578 25.75 16.359 1 95 182 ASP B C 1
ATOM 6012 O O . ASP B 1 182 ? 25.453 25.422 16.781 1 95 182 ASP B O 1
ATOM 6016 N N . PRO B 1 183 ? 27.406 24.906 15.867 1 95 183 PRO B N 1
ATOM 6017 C CA . PRO B 1 183 ? 27 23.516 15.68 1 95 183 PRO B CA 1
ATOM 6018 C C . PRO B 1 183 ? 26.672 22.812 17 1 95 183 PRO B C 1
ATOM 6020 O O . PRO B 1 183 ? 25.797 21.938 17.031 1 95 183 PRO B O 1
ATOM 6023 N N . GLU B 1 184 ? 27.297 23.156 18.031 1 96.06 184 GLU B N 1
ATOM 6024 C CA . GLU B 1 184 ? 27.016 22.531 19.328 1 96.06 184 GLU B CA 1
ATOM 6025 C C . GLU B 1 184 ? 25.625 22.891 19.828 1 96.06 184 GLU B C 1
ATOM 6027 O O . GLU B 1 184 ? 24.953 22.062 20.438 1 96.06 184 GLU B O 1
ATOM 6032 N N . TYR B 1 185 ? 25.344 24.125 19.547 1 95.94 185 TYR B N 1
ATOM 6033 C CA . TYR B 1 185 ? 24 24.547 19.922 1 95.94 185 TYR B CA 1
ATOM 6034 C C . TYR B 1 185 ? 22.938 23.797 19.125 1 95.94 185 TYR B C 1
ATOM 6036 O O . TYR B 1 185 ? 21.938 23.344 19.672 1 95.94 185 TYR B O 1
ATOM 6044 N N . ARG B 1 186 ? 23.172 23.656 17.828 1 96.12 186 ARG B N 1
ATOM 6045 C CA . ARG B 1 186 ? 22.25 22.906 16.984 1 96.12 186 ARG B CA 1
ATOM 6046 C C . ARG B 1 186 ? 22.094 21.469 17.469 1 96.12 186 ARG B C 1
ATOM 6048 O O . ARG B 1 186 ? 20.984 20.953 17.547 1 96.12 186 ARG B O 1
ATOM 6055 N N . ASP B 1 187 ? 23.188 20.891 17.797 1 95.69 187 ASP B N 1
ATOM 6056 C CA . ASP B 1 187 ? 23.188 19.516 18.281 1 95.69 187 ASP B CA 1
ATOM 6057 C C . ASP B 1 187 ? 22.484 19.422 19.641 1 95.69 187 ASP B C 1
ATOM 6059 O O . ASP B 1 187 ? 21.734 18.469 19.891 1 95.69 187 ASP B O 1
ATOM 6063 N N . HIS B 1 188 ? 22.75 20.391 20.469 1 96.44 188 HIS B N 1
ATOM 6064 C CA . HIS B 1 188 ? 22.109 20.453 21.781 1 96.44 188 HIS B CA 1
ATOM 6065 C C . HIS B 1 188 ? 20.594 20.453 21.672 1 96.44 188 HIS B C 1
ATOM 6067 O O . HIS B 1 188 ? 19.906 19.688 22.344 1 96.44 188 HIS B O 1
ATOM 6073 N N . ILE B 1 189 ? 20.062 21.234 20.844 1 96.88 189 ILE B N 1
ATOM 6074 C CA . ILE B 1 189 ? 18.625 21.328 20.641 1 96.88 189 ILE B CA 1
ATOM 6075 C C . ILE B 1 189 ? 18.094 20.031 20.031 1 96.88 189 ILE B C 1
ATOM 6077 O O . ILE B 1 189 ? 17.062 19.516 20.453 1 96.88 189 ILE B O 1
ATOM 6081 N N . ALA B 1 190 ? 18.828 19.516 19.062 1 96.38 190 ALA B N 1
ATOM 6082 C CA . ALA B 1 190 ? 18.422 18.281 18.406 1 96.38 190 ALA B CA 1
ATOM 6083 C C . ALA B 1 190 ? 18.312 17.141 19.406 1 96.38 190 ALA B C 1
ATOM 6085 O O . ALA B 1 190 ? 17.375 16.328 19.344 1 96.38 190 ALA B O 1
ATOM 6086 N N . CYS B 1 191 ? 19.156 17.062 20.359 1 96.12 191 CYS B N 1
ATOM 6087 C CA . CYS B 1 191 ? 19.25 15.969 21.312 1 96.12 191 CYS B CA 1
ATOM 6088 C C . CYS B 1 191 ? 18.109 16.031 22.328 1 96.12 191 CYS B C 1
ATOM 6090 O O . CYS B 1 191 ? 17.781 15.031 22.953 1 96.12 191 CYS B O 1
ATOM 6092 N N . HIS B 1 192 ? 17.484 17.188 22.406 1 96.69 192 HIS B N 1
ATOM 6093 C CA . HIS B 1 192 ? 16.562 17.359 23.516 1 96.69 192 HIS B CA 1
ATOM 6094 C C . HIS B 1 192 ? 15.156 17.688 23.031 1 96.69 192 HIS B C 1
ATOM 6096 O O . HIS B 1 192 ? 14.219 17.734 23.828 1 96.69 192 HIS B O 1
ATOM 6102 N N . ALA B 1 193 ? 14.977 17.875 21.766 1 96.44 193 ALA B N 1
ATOM 6103 C CA . ALA B 1 193 ? 13.711 18.359 21.219 1 96.44 193 ALA B CA 1
ATOM 6104 C C . ALA B 1 193 ? 12.648 17.266 21.219 1 96.44 193 ALA B C 1
ATOM 6106 O O . ALA B 1 193 ? 11.461 17.547 21.391 1 96.44 193 ALA B O 1
ATOM 6107 N N . CYS B 1 194 ? 13.016 16.047 20.953 1 94.81 194 CYS B N 1
ATOM 6108 C CA . CYS B 1 194 ? 12.078 14.938 20.844 1 94.81 194 CYS B CA 1
ATOM 6109 C C . CYS B 1 194 ? 12.477 13.781 21.766 1 94.81 194 CYS B C 1
ATOM 6111 O O . CYS B 1 194 ? 12.984 12.766 21.297 1 94.81 194 CYS B O 1
ATOM 6113 N N . PRO B 1 195 ? 12.031 14.016 23.062 1 91.81 195 PRO B N 1
ATOM 6114 C CA . PRO B 1 195 ? 12.375 12.961 24.016 1 91.81 195 PRO B CA 1
ATOM 6115 C C . PRO B 1 195 ? 11.375 11.805 24 1 91.81 195 PRO B C 1
ATOM 6117 O O . PRO B 1 195 ? 10.164 12.031 23.969 1 91.81 195 PRO B O 1
ATOM 6120 N N . GLY B 1 196 ? 11.734 10.57 23.672 1 93.06 196 GLY B N 1
ATOM 6121 C CA . GLY B 1 196 ? 10.844 9.422 23.719 1 93.06 196 GLY B CA 1
ATOM 6122 C C . GLY B 1 196 ? 10.188 9.117 22.391 1 93.06 196 GLY B C 1
ATOM 6123 O O . GLY B 1 196 ? 10.812 9.266 21.328 1 93.06 196 GLY B O 1
ATOM 6124 N N . PHE B 1 197 ? 8.875 8.656 22.547 1 96.62 197 PHE B N 1
ATOM 6125 C CA . PHE B 1 197 ? 8.211 8.297 21.297 1 96.62 197 PHE B CA 1
ATOM 6126 C C . PHE B 1 197 ? 6.793 8.859 21.266 1 96.62 197 PHE B C 1
ATOM 6128 O O . PHE B 1 197 ? 6.246 9.25 22.297 1 96.62 197 PHE B O 1
ATOM 6135 N N . GLY B 1 198 ? 6.234 8.984 20.109 1 97.19 198 GLY B N 1
ATOM 6136 C CA . GLY B 1 198 ? 4.938 9.562 19.797 1 97.19 198 GLY B CA 1
ATOM 6137 C C . GLY B 1 198 ? 4.98 10.523 18.625 1 97.19 198 GLY B C 1
ATOM 6138 O O . GLY B 1 198 ? 6.059 10.883 18.156 1 97.19 198 GLY B O 1
ATOM 6139 N N . SER B 1 199 ? 3.846 10.875 18.125 1 97 199 SER B N 1
ATOM 6140 C CA . SER B 1 199 ? 3.764 11.828 17.031 1 97 199 SER B CA 1
ATOM 6141 C C . SER B 1 199 ? 3.99 13.25 17.516 1 97 199 SER B C 1
ATOM 6143 O O . SER B 1 199 ? 3.979 13.516 18.719 1 97 199 SER B O 1
ATOM 6145 N N . CYS B 1 200 ? 4.188 14.164 16.625 1 94.19 200 CYS B N 1
ATOM 6146 C CA . CYS B 1 200 ? 4.57 15.531 16.969 1 94.19 200 CYS B CA 1
ATOM 6147 C C . CYS B 1 200 ? 3.584 16.141 17.953 1 94.19 200 CYS B C 1
ATOM 6149 O O . CYS B 1 200 ? 2.371 16 17.797 1 94.19 200 CYS B O 1
ATOM 6151 N N . GLY B 1 201 ? 4.098 16.891 18.891 1 95.25 201 GLY B N 1
ATOM 6152 C CA . GLY B 1 201 ? 3.359 17.219 20.094 1 95.25 201 GLY B CA 1
ATOM 6153 C C . GLY B 1 201 ? 2.551 18.484 19.984 1 95.25 201 GLY B C 1
ATOM 6154 O O . GLY B 1 201 ? 1.596 18.688 20.75 1 95.25 201 GLY B O 1
ATOM 6155 N N . GLY B 1 202 ? 2.902 19.453 19.109 1 95.06 202 GLY B N 1
ATOM 6156 C CA . GLY B 1 202 ? 2.162 20.688 18.969 1 95.06 202 GLY B CA 1
ATOM 6157 C C . GLY B 1 202 ? 0.862 20.531 18.203 1 95.06 202 GLY B C 1
ATOM 6158 O O . GLY B 1 202 ? 0.512 19.422 17.797 1 95.06 202 GLY B O 1
ATOM 6159 N N . MET B 1 203 ? 0.121 21.625 18.172 1 94.94 203 MET B N 1
ATOM 6160 C CA . MET B 1 203 ? -1.073 21.609 17.328 1 94.94 203 MET B CA 1
ATOM 6161 C C . MET B 1 203 ? -0.7 21.688 15.859 1 94.94 203 MET B C 1
ATOM 6163 O O . MET B 1 203 ? -1.178 22.578 15.141 1 94.94 203 MET B O 1
ATOM 6167 N N . PHE B 1 204 ? 0.162 20.719 15.516 1 95.06 204 PHE B N 1
ATOM 6168 C CA . PHE B 1 204 ? 0.561 20.547 14.125 1 95.06 204 PHE B CA 1
ATOM 6169 C C . PHE B 1 204 ? -0.455 19.703 13.375 1 95.06 204 PHE B C 1
ATOM 6171 O O . PHE B 1 204 ? -1.621 19.625 13.766 1 95.06 204 PHE B O 1
ATOM 6178 N N . THR B 1 205 ? -0.018 19.109 12.281 1 96.19 205 THR B N 1
ATOM 6179 C CA . THR B 1 205 ? -0.987 18.375 11.477 1 96.19 205 THR B CA 1
ATOM 6180 C C . THR B 1 205 ? -1.526 17.172 12.242 1 96.19 205 THR B C 1
ATOM 6182 O O . THR B 1 205 ? -2.729 16.906 12.219 1 96.19 205 THR B O 1
ATOM 6185 N N . TYR B 1 206 ? -0.686 16.453 12.938 1 97.06 206 TYR B N 1
ATOM 6186 C CA . TYR B 1 206 ? -1.115 15.234 13.633 1 97.06 206 TYR B CA 1
ATOM 6187 C C . TYR B 1 206 ? -2.232 15.547 14.625 1 97.06 206 TYR B C 1
ATOM 6189 O O . TYR B 1 206 ? -3.314 14.961 14.547 1 97.06 206 TYR B O 1
ATOM 6197 N N . ASN B 1 207 ? -2.004 16.438 15.539 1 98.12 207 ASN B N 1
ATOM 6198 C CA . ASN B 1 207 ? -2.986 16.719 16.578 1 98.12 207 ASN B CA 1
ATOM 6199 C C . ASN B 1 207 ? -4.215 17.422 16.016 1 98.12 207 ASN B C 1
ATOM 6201 O O . ASN B 1 207 ? -5.332 17.219 16.5 1 98.12 207 ASN B O 1
ATOM 6205 N N . THR B 1 208 ? -3.975 18.266 14.969 1 97.81 208 THR B N 1
ATOM 6206 C CA . THR B 1 208 ? -5.125 18.812 14.258 1 97.81 208 THR B CA 1
ATOM 6207 C C . THR B 1 208 ? -6.031 17.703 13.75 1 97.81 208 THR B C 1
ATOM 6209 O O . THR B 1 208 ? -7.242 17.719 13.977 1 97.81 208 THR B O 1
ATOM 6212 N N . MET B 1 209 ? -5.441 16.688 13.133 1 98.25 209 MET B N 1
ATOM 6213 C CA . MET B 1 209 ? -6.234 15.641 12.5 1 98.25 209 MET B CA 1
ATOM 6214 C C . MET B 1 209 ? -6.812 14.695 13.547 1 98.25 209 MET B C 1
ATOM 6216 O O . MET B 1 209 ? -7.918 14.18 13.375 1 98.25 209 MET B O 1
ATOM 6220 N N . GLN B 1 210 ? -6.086 14.422 14.609 1 98.56 210 GLN B N 1
ATOM 6221 C CA . GLN B 1 210 ? -6.664 13.57 15.641 1 98.56 210 GLN B CA 1
ATOM 6222 C C . GLN B 1 210 ? -7.859 14.242 16.312 1 98.56 210 GLN B C 1
ATOM 6224 O O . GLN B 1 210 ? -8.859 13.586 16.609 1 98.56 210 GLN B O 1
ATOM 6229 N N . THR B 1 211 ? -7.738 15.555 16.562 1 98.69 211 THR B N 1
ATOM 6230 C CA . THR B 1 211 ? -8.883 16.297 17.078 1 98.69 211 THR B CA 1
ATOM 6231 C C . THR B 1 211 ? -10.039 16.281 16.078 1 98.69 211 THR B C 1
ATOM 6233 O O . THR B 1 211 ? -11.188 16.062 16.453 1 98.69 211 THR B O 1
ATOM 6236 N N . PHE B 1 212 ? -9.688 16.484 14.781 1 98.69 212 PHE B N 1
ATOM 6237 C CA . PHE B 1 212 ? -10.641 16.422 13.68 1 98.69 212 PHE B CA 1
ATOM 6238 C C . PHE B 1 212 ? -11.375 15.094 13.68 1 98.69 212 PHE B C 1
ATOM 6240 O O . PHE B 1 212 ? -12.602 15.055 13.641 1 98.69 212 PHE B O 1
ATOM 6247 N N . ILE B 1 213 ? -10.672 13.977 13.812 1 98.88 213 ILE B N 1
ATOM 6248 C CA . ILE B 1 213 ? -11.211 12.625 13.742 1 98.88 213 ILE B CA 1
ATOM 6249 C C . ILE B 1 213 ? -12.062 12.344 14.984 1 98.88 213 ILE B C 1
ATOM 6251 O O . ILE B 1 213 ? -13.102 11.688 14.898 1 98.88 213 ILE B O 1
ATOM 6255 N N . GLY B 1 214 ? -11.602 12.836 16.109 1 98.81 214 GLY B N 1
ATOM 6256 C CA . GLY B 1 214 ? -12.414 12.727 17.312 1 98.81 214 GLY B CA 1
ATOM 6257 C C . GLY B 1 214 ? -13.758 13.422 17.203 1 98.81 214 GLY B C 1
ATOM 6258 O O . GLY B 1 214 ? -14.789 12.852 17.562 1 98.81 214 GLY B O 1
ATOM 6259 N N . VAL B 1 215 ? -13.781 14.617 16.656 1 98.81 215 VAL B N 1
ATOM 6260 C CA . VAL B 1 215 ? -14.992 15.414 16.516 1 98.81 215 VAL B CA 1
ATOM 6261 C C . VAL B 1 215 ? -15.891 14.805 15.438 1 98.81 215 VAL B C 1
ATOM 6263 O O . VAL B 1 215 ? -17.125 14.836 15.555 1 98.81 215 VAL B O 1
ATOM 6266 N N . LEU B 1 216 ? -15.266 14.219 14.414 1 98.69 216 LEU B N 1
ATOM 6267 C CA . LEU B 1 216 ? -16.031 13.469 13.43 1 98.69 216 LEU B CA 1
ATOM 6268 C C . LEU B 1 216 ? -16.844 12.359 14.094 1 98.69 216 LEU B C 1
ATOM 6270 O O . LEU B 1 216 ? -17.891 11.969 13.594 1 98.69 216 LEU B O 1
ATOM 6274 N N . GLY B 1 217 ? -16.266 11.844 15.141 1 98.81 217 GLY B N 1
ATOM 6275 C CA . GLY B 1 217 ? -16.938 10.797 15.891 1 98.81 217 GLY B CA 1
ATOM 6276 C C . GLY B 1 217 ? -16.312 9.43 15.703 1 98.81 217 GLY B C 1
ATOM 6277 O O . GLY B 1 217 ? -16.875 8.422 16.125 1 98.81 217 GLY B O 1
ATOM 6278 N N . MET B 1 218 ? -15.141 9.352 15.094 1 98.94 218 MET B N 1
ATOM 6279 C CA . MET B 1 218 ? -14.562 8.055 14.75 1 98.94 218 MET B CA 1
ATOM 6280 C C . MET B 1 218 ? -13.484 7.664 15.758 1 98.94 218 MET B C 1
ATOM 6282 O O . MET B 1 218 ? -12.859 6.609 15.625 1 98.94 218 MET B O 1
ATOM 6286 N N . GLN B 1 219 ? -13.203 8.453 16.703 1 98.81 219 GLN B N 1
ATOM 6287 C CA . GLN B 1 219 ? -12.344 8.227 17.859 1 98.81 219 GLN B CA 1
ATOM 6288 C C . GLN B 1 219 ? -12.953 8.82 19.125 1 98.81 219 GLN B C 1
ATOM 6290 O O . GLN B 1 219 ? -13.414 9.969 19.109 1 98.81 219 GLN B O 1
ATOM 6295 N N . PRO B 1 220 ? -12.992 8.031 20.219 1 98.81 220 PRO B N 1
ATOM 6296 C CA . PRO B 1 220 ? -13.492 8.656 21.453 1 98.81 220 PRO B CA 1
ATOM 6297 C C . PRO B 1 220 ? -12.688 9.891 21.859 1 98.81 220 PRO B C 1
ATOM 6299 O O . PRO B 1 220 ? -11.453 9.867 21.812 1 98.81 220 PRO B O 1
ATOM 6302 N N . LEU B 1 221 ? -13.352 10.914 22.297 1 98.75 221 LEU B N 1
ATOM 6303 C CA . LEU B 1 221 ? -12.727 12.211 22.516 1 98.75 221 LEU B CA 1
ATOM 6304 C C . LEU B 1 221 ? -11.641 12.117 23.578 1 98.75 221 LEU B C 1
ATOM 6306 O O . LEU B 1 221 ? -10.578 12.734 23.453 1 98.75 221 LEU B O 1
ATOM 6310 N N . HIS B 1 222 ? -11.859 11.352 24.625 1 98.56 222 HIS B N 1
ATOM 6311 C CA . HIS B 1 222 ? -10.938 11.32 25.766 1 98.56 222 HIS B CA 1
ATOM 6312 C C . HIS B 1 222 ? -9.664 10.555 25.422 1 98.56 222 HIS B C 1
ATOM 6314 O O . HIS B 1 222 ? -8.703 10.562 26.188 1 98.56 222 HIS B O 1
ATOM 6320 N N . MET B 1 223 ? -9.617 9.891 24.266 1 98.69 223 MET B N 1
ATOM 6321 C CA . MET B 1 223 ? -8.453 9.117 23.844 1 98.69 223 MET B CA 1
ATOM 6322 C C . MET B 1 223 ? -7.559 9.938 22.938 1 98.69 223 MET B C 1
ATOM 6324 O O . MET B 1 223 ? -6.461 9.5 22.578 1 98.69 223 MET B O 1
ATOM 6328 N N . VAL B 1 224 ? -7.941 11.156 22.562 1 98.69 224 VAL B N 1
ATOM 6329 C CA . VAL B 1 224 ? -7.258 11.945 21.531 1 98.69 224 VAL B CA 1
ATOM 6330 C C . VAL B 1 224 ? -5.988 12.555 22.125 1 98.69 224 VAL B C 1
ATOM 6332 O O . VAL B 1 224 ? -4.898 12.398 21.578 1 98.69 224 VAL B O 1
ATOM 6335 N N . ALA B 1 225 ? -5.992 13.133 23.25 1 98.56 225 ALA B N 1
ATOM 6336 C CA . ALA B 1 225 ? -4.973 14.062 23.719 1 98.56 225 ALA B CA 1
ATOM 6337 C C . ALA B 1 225 ? -3.877 13.328 24.5 1 98.56 225 ALA B C 1
ATOM 6339 O O . ALA B 1 225 ? -2.719 13.75 24.5 1 98.56 225 ALA B O 1
ATOM 6340 N N . PRO B 1 226 ? -4.168 12.211 25.266 1 98.69 226 PRO B N 1
ATOM 6341 C CA . PRO B 1 226 ? -3.115 11.57 26.062 1 98.69 226 PRO B CA 1
ATOM 6342 C C . PRO B 1 226 ? -1.879 11.227 25.234 1 98.69 226 PRO B C 1
ATOM 6344 O O . PRO B 1 226 ? -2.002 10.781 24.094 1 98.69 226 PRO B O 1
ATOM 6347 N N . PRO B 1 227 ? -0.671 11.445 25.828 1 98.5 227 PRO B N 1
ATOM 6348 C CA . PRO B 1 227 ? 0.565 11.156 25.094 1 98.5 227 PRO B CA 1
ATOM 6349 C C . PRO B 1 227 ? 0.737 9.672 24.797 1 98.5 227 PRO B C 1
ATOM 6351 O O . PRO B 1 227 ? 0.055 8.836 25.391 1 98.5 227 PRO B O 1
ATOM 6354 N N . SER B 1 228 ? 1.574 9.359 23.906 1 98.5 228 SER B N 1
ATOM 6355 C CA . SER B 1 228 ? 1.779 8 23.406 1 98.5 228 SER B CA 1
ATOM 6356 C C . SER B 1 228 ? 2.178 7.055 24.531 1 98.5 228 SER B C 1
ATOM 6358 O O . SER B 1 228 ? 1.786 5.887 24.531 1 98.5 228 SER B O 1
ATOM 6360 N N . ASP B 1 229 ? 2.996 7.512 25.422 1 97.88 229 ASP B N 1
ATOM 6361 C CA . ASP B 1 229 ? 3.504 6.641 26.484 1 97.88 229 ASP B CA 1
ATOM 6362 C C . ASP B 1 229 ? 2.568 6.641 27.688 1 97.88 229 ASP B C 1
ATOM 6364 O O . ASP B 1 229 ? 2.928 6.148 28.766 1 97.88 229 ASP B O 1
ATOM 6368 N N . ASP B 1 230 ? 1.393 7.305 27.578 1 98.25 230 ASP B N 1
ATOM 6369 C CA . ASP B 1 230 ? 0.424 7.324 28.672 1 98.25 230 ASP B CA 1
ATOM 6370 C C . ASP B 1 230 ? -0.064 5.914 29 1 98.25 230 ASP B C 1
ATOM 6372 O O . ASP B 1 230 ? -0.527 5.191 28.109 1 98.25 230 ASP B O 1
ATOM 6376 N N . PRO B 1 231 ? -0.059 5.473 30.266 1 98.19 231 PRO B N 1
ATOM 6377 C CA . PRO B 1 231 ? -0.457 4.113 30.641 1 98.19 231 PRO B CA 1
ATOM 6378 C C . PRO B 1 231 ? -1.912 3.807 30.297 1 98.19 231 PRO B C 1
ATOM 6380 O O . PRO B 1 231 ? -2.275 2.645 30.094 1 98.19 231 PRO B O 1
ATOM 6383 N N . ARG B 1 232 ? -2.867 4.785 30.266 1 97.94 232 ARG B N 1
ATOM 6384 C CA . ARG B 1 232 ? -4.266 4.559 29.922 1 97.94 232 ARG B CA 1
ATOM 6385 C C . ARG B 1 232 ? -4.395 3.844 28.578 1 97.94 232 ARG B C 1
ATOM 6387 O O . ARG B 1 232 ? -5.34 3.086 28.359 1 97.94 232 ARG B O 1
ATOM 6394 N N . ARG B 1 233 ? -3.439 4.102 27.625 1 98.62 233 ARG B N 1
ATOM 6395 C CA . ARG B 1 233 ? -3.494 3.57 26.266 1 98.62 233 ARG B CA 1
ATOM 6396 C C . ARG B 1 233 ? -3.273 2.061 26.25 1 98.62 233 ARG B C 1
ATOM 6398 O O . ARG B 1 233 ? -3.682 1.373 25.312 1 98.62 233 ARG B O 1
ATOM 6405 N N . LEU B 1 234 ? -2.588 1.526 27.25 1 98.44 234 LEU B N 1
ATOM 6406 C CA . LEU B 1 234 ? -2.303 0.097 27.328 1 98.44 234 LEU B CA 1
ATOM 6407 C C . LEU B 1 234 ? -3.203 -0.584 28.344 1 98.44 234 LEU B C 1
ATOM 6409 O O . LEU B 1 234 ? -3.58 -1.745 28.172 1 98.44 234 LEU B O 1
ATOM 6413 N N . ASN B 1 235 ? -3.623 0.156 29.375 1 98.12 235 ASN B N 1
ATOM 6414 C CA . ASN B 1 235 ? -4.227 -0.489 30.547 1 98.12 235 ASN B CA 1
ATOM 6415 C C . ASN B 1 235 ? -5.73 -0.234 30.609 1 98.12 235 ASN B C 1
ATOM 6417 O O . ASN B 1 235 ? -6.461 -0.977 31.266 1 98.12 235 ASN B O 1
ATOM 6421 N N . GLU B 1 236 ? -6.223 0.834 29.953 1 98.5 236 GLU B N 1
ATOM 6422 C CA . GLU B 1 236 ? -7.629 1.206 30.078 1 98.5 236 GLU B CA 1
ATOM 6423 C C . GLU B 1 236 ? -8.312 1.21 28.719 1 98.5 236 GLU B C 1
ATOM 6425 O O . GLU B 1 236 ? -9.336 0.549 28.531 1 98.5 236 GLU B O 1
ATOM 6430 N N . PHE B 1 237 ? -7.758 1.817 27.75 1 98.81 237 PHE B N 1
ATOM 6431 C CA . PHE B 1 237 ? -8.414 2.096 26.484 1 98.81 237 PHE B CA 1
ATOM 6432 C C . PHE B 1 237 ? -8.703 0.803 25.734 1 98.81 237 PHE B C 1
ATOM 6434 O O . PHE B 1 237 ? -9.758 0.66 25.109 1 98.81 237 PHE B O 1
ATOM 6441 N N . PRO B 1 238 ? -7.801 -0.219 25.766 1 98.75 238 PRO B N 1
ATOM 6442 C CA . PRO B 1 238 ? -8.039 -1.432 24.984 1 98.75 238 PRO B CA 1
ATOM 6443 C C . PRO B 1 238 ? -9.375 -2.1 25.312 1 98.75 238 PRO B C 1
ATOM 6445 O O . PRO B 1 238 ? -10.164 -2.402 24.422 1 98.75 238 PRO B O 1
ATOM 6448 N N . ALA B 1 239 ? -9.664 -2.32 26.562 1 98.44 239 ALA B N 1
ATOM 6449 C CA . ALA B 1 239 ? -10.914 -2.963 26.984 1 98.44 239 ALA B CA 1
ATOM 6450 C C . ALA B 1 239 ? -12.125 -2.117 26.594 1 98.44 239 ALA B C 1
ATOM 6452 O O . ALA B 1 239 ? -13.156 -2.654 26.188 1 98.44 239 ALA B O 1
ATOM 6453 N N . GLU B 1 240 ? -11.992 -0.837 26.75 1 98.62 240 GLU B N 1
ATOM 6454 C CA . GLU B 1 240 ? -13.07 0.073 26.375 1 98.62 240 GLU B CA 1
ATOM 6455 C C . GLU B 1 240 ? -13.367 0.004 24.891 1 98.62 240 GLU B C 1
ATOM 6457 O O . GLU B 1 240 ? -14.523 -0.031 24.469 1 98.62 240 GLU B O 1
ATOM 6462 N N . LEU B 1 241 ? -12.336 0.035 24.109 1 98.81 241 LEU B N 1
ATOM 6463 C CA . LEU B 1 241 ? -12.469 -0.001 22.656 1 98.81 241 LEU B CA 1
ATOM 6464 C C . LEU B 1 241 ? -13.164 -1.283 22.203 1 98.81 241 LEU B C 1
ATOM 6466 O O . LEU B 1 241 ? -14.008 -1.257 21.312 1 98.81 241 LEU B O 1
ATOM 6470 N N . VAL B 1 242 ? -12.781 -2.412 22.781 1 98.5 242 VAL B N 1
ATOM 6471 C CA . VAL B 1 242 ? -13.391 -3.693 22.438 1 98.5 242 VAL B CA 1
ATOM 6472 C C . VAL B 1 242 ? -14.883 -3.662 22.766 1 98.5 242 VAL B C 1
ATOM 6474 O O . VAL B 1 242 ? -15.703 -4.156 22 1 98.5 242 VAL B O 1
ATOM 6477 N N . THR B 1 243 ? -15.242 -3.066 23.938 1 98.25 243 THR B N 1
ATOM 6478 C CA . THR B 1 243 ? -16.641 -2.938 24.328 1 98.25 243 THR B CA 1
ATOM 6479 C C . THR B 1 243 ? -17.406 -2.07 23.328 1 98.25 243 THR B C 1
ATOM 6481 O O . THR B 1 243 ? -18.516 -2.418 22.922 1 98.25 243 THR B O 1
ATOM 6484 N N . LEU B 1 244 ? -16.797 -0.995 22.969 1 98.69 244 LEU B N 1
ATOM 6485 C CA . LEU B 1 244 ? -17.422 -0.084 22.016 1 98.69 244 LEU B CA 1
ATOM 6486 C C . LEU B 1 244 ? -17.625 -0.762 20.656 1 98.69 244 LEU B C 1
ATOM 6488 O O . LEU B 1 244 ? -18.688 -0.632 20.047 1 98.69 244 LEU B O 1
ATOM 6492 N N . LEU B 1 245 ? -16.609 -1.432 20.203 1 98.44 245 LEU B N 1
ATOM 6493 C CA . LEU B 1 245 ? -16.703 -2.125 18.922 1 98.44 245 LEU B CA 1
ATOM 6494 C C . LEU B 1 245 ? -17.844 -3.145 18.953 1 98.44 245 LEU B C 1
ATOM 6496 O O . LEU B 1 245 ? -18.609 -3.26 17.984 1 98.44 245 LEU B O 1
ATOM 6500 N N . ALA B 1 246 ? -17.906 -3.938 20 1 97.44 246 ALA B N 1
ATOM 6501 C CA . ALA B 1 246 ? -18.984 -4.926 20.156 1 97.44 246 ALA B CA 1
ATOM 6502 C C . ALA B 1 246 ? -20.359 -4.266 20.062 1 97.44 246 ALA B C 1
ATOM 6504 O O . ALA B 1 246 ? -21.266 -4.793 19.422 1 97.44 246 ALA B O 1
ATOM 6505 N N . GLN B 1 247 ? -20.5 -3.127 20.719 1 97.88 247 GLN B N 1
ATOM 6506 C CA . GLN B 1 247 ? -21.766 -2.389 20.688 1 97.88 247 GLN B CA 1
ATOM 6507 C C . GLN B 1 247 ? -22.078 -1.88 19.281 1 97.88 247 GLN B C 1
ATOM 6509 O O . GLN B 1 247 ? -23.219 -1.922 18.844 1 97.88 247 GLN B O 1
ATOM 6514 N N . MET B 1 248 ? -21.062 -1.378 18.625 1 98.31 248 MET B N 1
ATOM 6515 C CA . MET B 1 248 ? -21.25 -0.896 17.266 1 98.31 248 MET B CA 1
ATOM 6516 C C . MET B 1 248 ? -21.734 -2.021 16.344 1 98.31 248 MET B C 1
ATOM 6518 O O . MET B 1 248 ? -22.625 -1.818 15.523 1 98.31 248 MET B O 1
ATOM 6522 N N . ILE B 1 249 ? -21.078 -3.16 16.438 1 96.62 249 ILE B N 1
ATOM 6523 C CA . ILE B 1 249 ? -21.469 -4.309 15.633 1 96.62 249 ILE B CA 1
ATOM 6524 C C . ILE B 1 249 ? -22.906 -4.691 15.945 1 96.62 249 ILE B C 1
ATOM 6526 O O . ILE B 1 249 ? -23.719 -4.902 15.031 1 96.62 249 ILE B O 1
ATOM 6530 N N . GLU B 1 250 ? -23.25 -4.789 17.234 1 95.69 250 GLU B N 1
ATOM 6531 C CA . GLU B 1 250 ? -24.594 -5.16 17.672 1 95.69 250 GLU B CA 1
ATOM 6532 C C . GLU B 1 250 ? -25.641 -4.191 17.109 1 95.69 250 GLU B C 1
ATOM 6534 O O . GLU B 1 250 ? -26.719 -4.609 16.703 1 95.69 250 GLU B O 1
ATOM 6539 N N . ASN B 1 251 ? -25.328 -2.943 17.078 1 97.31 251 ASN B N 1
ATOM 6540 C CA . ASN B 1 251 ? -26.266 -1.911 16.656 1 97.31 251 ASN B CA 1
ATOM 6541 C C . ASN B 1 251 ? -26.109 -1.582 15.172 1 97.31 251 ASN B C 1
ATOM 6543 O O . ASN B 1 251 ? -26.781 -0.691 14.648 1 97.31 251 ASN B O 1
ATOM 6547 N N . ASP B 1 252 ? -25.156 -2.211 14.469 1 96.69 252 ASP B N 1
ATOM 6548 C CA . ASP B 1 252 ? -24.828 -1.975 13.07 1 96.69 252 ASP B CA 1
ATOM 6549 C C . ASP B 1 252 ? -24.5 -0.506 12.82 1 96.69 252 ASP B C 1
ATOM 6551 O O . ASP B 1 252 ? -24.969 0.09 11.852 1 96.69 252 ASP B O 1
ATOM 6555 N N . LEU B 1 253 ? -23.828 0.046 13.797 1 98.25 253 LEU B N 1
ATOM 6556 C CA . LEU B 1 253 ? -23.344 1.412 13.648 1 98.25 253 LEU B CA 1
ATOM 6557 C C . LEU B 1 253 ? -22.062 1.446 12.812 1 98.25 253 LEU B C 1
ATOM 6559 O O . LEU B 1 253 ? -21.031 0.936 13.227 1 98.25 253 LEU B O 1
ATOM 6563 N N . LYS B 1 254 ? -22.188 2.066 11.609 1 98.06 254 LYS B N 1
ATOM 6564 C CA . LYS B 1 254 ? -21.078 2.064 10.656 1 98.06 254 LYS B CA 1
ATOM 6565 C C . LYS B 1 254 ? -20.484 3.461 10.508 1 98.06 254 LYS B C 1
ATOM 6567 O O . LYS B 1 254 ? -21.125 4.457 10.859 1 98.06 254 LYS B O 1
ATOM 6572 N N . PRO B 1 255 ? -19.25 3.57 10 1 98.62 255 PRO B N 1
ATOM 6573 C CA . PRO B 1 255 ? -18.547 4.852 9.867 1 98.62 255 PRO B CA 1
ATOM 6574 C C . PRO B 1 255 ? -19.375 5.898 9.117 1 98.62 255 PRO B C 1
ATOM 6576 O O . PRO B 1 255 ? -19.406 7.066 9.516 1 98.62 255 PRO B O 1
ATOM 6579 N N . ARG B 1 256 ? -20.078 5.5 8.109 1 97.94 256 ARG B N 1
ATOM 6580 C CA . ARG B 1 256 ? -20.812 6.465 7.297 1 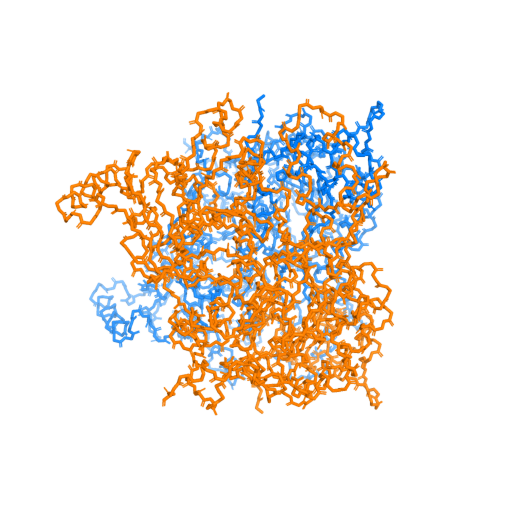97.94 256 ARG B CA 1
ATOM 6581 C C . ARG B 1 256 ? -22.125 6.855 7.965 1 97.94 256 ARG B C 1
ATOM 6583 O O . ARG B 1 256 ? -22.797 7.797 7.531 1 97.94 256 ARG B O 1
ATOM 6590 N N . ASP B 1 257 ? -22.531 6.105 9.008 1 97.81 257 ASP B N 1
ATOM 6591 C CA . ASP B 1 257 ? -23.609 6.574 9.875 1 97.81 257 ASP B CA 1
ATOM 6592 C C . ASP B 1 257 ? -23.141 7.719 10.766 1 97.81 257 ASP B C 1
ATOM 6594 O O . ASP B 1 257 ? -23.938 8.555 11.188 1 97.81 257 ASP B O 1
ATOM 6598 N N . ILE B 1 258 ? -21.891 7.75 11.016 1 98.56 258 ILE B N 1
ATOM 6599 C CA . ILE B 1 258 ? -21.281 8.68 11.953 1 98.56 258 ILE B CA 1
ATOM 6600 C C . ILE B 1 258 ? -20.766 9.914 11.203 1 98.56 258 ILE B C 1
ATOM 6602 O O . ILE B 1 258 ? -21.047 11.047 11.602 1 98.56 258 ILE B O 1
ATOM 6606 N N . VAL B 1 259 ? -20.031 9.633 10.102 1 98.56 259 VAL B N 1
ATOM 6607 C CA . VAL B 1 259 ? -19.406 10.711 9.336 1 98.56 259 VAL B CA 1
ATOM 6608 C C . VAL B 1 259 ? -20.359 11.18 8.25 1 98.56 259 VAL B C 1
ATOM 6610 O O . VAL B 1 259 ? -20.531 10.508 7.23 1 98.56 259 VAL B O 1
ATOM 6613 N N . GLY B 1 260 ? -20.984 12.258 8.445 1 97.06 260 GLY B N 1
ATOM 6614 C CA . GLY B 1 260 ? -21.875 12.914 7.5 1 97.06 260 GLY B CA 1
ATOM 6615 C C . GLY B 1 260 ? -21.578 14.398 7.34 1 97.06 260 GLY B C 1
ATOM 6616 O O . GLY B 1 260 ? -20.516 14.875 7.742 1 97.06 260 GLY B O 1
ATOM 6617 N N . ARG B 1 261 ? -22.5 15.078 6.719 1 97.12 261 ARG B N 1
ATOM 6618 C CA . ARG B 1 261 ? -22.328 16.5 6.414 1 97.12 261 ARG B CA 1
ATOM 6619 C C . ARG B 1 261 ? -22.062 17.297 7.684 1 97.12 261 ARG B C 1
ATOM 6621 O O . ARG B 1 261 ? -21.094 18.062 7.754 1 97.12 261 ARG B O 1
ATOM 6628 N N . ASP B 1 262 ? -22.859 17.031 8.719 1 97.62 262 ASP B N 1
ATOM 6629 C CA . ASP B 1 262 ? -22.766 17.844 9.93 1 97.62 262 ASP B CA 1
ATOM 6630 C C . ASP B 1 262 ? -21.5 17.531 10.727 1 97.62 262 ASP B C 1
ATOM 6632 O O . ASP B 1 262 ? -20.891 18.422 11.305 1 97.62 262 ASP B O 1
ATOM 6636 N N . SER B 1 263 ? -21.188 16.25 10.867 1 98.25 263 SER B N 1
ATOM 6637 C CA . SER B 1 263 ? -19.969 15.914 11.594 1 98.25 263 SER B CA 1
ATOM 6638 C C . SER B 1 263 ? -18.734 16.453 10.875 1 98.25 263 SER B C 1
ATOM 6640 O O . SER B 1 263 ? -17.766 16.844 11.523 1 98.25 263 SER B O 1
ATOM 6642 N N . LEU B 1 264 ? -18.734 16.453 9.508 1 98.5 264 LEU B N 1
ATOM 6643 C CA . LEU B 1 264 ? -17.641 17.047 8.742 1 98.5 264 LEU B CA 1
ATOM 6644 C C . LEU B 1 264 ? -17.562 18.547 8.969 1 98.5 264 LEU B C 1
ATOM 6646 O O . LEU B 1 264 ? -16.469 19.109 9.086 1 98.5 264 LEU B O 1
ATOM 6650 N N . ARG B 1 265 ? -18.672 19.172 9.016 1 97.88 265 ARG B N 1
ATOM 6651 C CA . ARG B 1 265 ? -18.703 20.609 9.32 1 97.88 265 ARG B CA 1
ATOM 6652 C C . ARG B 1 265 ? -18.203 20.875 10.734 1 97.88 265 ARG B C 1
ATOM 6654 O O . ARG B 1 265 ? -17.391 21.781 10.945 1 97.88 265 ARG B O 1
ATOM 6661 N N . ASN B 1 266 ? -18.688 20.062 11.711 1 98.69 266 ASN B N 1
ATOM 6662 C CA . ASN B 1 266 ? -18.188 20.156 13.078 1 98.69 266 ASN B CA 1
ATOM 6663 C C . ASN B 1 266 ? -16.656 20.094 13.125 1 98.69 266 ASN B C 1
ATOM 6665 O O . ASN B 1 266 ? -16.016 20.938 13.742 1 98.69 266 ASN B O 1
ATOM 6669 N N . ALA B 1 267 ? -16.172 19.078 12.461 1 98.75 267 ALA B N 1
ATOM 6670 C CA . ALA B 1 267 ? -14.727 18.844 12.492 1 98.75 267 ALA B CA 1
ATOM 6671 C C . ALA B 1 267 ? -13.969 19.984 11.836 1 98.75 267 ALA B C 1
ATOM 6673 O O . ALA B 1 267 ? -12.883 20.359 12.281 1 98.75 267 ALA B O 1
ATOM 6674 N N . THR B 1 268 ? -14.508 20.531 10.758 1 98.19 268 THR B N 1
ATOM 6675 C CA . THR B 1 268 ? -13.891 21.672 10.078 1 98.19 268 THR B CA 1
ATOM 6676 C C . THR B 1 268 ? -13.883 22.906 10.969 1 98.19 268 THR B C 1
ATOM 6678 O O . THR B 1 268 ? -12.883 23.609 11.047 1 98.19 268 THR B O 1
ATOM 6681 N N . ILE B 1 269 ? -14.953 23.125 11.664 1 98.12 269 ILE B N 1
ATOM 6682 C CA . ILE B 1 269 ? -15.07 24.25 12.586 1 98.12 269 ILE B CA 1
ATOM 6683 C C . ILE B 1 269 ? -14.055 24.109 13.719 1 98.12 269 ILE B C 1
ATOM 6685 O O . ILE B 1 269 ? -13.398 25.078 14.109 1 98.12 269 ILE B O 1
ATOM 6689 N N . VAL B 1 270 ? -13.898 22.906 14.188 1 98.31 270 VAL B N 1
ATOM 6690 C CA . VAL B 1 270 ? -12.953 22.688 15.281 1 98.31 270 VAL B CA 1
ATOM 6691 C C . VAL B 1 270 ? -11.523 22.906 14.781 1 98.31 270 VAL B C 1
ATOM 6693 O O . VAL B 1 270 ? -10.672 23.422 15.508 1 98.31 270 VAL B O 1
ATOM 6696 N N . ALA B 1 271 ? -11.281 22.516 13.555 1 97.12 271 ALA B N 1
ATOM 6697 C CA . ALA B 1 271 ? -9.961 22.781 12.984 1 97.12 271 ALA B CA 1
ATOM 6698 C C . ALA B 1 271 ? -9.656 24.266 12.961 1 97.12 271 ALA B C 1
ATOM 6700 O O . ALA B 1 271 ? -8.516 24.672 13.203 1 97.12 271 ALA B O 1
ATOM 6701 N N . LEU B 1 272 ? -10.633 25.094 12.672 1 96.88 272 LEU B N 1
ATOM 6702 C CA . LEU B 1 272 ? -10.484 26.547 12.727 1 96.88 272 LEU B CA 1
ATOM 6703 C C . LEU B 1 272 ? -10.234 27.016 14.156 1 96.88 272 LEU B C 1
ATOM 6705 O O . LEU B 1 272 ? -9.359 27.844 14.391 1 96.88 272 LEU B O 1
ATOM 6709 N N . ALA B 1 273 ? -10.945 26.406 15.086 1 97.88 273 ALA B N 1
ATOM 6710 C CA . ALA B 1 273 ? -10.984 26.875 16.469 1 97.88 273 ALA B CA 1
ATOM 6711 C C . ALA B 1 273 ? -9.695 26.516 17.203 1 97.88 273 ALA B C 1
ATOM 6713 O O . ALA B 1 273 ? -9.383 27.109 18.234 1 97.88 273 ALA B O 1
ATOM 6714 N N . ILE B 1 274 ? -9.008 25.547 16.703 1 97.12 274 ILE B N 1
ATOM 6715 C CA . ILE B 1 274 ? -7.777 25.156 17.391 1 97.12 274 ILE B CA 1
ATOM 6716 C C . ILE B 1 274 ? -6.57 25.703 16.625 1 97.12 274 ILE B C 1
ATOM 6718 O O . ILE B 1 274 ? -5.434 25.312 16.891 1 97.12 274 ILE B O 1
ATOM 6722 N N . GLY B 1 275 ? -6.824 26.625 15.617 1 93.75 275 GLY B N 1
ATOM 6723 C CA . GLY B 1 275 ? -5.719 27.109 14.805 1 93.75 275 GLY B CA 1
ATOM 6724 C C . GLY B 1 275 ? -4.965 26 14.102 1 93.75 275 GLY B C 1
ATOM 6725 O O . GLY B 1 275 ? -3.73 26 14.07 1 93.75 275 GLY B O 1
ATOM 6726 N N . GLY B 1 276 ? -5.66 25.062 13.625 1 93.56 276 GLY B N 1
ATOM 6727 C CA . GLY B 1 276 ? -5.113 23.812 13.133 1 93.56 276 GLY B CA 1
ATOM 6728 C C . GLY B 1 276 ? -4.297 23.984 11.859 1 93.56 276 GLY B C 1
ATOM 6729 O O . GLY B 1 276 ? -4.129 25.094 11.367 1 93.56 276 GLY B O 1
ATOM 6730 N N . SER B 1 277 ? -3.771 22.891 11.359 1 95.12 277 SER B N 1
ATOM 6731 C CA . SER B 1 277 ? -2.916 22.781 10.188 1 95.12 277 SER B CA 1
ATOM 6732 C C . SER B 1 277 ? -3.701 23.062 8.906 1 95.12 277 SER B C 1
ATOM 6734 O O . SER B 1 277 ? -4.859 22.656 8.781 1 95.12 277 SER B O 1
ATOM 6736 N N . THR B 1 278 ? -3.041 23.672 7.902 1 94.25 278 THR B N 1
ATOM 6737 C CA . THR B 1 278 ? -3.637 23.844 6.586 1 94.25 278 THR B CA 1
ATOM 6738 C C . THR B 1 278 ? -3.934 22.5 5.941 1 94.25 278 THR B C 1
ATOM 6740 O O . THR B 1 278 ? -4.809 22.391 5.078 1 94.25 278 THR B O 1
ATOM 6743 N N . ASN B 1 279 ? -3.252 21.484 6.391 1 96.12 279 ASN B N 1
ATOM 6744 C CA . ASN B 1 279 ? -3.439 20.141 5.824 1 96.12 279 ASN B CA 1
ATOM 6745 C C . ASN B 1 279 ? -4.848 19.625 6.082 1 96.12 279 ASN B C 1
ATOM 6747 O O . ASN B 1 279 ? -5.305 18.703 5.402 1 96.12 279 ASN B O 1
ATOM 6751 N N . ALA B 1 280 ? -5.504 20.172 7.105 1 96.75 280 ALA B N 1
ATOM 6752 C CA . ALA B 1 280 ? -6.883 19.766 7.359 1 96.75 280 ALA B CA 1
ATOM 6753 C C . ALA B 1 280 ? -7.754 19.984 6.125 1 96.75 280 ALA B C 1
ATOM 6755 O O . ALA B 1 280 ? -8.68 19.203 5.871 1 96.75 280 ALA B O 1
ATOM 6756 N N . LEU B 1 281 ? -7.395 21.031 5.348 1 96.25 281 LEU B N 1
ATOM 6757 C CA . LEU B 1 281 ? -8.203 21.359 4.18 1 96.25 281 LEU B CA 1
ATOM 6758 C C . LEU B 1 281 ? -7.773 20.547 2.969 1 96.25 281 LEU B C 1
ATOM 6760 O O . LEU B 1 281 ? -8.422 20.594 1.922 1 96.25 281 LEU B O 1
ATOM 6764 N N . LEU B 1 282 ? -6.758 19.844 3.096 1 96.12 282 LEU B N 1
ATOM 6765 C CA . LEU B 1 282 ? -6.367 18.812 2.141 1 96.12 282 LEU B CA 1
ATOM 6766 C C . LEU B 1 282 ? -6.996 17.469 2.502 1 96.12 282 LEU B C 1
ATOM 6768 O O . LEU B 1 282 ? -7.426 16.734 1.621 1 96.12 282 LEU B O 1
ATOM 6772 N N . HIS B 1 283 ? -7.055 17.141 3.75 1 98.12 283 HIS B N 1
ATOM 6773 C CA . HIS B 1 283 ? -7.48 15.844 4.246 1 98.12 283 HIS B CA 1
ATOM 6774 C C . HIS B 1 283 ? -9 15.766 4.359 1 98.12 283 HIS B C 1
ATOM 6776 O O . HIS B 1 283 ? -9.586 14.703 4.125 1 98.12 283 HIS B O 1
ATOM 6782 N N . ALA B 1 284 ? -9.672 16.906 4.648 1 98.5 284 ALA B N 1
ATOM 6783 C CA . ALA B 1 284 ? -11.125 16.922 4.793 1 98.5 284 ALA B CA 1
ATOM 6784 C C . ALA B 1 284 ? -11.805 16.5 3.49 1 98.5 284 ALA B C 1
ATOM 6786 O O . ALA B 1 284 ? -12.711 15.664 3.494 1 98.5 284 ALA B O 1
ATOM 6787 N N . PRO B 1 285 ? -11.391 17.047 2.324 1 98.38 285 PRO B N 1
ATOM 6788 C CA . PRO B 1 285 ? -11.992 16.594 1.067 1 98.38 285 PRO B CA 1
ATOM 6789 C C . PRO B 1 285 ? -11.828 15.094 0.837 1 98.38 285 PRO B C 1
ATOM 6791 O O . PRO B 1 285 ? -12.742 14.438 0.336 1 98.38 285 PRO B O 1
ATOM 6794 N N . GLU B 1 286 ? -10.664 14.562 1.161 1 98.25 286 GLU B N 1
ATOM 6795 C CA . GLU B 1 286 ? -10.445 13.133 0.995 1 98.25 286 GLU B CA 1
ATOM 6796 C C . GLU B 1 286 ? -11.367 12.328 1.909 1 98.25 286 GLU B C 1
ATOM 6798 O O . GLU B 1 286 ? -11.93 11.312 1.494 1 98.25 286 GLU B O 1
ATOM 6803 N N . ILE B 1 287 ? -11.492 12.734 3.188 1 98.75 287 ILE B N 1
ATOM 6804 C CA . ILE B 1 287 ? -12.367 12.055 4.141 1 98.75 287 ILE B CA 1
ATOM 6805 C C . ILE B 1 287 ? -13.812 12.148 3.666 1 98.75 287 ILE B C 1
ATOM 6807 O O . ILE B 1 287 ? -14.555 11.164 3.713 1 98.75 287 ILE B O 1
ATOM 6811 N N . ALA B 1 288 ? -14.227 13.328 3.166 1 98.69 288 ALA B N 1
ATOM 6812 C CA . ALA B 1 288 ? -15.57 13.516 2.641 1 98.69 288 ALA B CA 1
ATOM 6813 C C . ALA B 1 288 ? -15.836 12.594 1.46 1 98.69 288 ALA B C 1
ATOM 6815 O O . ALA B 1 288 ? -16.891 11.945 1.391 1 98.69 288 ALA B O 1
ATOM 6816 N N . ARG B 1 289 ? -14.914 12.547 0.533 1 98.19 289 ARG B N 1
ATOM 6817 C CA . ARG B 1 289 ? -15.031 11.656 -0.615 1 98.19 289 ARG B CA 1
ATOM 6818 C C . ARG B 1 289 ? -15.258 10.211 -0.167 1 98.19 289 ARG B C 1
ATOM 6820 O O . ARG B 1 289 ? -16.141 9.531 -0.685 1 98.19 289 ARG B O 1
ATOM 6827 N N . ALA B 1 290 ? -14.492 9.727 0.771 1 98.44 290 ALA B N 1
ATOM 6828 C CA . ALA B 1 290 ? -14.602 8.359 1.272 1 98.44 290 ALA B CA 1
ATOM 6829 C C . ALA B 1 290 ? -15.93 8.141 1.983 1 98.44 290 ALA B C 1
ATOM 6831 O O . ALA B 1 290 ? -16.453 7.02 2.025 1 98.44 290 ALA B O 1
ATOM 6832 N N . ALA B 1 291 ? -16.5 9.211 2.539 1 98.38 291 ALA B N 1
ATOM 6833 C CA . ALA B 1 291 ? -17.781 9.148 3.23 1 98.38 291 ALA B CA 1
ATOM 6834 C C . ALA B 1 291 ? -18.938 9.195 2.24 1 98.38 291 ALA B C 1
ATOM 6836 O O . ALA B 1 291 ? -20.094 9.078 2.629 1 98.38 291 ALA B O 1
ATOM 6837 N N . GLY B 1 292 ? -18.656 9.445 0.972 1 97.75 292 GLY B N 1
ATOM 6838 C CA . GLY B 1 292 ? -19.703 9.375 -0.041 1 97.75 292 GLY B CA 1
ATOM 6839 C C . GLY B 1 292 ? -20.031 10.727 -0.655 1 97.75 292 GLY B C 1
ATOM 6840 O O . GLY B 1 292 ? -20.969 10.844 -1.44 1 97.75 292 GLY B O 1
ATOM 6841 N N . PHE B 1 293 ? -19.203 11.758 -0.335 1 97.69 293 PHE B N 1
ATOM 6842 C CA . PHE B 1 293 ? -19.438 13.102 -0.859 1 97.69 293 PHE B CA 1
ATOM 6843 C C . PHE B 1 293 ? -18.391 13.461 -1.904 1 97.69 293 PHE B C 1
ATOM 6845 O O . PHE B 1 293 ? -17.203 13.602 -1.582 1 97.69 293 PHE B O 1
ATOM 6852 N N . GLY B 1 294 ? -18.75 13.766 -3.088 1 94.12 294 GLY B N 1
ATOM 6853 C CA . GLY B 1 294 ? -17.828 13.906 -4.203 1 94.12 294 GLY B CA 1
ATOM 6854 C C . GLY B 1 294 ? -17.141 15.25 -4.227 1 94.12 294 GLY B C 1
ATOM 6855 O O . GLY B 1 294 ? -16.078 15.391 -4.844 1 94.12 294 GLY B O 1
ATOM 6856 N N . ASP B 1 295 ? -17.734 16.25 -3.625 1 95.88 295 ASP B N 1
ATOM 6857 C CA . ASP B 1 295 ? -17.141 17.594 -3.621 1 95.88 295 ASP B CA 1
ATOM 6858 C C . ASP B 1 295 ? -17.359 18.266 -2.271 1 95.88 295 ASP B C 1
ATOM 6860 O O . ASP B 1 295 ? -18.375 18.922 -2.047 1 95.88 295 ASP B O 1
ATOM 6864 N N . PHE B 1 296 ? -16.328 18.25 -1.452 1 97.69 296 PHE B N 1
ATOM 6865 C CA . PHE B 1 296 ? -16.359 18.797 -0.095 1 97.69 296 PHE B CA 1
ATOM 6866 C C . PHE B 1 296 ? -16.812 20.25 -0.096 1 97.69 296 PHE B C 1
ATOM 6868 O O . PHE B 1 296 ? -17.641 20.641 0.727 1 97.69 296 PHE B O 1
ATOM 6875 N N . TRP B 1 297 ? -16.359 21.047 -1.033 1 97.5 297 TRP B N 1
ATOM 6876 C CA . TRP B 1 297 ? -16.578 22.5 -1.058 1 97.5 297 TRP B CA 1
ATOM 6877 C C . TRP B 1 297 ? -17.938 22.828 -1.653 1 97.5 297 TRP B C 1
ATOM 6879 O O . TRP B 1 297 ? -18.375 23.984 -1.619 1 97.5 297 TRP B O 1
ATOM 6889 N N . LYS B 1 298 ? -18.594 21.891 -2.145 1 95.81 298 LYS B N 1
ATOM 6890 C CA . LYS B 1 298 ? -19.969 22.047 -2.609 1 95.81 298 LYS B CA 1
ATOM 6891 C C . LYS B 1 298 ? -20.953 21.375 -1.659 1 95.81 298 LYS B C 1
ATOM 6893 O O . LYS B 1 298 ? -22 21.953 -1.334 1 95.81 298 LYS B O 1
ATOM 6898 N N . ASP B 1 299 ? -20.531 20.203 -1.184 1 96.44 299 ASP B N 1
ATOM 6899 C CA . ASP B 1 299 ? -21.469 19.328 -0.492 1 96.44 299 ASP B CA 1
ATOM 6900 C C . ASP B 1 299 ? -21.453 19.578 1.014 1 96.44 299 ASP B C 1
ATOM 6902 O O . ASP B 1 299 ? -22.438 19.328 1.705 1 96.44 299 ASP B O 1
ATOM 6906 N N . ILE B 1 300 ? -20.359 20.062 1.558 1 97.19 300 ILE B N 1
ATOM 6907 C CA . ILE B 1 300 ? -20.188 20.141 3.004 1 97.19 300 ILE B CA 1
ATOM 6908 C C . ILE B 1 300 ? -20.156 21.609 3.43 1 97.19 300 ILE B C 1
ATOM 6910 O O . ILE B 1 300 ? -20.938 22.031 4.289 1 97.19 300 ILE B O 1
ATOM 6914 N N . ILE B 1 301 ? -19.25 22.375 2.814 1 96.69 301 ILE B N 1
ATOM 6915 C CA . ILE B 1 301 ? -19.062 23.766 3.172 1 96.69 301 ILE B CA 1
ATOM 6916 C C . ILE B 1 301 ? -18.469 24.531 1.985 1 96.69 301 ILE B C 1
ATOM 6918 O O . ILE B 1 301 ? -17.484 24.094 1.389 1 96.69 301 ILE B O 1
ATOM 6922 N N . THR B 1 302 ? -19.047 25.641 1.587 1 95.94 302 THR B N 1
ATOM 6923 C CA . THR B 1 302 ? -18.5 26.438 0.493 1 95.94 302 THR B CA 1
ATOM 6924 C C . THR B 1 302 ? -17.312 27.266 0.972 1 95.94 302 THR B C 1
ATOM 6926 O O . THR B 1 302 ? -17.172 27.547 2.166 1 95.94 302 THR B O 1
ATOM 6929 N N . PRO B 1 303 ? -16.438 27.656 0.035 1 95.88 303 PRO B N 1
ATOM 6930 C CA . PRO B 1 303 ? -15.328 28.531 0.424 1 95.88 303 PRO B CA 1
ATOM 6931 C C . PRO B 1 303 ? -15.805 29.828 1.089 1 95.88 303 PRO B C 1
ATOM 6933 O O . PRO B 1 303 ? -15.172 30.312 2.029 1 95.88 303 PRO B O 1
ATOM 6936 N N . GLU B 1 304 ? -16.891 30.344 0.659 1 94.75 304 GLU B N 1
ATOM 6937 C CA . GLU B 1 304 ? -17.453 31.562 1.229 1 94.75 304 GLU B CA 1
ATOM 6938 C C . GLU B 1 304 ? -17.906 31.344 2.672 1 94.75 304 GLU B C 1
ATOM 6940 O O . GLU B 1 304 ? -17.625 32.156 3.547 1 94.75 304 GLU B O 1
ATOM 6945 N N . GLU B 1 305 ? -18.625 30.297 2.842 1 95.06 305 GLU B N 1
ATOM 6946 C CA . GLU B 1 305 ? -19.062 29.984 4.199 1 95.06 305 GLU B CA 1
ATOM 6947 C C . GLU B 1 305 ? -17.859 29.75 5.117 1 95.06 305 GLU B C 1
ATOM 6949 O O . GLU B 1 305 ? -17.844 30.219 6.258 1 95.06 305 GLU B O 1
ATOM 6954 N N . PHE B 1 306 ? -16.984 29.016 4.629 1 96.81 306 PHE B N 1
ATOM 6955 C CA . PHE B 1 306 ? -15.766 28.734 5.387 1 96.81 306 PHE B CA 1
ATOM 6956 C C . PHE B 1 306 ? -15.078 30.031 5.816 1 96.81 306 PHE B C 1
ATOM 6958 O O . PHE B 1 306 ? -14.719 30.188 6.984 1 96.81 306 PHE B O 1
ATOM 6965 N N . ASN B 1 307 ? -14.828 30.906 4.883 1 96.62 307 ASN B N 1
ATOM 6966 C CA . ASN B 1 307 ? -14.18 32.188 5.172 1 96.62 307 ASN B CA 1
ATOM 6967 C C . ASN B 1 307 ? -15.008 33.031 6.141 1 96.62 307 ASN B C 1
ATOM 6969 O O . ASN B 1 307 ? -14.453 33.719 6.996 1 96.62 307 ASN B O 1
ATOM 6973 N N . ASN B 1 308 ? -16.266 33 5.961 1 95.75 308 ASN B N 1
ATOM 6974 C CA . ASN B 1 308 ? -17.125 33.719 6.895 1 95.75 308 ASN B CA 1
ATOM 6975 C C . ASN B 1 308 ? -16.969 33.219 8.32 1 95.75 308 ASN B C 1
ATOM 6977 O O . ASN B 1 308 ? -16.859 34 9.258 1 95.75 308 ASN B O 1
ATOM 6981 N N . LEU B 1 309 ? -17 31.922 8.461 1 96.69 309 LEU B N 1
ATOM 6982 C CA . LEU B 1 309 ? -16.781 31.312 9.766 1 96.69 309 LEU B CA 1
ATOM 6983 C C . LEU B 1 309 ? -15.438 31.734 10.344 1 96.69 309 LEU B C 1
ATOM 6985 O O . LEU B 1 309 ? -15.352 32.125 11.508 1 96.69 309 LEU B O 1
ATOM 6989 N N . SER B 1 310 ? -14.438 31.641 9.57 1 95.5 310 SER B N 1
ATOM 6990 C CA . SER B 1 310 ? -13.086 31.938 10.008 1 95.5 310 SER B CA 1
ATOM 6991 C C . SER B 1 310 ? -12.93 33.406 10.383 1 95.5 310 SER B C 1
ATOM 6993 O O . SER B 1 310 ? -12.32 33.719 11.406 1 95.5 310 SER B O 1
ATOM 6995 N N . GLN B 1 311 ? -13.523 34.312 9.633 1 93.88 311 GLN B N 1
ATOM 6996 C CA . GLN B 1 311 ? -13.312 35.75 9.781 1 93.88 311 GLN B CA 1
ATOM 6997 C C . GLN B 1 311 ? -14.164 36.312 10.914 1 93.88 311 GLN B C 1
ATOM 6999 O O . GLN B 1 311 ? -13.719 37.219 11.633 1 93.88 311 GLN B O 1
ATOM 7004 N N . HIS B 1 312 ? -15.352 35.719 11.086 1 94.81 312 HIS B N 1
ATOM 7005 C CA . HIS B 1 312 ? -16.312 36.469 11.891 1 94.81 312 HIS B CA 1
ATOM 7006 C C . HIS B 1 312 ? -16.859 35.625 13.023 1 94.81 312 HIS B C 1
ATOM 7008 O O . HIS B 1 312 ? -17.312 36.156 14.039 1 94.81 312 HIS B O 1
ATOM 7014 N N . VAL B 1 313 ? -16.828 34.344 12.875 1 96.69 313 VAL B N 1
ATOM 7015 C CA . VAL B 1 313 ? -17.734 33.562 13.711 1 96.69 313 VAL B CA 1
ATOM 7016 C C . VAL B 1 313 ? -16.922 32.719 14.688 1 96.69 313 VAL B C 1
ATOM 7018 O O . VAL B 1 313 ? -17.234 32.656 15.875 1 96.69 313 VAL B O 1
ATOM 7021 N N . VAL B 1 314 ? -15.898 32.031 14.18 1 97.38 314 VAL B N 1
ATOM 7022 C CA . VAL B 1 314 ? -15.18 31.031 14.961 1 97.38 314 VAL B CA 1
ATOM 7023 C C . VAL B 1 314 ? -13.836 31.609 15.422 1 97.38 314 VAL B C 1
ATOM 7025 O O . VAL B 1 314 ? -12.961 31.891 14.602 1 97.38 314 VAL B O 1
ATOM 7028 N N . PRO B 1 315 ? -13.594 31.766 16.656 1 96.94 315 PRO B N 1
ATOM 7029 C CA . PRO B 1 315 ? -12.297 32.188 17.172 1 96.94 315 PRO B CA 1
ATOM 7030 C C . PRO B 1 315 ? -11.352 31.031 17.438 1 96.94 315 PRO B C 1
ATOM 7032 O O . PRO B 1 315 ? -11.766 29.859 17.359 1 96.94 315 PRO B O 1
ATOM 7035 N N . VAL B 1 316 ? -10.109 31.328 17.688 1 97.19 316 VAL B N 1
ATOM 7036 C CA . VAL B 1 316 ? -9.148 30.312 18.125 1 97.19 316 VAL B CA 1
ATOM 7037 C C . VAL B 1 316 ? -9.172 30.203 19.656 1 97.19 316 VAL B C 1
ATOM 7039 O O . VAL B 1 316 ? -9.047 31.203 20.359 1 97.19 316 VAL B O 1
ATOM 7042 N N . LEU B 1 317 ? -9.227 29 20.141 1 98.38 317 LEU B N 1
ATOM 7043 C CA . LEU B 1 317 ? -9.438 28.797 21.562 1 98.38 317 LEU B CA 1
ATOM 7044 C C . LEU B 1 317 ? -8.156 28.297 22.234 1 98.38 317 LEU B C 1
ATOM 7046 O O . LEU B 1 317 ? -8.039 28.344 23.453 1 98.38 317 LEU B O 1
ATOM 7050 N N . THR B 1 318 ? -7.254 27.828 21.5 1 97.62 318 THR B N 1
ATOM 7051 C CA . THR B 1 318 ? -6.129 27.141 22.109 1 97.62 318 THR B CA 1
ATOM 7052 C C . THR B 1 318 ? -4.867 27.984 22.062 1 97.62 318 THR B C 1
ATOM 7054 O O . THR B 1 318 ? -4.574 28.609 21.031 1 97.62 318 THR B O 1
ATOM 7057 N N . ASN B 1 319 ? -4.152 28.141 23.156 1 97.31 319 ASN B N 1
ATOM 7058 C CA . ASN B 1 319 ? -2.803 28.672 23.234 1 97.31 319 ASN B CA 1
ATOM 7059 C C . ASN B 1 319 ? -1.747 27.594 23.047 1 97.31 319 ASN B C 1
ATOM 7061 O O . ASN B 1 319 ? -1.016 27.266 23.984 1 97.31 319 ASN B O 1
ATOM 7065 N N . ALA B 1 320 ? -1.669 27.125 21.859 1 94.94 320 ALA B N 1
ATOM 7066 C CA . ALA B 1 320 ? -0.859 25.953 21.594 1 94.94 320 ALA B CA 1
ATOM 7067 C C . ALA B 1 320 ? 0.192 26.234 20.531 1 94.94 320 ALA B C 1
ATOM 7069 O O . ALA B 1 320 ? -0.039 27.031 19.625 1 94.94 320 ALA B O 1
ATOM 7070 N N . ARG B 1 321 ? 1.317 25.516 20.609 1 92.56 321 ARG B N 1
ATOM 7071 C CA . ARG B 1 321 ? 2.344 25.562 19.578 1 92.56 321 ARG B CA 1
ATOM 7072 C C . ARG B 1 321 ? 1.777 25.156 18.219 1 92.56 321 ARG B C 1
ATOM 7074 O O . ARG B 1 321 ? 0.918 24.266 18.141 1 92.56 321 ARG B O 1
ATOM 7081 N N . PRO B 1 322 ? 2.139 25.859 17.156 1 88.69 322 PRO B N 1
ATOM 7082 C CA . PRO B 1 322 ? 3.377 26.641 17.078 1 88.69 322 PRO B CA 1
ATOM 7083 C C . PRO B 1 322 ? 3.152 28.125 17.344 1 88.69 322 PRO B C 1
ATOM 7085 O O . PRO B 1 322 ? 4.117 28.891 17.469 1 88.69 322 PRO B O 1
ATOM 7088 N N . TYR B 1 323 ? 1.924 28.594 17.344 1 87.62 323 TYR B N 1
ATOM 7089 C CA . TYR B 1 323 ? 1.69 30.016 17.484 1 87.62 323 TYR B CA 1
ATOM 7090 C C . TYR B 1 323 ? 1.563 30.406 18.953 1 87.62 323 TYR B C 1
ATOM 7092 O O . TYR B 1 323 ? 1.624 31.594 19.297 1 87.62 323 TYR B O 1
ATOM 7100 N N . GLY B 1 324 ? 1.43 29.422 19.828 1 92.06 324 GLY B N 1
ATOM 7101 C CA . GLY B 1 324 ? 1.278 29.625 21.25 1 92.06 324 GLY B CA 1
ATOM 7102 C C . GLY B 1 324 ? 2.338 28.906 22.078 1 92.06 324 GLY B C 1
ATOM 7103 O O . GLY B 1 324 ? 3.424 28.609 21.578 1 92.06 324 GLY B O 1
ATOM 7104 N N . LYS B 1 325 ? 1.892 28.609 23.297 1 93.62 325 LYS B N 1
ATOM 7105 C CA . LYS B 1 325 ? 2.895 28.188 24.281 1 93.62 325 LYS B CA 1
ATOM 7106 C C . LYS B 1 325 ? 2.812 26.688 24.547 1 93.62 325 LYS B C 1
ATOM 7108 O O . LYS B 1 325 ? 3.828 26.047 24.812 1 93.62 325 LYS B O 1
ATOM 7113 N N . TYR B 1 326 ? 1.702 26.094 24.453 1 96.44 326 TYR B N 1
ATOM 7114 C CA . TYR B 1 326 ? 1.47 24.797 25.078 1 96.44 326 TYR B CA 1
ATOM 7115 C C . TYR B 1 326 ? 1.407 23.703 24.031 1 96.44 326 TYR B C 1
ATOM 7117 O O . TYR B 1 326 ? 1.288 23.984 22.828 1 96.44 326 TYR B O 1
ATOM 7125 N N . SER B 1 327 ? 1.611 22.484 24.5 1 96.88 327 SER B N 1
ATOM 7126 C CA . SER B 1 327 ? 1.515 21.297 23.656 1 96.88 327 SER B CA 1
ATOM 7127 C C . SER B 1 327 ? 0.209 20.547 23.891 1 96.88 327 SER B C 1
ATOM 7129 O O . SER B 1 327 ? -0.554 20.891 24.797 1 96.88 327 SER B O 1
ATOM 7131 N N . MET B 1 328 ? -0.017 19.516 23.109 1 98.12 328 MET B N 1
ATOM 7132 C CA . MET B 1 328 ? -1.201 18.672 23.266 1 98.12 328 MET B CA 1
ATOM 7133 C C . MET B 1 328 ? -1.203 17.984 24.625 1 98.12 328 MET B C 1
ATOM 7135 O O . MET B 1 328 ? -2.266 17.734 25.203 1 98.12 328 MET B O 1
ATOM 7139 N N . VAL B 1 329 ? -0.006 17.609 25.141 1 97.88 329 VAL B N 1
ATOM 7140 C CA . VAL B 1 329 ? 0.105 16.984 26.453 1 97.88 329 VAL B CA 1
ATOM 7141 C C . VAL B 1 329 ? -0.454 17.922 27.516 1 97.88 329 VAL B C 1
ATOM 7143 O O . VAL B 1 329 ? -1.114 17.484 28.469 1 97.88 329 VAL B O 1
ATOM 7146 N N . ASP B 1 330 ? -0.201 19.203 27.375 1 98.12 330 ASP B N 1
ATOM 7147 C CA . ASP B 1 330 ? -0.764 20.203 28.281 1 98.12 330 ASP B CA 1
ATOM 7148 C C . ASP B 1 330 ? -2.285 20.25 28.172 1 98.12 330 ASP B C 1
ATOM 7150 O O . ASP B 1 330 ? -2.986 20.438 29.156 1 98.12 330 ASP B O 1
ATOM 7154 N N . ILE B 1 331 ? -2.764 20.172 26.938 1 98.5 331 ILE B N 1
ATOM 7155 C CA . ILE B 1 331 ? -4.207 20.141 26.719 1 98.5 331 ILE B CA 1
ATOM 7156 C C . ILE B 1 331 ? -4.812 18.938 27.438 1 98.5 331 ILE B C 1
ATOM 7158 O O . ILE B 1 331 ? -5.871 19.047 28.047 1 98.5 331 ILE B O 1
ATOM 7162 N N . ASP B 1 332 ? -4.156 17.781 27.359 1 98.31 332 ASP B N 1
ATOM 7163 C CA . ASP B 1 332 ? -4.613 16.609 28.078 1 98.31 332 ASP B CA 1
ATOM 7164 C C . ASP B 1 332 ? -4.672 16.875 29.594 1 98.31 332 ASP B C 1
ATOM 7166 O O . ASP B 1 332 ? -5.621 16.453 30.266 1 98.31 332 ASP B O 1
ATOM 7170 N N . GLU B 1 333 ? -3.688 17.531 30.109 1 97.81 333 GLU B N 1
ATOM 7171 C CA . GLU B 1 333 ? -3.557 17.766 31.531 1 97.81 333 GLU B CA 1
ATOM 7172 C C . GLU B 1 333 ? -4.707 18.625 32.062 1 97.81 333 GLU B C 1
ATOM 7174 O O . GLU B 1 333 ? -5.121 18.484 33.219 1 97.81 333 GLU B O 1
ATOM 7179 N N . VAL B 1 334 ? -5.211 19.5 31.203 1 97.94 334 VAL B N 1
ATOM 7180 C CA . VAL B 1 334 ? -6.266 20.375 31.688 1 97.94 334 VAL B CA 1
ATOM 7181 C C . VAL B 1 334 ? -7.629 19.75 31.406 1 97.94 334 VAL B C 1
ATOM 7183 O O . VAL B 1 334 ? -8.664 20.328 31.766 1 97.94 334 VAL B O 1
ATOM 7186 N N . GLY B 1 335 ? -7.637 18.641 30.703 1 97.5 335 GLY B N 1
ATOM 7187 C CA . GLY B 1 335 ? -8.914 17.953 30.578 1 97.5 335 GLY B CA 1
ATOM 7188 C C . GLY B 1 335 ? -9.141 17.375 29.188 1 97.5 335 GLY B C 1
ATOM 7189 O O . GLY B 1 335 ? -10.086 16.609 28.969 1 97.5 335 GLY B O 1
ATOM 7190 N N . GLY B 1 336 ? -8.375 17.766 28.234 1 98 336 GLY B N 1
ATOM 7191 C CA . GLY B 1 336 ? -8.422 17.125 26.922 1 98 336 GLY B CA 1
ATOM 7192 C C . GLY B 1 336 ? -9.227 17.906 25.906 1 98 336 GLY B C 1
ATOM 7193 O O . GLY B 1 336 ? -9.734 19 26.203 1 98 336 GLY B O 1
ATOM 7194 N N . VAL B 1 337 ? -9.398 17.344 24.703 1 98.38 337 VAL B N 1
ATOM 7195 C CA . VAL B 1 337 ? -10.016 18.031 23.578 1 98.38 337 VAL B CA 1
ATOM 7196 C C . VAL B 1 337 ? -11.516 18.172 23.812 1 98.38 337 VAL B C 1
ATOM 7198 O O . VAL B 1 337 ? -12.164 19.047 23.234 1 98.38 337 VAL B O 1
ATOM 7201 N N . GLN B 1 338 ? -12.094 17.328 24.688 1 98.62 338 GLN B N 1
ATOM 7202 C CA . GLN B 1 338 ? -13.516 17.422 25 1 98.62 338 GLN B CA 1
ATOM 7203 C C . GLN B 1 338 ? -13.859 18.781 25.594 1 98.62 338 GLN B C 1
ATOM 7205 O O . GLN B 1 338 ? -15 19.25 25.469 1 98.62 338 GLN B O 1
ATOM 7210 N N . ILE B 1 339 ? -12.93 19.438 26.219 1 98.62 339 ILE B N 1
ATOM 7211 C CA . ILE B 1 339 ? -13.148 20.766 26.766 1 98.62 339 ILE B CA 1
ATOM 7212 C C . ILE B 1 339 ? -13.359 21.766 25.625 1 98.62 339 ILE B C 1
ATOM 7214 O O . ILE B 1 339 ? -14.227 22.641 25.703 1 98.62 339 ILE B O 1
ATOM 7218 N N . ILE B 1 340 ? -12.539 21.656 24.594 1 98.75 340 ILE B N 1
ATOM 7219 C CA . ILE B 1 340 ? -12.672 22.5 23.406 1 98.75 340 ILE B CA 1
ATOM 7220 C C . ILE B 1 340 ? -14.047 22.297 22.781 1 98.75 340 ILE B C 1
ATOM 7222 O O . ILE B 1 340 ? -14.734 23.266 22.438 1 98.75 340 ILE B O 1
ATOM 7226 N N . VAL B 1 341 ? -14.422 21.047 22.656 1 98.81 341 VAL B N 1
ATOM 7227 C CA . VAL B 1 341 ? -15.703 20.688 22.047 1 98.81 341 VAL B CA 1
ATOM 7228 C C . VAL B 1 341 ? -16.844 21.25 22.891 1 98.81 341 VAL B C 1
ATOM 7230 O O . VAL B 1 341 ? -17.812 21.781 22.359 1 98.81 341 VAL B O 1
ATOM 7233 N N . ARG B 1 342 ? -16.75 21.141 24.172 1 98.75 342 ARG B N 1
ATOM 7234 C CA . ARG B 1 342 ? -17.766 21.672 25.078 1 98.75 342 ARG B CA 1
ATOM 7235 C C . ARG B 1 342 ? -17.953 23.172 24.859 1 98.75 342 ARG B C 1
ATOM 7237 O O . ARG B 1 342 ? -19.094 23.641 24.719 1 98.75 342 ARG B O 1
ATOM 7244 N N . GLU B 1 343 ? -16.844 23.938 24.859 1 98.62 343 GLU B N 1
ATOM 7245 C CA . GLU B 1 343 ? -16.906 25.375 24.672 1 98.62 343 GLU B CA 1
ATOM 7246 C C . GLU B 1 343 ? -17.625 25.734 23.375 1 98.62 343 GLU B C 1
ATOM 7248 O O . GLU B 1 343 ? -18.438 26.672 23.344 1 98.62 343 GLU B O 1
ATOM 7253 N N . LEU B 1 344 ? -17.344 25 22.312 1 98.75 344 LEU B N 1
ATOM 7254 C CA . LEU B 1 344 ? -17.938 25.281 21.016 1 98.75 344 LEU B CA 1
ATOM 7255 C C . LEU B 1 344 ? -19.406 24.875 20.969 1 98.75 344 LEU B C 1
ATOM 7257 O O . LEU B 1 344 ? -20.219 25.562 20.344 1 98.75 344 LEU B O 1
ATOM 7261 N N . LEU B 1 345 ? -19.734 23.75 21.594 1 98.56 345 LEU B N 1
ATOM 7262 C CA . LEU B 1 345 ? -21.125 23.328 21.703 1 98.56 345 LEU B CA 1
ATOM 7263 C C . LEU B 1 345 ? -21.953 24.375 22.469 1 98.56 345 LEU B C 1
ATOM 7265 O O . LEU B 1 345 ? -23.016 24.781 22 1 98.56 345 LEU B O 1
ATOM 7269 N N . GLU B 1 346 ? -21.469 24.797 23.562 1 97.88 346 GLU B N 1
ATOM 7270 C CA . GLU B 1 346 ? -22.172 25.75 24.406 1 97.88 346 GLU B CA 1
ATOM 7271 C C . GLU B 1 346 ? -22.359 27.094 23.688 1 97.88 346 GLU B C 1
ATOM 7273 O O . GLU B 1 346 ? -23.344 27.781 23.906 1 97.88 346 GLU B O 1
ATOM 7278 N N . ALA B 1 347 ? -21.391 27.375 22.875 1 98.12 347 ALA B N 1
ATOM 7279 C CA . ALA B 1 347 ? -21.453 28.641 22.141 1 98.12 347 ALA B CA 1
ATOM 7280 C C . ALA B 1 347 ? -22.406 28.531 20.953 1 98.12 347 ALA B C 1
ATOM 7282 O O . ALA B 1 347 ? -22.781 29.547 20.359 1 98.12 347 ALA B O 1
ATOM 7283 N N . GLY B 1 348 ? -22.828 27.312 20.578 1 97.81 348 GLY B N 1
ATOM 7284 C CA . GLY B 1 348 ? -23.75 27.094 19.469 1 97.81 348 GLY B CA 1
ATOM 7285 C C . GLY B 1 348 ? -23.047 26.875 18.141 1 97.81 348 GLY B C 1
ATOM 7286 O O . GLY B 1 348 ? -23.656 26.984 17.078 1 97.81 348 GLY B O 1
ATOM 7287 N N . LEU B 1 349 ? -21.812 26.531 18.203 1 98.12 349 LEU B N 1
ATOM 7288 C CA . LEU B 1 349 ? -21.016 26.5 16.984 1 98.12 349 LEU B CA 1
ATOM 7289 C C . LEU B 1 349 ? -20.984 25.094 16.391 1 98.12 349 LEU B C 1
ATOM 7291 O O . LEU B 1 349 ? -20.609 24.922 15.219 1 98.12 349 LEU B O 1
ATOM 7295 N N . LEU B 1 350 ? -21.281 24.109 17.156 1 98.69 350 LEU B N 1
ATOM 7296 C CA . LEU B 1 350 ? -21.266 22.734 16.688 1 98.69 350 LEU B CA 1
ATOM 7297 C C . LEU B 1 350 ? -22.656 22.109 16.781 1 98.69 350 LEU B C 1
ATOM 7299 O O . LEU B 1 350 ? -23.422 22.438 17.688 1 98.69 350 LEU B O 1
ATOM 7303 N N . ASN B 1 351 ? -22.984 21.25 15.82 1 98.5 351 ASN B N 1
ATOM 7304 C CA . ASN B 1 351 ? -24.141 20.391 15.953 1 98.5 351 ASN B CA 1
ATOM 7305 C C . ASN B 1 351 ? -23.891 19.25 16.922 1 98.5 351 ASN B C 1
ATOM 7307 O O . ASN B 1 351 ? -23.188 18.281 16.594 1 98.5 351 ASN B O 1
ATOM 7311 N N . GLY B 1 352 ? -24.453 19.312 18.047 1 98.5 352 GLY B N 1
ATOM 7312 C CA . GLY B 1 352 ? -24.234 18.328 19.094 1 98.5 352 GLY B CA 1
ATOM 7313 C C . GLY B 1 352 ? -24.953 17.016 18.859 1 98.5 352 GLY B C 1
ATOM 7314 O O . GLY B 1 352 ? -24.672 16.016 19.516 1 98.5 352 GLY B O 1
ATOM 7315 N N . ASP B 1 353 ? -25.812 16.938 17.859 1 98.06 353 ASP B N 1
ATOM 7316 C CA . ASP B 1 353 ? -26.672 15.773 17.641 1 98.06 353 ASP B CA 1
ATOM 7317 C C . ASP B 1 353 ? -25.984 14.719 16.781 1 98.06 353 ASP B C 1
ATOM 7319 O O . ASP B 1 353 ? -26.5 13.617 16.594 1 98.06 353 ASP B O 1
ATOM 7323 N N . THR B 1 354 ? -24.797 15.047 16.281 1 98 354 THR B N 1
ATOM 7324 C CA . THR B 1 354 ? -24.094 14.078 15.438 1 98 354 THR B CA 1
ATOM 7325 C C . THR B 1 354 ? -23.688 12.859 16.25 1 98 354 THR B C 1
ATOM 7327 O O . THR B 1 354 ? -23.297 12.984 17.422 1 98 354 THR B O 1
ATOM 7330 N N . LEU B 1 355 ? -23.75 11.711 15.688 1 98.19 355 LEU B N 1
ATOM 7331 C CA . LEU B 1 355 ? -23.406 10.445 16.344 1 98.19 355 LEU B CA 1
ATOM 7332 C C . LEU B 1 355 ? -21.891 10.266 16.391 1 98.19 355 LEU B C 1
ATOM 7334 O O . LEU B 1 355 ? -21.172 10.812 15.555 1 98.19 355 LEU B O 1
ATOM 7338 N N . THR B 1 356 ? -21.453 9.516 17.344 1 98.69 356 THR B N 1
ATOM 7339 C CA . THR B 1 356 ? -20.062 9.133 17.453 1 98.69 356 THR B CA 1
ATOM 7340 C C . THR B 1 356 ? -19.922 7.621 17.578 1 98.69 356 THR B C 1
ATOM 7342 O O . THR B 1 356 ? -20.906 6.91 17.734 1 98.69 356 THR B O 1
ATOM 7345 N N . CYS B 1 357 ? -18.672 7.137 17.578 1 98.69 357 CYS B N 1
ATOM 7346 C CA . CYS B 1 357 ? -18.391 5.707 17.641 1 98.69 357 CYS B CA 1
ATOM 7347 C C . CYS B 1 357 ? -18.766 5.133 19 1 98.69 357 CYS B C 1
ATOM 7349 O O . CYS B 1 357 ? -18.828 3.914 19.172 1 98.69 357 CYS B O 1
ATOM 7351 N N . THR B 1 358 ? -19.094 5.977 19.938 1 98.38 358 THR B N 1
ATOM 7352 C CA . THR B 1 358 ? -19.5 5.504 21.25 1 98.38 358 THR B CA 1
ATOM 7353 C C . THR B 1 358 ? -20.984 5.191 21.297 1 98.38 358 THR B C 1
ATOM 7355 O O . THR B 1 358 ? -21.5 4.652 22.281 1 98.38 358 THR B O 1
ATOM 7358 N N . GLY B 1 359 ? -21.672 5.512 20.234 1 98 359 GLY B N 1
ATOM 7359 C CA . GLY B 1 359 ? -23.109 5.336 20.203 1 98 359 GLY B CA 1
ATOM 7360 C C . GLY B 1 359 ? -23.859 6.527 20.75 1 98 359 GLY B C 1
ATOM 7361 O O . GLY B 1 359 ? -25.094 6.605 20.625 1 98 359 GLY B O 1
ATOM 7362 N N . GLU B 1 360 ? -23.125 7.418 21.344 1 98.12 360 GLU B N 1
ATOM 7363 C CA . GLU B 1 360 ? -23.656 8.68 21.844 1 98.12 360 GLU B CA 1
ATOM 7364 C C . GLU B 1 360 ? -23.547 9.781 20.797 1 98.12 360 GLU B C 1
ATOM 7366 O O . GLU B 1 360 ? -22.734 9.695 19.875 1 98.12 360 GLU B O 1
ATOM 7371 N N . THR B 1 361 ? -24.438 10.734 20.953 1 98.62 361 THR B N 1
ATOM 7372 C CA . THR B 1 361 ? -24.188 11.961 20.203 1 98.62 361 THR B CA 1
ATOM 7373 C C . THR B 1 361 ? -22.938 12.672 20.734 1 98.62 361 THR B C 1
ATOM 7375 O O . THR B 1 361 ? -22.453 12.359 21.828 1 98.62 361 THR B O 1
ATOM 7378 N N . LEU B 1 362 ? -22.453 13.625 19.953 1 98.81 362 LEU B N 1
ATOM 7379 C CA . LEU B 1 362 ? -21.297 14.406 20.344 1 98.81 362 LEU B CA 1
ATOM 7380 C C . LEU B 1 362 ? -21.547 15.117 21.672 1 98.81 362 LEU B C 1
ATOM 7382 O O . LEU B 1 362 ? -20.703 15.086 22.578 1 98.81 362 LEU B O 1
ATOM 7386 N N . ALA B 1 363 ? -22.75 15.711 21.812 1 98.75 363 ALA B N 1
ATOM 7387 C CA . ALA B 1 363 ? -23.094 16.438 23.031 1 98.75 363 ALA B CA 1
ATOM 7388 C C . ALA B 1 363 ? -23.188 15.492 24.219 1 98.75 363 ALA B C 1
ATOM 7390 O O . ALA B 1 363 ? -22.734 15.82 25.328 1 98.75 363 ALA B O 1
ATOM 7391 N N . GLU B 1 364 ? -23.797 14.328 24.016 1 98.75 364 GLU B N 1
ATOM 7392 C CA . GLU B 1 364 ? -23.938 13.336 25.078 1 98.75 364 GLU B CA 1
ATOM 7393 C C . GLU B 1 364 ? -22.562 12.844 25.547 1 98.75 364 GLU B C 1
ATOM 7395 O O . GLU B 1 364 ? -22.359 12.625 26.75 1 98.75 364 GLU B O 1
ATOM 7400 N N . GLN B 1 365 ? -21.641 12.648 24.609 1 98.62 365 GLN B N 1
ATOM 7401 C CA . GLN B 1 365 ? -20.312 12.195 24.984 1 98.62 365 GLN B CA 1
ATOM 7402 C C . GLN B 1 365 ? -19.594 13.227 25.844 1 98.62 365 GLN B C 1
ATOM 7404 O O . GLN B 1 365 ? -18.969 12.883 26.844 1 98.62 365 GLN B O 1
ATOM 7409 N N . VAL B 1 366 ? -19.688 14.453 25.438 1 98.69 366 VAL B N 1
ATOM 7410 C CA . VAL B 1 366 ? -19.047 15.539 26.172 1 98.69 366 VAL B CA 1
ATOM 7411 C C . VAL B 1 366 ? -19.609 15.609 27.594 1 98.69 366 VAL B C 1
ATOM 7413 O O . VAL B 1 366 ? -18.859 15.758 28.562 1 98.69 366 VAL B O 1
ATOM 7416 N N . ALA B 1 367 ? -20.906 15.453 27.672 1 98.25 367 ALA B N 1
ATOM 7417 C CA . ALA B 1 367 ? -21.562 15.461 28.984 1 98.25 367 ALA B CA 1
ATOM 7418 C C . ALA B 1 367 ? -21.109 14.281 29.828 1 98.25 367 ALA B C 1
ATOM 7420 O O . ALA B 1 367 ? -20.797 14.445 31.016 1 98.25 367 ALA B O 1
ATOM 7421 N N . ARG B 1 368 ? -21.078 13.148 29.234 1 98.25 368 ARG B N 1
ATOM 7422 C CA . ARG B 1 368 ? -20.703 11.938 29.953 1 98.25 368 ARG B CA 1
ATOM 7423 C C . ARG B 1 368 ? -19.266 12.039 30.453 1 98.25 368 ARG B C 1
ATOM 7425 O O . ARG B 1 368 ? -18.953 11.57 31.562 1 98.25 368 ARG B O 1
ATOM 7432 N N . LEU B 1 369 ? -18.406 12.578 29.672 1 98 369 LEU B N 1
ATOM 7433 C CA . LEU B 1 369 ? -17 12.695 30.016 1 98 369 LEU B CA 1
ATOM 7434 C C . LEU B 1 369 ? -16.781 13.75 31.109 1 98 369 LEU B C 1
ATOM 7436 O O . LEU B 1 369 ? -15.688 13.875 31.656 1 98 369 LEU B O 1
ATOM 7440 N N . GLY B 1 370 ? -17.797 14.477 31.469 1 97.12 370 GLY B N 1
ATOM 7441 C CA . GLY B 1 370 ? -17.688 15.5 32.5 1 97.12 370 GLY B CA 1
ATOM 7442 C C . GLY B 1 370 ? -16.719 16.609 32.125 1 97.12 370 GLY B C 1
ATOM 7443 O O . GLY B 1 370 ? -15.953 17.078 33 1 97.12 370 GLY B O 1
ATOM 7444 N N . ALA B 1 371 ? -16.734 17.062 30.891 1 94.81 371 ALA B N 1
ATOM 7445 C CA . ALA B 1 371 ? -15.828 18.094 30.422 1 94.81 371 ALA B CA 1
ATOM 7446 C C . ALA B 1 371 ? -15.992 19.391 31.219 1 94.81 371 ALA B C 1
ATOM 7448 O O . ALA B 1 371 ? -17.094 19.922 31.328 1 94.81 371 ALA B O 1
ATOM 7449 N N . LYS B 1 372 ? -14.922 19.828 31.75 1 96 372 LYS B N 1
ATOM 7450 C CA . LYS B 1 372 ? -14.898 21.062 32.531 1 96 372 LYS B CA 1
ATOM 7451 C C . LYS B 1 372 ? -14.805 22.297 31.641 1 96 372 LYS B C 1
ATOM 7453 O O . LYS B 1 372 ? -14.531 22.172 30.453 1 96 372 LYS B O 1
ATOM 7458 N N . PRO B 1 373 ? -15.109 23.438 32.25 1 96.44 373 PRO B N 1
ATOM 7459 C CA . PRO B 1 373 ? -14.875 24.672 31.469 1 96.44 373 PRO B CA 1
ATOM 7460 C C . PRO B 1 373 ? -13.398 24.891 31.156 1 96.44 373 PRO B C 1
ATOM 7462 O O . PRO B 1 373 ? -12.523 24.391 31.875 1 96.44 373 PRO B O 1
ATOM 7465 N N . ALA B 1 374 ? -13.227 25.641 30.141 1 98.25 374 ALA B N 1
ATOM 7466 C CA . ALA B 1 374 ? -11.859 26 29.75 1 98.25 374 ALA B CA 1
ATOM 7467 C C . ALA B 1 374 ? -11.125 26.656 30.906 1 98.25 374 ALA B C 1
ATOM 7469 O O . ALA B 1 374 ? -11.719 27.391 31.703 1 98.25 374 ALA B O 1
ATOM 7470 N N . ASP B 1 375 ? -9.859 26.453 31 1 97.94 375 ASP B N 1
ATOM 7471 C CA . ASP B 1 375 ? -9.062 26.953 32.125 1 97.94 375 ASP B CA 1
ATOM 7472 C C . ASP B 1 375 ? -8.688 28.422 31.906 1 97.94 375 ASP B C 1
ATOM 7474 O O . ASP B 1 375 ? -8.305 29.109 32.844 1 97.94 375 ASP B O 1
ATOM 7478 N N . GLY B 1 376 ? -8.75 28.891 30.641 1 97.81 376 GLY B N 1
ATOM 7479 C CA . GLY B 1 376 ? -8.445 30.281 30.359 1 97.81 376 GLY B CA 1
ATOM 7480 C C . GLY B 1 376 ? -6.965 30.531 30.141 1 97.81 376 GLY B C 1
ATOM 7481 O O . GLY B 1 376 ? -6.531 31.688 30.078 1 97.81 376 GLY B O 1
ATOM 7482 N N . ASP B 1 377 ? -6.195 29.516 30.062 1 98.19 377 ASP B N 1
ATOM 7483 C CA . ASP B 1 377 ? -4.758 29.625 29.828 1 98.19 377 ASP B CA 1
ATOM 7484 C C . ASP B 1 377 ? -4.312 28.719 28.688 1 98.19 377 ASP B C 1
ATOM 7486 O O . ASP B 1 377 ? -3.893 29.188 27.625 1 98.19 377 ASP B O 1
ATOM 7490 N N . VAL B 1 378 ? -4.586 27.438 28.812 1 98.38 378 VAL B N 1
ATOM 7491 C CA . VAL B 1 378 ? -4.281 26.484 27.75 1 98.38 378 VAL B CA 1
ATOM 7492 C C . VAL B 1 378 ? -5.418 26.469 26.734 1 98.38 378 VAL B C 1
ATOM 7494 O O . VAL B 1 378 ? -5.176 26.5 25.531 1 98.38 378 VAL B O 1
ATOM 7497 N N . ILE B 1 379 ? -6.57 26.359 27.219 1 98.69 379 ILE B N 1
ATOM 7498 C CA . ILE B 1 379 ? -7.797 26.422 26.422 1 98.69 379 ILE B CA 1
ATOM 7499 C C . ILE B 1 379 ? -8.625 27.625 26.859 1 98.69 379 ILE B C 1
ATOM 7501 O O . ILE B 1 379 ? -8.875 27.828 28.047 1 98.69 379 ILE B O 1
ATOM 7505 N N . TYR B 1 380 ? -9.016 28.422 25.922 1 98.5 380 TYR B N 1
ATOM 7506 C CA . TYR B 1 380 ? -9.797 29.609 26.203 1 98.5 380 TYR B CA 1
ATOM 7507 C C . TYR B 1 380 ? -11.266 29.406 25.875 1 98.5 380 TYR B C 1
ATOM 7509 O O . TYR B 1 380 ? -11.602 28.625 24.984 1 98.5 380 TYR B O 1
ATOM 7517 N N . PRO B 1 381 ? -12.18 30.094 26.609 1 98.12 381 PRO B N 1
ATOM 7518 C CA . PRO B 1 381 ? -13.594 30.062 26.219 1 98.12 381 PRO B CA 1
ATOM 7519 C C . PRO B 1 381 ? -13.875 30.828 24.922 1 98.12 381 PRO B C 1
ATOM 7521 O O . PRO B 1 381 ? -13.102 31.703 24.547 1 98.12 381 PRO B O 1
ATOM 7524 N N . VAL B 1 382 ? -14.969 30.484 24.297 1 98.06 382 VAL B N 1
ATOM 7525 C CA . VAL B 1 382 ? -15.375 31.156 23.078 1 98.06 382 VAL B CA 1
ATOM 7526 C C . VAL B 1 382 ? -15.625 32.625 23.359 1 98.06 382 VAL B C 1
ATOM 7528 O O . VAL B 1 382 ? -15.328 33.5 22.531 1 98.06 382 VAL B O 1
ATOM 7531 N N . LYS B 1 383 ? -16.109 32.938 24.547 1 97 383 LYS B N 1
ATOM 7532 C CA . LYS B 1 383 ? -16.453 34.312 24.938 1 97 383 LYS B CA 1
ATOM 7533 C C . LYS B 1 383 ? -15.195 35.188 24.984 1 97 383 LYS B C 1
ATOM 7535 O O . LYS B 1 383 ? -15.242 36.344 24.625 1 97 383 LYS B O 1
ATOM 7540 N N . THR B 1 384 ? -14.125 34.719 25.516 1 97.75 384 THR B N 1
ATOM 7541 C CA . THR B 1 384 ? -12.828 35.375 25.609 1 97.75 384 THR B CA 1
ATOM 7542 C C . THR B 1 384 ? -11.734 34.531 24.984 1 97.75 384 THR B C 1
ATOM 7544 O O . THR B 1 384 ? -10.852 34.031 25.688 1 97.75 384 THR B O 1
ATOM 7547 N N . PRO B 1 385 ? -11.812 34.469 23.703 1 97.75 385 PRO B N 1
ATOM 7548 C CA . PRO B 1 385 ? -10.961 33.5 23 1 97.75 385 PRO B CA 1
ATOM 7549 C C . PRO B 1 385 ? -9.484 33.906 23 1 97.75 385 PRO B C 1
ATOM 7551 O O . PRO B 1 385 ? -9.148 35.031 23.391 1 97.75 385 PRO B O 1
ATOM 7554 N N . TYR B 1 386 ? -8.625 32.969 22.656 1 96.56 386 TYR B N 1
ATOM 7555 C CA . TYR B 1 386 ? -7.199 33.25 22.516 1 96.56 386 TYR B CA 1
ATOM 7556 C C . TYR B 1 386 ? -6.941 34.188 21.359 1 96.56 386 TYR B C 1
ATOM 7558 O O . TYR B 1 386 ? -6.191 35.156 21.516 1 96.56 386 TYR B O 1
ATOM 7566 N N . LYS B 1 387 ? -7.48 34 20.172 1 93.88 387 LYS B N 1
ATOM 7567 C CA . LYS B 1 387 ? -7.512 34.906 19.031 1 93.88 387 LYS B CA 1
ATOM 7568 C C . LYS B 1 387 ? -8.938 35.094 18.531 1 93.88 387 LYS B C 1
ATOM 7570 O O . LYS B 1 387 ? -9.734 34.156 18.516 1 93.88 387 LYS B O 1
ATOM 7575 N N . PRO B 1 388 ? -9.195 36.25 18.031 1 92.31 388 PRO B N 1
ATOM 7576 C CA . PRO B 1 388 ? -10.586 36.562 17.703 1 92.31 388 PRO B CA 1
ATOM 7577 C C . PRO B 1 388 ? -11.039 35.938 16.375 1 92.31 388 PRO B C 1
ATOM 7579 O O . PRO B 1 388 ? -12.234 35.781 16.141 1 92.31 388 PRO B O 1
ATOM 7582 N N . THR B 1 389 ? -10.133 35.656 15.484 1 90.88 389 THR B N 1
ATOM 7583 C CA . THR B 1 389 ? -10.484 35.062 14.188 1 90.88 389 THR B CA 1
ATOM 7584 C C . THR B 1 389 ? -9.93 33.656 14.055 1 90.88 389 THR B C 1
ATOM 7586 O O . THR B 1 389 ? -8.992 33.281 14.766 1 90.88 389 THR B O 1
ATOM 7589 N N . GLY B 1 390 ? -10.578 32.969 13.148 1 88.56 390 GLY B N 1
ATOM 7590 C CA . GLY B 1 390 ? -10.125 31.609 12.891 1 88.56 390 GLY B CA 1
ATOM 7591 C C . GLY B 1 390 ? -8.719 31.547 12.328 1 88.56 390 GLY B C 1
ATOM 7592 O O . GLY B 1 390 ? -8.188 32.562 11.859 1 88.56 390 GLY B O 1
ATOM 7593 N N . GLY B 1 391 ? -8.203 30.375 12.312 1 88.88 391 GLY B N 1
ATOM 7594 C CA . GLY B 1 391 ? -6.777 30.234 12.055 1 88.88 391 GLY B CA 1
ATOM 7595 C C . GLY B 1 391 ? -6.449 30.047 10.586 1 88.88 391 GLY B C 1
ATOM 7596 O O . GLY B 1 391 ? -5.277 30.031 10.203 1 88.88 391 GLY B O 1
ATOM 7597 N N . LEU B 1 392 ? -7.457 29.891 9.641 1 93.88 392 LEU B N 1
ATOM 7598 C CA . LEU B 1 392 ? -7.227 29.609 8.227 1 93.88 392 LEU B CA 1
ATOM 7599 C C . LEU B 1 392 ? -8.094 30.5 7.344 1 93.88 392 LEU B C 1
ATOM 7601 O O . LEU B 1 392 ? -9.172 30.922 7.762 1 93.88 392 LEU B O 1
ATOM 7605 N N . ARG B 1 393 ? -7.617 30.828 6.172 1 94.25 393 ARG B N 1
ATOM 7606 C CA . ARG B 1 393 ? -8.352 31.609 5.172 1 94.25 393 ARG B CA 1
ATOM 7607 C C . ARG B 1 393 ? -8.148 31.031 3.775 1 94.25 393 ARG B C 1
ATOM 7609 O O . ARG B 1 393 ? -7.039 30.609 3.43 1 94.25 393 ARG B O 1
ATOM 7616 N N . MET B 1 394 ? -9.203 30.906 3.076 1 96.69 394 MET B N 1
ATOM 7617 C CA . MET B 1 394 ? -9.102 30.484 1.681 1 96.69 394 MET B CA 1
ATOM 7618 C C . MET B 1 394 ? -9.094 31.703 0.749 1 96.69 394 MET B C 1
ATOM 7620 O O . MET B 1 394 ? -9.844 32.656 0.961 1 96.69 394 MET B O 1
ATOM 7624 N N . LEU B 1 395 ? -8.258 31.641 -0.279 1 97.62 395 LEU B N 1
ATOM 7625 C CA . LEU B 1 395 ? -8.102 32.781 -1.18 1 97.62 395 LEU B CA 1
ATOM 7626 C C . LEU B 1 395 ? -8.414 32.375 -2.617 1 97.62 395 LEU B C 1
ATOM 7628 O O . LEU B 1 395 ? -8.023 31.297 -3.066 1 97.62 395 LEU B O 1
ATOM 7632 N N . GLY B 1 396 ? -9.203 33.219 -3.307 1 97.94 396 GLY B N 1
ATOM 7633 C CA . GLY B 1 396 ? -9.344 33.188 -4.754 1 97.94 396 GLY B CA 1
ATOM 7634 C C . GLY B 1 396 ? -8.422 34.156 -5.461 1 97.94 396 GLY B C 1
ATOM 7635 O O . GLY B 1 396 ? -7.316 34.438 -4.984 1 97.94 396 GLY B O 1
ATOM 7636 N N . GLY B 1 397 ? -8.805 34.625 -6.652 1 98.12 397 GLY B N 1
ATOM 7637 C CA . GLY B 1 397 ? -8 35.562 -7.426 1 98.12 397 GLY B CA 1
ATOM 7638 C C . GLY B 1 397 ? -7.367 34.906 -8.648 1 98.12 397 GLY B C 1
ATOM 7639 O O . GLY B 1 397 ? -7.613 33.75 -8.953 1 98.12 397 GLY B O 1
ATOM 7640 N N . ASN B 1 398 ? -6.594 35.719 -9.383 1 98.25 398 ASN B N 1
ATOM 7641 C CA . ASN B 1 398 ? -6.105 35.219 -10.664 1 98.25 398 ASN B CA 1
ATOM 7642 C C . ASN B 1 398 ? -5 34.188 -10.484 1 98.25 398 ASN B C 1
ATOM 7644 O O . ASN B 1 398 ? -4.707 33.406 -11.398 1 98.25 398 ASN B O 1
ATOM 7648 N N . LEU B 1 399 ? -4.434 34.125 -9.258 1 98.44 399 LEU B N 1
ATOM 7649 C CA . LEU B 1 399 ? -3.447 33.094 -9 1 98.44 399 LEU B CA 1
ATOM 7650 C C . LEU B 1 399 ? -4.117 31.828 -8.461 1 98.44 399 LEU B C 1
ATOM 7652 O O . LEU B 1 399 ? -3.512 30.75 -8.445 1 98.44 399 LEU B O 1
ATOM 7656 N N . SER B 1 400 ? -5.293 31.953 -7.965 1 98.06 400 SER B N 1
ATOM 7657 C CA . SER B 1 400 ? -6.078 30.844 -7.43 1 98.06 400 SER B CA 1
ATOM 7658 C C . SER B 1 400 ? -7.52 30.906 -7.934 1 98.06 400 SER B C 1
ATOM 7660 O O . SER B 1 400 ? -8.461 30.984 -7.145 1 98.06 400 SER B O 1
ATOM 7662 N N . PRO B 1 401 ? -7.664 30.75 -9.195 1 96.12 401 PRO B N 1
ATOM 7663 C CA . PRO B 1 401 ? -8.992 30.938 -9.789 1 96.12 401 PRO B CA 1
ATOM 7664 C C . PRO B 1 401 ? -10.016 29.938 -9.281 1 96.12 401 PRO B C 1
ATOM 7666 O O . PRO B 1 401 ? -11.227 30.188 -9.336 1 96.12 401 PRO B O 1
ATOM 7669 N N . GLU B 1 402 ? -9.594 28.875 -8.727 1 92.25 402 GLU B N 1
ATOM 7670 C CA . GLU B 1 402 ? -10.508 27.859 -8.219 1 92.25 402 GLU B CA 1
ATOM 7671 C C . GLU B 1 402 ? -10.711 28 -6.711 1 92.25 402 GLU B C 1
ATOM 7673 O O . GLU B 1 402 ? -11.281 27.109 -6.07 1 92.25 402 GLU B O 1
ATOM 7678 N N . PHE B 1 403 ? -10.234 29.062 -6.184 1 95 403 PHE B N 1
ATOM 7679 C CA . PHE B 1 403 ? -10.359 29.312 -4.75 1 95 403 PHE B CA 1
ATOM 7680 C C . PHE B 1 403 ? -9.734 28.172 -3.955 1 95 403 PHE B C 1
ATOM 7682 O O . PHE B 1 403 ? -10.391 27.562 -3.105 1 95 403 PHE B O 1
ATOM 7689 N N . SER B 1 404 ? -8.477 27.875 -4.254 1 95.88 404 SER B N 1
ATOM 7690 C CA . SER B 1 404 ? -7.789 26.719 -3.689 1 95.88 404 SER B CA 1
ATOM 7691 C C . SER B 1 404 ? -6.73 27.141 -2.678 1 95.88 404 SER B C 1
ATOM 7693 O O . SER B 1 404 ? -6.383 26.375 -1.772 1 95.88 404 SER B O 1
ATOM 7695 N N . ALA B 1 405 ? -6.23 28.359 -2.727 1 97.81 405 ALA B N 1
ATOM 7696 C CA . ALA B 1 405 ? -5.102 28.812 -1.91 1 97.81 405 ALA B CA 1
ATOM 7697 C C . ALA B 1 405 ? -5.504 28.938 -0.445 1 97.81 405 ALA B C 1
ATOM 7699 O O . ALA B 1 405 ? -6.605 29.406 -0.138 1 97.81 405 ALA B O 1
ATOM 7700 N N . ILE B 1 406 ? -4.629 28.469 0.417 1 96.75 406 ILE B N 1
ATOM 7701 C CA . ILE B 1 406 ? -4.918 28.484 1.848 1 96.75 406 ILE B CA 1
ATOM 7702 C C . ILE B 1 406 ? -3.854 29.312 2.576 1 96.75 406 ILE B C 1
ATOM 7704 O O . ILE B 1 406 ? -2.656 29.062 2.41 1 96.75 406 ILE B O 1
ATOM 7708 N N . LEU B 1 407 ? -4.273 30.266 3.33 1 94.38 407 LEU B N 1
ATOM 7709 C CA . LEU B 1 407 ? -3.41 31.078 4.176 1 94.38 407 LEU B CA 1
ATOM 7710 C C . LEU B 1 407 ? -3.564 30.688 5.645 1 94.38 407 LEU B C 1
ATOM 7712 O O . LEU B 1 407 ? -4.688 30.547 6.137 1 94.38 407 LEU B O 1
ATOM 7716 N N . LYS B 1 408 ? -2.48 30.422 6.328 1 89.19 408 LYS B N 1
ATOM 7717 C CA . LYS B 1 408 ? -2.498 30.203 7.773 1 89.19 408 LYS B CA 1
ATOM 7718 C C . LYS B 1 408 ? -2.406 31.516 8.531 1 89.19 408 LYS B C 1
ATOM 7720 O O . LYS B 1 408 ? -1.334 32.125 8.609 1 89.19 408 LYS B O 1
ATOM 7725 N N . LEU B 1 409 ? -3.432 31.938 9.133 1 84.12 409 LEU B N 1
ATOM 7726 C CA . LEU B 1 409 ? -3.514 33.25 9.781 1 84.12 409 LEU B CA 1
ATOM 7727 C C . LEU B 1 409 ? -3.012 33.156 11.219 1 84.12 409 LEU B C 1
ATOM 7729 O O . LEU B 1 409 ? -2.428 34.125 11.727 1 84.12 409 LEU B O 1
ATOM 7733 N N . ALA B 1 410 ? -3.225 32.031 11.805 1 76.56 410 ALA B N 1
ATOM 7734 C CA . ALA B 1 410 ? -2.873 31.891 13.219 1 76.56 410 ALA B CA 1
ATOM 7735 C C . ALA B 1 410 ? -1.38 32.125 13.438 1 76.56 410 ALA B C 1
ATOM 7737 O O . ALA B 1 410 ? -0.965 32.562 14.508 1 76.56 410 ALA B O 1
ATOM 7738 N N . GLY B 1 411 ? -0.613 31.891 12.414 1 72.69 411 GLY B N 1
ATOM 7739 C CA . GLY B 1 411 ? 0.833 31.969 12.547 1 72.69 411 GLY B CA 1
ATOM 7740 C C . GLY B 1 411 ? 1.412 33.25 11.992 1 72.69 411 GLY B C 1
ATOM 7741 O O . GLY B 1 411 ? 2.633 33.438 11.953 1 72.69 411 GLY B O 1
ATOM 7742 N N . VAL B 1 412 ? 0.546 34.156 11.586 1 76.69 412 VAL B N 1
ATOM 7743 C CA . VAL B 1 412 ? 1.042 35.406 10.984 1 76.69 412 VAL B CA 1
ATOM 7744 C C . VAL B 1 412 ? 1.515 36.375 12.086 1 76.69 412 VAL B C 1
ATOM 7746 O O . VAL B 1 412 ? 0.77 36.656 13.023 1 76.69 412 VAL B O 1
ATOM 7749 N N . GLU B 1 413 ? 2.695 36.75 11.984 1 73.31 413 GLU B N 1
ATOM 7750 C CA . GLU B 1 413 ? 3.281 37.625 13 1 73.31 413 GLU B CA 1
ATOM 7751 C C . GLU B 1 413 ? 3.365 39.062 12.5 1 73.31 413 GLU B C 1
ATOM 7753 O O . GLU B 1 413 ? 3.531 40 13.289 1 73.31 413 GLU B O 1
ATOM 7758 N N . GLY B 1 414 ? 3.258 39.219 11.242 1 74.75 414 GLY B N 1
ATOM 7759 C CA . GLY B 1 414 ? 3.379 40.562 10.641 1 74.75 414 GLY B CA 1
ATOM 7760 C C . GLY B 1 414 ? 3.172 40.562 9.141 1 74.75 414 GLY B C 1
ATOM 7761 O O . GLY B 1 414 ? 2.986 39.5 8.539 1 74.75 414 GLY B O 1
ATOM 7762 N N . GLY B 1 415 ? 3.057 41.781 8.672 1 80.38 415 GLY B N 1
ATOM 7763 C CA . GLY B 1 415 ? 3.07 41.938 7.227 1 80.38 415 GLY B CA 1
ATOM 7764 C C . GLY B 1 415 ? 1.703 42.25 6.645 1 80.38 415 GLY B C 1
ATOM 7765 O O . GLY B 1 415 ? 1.588 42.594 5.465 1 80.38 415 GLY B O 1
ATOM 7766 N N . LEU B 1 416 ? 0.785 42.094 7.457 1 87 416 LEU B N 1
ATOM 7767 C CA . LEU B 1 416 ? -0.55 42.438 6.973 1 87 416 LEU B CA 1
ATOM 7768 C C . LEU B 1 416 ? -0.975 43.812 7.473 1 87 416 LEU B C 1
ATOM 7770 O O . LEU B 1 416 ? -1.267 44 8.656 1 87 416 LEU B O 1
ATOM 7774 N N . GLU B 1 417 ? -0.849 44.781 6.621 1 88.88 417 GLU B N 1
ATOM 7775 C CA . GLU B 1 417 ? -1.372 46.125 6.922 1 88.88 417 GLU B CA 1
ATOM 7776 C C . GLU B 1 417 ? -2.785 46.312 6.371 1 88.88 417 GLU B C 1
ATOM 7778 O O . GLU B 1 417 ? -3 46.219 5.16 1 88.88 417 GLU B O 1
ATOM 7783 N N . ASN B 1 418 ? -3.668 46.531 7.168 1 92.75 418 ASN B N 1
ATOM 7784 C CA . ASN B 1 418 ? -5.07 46.656 6.777 1 92.75 418 ASN B CA 1
ATOM 7785 C C . ASN B 1 418 ? -5.527 45.406 6 1 92.75 418 ASN B C 1
ATOM 7787 O O . ASN B 1 418 ? -6.223 45.531 4.988 1 92.75 418 ASN B O 1
ATOM 7791 N N . ASN B 1 419 ? -4.953 44.219 6.355 1 92.25 419 ASN B N 1
ATOM 7792 C CA . ASN B 1 419 ? -5.305 42.938 5.766 1 92.25 419 ASN B CA 1
ATOM 7793 C C . ASN B 1 419 ? -4.77 42.812 4.344 1 92.25 419 ASN B C 1
ATOM 7795 O O . ASN B 1 419 ? -5.324 42.062 3.531 1 92.25 419 ASN B O 1
ATOM 7799 N N . LEU B 1 420 ? -3.734 43.625 4.121 1 95.38 420 LEU B N 1
ATOM 7800 C CA . LEU B 1 420 ? -3.145 43.594 2.787 1 95.38 420 LEU B CA 1
ATOM 7801 C C . LEU B 1 420 ? -1.651 43.312 2.859 1 95.38 420 LEU B C 1
ATOM 7803 O O . LEU B 1 420 ? -0.956 43.781 3.754 1 95.38 420 LEU B O 1
ATOM 7807 N N . PHE B 1 421 ? -1.193 42.531 1.999 1 96.31 421 PHE B N 1
ATOM 7808 C CA . PHE B 1 421 ? 0.23 42.344 1.747 1 96.31 421 PHE B CA 1
ATOM 7809 C C . PHE B 1 421 ? 0.559 42.594 0.281 1 96.31 421 PHE B C 1
ATOM 7811 O O . PHE B 1 421 ? -0.122 42.094 -0.611 1 96.31 421 PHE B O 1
ATOM 7818 N N . ARG B 1 422 ? 1.459 43.469 0.015 1 96.81 422 ARG B N 1
ATOM 7819 C CA . ARG B 1 422 ? 1.989 43.75 -1.315 1 96.81 422 ARG B CA 1
ATOM 7820 C C . ARG B 1 422 ? 3.473 43.375 -1.396 1 96.81 422 ARG B C 1
ATOM 7822 O O . ARG B 1 422 ? 4.277 43.906 -0.61 1 96.81 422 ARG B O 1
ATOM 7829 N N . GLY B 1 423 ? 3.75 42.562 -2.256 1 97.19 423 GLY B N 1
ATOM 7830 C CA . GLY B 1 423 ? 5.137 42.125 -2.361 1 97.19 423 GLY B CA 1
ATOM 7831 C C . GLY B 1 423 ? 5.586 41.906 -3.793 1 97.19 423 GLY B C 1
ATOM 7832 O O . GLY B 1 423 ? 4.77 41.938 -4.715 1 97.19 423 GLY B O 1
ATOM 7833 N N . LYS B 1 424 ? 6.887 41.781 -4.023 1 98 424 LYS B N 1
ATOM 7834 C CA . LYS B 1 424 ? 7.496 41.5 -5.316 1 98 424 LYS B CA 1
ATOM 7835 C C . LYS B 1 424 ? 7.887 40.031 -5.414 1 98 424 LYS B C 1
ATOM 7837 O O . LYS B 1 424 ? 8.508 39.469 -4.496 1 98 424 LYS B O 1
ATOM 7842 N N . ALA B 1 425 ? 7.543 39.438 -6.523 1 98.56 425 ALA B N 1
ATOM 7843 C CA . ALA B 1 425 ? 7.727 38 -6.699 1 98.56 425 ALA B CA 1
ATOM 7844 C C . ALA B 1 425 ? 9.211 37.656 -6.801 1 98.56 425 ALA B C 1
ATOM 7846 O O . ALA B 1 425 ? 9.969 38.344 -7.496 1 98.56 425 ALA B O 1
ATOM 7847 N N . ARG B 1 426 ? 9.609 36.719 -6.098 1 98 426 ARG B N 1
ATOM 7848 C CA . ARG B 1 426 ? 10.844 35.938 -6.262 1 98 426 ARG B CA 1
ATOM 7849 C C . ARG B 1 426 ? 10.555 34.469 -6.508 1 98 426 ARG B C 1
ATOM 7851 O O . ARG B 1 426 ? 10.258 33.719 -5.57 1 98 426 ARG B O 1
ATOM 7858 N N . VAL B 1 427 ? 10.82 34.031 -7.73 1 98.38 427 VAL B N 1
ATOM 7859 C CA . VAL B 1 427 ? 10.266 32.781 -8.172 1 98.38 427 VAL B CA 1
ATOM 7860 C C . VAL B 1 427 ? 11.344 31.688 -8.109 1 98.38 427 VAL B C 1
ATOM 7862 O O . VAL B 1 427 ? 12.484 31.922 -8.523 1 98.38 427 VAL B O 1
ATOM 7865 N N . PHE B 1 428 ? 10.992 30.547 -7.547 1 98.12 428 PHE B N 1
ATOM 7866 C CA . PHE B 1 428 ? 11.836 29.359 -7.496 1 98.12 428 PHE B CA 1
ATOM 7867 C C . PHE B 1 428 ? 11.102 28.156 -8.062 1 98.12 428 PHE B C 1
ATOM 7869 O O . PHE B 1 428 ? 9.953 27.891 -7.711 1 98.12 428 PHE B O 1
ATOM 7876 N N . ASP B 1 429 ? 11.734 27.438 -9.016 1 97.25 429 ASP B N 1
ATOM 7877 C CA . ASP B 1 429 ? 11.234 26.141 -9.477 1 97.25 429 ASP B CA 1
ATOM 7878 C C . ASP B 1 429 ? 11.758 25.016 -8.602 1 97.25 429 ASP B C 1
ATOM 7880 O O . ASP B 1 429 ? 12.867 24.516 -8.828 1 97.25 429 ASP B O 1
ATOM 7884 N N . GLY B 1 430 ? 10.898 24.625 -7.668 1 95.12 430 GLY B N 1
ATOM 7885 C CA . GLY B 1 430 ? 11.289 23.625 -6.691 1 95.12 430 GLY B CA 1
ATOM 7886 C C . GLY B 1 430 ? 11.836 24.219 -5.41 1 95.12 430 GLY B C 1
ATOM 7887 O O . GLY B 1 430 ? 12.383 25.328 -5.414 1 95.12 430 GLY B O 1
ATOM 7888 N N . GLN B 1 431 ? 11.812 23.484 -4.363 1 94 431 GLN B N 1
ATOM 7889 C CA . GLN B 1 431 ? 12.18 23.922 -3.02 1 94 431 GLN B CA 1
ATOM 7890 C C . GLN B 1 431 ? 13.695 24.031 -2.869 1 94 431 GLN B C 1
ATOM 7892 O O . GLN B 1 431 ? 14.188 24.906 -2.162 1 94 431 GLN B O 1
ATOM 7897 N N . GLN B 1 432 ? 14.422 23.156 -3.574 1 91.31 432 GLN B N 1
ATOM 7898 C CA . GLN B 1 432 ? 15.859 23.047 -3.383 1 91.31 432 GLN B CA 1
ATOM 7899 C C . GLN B 1 432 ? 16.547 24.375 -3.713 1 91.31 432 GLN B C 1
ATOM 7901 O O . GLN B 1 432 ? 17.469 24.797 -2.998 1 91.31 432 GLN B O 1
ATOM 7906 N N . ALA B 1 433 ? 16.109 25.016 -4.742 1 92.12 433 ALA B N 1
ATOM 7907 C CA . ALA B 1 433 ? 16.719 26.281 -5.137 1 92.12 433 ALA B CA 1
ATOM 7908 C C . ALA B 1 433 ? 16.516 27.344 -4.055 1 92.12 433 ALA B C 1
ATOM 7910 O O . ALA B 1 433 ? 17.391 28.172 -3.82 1 92.12 433 ALA B O 1
ATOM 7911 N N . LEU B 1 434 ? 15.367 27.391 -3.457 1 95.75 434 LEU B N 1
ATOM 7912 C CA . LEU B 1 434 ? 15.086 28.312 -2.359 1 95.75 434 LEU B CA 1
ATOM 7913 C C . LEU B 1 434 ? 15.984 28.031 -1.164 1 95.75 434 LEU B C 1
ATOM 7915 O O . LEU B 1 434 ? 16.578 28.938 -0.592 1 95.75 434 LEU B O 1
ATOM 7919 N N . LEU B 1 435 ? 16.109 26.766 -0.799 1 92.81 435 LEU B N 1
ATOM 7920 C CA . LEU B 1 435 ? 16.922 26.375 0.337 1 92.81 435 LEU B CA 1
ATOM 7921 C C . LEU B 1 435 ? 18.391 26.75 0.107 1 92.81 435 LEU B C 1
ATOM 7923 O O . LEU B 1 435 ? 19.062 27.219 1.027 1 92.81 435 LEU B O 1
ATOM 7927 N N . ASP B 1 436 ? 18.859 26.562 -1.125 1 92.94 436 ASP B N 1
ATOM 7928 C CA . ASP B 1 436 ? 20.234 26.953 -1.478 1 92.94 436 ASP B CA 1
ATOM 7929 C C . ASP B 1 436 ? 20.453 28.453 -1.283 1 92.94 436 ASP B C 1
ATOM 7931 O O . ASP B 1 436 ? 21.484 28.859 -0.739 1 92.94 436 ASP B O 1
ATOM 7935 N N . MET B 1 437 ? 19.547 29.219 -1.698 1 94.38 437 MET B N 1
ATOM 7936 C CA . MET B 1 437 ? 19.688 30.672 -1.584 1 94.38 437 MET B CA 1
ATOM 7937 C C . MET B 1 437 ? 19.625 31.109 -0.125 1 94.38 437 MET B C 1
ATOM 7939 O O . MET B 1 437 ? 20.375 32 0.294 1 94.38 437 MET B O 1
ATOM 7943 N N . LEU B 1 438 ? 18.688 30.5 0.613 1 92.19 438 LEU B N 1
ATOM 7944 C CA . LEU B 1 438 ? 18.562 30.812 2.031 1 92.19 438 LEU B CA 1
ATOM 7945 C C . LEU B 1 438 ? 19.859 30.516 2.771 1 92.19 438 LEU B C 1
ATOM 7947 O O . LEU B 1 438 ? 20.203 31.188 3.74 1 92.19 438 LEU B O 1
ATOM 7951 N N . ASP B 1 439 ? 20.562 29.547 2.281 1 88 439 ASP B N 1
ATOM 7952 C CA . ASP B 1 439 ? 21.812 29.125 2.908 1 88 439 ASP B CA 1
ATOM 7953 C C . ASP B 1 439 ? 22.984 30 2.453 1 88 439 ASP B C 1
ATOM 7955 O O . ASP B 1 439 ? 23.812 30.406 3.266 1 88 439 ASP B O 1
ATOM 7959 N N . GLN B 1 440 ? 23.016 30.328 1.19 1 91.25 440 GLN B N 1
ATOM 7960 C CA . GLN B 1 440 ? 24.219 30.922 0.595 1 91.25 440 GLN B CA 1
ATOM 7961 C C . GLN B 1 440 ? 24.141 32.438 0.621 1 91.25 440 GLN B C 1
ATOM 7963 O O . GLN B 1 440 ? 25.141 33.125 0.83 1 91.25 440 GLN B O 1
ATOM 7968 N N . THR B 1 441 ? 22.906 32.906 0.317 1 93.5 441 THR B N 1
ATOM 7969 C CA . THR B 1 441 ? 22.766 34.344 0.185 1 93.5 441 THR B CA 1
ATOM 7970 C C . THR B 1 441 ? 21.484 34.844 0.845 1 93.5 441 THR B C 1
ATOM 7972 O O . THR B 1 441 ? 20.672 35.5 0.205 1 93.5 441 THR B O 1
ATOM 7975 N N . PRO B 1 442 ? 21.375 34.594 2.133 1 90.62 442 PRO B N 1
ATOM 7976 C CA . PRO B 1 442 ? 20.156 35.031 2.814 1 90.62 442 PRO B CA 1
ATOM 7977 C C . PRO B 1 442 ? 19.938 36.531 2.723 1 90.62 442 PRO B C 1
ATOM 7979 O O . PRO B 1 442 ? 18.797 37 2.793 1 90.62 442 PRO B O 1
ATOM 7982 N N . GLU B 1 443 ? 20.984 37.281 2.514 1 91.31 443 GLU B N 1
ATOM 7983 C CA . GLU B 1 443 ? 20.906 38.75 2.449 1 91.31 443 GLU B CA 1
ATOM 7984 C C . GLU B 1 443 ? 20.188 39.188 1.18 1 91.31 443 GLU B C 1
ATOM 7986 O O . GLU B 1 443 ? 19.766 40.344 1.079 1 91.31 443 GLU B O 1
ATOM 7991 N N . ALA B 1 444 ? 20.078 38.281 0.296 1 93.5 444 ALA B N 1
ATOM 7992 C CA . ALA B 1 444 ? 19.438 38.625 -0.968 1 93.5 444 ALA B CA 1
ATOM 7993 C C . ALA B 1 444 ? 17.938 38.844 -0.775 1 93.5 444 ALA B C 1
ATOM 7995 O O . ALA B 1 444 ? 17.297 39.531 -1.581 1 93.5 444 ALA B O 1
ATOM 7996 N N . PHE B 1 445 ? 17.375 38.344 0.18 1 95.44 445 PHE B N 1
ATOM 7997 C CA . PHE B 1 445 ? 15.945 38.5 0.455 1 95.44 445 PHE B CA 1
ATOM 7998 C C . PHE B 1 445 ? 15.664 39.875 1.091 1 95.44 445 PHE B C 1
ATOM 8000 O O . PHE B 1 445 ? 16.453 40.344 1.917 1 95.44 445 PHE B O 1
ATOM 8007 N N . GLN B 1 446 ? 14.617 40.469 0.625 1 94.75 446 GLN B N 1
ATOM 8008 C CA . GLN B 1 446 ? 14.297 41.844 1.046 1 94.75 446 GLN B CA 1
ATOM 8009 C C . GLN B 1 446 ? 12.914 41.906 1.681 1 94.75 446 GLN B C 1
ATOM 8011 O O . GLN B 1 446 ? 12.109 41 1.536 1 94.75 446 GLN B O 1
ATOM 8016 N N . ASP B 1 447 ? 12.711 43 2.373 1 95.62 447 ASP B N 1
ATOM 8017 C CA . ASP B 1 447 ? 11.406 43.281 2.971 1 95.62 447 ASP B CA 1
ATOM 8018 C C . ASP B 1 447 ? 10.312 43.312 1.907 1 95.62 447 ASP B C 1
ATOM 8020 O O . ASP B 1 447 ? 10.484 43.906 0.848 1 95.62 447 ASP B O 1
ATOM 8024 N N . ASN B 1 448 ? 9.219 42.562 2.107 1 95.69 448 ASN B N 1
ATOM 8025 C CA . ASN B 1 448 ? 8.031 42.438 1.265 1 95.69 448 ASN B CA 1
ATOM 8026 C C . ASN B 1 448 ? 8.297 41.594 0.023 1 95.69 448 ASN B C 1
ATOM 8028 O O . ASN B 1 448 ? 7.602 41.75 -0.984 1 95.69 448 ASN B O 1
ATOM 8032 N N . ASP B 1 449 ? 9.359 40.812 0.102 1 96.81 449 ASP B N 1
ATOM 8033 C CA . ASP B 1 449 ? 9.492 39.781 -0.928 1 96.81 449 ASP B CA 1
ATOM 8034 C C . ASP B 1 449 ? 8.344 38.781 -0.857 1 96.81 449 ASP B C 1
ATOM 8036 O O . ASP B 1 449 ? 7.91 38.406 0.233 1 96.81 449 ASP B O 1
ATOM 8040 N N . MET B 1 450 ? 7.809 38.469 -2.016 1 97.88 450 MET B N 1
ATOM 8041 C CA . MET B 1 450 ? 6.938 37.281 -2.158 1 97.88 450 MET B CA 1
ATOM 8042 C C . MET B 1 450 ? 7.688 36.125 -2.793 1 97.88 450 MET B C 1
ATOM 8044 O O . MET B 1 450 ? 7.762 36.031 -4.02 1 97.88 450 MET B O 1
ATOM 8048 N N . ILE B 1 451 ? 8.125 35.219 -1.933 1 98.06 451 ILE B N 1
ATOM 8049 C CA . ILE B 1 451 ? 8.781 34 -2.453 1 98.06 451 ILE B CA 1
ATOM 8050 C C . ILE B 1 451 ? 7.734 33.062 -3.047 1 98.06 451 ILE B C 1
ATOM 8052 O O . ILE B 1 451 ? 6.707 32.812 -2.422 1 98.06 451 ILE B O 1
ATOM 8056 N N . ILE B 1 452 ? 7.941 32.625 -4.246 1 98.56 452 ILE B N 1
ATOM 8057 C CA . ILE B 1 452 ? 7.039 31.703 -4.918 1 98.56 452 ILE B CA 1
ATOM 8058 C C . ILE B 1 452 ? 7.789 30.422 -5.285 1 98.56 452 ILE B C 1
ATOM 8060 O O . ILE B 1 452 ? 8.742 30.453 -6.07 1 98.56 452 ILE B O 1
ATOM 8064 N N . VAL B 1 453 ? 7.406 29.344 -4.672 1 98.19 453 VAL B N 1
ATOM 8065 C CA . VAL B 1 453 ? 7.941 28.031 -5.023 1 98.19 453 VAL B CA 1
ATOM 8066 C C . VAL B 1 453 ? 6.914 27.266 -5.84 1 98.19 453 VAL B C 1
ATOM 8068 O O . VAL B 1 453 ? 5.816 26.969 -5.355 1 98.19 453 VAL B O 1
ATOM 8071 N N . ARG B 1 454 ? 7.188 26.953 -7.102 1 98.38 454 ARG B N 1
ATOM 8072 C CA . ARG B 1 454 ? 6.211 26.312 -7.977 1 98.38 454 ARG B CA 1
ATOM 8073 C C . ARG B 1 454 ? 6.727 24.969 -8.484 1 98.38 454 ARG B C 1
ATOM 8075 O O . ARG B 1 454 ? 7.855 24.578 -8.18 1 98.38 454 ARG B O 1
ATOM 8082 N N . TYR B 1 455 ? 5.844 24.125 -9.117 1 98.06 455 TYR B N 1
ATOM 8083 C CA . TYR B 1 455 ? 6.078 22.781 -9.633 1 98.06 455 TYR B CA 1
ATOM 8084 C C . TYR B 1 455 ? 6.234 21.781 -8.492 1 98.06 455 TYR B C 1
ATOM 8086 O O . TYR B 1 455 ? 6.957 20.797 -8.625 1 98.06 455 TYR B O 1
ATOM 8094 N N . GLU B 1 456 ? 5.605 22.094 -7.359 1 97.88 456 GLU B N 1
ATOM 8095 C CA . GLU B 1 456 ? 5.66 21.234 -6.172 1 97.88 456 GLU B CA 1
ATOM 8096 C C . GLU B 1 456 ? 4.27 20.734 -5.793 1 97.88 456 GLU B C 1
ATOM 8098 O O . GLU B 1 456 ? 4.055 20.281 -4.668 1 97.88 456 GLU B O 1
ATOM 8103 N N . GLY B 1 457 ? 3.354 20.812 -6.707 1 98 457 GLY B N 1
ATOM 8104 C CA . GLY B 1 457 ? 1.978 20.391 -6.48 1 98 457 GLY B CA 1
ATOM 8105 C C . GLY B 1 457 ? 1.8 18.891 -6.469 1 98 457 GLY B C 1
ATOM 8106 O O . GLY B 1 457 ? 2.781 18.141 -6.441 1 98 457 GLY B O 1
ATOM 8107 N N . PRO B 1 458 ? 0.567 18.422 -6.484 1 97.81 458 PRO B N 1
ATOM 8108 C CA . PRO B 1 458 ? 0.279 16.984 -6.426 1 97.81 458 PRO B CA 1
ATOM 8109 C C . PRO B 1 458 ? 0.87 16.219 -7.605 1 97.81 458 PRO B C 1
ATOM 8111 O O . PRO B 1 458 ? 1.479 15.164 -7.418 1 97.81 458 PRO B O 1
ATOM 8114 N N . SER B 1 459 ? 0.728 16.719 -8.805 1 97 459 SER B N 1
ATOM 8115 C CA . SER B 1 459 ? 1.244 16.062 -10 1 97 459 SER B CA 1
ATOM 8116 C C . SER B 1 459 ? 2.664 16.516 -10.312 1 97 459 SER B C 1
ATOM 8118 O O . SER B 1 459 ? 3.41 15.82 -11 1 97 459 SER B O 1
ATOM 8120 N N . GLY B 1 460 ? 2.998 17.75 -9.898 1 96.81 460 GLY B N 1
ATOM 8121 C CA . GLY B 1 460 ? 4.227 18.406 -10.305 1 96.81 460 GLY B CA 1
ATOM 8122 C C . GLY B 1 460 ? 5.457 17.875 -9.602 1 96.81 460 GLY B C 1
ATOM 8123 O O . GLY B 1 460 ? 6.457 17.547 -10.25 1 96.81 460 GLY B O 1
ATOM 8124 N N . ALA B 1 461 ? 5.312 17.812 -8.312 1 96.06 461 ALA B N 1
ATOM 8125 C CA . ALA B 1 461 ? 6.48 17.422 -7.516 1 96.06 461 ALA B CA 1
ATOM 8126 C C . ALA B 1 461 ? 6.992 16.047 -7.922 1 96.06 461 ALA B C 1
ATOM 8128 O O . ALA B 1 461 ? 8.164 15.898 -8.289 1 96.06 461 ALA B O 1
ATOM 8129 N N . PRO B 1 462 ? 6.059 14.953 -8.062 1 95.88 462 PRO B N 1
ATOM 8130 C CA . PRO B 1 462 ? 4.719 14.719 -7.523 1 95.88 462 PRO B CA 1
ATOM 8131 C C . PRO B 1 462 ? 4.73 14.438 -6.023 1 95.88 462 PRO B C 1
ATOM 8133 O O . PRO B 1 462 ? 5.77 14.078 -5.465 1 95.88 462 PRO B O 1
ATOM 8136 N N . GLY B 1 463 ? 3.623 14.625 -5.344 1 96.12 463 GLY B N 1
ATOM 8137 C CA . GLY B 1 463 ? 3.465 14.273 -3.943 1 96.12 463 GLY B CA 1
ATOM 8138 C C . GLY B 1 463 ? 3.252 15.477 -3.045 1 96.12 463 GLY B C 1
ATOM 8139 O O . GLY B 1 463 ? 2.979 15.32 -1.853 1 96.12 463 GLY B O 1
ATOM 8140 N N . MET B 1 464 ? 3.42 16.766 -3.598 1 97.31 464 MET B N 1
ATOM 8141 C CA . MET B 1 464 ? 3.051 17.969 -2.877 1 97.31 464 MET B CA 1
ATOM 8142 C C . MET B 1 464 ? 3.795 18.062 -1.549 1 97.31 464 MET B C 1
ATOM 8144 O O . MET B 1 464 ? 3.172 18.109 -0.485 1 97.31 464 MET B O 1
ATOM 8148 N N . PRO B 1 465 ? 5.129 18.156 -1.523 1 96 465 PRO B N 1
ATOM 8149 C CA . PRO B 1 465 ? 5.926 18.141 -0.294 1 96 465 PRO B CA 1
ATOM 8150 C C . PRO B 1 465 ? 5.617 19.328 0.617 1 96 465 PRO B C 1
ATOM 8152 O O . PRO B 1 465 ? 5.238 20.406 0.136 1 96 465 PRO B O 1
ATOM 8155 N N . GLU B 1 466 ? 5.863 19.172 1.945 1 93.44 466 GLU B N 1
ATOM 8156 C CA . GLU B 1 466 ? 5.754 20.234 2.936 1 93.44 466 GLU B CA 1
ATOM 8157 C C . GLU B 1 466 ? 7.008 21.109 2.947 1 93.44 466 GLU B C 1
ATOM 8159 O O . GLU B 1 466 ? 8.117 20.609 2.727 1 93.44 466 GLU B O 1
ATOM 8164 N N . MET B 1 467 ? 6.727 22.344 3.27 1 92.62 467 MET B N 1
ATOM 8165 C CA . MET B 1 467 ? 7.859 23.266 3.271 1 92.62 467 MET B CA 1
ATOM 8166 C C . MET B 1 467 ? 8.109 23.812 4.668 1 92.62 467 MET B C 1
ATOM 8168 O O . MET B 1 467 ? 8.219 25.031 4.844 1 92.62 467 MET B O 1
ATOM 8172 N N . LEU B 1 468 ? 8.273 22.906 5.617 1 89.75 468 LEU B N 1
ATOM 8173 C CA . LEU B 1 468 ? 8.578 23.359 6.969 1 89.75 468 LEU B CA 1
ATOM 8174 C C . LEU B 1 468 ? 9.992 23.922 7.059 1 89.75 468 LEU B C 1
ATOM 8176 O O . LEU B 1 468 ? 10.227 24.938 7.715 1 89.75 468 LEU B O 1
ATOM 8180 N N . ASP B 1 469 ? 10.961 23.266 6.418 1 89.75 469 ASP B N 1
ATOM 8181 C CA . ASP B 1 469 ? 12.359 23.688 6.484 1 89.75 469 ASP B CA 1
ATOM 8182 C C . ASP B 1 469 ? 12.531 25.094 5.93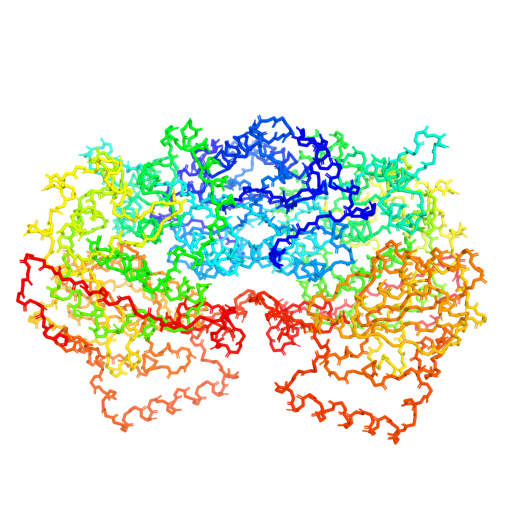 1 89.75 469 ASP B C 1
ATOM 8184 O O . ASP B 1 469 ? 13 26 6.633 1 89.75 469 ASP B O 1
ATOM 8188 N N . PRO B 1 470 ? 12.109 25.422 4.758 1 91 470 PRO B N 1
ATOM 8189 C CA . PRO B 1 470 ? 12.25 26.781 4.246 1 91 470 PRO B CA 1
ATOM 8190 C C . PRO B 1 470 ? 11.477 27.812 5.078 1 91 470 PRO B C 1
ATOM 8192 O O . PRO B 1 470 ? 11.969 28.906 5.312 1 91 470 PRO B O 1
ATOM 8195 N N . THR B 1 471 ? 10.305 27.453 5.543 1 91.75 471 THR B N 1
ATOM 8196 C CA . THR B 1 471 ? 9.508 28.406 6.301 1 91.75 471 THR B CA 1
ATOM 8197 C C . THR B 1 471 ? 10.172 28.734 7.633 1 91.75 471 THR B C 1
ATOM 8199 O O . THR B 1 471 ? 10.141 29.891 8.078 1 91.75 471 THR B O 1
ATOM 8202 N N . ALA B 1 472 ? 10.703 27.703 8.273 1 89.06 472 ALA B N 1
ATOM 8203 C CA . ALA B 1 472 ? 11.406 27.922 9.531 1 89.06 472 ALA B CA 1
ATOM 8204 C C . ALA B 1 472 ? 12.609 28.844 9.336 1 89.06 472 ALA B C 1
ATOM 8206 O O . ALA B 1 472 ? 12.867 29.719 10.164 1 89.06 472 ALA B O 1
ATOM 8207 N N . ARG B 1 473 ? 13.328 28.703 8.281 1 89.19 473 ARG B N 1
ATOM 8208 C CA . ARG B 1 473 ? 14.484 29.531 7.973 1 89.19 473 ARG B CA 1
ATOM 8209 C C . ARG B 1 473 ? 14.062 30.969 7.66 1 89.19 473 ARG B C 1
ATOM 8211 O O . ARG B 1 473 ? 14.711 31.922 8.094 1 89.19 473 ARG B O 1
ATOM 8218 N N . ILE B 1 474 ? 13.039 31.109 6.898 1 91.44 474 ILE B N 1
ATOM 8219 C CA . ILE B 1 474 ? 12.523 32.438 6.535 1 91.44 474 ILE B CA 1
ATOM 8220 C C . ILE B 1 474 ? 12.047 33.156 7.785 1 91.44 474 ILE B C 1
ATOM 8222 O O . ILE B 1 474 ? 12.312 34.344 7.953 1 91.44 474 ILE B O 1
ATOM 8226 N N . THR B 1 475 ? 11.32 32.406 8.656 1 88.56 475 THR B N 1
ATOM 8227 C CA . THR B 1 475 ? 10.852 33 9.906 1 88.56 475 THR B CA 1
ATOM 8228 C C . THR B 1 475 ? 12.023 33.531 10.727 1 88.56 475 THR B C 1
ATOM 8230 O O . THR B 1 475 ? 11.961 34.625 11.266 1 88.56 475 THR B O 1
ATOM 8233 N N . THR B 1 476 ? 13.031 32.75 10.805 1 88.06 476 THR B N 1
ATOM 8234 C CA . THR B 1 476 ? 14.219 33.156 11.539 1 88.06 476 THR B CA 1
ATOM 8235 C C . THR B 1 476 ? 14.844 34.406 10.906 1 88.06 476 THR B C 1
ATOM 8237 O O . THR B 1 476 ? 15.211 35.344 11.602 1 88.06 476 THR B O 1
ATOM 8240 N N . LEU B 1 477 ? 14.992 34.375 9.648 1 90.12 477 LEU B N 1
ATOM 8241 C CA . LEU B 1 477 ? 15.555 35.5 8.898 1 90.12 477 LEU B CA 1
ATOM 8242 C C . LEU B 1 477 ? 14.734 36.781 9.125 1 90.12 477 LEU B C 1
ATOM 8244 O O . LEU B 1 477 ? 15.297 37.844 9.352 1 90.12 477 LEU B O 1
ATOM 8248 N N . CYS B 1 478 ? 13.43 36.625 9.047 1 92.31 478 CYS B N 1
ATOM 8249 C CA . CYS B 1 478 ? 12.523 37.75 9.242 1 92.31 478 CYS B CA 1
ATOM 8250 C C . CYS B 1 478 ? 12.688 38.344 10.633 1 92.31 478 CYS B C 1
ATOM 8252 O O . CYS B 1 478 ? 12.734 39.562 10.789 1 92.31 478 CYS B O 1
ATOM 8254 N N . ARG B 1 479 ? 12.789 37.531 11.672 1 88.69 479 ARG B N 1
ATOM 8255 C CA . ARG B 1 479 ? 12.93 37.969 13.055 1 88.69 479 ARG B CA 1
ATOM 8256 C C . ARG B 1 479 ? 14.281 38.656 13.273 1 88.69 479 ARG B C 1
ATOM 8258 O O . ARG B 1 479 ? 14.359 39.688 13.953 1 88.69 479 ARG B O 1
ATOM 8265 N N . GLU B 1 480 ? 15.273 38.094 12.695 1 90.12 480 GLU B N 1
ATOM 8266 C CA . GLU B 1 480 ? 16.625 38.625 12.867 1 90.12 480 GLU B CA 1
ATOM 8267 C C . GLU B 1 480 ? 16.781 39.969 12.188 1 90.12 480 GLU B C 1
ATOM 8269 O O . GLU B 1 480 ? 17.469 40.844 12.703 1 90.12 480 GLU B O 1
ATOM 8274 N N . ARG B 1 481 ? 16.141 40.125 11.109 1 93.12 481 ARG B N 1
ATOM 8275 C CA . ARG B 1 481 ? 16.375 41.312 10.297 1 93.12 481 ARG B CA 1
ATOM 8276 C C . ARG B 1 481 ? 15.195 42.281 10.414 1 93.12 481 ARG B C 1
ATOM 8278 O O . ARG B 1 481 ? 15.25 43.406 9.875 1 93.12 481 ARG B O 1
ATOM 8285 N N . ASP B 1 482 ? 14.18 41.875 11.102 1 92.94 482 ASP B N 1
ATOM 8286 C CA . ASP B 1 482 ? 12.969 42.688 11.273 1 92.94 482 ASP B CA 1
ATOM 8287 C C . ASP B 1 482 ? 12.359 43.062 9.93 1 92.94 482 ASP B C 1
ATOM 8289 O O . ASP B 1 482 ? 12.141 44.219 9.641 1 92.94 482 ASP B O 1
ATOM 8293 N N . ILE B 1 483 ? 12.203 42.031 9.109 1 93.62 483 ILE B N 1
ATOM 8294 C CA . ILE B 1 483 ? 11.57 42.188 7.801 1 93.62 483 ILE B CA 1
ATOM 8295 C C . ILE B 1 483 ? 10.422 41.188 7.668 1 93.62 483 ILE B C 1
ATOM 8297 O O . ILE B 1 483 ? 10.242 40.312 8.516 1 93.62 483 ILE B O 1
ATOM 8301 N N . VAL B 1 484 ? 9.602 41.375 6.609 1 93.88 484 VAL B N 1
ATOM 8302 C CA . VAL B 1 484 ? 8.484 40.5 6.316 1 93.88 484 VAL B CA 1
ATOM 8303 C C . VAL B 1 484 ? 8.672 39.875 4.93 1 93.88 484 VAL B C 1
ATOM 8305 O O . VAL B 1 484 ? 8.883 40.594 3.947 1 93.88 484 VAL B O 1
ATOM 8308 N N . ILE B 1 485 ? 8.688 38.625 4.906 1 95 485 ILE B N 1
ATOM 8309 C CA . ILE B 1 485 ? 8.727 37.844 3.668 1 95 485 ILE B CA 1
ATOM 8310 C C . ILE B 1 485 ? 7.539 36.875 3.619 1 95 485 ILE B C 1
ATOM 8312 O O . ILE B 1 485 ? 7.23 36.219 4.609 1 95 485 ILE B O 1
ATOM 8316 N N . ALA B 1 486 ? 6.809 36.875 2.533 1 95.81 486 ALA B N 1
ATOM 8317 C CA . ALA B 1 486 ? 5.723 35.906 2.336 1 95.81 486 ALA B CA 1
ATOM 8318 C C . ALA B 1 486 ? 6.168 34.75 1.446 1 95.81 486 ALA B C 1
ATOM 8320 O O . ALA B 1 486 ? 7.074 34.906 0.622 1 95.81 486 ALA B O 1
ATOM 8321 N N . LEU B 1 487 ? 5.602 33.656 1.67 1 96.25 487 LEU B N 1
ATOM 8322 C CA . LEU B 1 487 ? 5.895 32.469 0.879 1 96.25 487 LEU B CA 1
ATOM 8323 C C . LEU B 1 487 ? 4.613 31.875 0.297 1 96.25 487 LEU B C 1
ATOM 8325 O O . LEU B 1 487 ? 3.629 31.688 1.016 1 96.25 487 LEU B O 1
ATOM 8329 N N . MET B 1 488 ? 4.57 31.656 -0.988 1 97.38 488 MET B N 1
ATOM 8330 C CA . MET B 1 488 ? 3.455 31.047 -1.7 1 97.38 488 MET B CA 1
ATOM 8331 C C . MET B 1 488 ? 3.918 29.828 -2.486 1 97.38 488 MET B C 1
ATOM 8333 O O . MET B 1 488 ? 5.016 29.812 -3.043 1 97.38 488 MET B O 1
ATOM 8337 N N . THR B 1 489 ? 3.098 28.766 -2.543 1 98.12 489 THR B N 1
ATOM 8338 C CA . THR B 1 489 ? 3.48 27.562 -3.264 1 98.12 489 THR B CA 1
ATOM 8339 C C . THR B 1 489 ? 2.246 26.766 -3.676 1 98.12 489 THR B C 1
ATOM 8341 O O . THR B 1 489 ? 1.181 26.906 -3.07 1 98.12 489 THR B O 1
ATOM 8344 N N . ASP B 1 490 ? 2.316 26.031 -4.809 1 98.12 490 ASP B N 1
ATOM 8345 C CA . ASP B 1 490 ? 1.273 25.078 -5.16 1 98.12 490 ASP B CA 1
ATOM 8346 C C . ASP B 1 490 ? 1.425 23.781 -4.359 1 98.12 490 ASP B C 1
ATOM 8348 O O . ASP B 1 490 ? 0.624 22.859 -4.512 1 98.12 490 ASP B O 1
ATOM 8352 N N . ALA B 1 491 ? 2.365 23.688 -3.434 1 97.56 491 ALA B N 1
ATOM 8353 C CA . ALA B 1 491 ? 2.525 22.609 -2.465 1 97.56 491 ALA B CA 1
ATOM 8354 C C . ALA B 1 491 ? 1.783 22.906 -1.168 1 97.56 491 ALA B C 1
ATOM 8356 O O . ALA B 1 491 ? 0.662 23.422 -1.194 1 97.56 491 ALA B O 1
ATOM 8357 N N . ARG B 1 492 ? 2.395 22.484 -0.113 1 95.88 492 ARG B N 1
ATOM 8358 C CA . ARG B 1 492 ? 1.715 22.656 1.165 1 95.88 492 ARG B CA 1
ATOM 8359 C C . ARG B 1 492 ? 2.705 23.031 2.266 1 95.88 492 ARG B C 1
ATOM 8361 O O . ARG B 1 492 ? 3.918 23 2.051 1 95.88 492 ARG B O 1
ATOM 8368 N N . PHE B 1 493 ? 2.115 23.406 3.322 1 93.19 493 PHE B N 1
ATOM 8369 C CA . PHE B 1 493 ? 2.914 23.75 4.492 1 93.19 493 PHE B CA 1
ATOM 8370 C C . PHE B 1 493 ? 2.58 22.844 5.664 1 93.19 493 PHE B C 1
ATOM 8372 O O . PHE B 1 493 ? 1.482 22.281 5.734 1 93.19 493 PHE B O 1
ATOM 8379 N N . SER B 1 494 ? 3.545 22.656 6.469 1 87.5 494 SER B N 1
ATOM 8380 C CA . SER B 1 494 ? 3.344 21.906 7.707 1 87.5 494 SER B CA 1
ATOM 8381 C C . SER B 1 494 ? 2.508 22.703 8.703 1 87.5 494 SER B C 1
ATOM 8383 O O . SER B 1 494 ? 2.404 23.938 8.594 1 87.5 494 SER B O 1
ATOM 8385 N N . GLY B 1 495 ? 1.935 22.016 9.609 1 79.88 495 GLY B N 1
ATOM 8386 C CA . GLY B 1 495 ? 1.236 22.672 10.703 1 79.88 495 GLY B CA 1
ATOM 8387 C C . GLY B 1 495 ? 2.156 23.484 11.594 1 79.88 495 GLY B C 1
ATOM 8388 O O . GLY B 1 495 ? 1.698 24.359 12.336 1 79.88 495 GLY B O 1
ATOM 8389 N N . GLY B 1 496 ? 3.422 23.234 11.461 1 79.62 496 GLY B N 1
ATOM 8390 C CA . GLY B 1 496 ? 4.414 23.922 12.281 1 79.62 496 GLY B CA 1
ATOM 8391 C C . GLY B 1 496 ? 4.891 25.234 11.672 1 79.62 496 GLY B C 1
ATOM 8392 O O . GLY B 1 496 ? 5.66 25.969 12.297 1 79.62 496 GLY B O 1
ATOM 8393 N N . SER B 1 497 ? 4.375 25.578 10.578 1 80.62 497 SER B N 1
ATOM 8394 C CA . SER B 1 497 ? 4.848 26.766 9.859 1 80.62 497 SER B CA 1
ATOM 8395 C C . SER B 1 497 ? 4.293 28.047 10.477 1 80.62 497 SER B C 1
ATOM 8397 O O . SER B 1 497 ? 3.133 28.078 10.891 1 80.62 497 SER B O 1
ATOM 8399 N N . ILE B 1 498 ? 5.176 29.031 10.531 1 80.12 498 ILE B N 1
ATOM 8400 C CA . ILE B 1 498 ? 4.836 30.359 11.031 1 80.12 498 ILE B CA 1
ATOM 8401 C C . ILE B 1 498 ? 5.156 31.406 9.977 1 80.12 498 ILE B C 1
ATOM 8403 O O . ILE B 1 498 ? 6.113 31.266 9.211 1 80.12 498 ILE B O 1
ATOM 8407 N N . GLY B 1 499 ? 4.32 32.531 9.961 1 83.94 499 GLY B N 1
ATOM 8408 C CA . GLY B 1 499 ? 4.52 33.594 9 1 83.94 499 GLY B CA 1
ATOM 8409 C C . GLY B 1 499 ? 3.434 33.656 7.941 1 83.94 499 GLY B C 1
ATOM 8410 O O . GLY B 1 499 ? 2.412 32.969 8.055 1 83.94 499 GLY B O 1
ATOM 8411 N N . LEU B 1 500 ? 3.66 34.5 6.961 1 91 500 LEU B N 1
ATOM 8412 C CA . LEU B 1 500 ? 2.705 34.656 5.867 1 91 500 LEU B CA 1
ATOM 8413 C C . LEU B 1 500 ? 2.934 33.594 4.797 1 91 500 LEU B C 1
ATOM 8415 O O . LEU B 1 500 ? 3.613 33.844 3.799 1 91 500 LEU B O 1
ATOM 8419 N N . VAL B 1 501 ? 2.305 32.5 4.988 1 94.5 501 VAL B N 1
ATOM 8420 C CA . VAL B 1 501 ? 2.502 31.359 4.094 1 94.5 501 VAL B CA 1
ATOM 8421 C C . VAL B 1 501 ? 1.185 31.016 3.408 1 94.5 501 VAL B C 1
ATOM 8423 O O . VAL B 1 501 ? 0.143 30.922 4.062 1 94.5 501 VAL B O 1
ATOM 8426 N N . ILE B 1 502 ? 1.215 30.891 2.125 1 96.69 502 ILE B N 1
ATOM 8427 C CA . ILE B 1 502 ? 0.051 30.578 1.305 1 96.69 502 ILE B CA 1
ATOM 8428 C C . ILE B 1 502 ? 0.316 29.297 0.51 1 96.69 502 ILE B C 1
ATOM 8430 O O . ILE B 1 502 ? 1.122 29.297 -0.422 1 96.69 502 ILE B O 1
ATOM 8434 N N . GLY B 1 503 ? -0.374 28.234 0.914 1 97.19 503 GLY B N 1
ATOM 8435 C CA . GLY B 1 503 ? -0.198 26.938 0.258 1 97.19 503 GLY B CA 1
ATOM 8436 C C . GLY B 1 503 ? -1.382 26.547 -0.602 1 97.19 503 GLY B C 1
ATOM 8437 O O . GLY B 1 503 ? -2.342 27.312 -0.737 1 97.19 503 GLY B O 1
ATOM 8438 N N . HIS B 1 504 ? -1.295 25.453 -1.259 1 97.88 504 HIS B N 1
ATOM 8439 C CA . HIS B 1 504 ? -2.352 24.812 -2.035 1 97.88 504 HIS B CA 1
ATOM 8440 C C . HIS B 1 504 ? -2.766 25.688 -3.219 1 97.88 504 HIS B C 1
ATOM 8442 O O . HIS B 1 504 ? -3.92 25.641 -3.652 1 97.88 504 HIS B O 1
ATOM 8448 N N . VAL B 1 505 ? -1.891 26.547 -3.658 1 98.06 505 VAL B N 1
ATOM 8449 C CA . VAL B 1 505 ? -2.256 27.406 -4.777 1 98.06 505 VAL B CA 1
ATOM 8450 C C . VAL B 1 505 ? -2.559 26.562 -6.008 1 98.06 505 VAL B C 1
ATOM 8452 O O . VAL B 1 505 ? -1.748 25.719 -6.406 1 98.06 505 VAL B O 1
ATOM 8455 N N . GLY B 1 506 ? -3.721 26.828 -6.562 1 95.88 506 GLY B N 1
ATOM 8456 C CA . GLY B 1 506 ? -4.129 26.031 -7.703 1 95.88 506 GLY B CA 1
ATOM 8457 C C . GLY B 1 506 ? -4.945 26.812 -8.719 1 95.88 506 GLY B C 1
ATOM 8458 O O . GLY B 1 506 ? -5.516 27.859 -8.398 1 95.88 506 GLY B O 1
ATOM 8459 N N . PRO B 1 507 ? -4.953 26.312 -9.992 1 97.19 507 PRO B N 1
ATOM 8460 C CA . PRO B 1 507 ? -4.324 25.078 -10.469 1 97.19 507 PRO B CA 1
ATOM 8461 C C . PRO B 1 507 ? -2.801 25.125 -10.383 1 97.19 507 PRO B C 1
ATOM 8463 O O . PRO B 1 507 ? -2.203 26.188 -10.484 1 97.19 507 PRO B O 1
ATOM 8466 N N . GLU B 1 508 ? -2.168 23.938 -10.125 1 98.06 508 GLU B N 1
ATOM 8467 C CA . GLU B 1 508 ? -0.732 23.859 -9.867 1 98.06 508 GLU B CA 1
ATOM 8468 C C . GLU B 1 508 ? 0.069 24.219 -11.117 1 98.06 508 GLU B C 1
ATOM 8470 O O . GLU B 1 508 ? -0.444 24.141 -12.234 1 98.06 508 GLU B O 1
ATOM 8475 N N . ALA B 1 509 ? 1.288 24.484 -10.984 1 98.5 509 ALA B N 1
ATOM 8476 C CA . ALA B 1 509 ? 2.166 24.922 -12.062 1 98.5 509 ALA B CA 1
ATOM 8477 C C . ALA B 1 509 ? 2.363 23.828 -13.102 1 98.5 509 ALA B C 1
ATOM 8479 O O . ALA B 1 509 ? 2.375 24.094 -14.305 1 98.5 509 ALA B O 1
ATOM 8480 N N . ALA B 1 510 ? 2.496 22.594 -12.648 1 97.88 510 ALA B N 1
ATOM 8481 C CA . ALA B 1 510 ? 2.822 21.484 -13.539 1 97.88 510 ALA B CA 1
ATOM 8482 C C . ALA B 1 510 ? 1.696 21.234 -14.539 1 97.88 510 ALA B C 1
ATOM 8484 O O . ALA B 1 510 ? 1.914 20.641 -15.594 1 97.88 510 ALA B O 1
ATOM 8485 N N . LEU B 1 511 ? 0.537 21.688 -14.25 1 96.69 511 LEU B N 1
ATOM 8486 C CA . LEU B 1 511 ? -0.618 21.484 -15.117 1 96.69 511 LEU B CA 1
ATOM 8487 C C . LEU B 1 511 ? -1.034 22.797 -15.781 1 96.69 511 LEU B C 1
ATOM 8489 O O . LEU B 1 511 ? -2.158 22.906 -16.281 1 96.69 511 LEU B O 1
ATOM 8493 N N . GLY B 1 512 ? -0.233 23.766 -15.656 1 97.69 512 GLY B N 1
ATOM 8494 C CA . GLY B 1 512 ? -0.457 25.016 -16.375 1 97.69 512 GLY B CA 1
ATOM 8495 C C . GLY B 1 512 ? -1.32 26 -15.609 1 97.69 512 GLY B C 1
ATOM 8496 O O . GLY B 1 512 ? -2.002 26.828 -16.203 1 97.69 512 GLY B O 1
ATOM 8497 N N . GLY B 1 513 ? -1.327 25.922 -14.297 1 97.94 513 GLY B N 1
ATOM 8498 C CA . GLY B 1 513 ? -2.01 26.922 -13.492 1 97.94 513 GLY B CA 1
ATOM 8499 C C . GLY B 1 513 ? -1.321 28.281 -13.516 1 97.94 513 GLY B C 1
ATOM 8500 O O . GLY B 1 513 ? -0.144 28.375 -13.867 1 97.94 513 GLY B O 1
ATOM 8501 N N . PRO B 1 514 ? -1.98 29.312 -13.109 1 98.44 514 PRO B N 1
ATOM 8502 C CA . PRO B 1 514 ? -1.46 30.672 -13.219 1 98.44 514 PRO B CA 1
ATOM 8503 C C . PRO B 1 514 ? -0.145 30.859 -12.461 1 98.44 514 PRO B C 1
ATOM 8505 O O . PRO B 1 514 ? 0.693 31.672 -12.875 1 98.44 514 PRO B O 1
ATOM 8508 N N . ILE B 1 515 ? 0.062 30.156 -11.422 1 98.69 515 ILE B N 1
ATOM 8509 C CA . ILE B 1 515 ? 1.276 30.281 -10.625 1 98.69 515 ILE B CA 1
ATOM 8510 C C . ILE B 1 515 ? 2.498 29.984 -11.492 1 98.69 515 ILE B C 1
ATOM 8512 O O . ILE B 1 515 ? 3.598 30.469 -11.219 1 98.69 515 ILE B O 1
ATOM 8516 N N . ALA B 1 516 ? 2.316 29.203 -12.586 1 98.69 516 ALA B N 1
ATOM 8517 C CA . ALA B 1 516 ? 3.396 28.844 -13.5 1 98.69 516 ALA B CA 1
ATOM 8518 C C . ALA B 1 516 ? 3.852 30.047 -14.312 1 98.69 516 ALA B C 1
ATOM 8520 O O . ALA B 1 516 ? 4.973 30.062 -14.828 1 98.69 516 ALA B O 1
ATOM 8521 N N . PHE B 1 517 ? 3.029 31.125 -14.414 1 98.69 517 PHE B N 1
ATOM 8522 C CA . PHE B 1 517 ? 3.264 32.219 -15.359 1 98.69 517 PHE B CA 1
ATOM 8523 C C . PHE B 1 517 ? 3.855 33.406 -14.656 1 98.69 517 PHE B C 1
ATOM 8525 O O . PHE B 1 517 ? 4.18 34.406 -15.297 1 98.69 517 PHE B O 1
ATOM 8532 N N . VAL B 1 518 ? 4.008 33.344 -13.328 1 98.81 518 VAL B N 1
ATOM 8533 C CA . VAL B 1 518 ? 4.559 34.469 -12.562 1 98.81 518 VAL B CA 1
ATOM 8534 C C . VAL B 1 518 ? 6.051 34.594 -12.867 1 98.81 518 VAL B C 1
ATOM 8536 O O . VAL B 1 518 ? 6.762 33.594 -13.008 1 98.81 518 VAL B O 1
ATOM 8539 N N . GLU B 1 519 ? 6.531 35.844 -12.977 1 98.56 519 GLU B N 1
ATOM 8540 C CA . GLU B 1 519 ? 7.945 36.125 -13.219 1 98.56 519 GLU B CA 1
ATOM 8541 C C . GLU B 1 519 ? 8.547 36.938 -12.086 1 98.56 519 GLU B C 1
ATOM 8543 O O . GLU B 1 519 ? 7.824 37.594 -11.336 1 98.56 519 GLU B O 1
ATOM 8548 N N . ASN B 1 520 ? 9.828 36.844 -11.969 1 98.19 520 ASN B N 1
ATOM 8549 C CA . ASN B 1 520 ? 10.523 37.625 -10.977 1 98.19 520 ASN B CA 1
ATOM 8550 C C . ASN B 1 520 ? 10.188 39.125 -11.117 1 98.19 520 ASN B C 1
ATOM 8552 O O . ASN B 1 520 ? 10.164 39.656 -12.227 1 98.19 520 ASN B O 1
ATOM 8556 N N . GLY B 1 521 ? 9.844 39.688 -10 1 97.94 521 GLY B N 1
ATOM 8557 C CA . GLY B 1 521 ? 9.594 41.125 -10 1 97.94 521 GLY B CA 1
ATOM 8558 C C . GLY B 1 521 ? 8.117 41.469 -10.141 1 97.94 521 GLY B C 1
ATOM 8559 O O . GLY B 1 521 ? 7.715 42.594 -9.867 1 97.94 521 GLY B O 1
ATOM 8560 N N . ASP B 1 522 ? 7.328 40.5 -10.516 1 98.69 522 ASP B N 1
ATOM 8561 C CA . ASP B 1 522 ? 5.895 40.75 -10.578 1 98.69 522 ASP B CA 1
ATOM 8562 C C . ASP B 1 522 ? 5.355 41.219 -9.227 1 98.69 522 ASP B C 1
ATOM 8564 O O . ASP B 1 522 ? 5.785 40.719 -8.188 1 98.69 522 ASP B O 1
ATOM 8568 N N . GLU B 1 523 ? 4.414 42.062 -9.242 1 98.5 523 GLU B N 1
ATOM 8569 C CA . GLU B 1 523 ? 3.752 42.469 -8.008 1 98.5 523 GLU B CA 1
ATOM 8570 C C . GLU B 1 523 ? 2.641 41.5 -7.625 1 98.5 523 GLU B C 1
ATOM 8572 O O . GLU B 1 523 ? 1.773 41.188 -8.445 1 98.5 523 GLU B O 1
ATOM 8577 N N . ILE B 1 524 ? 2.701 41 -6.445 1 98.62 524 ILE B N 1
ATOM 8578 C CA . ILE B 1 524 ? 1.687 40.125 -5.895 1 98.62 524 ILE B CA 1
ATOM 8579 C C . ILE B 1 524 ? 0.912 40.844 -4.793 1 98.62 524 ILE B C 1
ATOM 8581 O O . ILE B 1 524 ? 1.508 41.406 -3.883 1 98.62 524 ILE B O 1
ATOM 8585 N N . LEU B 1 525 ? -0.362 40.812 -4.863 1 98.12 525 LEU B N 1
ATOM 8586 C CA . LEU B 1 525 ? -1.226 41.406 -3.861 1 98.12 525 LEU B CA 1
ATOM 8587 C C . LEU B 1 525 ? -2.088 40.375 -3.172 1 98.12 525 LEU B C 1
ATOM 8589 O O . LEU B 1 525 ? -2.838 39.625 -3.83 1 98.12 525 LEU B O 1
ATOM 8593 N N . VAL B 1 526 ? -1.896 40.219 -1.878 1 97.38 526 VAL B N 1
ATOM 8594 C CA . VAL B 1 526 ? -2.787 39.406 -1.039 1 97.38 526 VAL B CA 1
ATOM 8595 C C . VAL B 1 526 ? -3.766 40.344 -0.311 1 97.38 526 VAL B C 1
ATOM 8597 O O . VAL B 1 526 ? -3.355 41.219 0.463 1 97.38 526 VAL B O 1
ATOM 8600 N N . ASP B 1 527 ? -5 40.188 -0.582 1 97 527 ASP B N 1
ATOM 8601 C CA . ASP B 1 527 ? -6.035 41.031 0.002 1 97 527 ASP B CA 1
ATOM 8602 C C . ASP B 1 527 ? -7.043 40.219 0.789 1 97 527 ASP B C 1
ATOM 8604 O O . ASP B 1 527 ? -7.926 39.594 0.204 1 97 527 ASP B O 1
ATOM 8608 N N . LEU B 1 528 ? -6.961 40.25 2.092 1 94.56 528 LEU B N 1
ATOM 8609 C CA . LEU B 1 528 ? -7.809 39.469 2.965 1 94.56 528 LEU B CA 1
ATOM 8610 C C . LEU B 1 528 ? -9.18 40.094 3.129 1 94.56 528 LEU B C 1
ATOM 8612 O O . LEU B 1 528 ? -10.117 39.469 3.605 1 94.56 528 LEU B O 1
ATOM 8616 N N . ASN B 1 529 ? -9.281 41.344 2.66 1 94.62 529 ASN B N 1
ATOM 8617 C CA . ASN B 1 529 ? -10.594 42 2.699 1 94.62 529 ASN B CA 1
ATOM 8618 C C . ASN B 1 529 ? -11.555 41.344 1.7 1 94.62 529 ASN B C 1
ATOM 8620 O O . ASN B 1 529 ? -12.758 41.281 1.956 1 94.62 529 ASN B O 1
ATOM 8624 N N . ILE B 1 530 ? -11.023 40.938 0.605 1 95.88 530 ILE B N 1
ATOM 8625 C CA . ILE B 1 530 ? -11.859 40.312 -0.423 1 95.88 530 ILE B CA 1
ATOM 8626 C C . ILE B 1 530 ? -11.445 38.875 -0.627 1 95.88 530 ILE B C 1
ATOM 8628 O O . ILE B 1 530 ? -11.984 38.188 -1.493 1 95.88 530 ILE B O 1
ATOM 8632 N N . ASN B 1 531 ? -10.477 38.344 0.102 1 97.12 531 ASN B N 1
ATOM 8633 C CA . ASN B 1 531 ? -9.969 37 0.095 1 97.12 531 ASN B CA 1
ATOM 8634 C C . ASN B 1 531 ? -9.453 36.594 -1.285 1 97.12 531 ASN B C 1
ATOM 8636 O O . ASN B 1 531 ? -9.852 35.562 -1.827 1 97.12 531 ASN B O 1
ATOM 8640 N N . GLU B 1 532 ? -8.508 37.438 -1.776 1 97.88 532 GLU B N 1
ATOM 8641 C CA . GLU B 1 532 ? -7.93 37.156 -3.09 1 97.88 532 GLU B CA 1
ATOM 8642 C C . GLU B 1 532 ? -6.41 37.312 -3.066 1 97.88 532 GLU B C 1
ATOM 8644 O O . GLU B 1 532 ? -5.863 38.031 -2.25 1 97.88 532 GLU B O 1
ATOM 8649 N N . ILE B 1 533 ? -5.758 36.594 -3.906 1 98.44 533 ILE B N 1
ATOM 8650 C CA . ILE B 1 533 ? -4.34 36.719 -4.207 1 98.44 533 ILE B CA 1
ATOM 8651 C C . ILE B 1 533 ? -4.145 36.938 -5.707 1 98.44 533 ILE B C 1
ATOM 8653 O O . ILE B 1 533 ? -4.602 36.125 -6.512 1 98.44 533 ILE B O 1
ATOM 8657 N N . ASN B 1 534 ? -3.496 38 -6.09 1 98.56 534 ASN B N 1
ATOM 8658 C CA . ASN B 1 534 ? -3.418 38.406 -7.496 1 98.56 534 ASN B CA 1
ATOM 8659 C C . ASN B 1 534 ? -1.999 38.812 -7.887 1 98.56 534 ASN B C 1
ATOM 8661 O O . ASN B 1 534 ? -1.28 39.406 -7.094 1 98.56 534 ASN B O 1
ATOM 8665 N N . CYS B 1 535 ? -1.663 38.406 -8.992 1 98.81 535 CYS B N 1
ATOM 8666 C CA . CYS B 1 535 ? -0.496 38.938 -9.68 1 98.81 535 CYS B CA 1
ATOM 8667 C C . CYS B 1 535 ? -0.895 40.062 -10.633 1 98.81 535 CYS B C 1
ATOM 8669 O O . CYS B 1 535 ? -1.675 39.844 -11.562 1 98.81 535 CYS B O 1
ATOM 8671 N N . ALA B 1 536 ? -0.359 41.188 -10.461 1 98.38 536 ALA B N 1
ATOM 8672 C CA . ALA B 1 536 ? -0.764 42.344 -11.227 1 98.38 536 ALA B CA 1
ATOM 8673 C C . ALA B 1 536 ? -0.526 42.156 -12.719 1 98.38 536 ALA B C 1
ATOM 8675 O O . ALA B 1 536 ? -1.386 42.469 -13.539 1 98.38 536 ALA B O 1
ATOM 8676 N N . ALA B 1 537 ? 0.575 41.625 -13.07 1 98.44 537 ALA B N 1
ATOM 8677 C CA . ALA B 1 537 ? 0.931 41.438 -14.469 1 98.44 537 ALA B CA 1
ATOM 8678 C C . ALA B 1 537 ? -0.039 40.469 -15.156 1 98.44 537 ALA B C 1
ATOM 8680 O O . ALA B 1 537 ? -0.358 40.625 -16.328 1 98.44 537 ALA B O 1
ATOM 8681 N N . LEU B 1 538 ? -0.534 39.5 -14.484 1 98.38 538 LEU B N 1
ATOM 8682 C CA . LEU B 1 538 ? -1.375 38.438 -15.062 1 98.38 538 LEU B CA 1
ATOM 8683 C C . LEU B 1 538 ? -2.82 38.938 -15.18 1 98.38 538 LEU B C 1
ATOM 8685 O O . LEU B 1 538 ? -3.648 38.25 -15.797 1 98.38 538 LEU B O 1
ATOM 8689 N N . SER B 1 539 ? -3.074 40.031 -14.633 1 97.56 539 SER B N 1
ATOM 8690 C CA . SER B 1 539 ? -4.398 40.625 -14.805 1 97.56 539 SER B CA 1
ATOM 8691 C C . SER B 1 539 ? -4.582 41.188 -16.219 1 97.56 539 SER B C 1
ATOM 8693 O O . SER B 1 539 ? -5.707 41.438 -16.656 1 97.56 539 SER B O 1
ATOM 8695 N N . ASP B 1 540 ? -3.451 41.438 -16.875 1 97.75 540 ASP B N 1
ATOM 8696 C CA . ASP B 1 540 ? -3.486 41.812 -18.297 1 97.75 540 ASP B CA 1
ATOM 8697 C C . ASP B 1 540 ? -3.633 40.562 -19.172 1 97.75 540 ASP B C 1
ATOM 8699 O O . ASP B 1 540 ? -2.734 39.719 -19.219 1 97.75 540 ASP B O 1
ATOM 8703 N N . PRO B 1 541 ? -4.703 40.469 -19.891 1 97.5 541 PRO B N 1
ATOM 8704 C CA . PRO B 1 541 ? -4.949 39.281 -20.703 1 97.5 541 PRO B CA 1
ATOM 8705 C C . PRO B 1 541 ? -3.844 39.031 -21.719 1 97.5 541 PRO B C 1
ATOM 8707 O O . PRO B 1 541 ? -3.525 37.875 -22.016 1 97.5 541 PRO B O 1
ATOM 8710 N N . ALA B 1 542 ? -3.318 40.094 -22.25 1 98.19 542 ALA B N 1
ATOM 8711 C CA . ALA B 1 542 ? -2.254 39.938 -23.25 1 98.19 542 ALA B CA 1
ATOM 8712 C C . ALA B 1 542 ? -1.017 39.281 -22.625 1 98.19 542 ALA B C 1
ATOM 8714 O O . ALA B 1 542 ? -0.398 38.406 -23.219 1 98.19 542 ALA B O 1
ATOM 8715 N N . THR B 1 543 ? -0.656 39.812 -21.469 1 98.38 543 THR B N 1
ATOM 8716 C CA . THR B 1 543 ? 0.485 39.25 -20.75 1 98.38 543 THR B CA 1
ATOM 8717 C C . THR B 1 543 ? 0.232 37.781 -20.375 1 98.38 543 THR B C 1
ATOM 8719 O O . THR B 1 543 ? 1.1 36.938 -20.562 1 98.38 543 THR B O 1
ATOM 8722 N N . LEU B 1 544 ? -0.942 37.469 -19.875 1 98.19 544 LEU B N 1
ATOM 8723 C CA . LEU B 1 544 ? -1.304 36.125 -19.5 1 98.19 544 LEU B CA 1
ATOM 8724 C C . LEU B 1 544 ? -1.229 35.188 -20.703 1 98.19 544 LEU B C 1
ATOM 8726 O O . LEU B 1 544 ? -0.669 34.094 -20.609 1 98.19 544 LEU B O 1
ATOM 8730 N N . HIS B 1 545 ? -1.776 35.594 -21.828 1 98.06 545 HIS B N 1
ATOM 8731 C CA . HIS B 1 545 ? -1.794 34.75 -23.031 1 98.06 545 HIS B CA 1
ATOM 8732 C C . HIS B 1 545 ? -0.379 34.469 -23.531 1 98.06 545 HIS B C 1
ATOM 8734 O O . HIS B 1 545 ? -0.068 33.344 -23.906 1 98.06 545 HIS B O 1
ATOM 8740 N N . ALA B 1 546 ? 0.409 35.531 -23.516 1 98.5 546 ALA B N 1
ATOM 8741 C CA . ALA B 1 546 ? 1.78 35.375 -24 1 98.5 546 ALA B CA 1
ATOM 8742 C C . ALA B 1 546 ? 2.57 34.406 -23.125 1 98.5 546 ALA B C 1
ATOM 8744 O O . ALA B 1 546 ? 3.291 33.531 -23.625 1 98.5 546 ALA B O 1
ATOM 8745 N N . ARG B 1 547 ? 2.447 34.594 -21.812 1 98.56 547 ARG B N 1
ATOM 8746 C CA . ARG B 1 547 ? 3.205 33.75 -20.891 1 98.56 547 ARG B CA 1
ATOM 8747 C C . ARG B 1 547 ? 2.686 32.312 -20.906 1 98.56 547 ARG B C 1
ATOM 8749 O O . ARG B 1 547 ? 3.465 31.359 -20.812 1 98.56 547 ARG B O 1
ATOM 8756 N N . LYS B 1 548 ? 1.402 32.094 -21.078 1 98.44 548 LYS B N 1
ATOM 8757 C CA . LYS B 1 548 ? 0.823 30.75 -21.188 1 98.44 548 LYS B CA 1
ATOM 8758 C C . LYS B 1 548 ? 1.275 30.062 -22.469 1 98.44 548 LYS B C 1
ATOM 8760 O O . LYS B 1 548 ? 1.578 28.875 -22.469 1 98.44 548 LYS B O 1
ATOM 8765 N N . ALA B 1 549 ? 1.225 30.812 -23.547 1 98.38 549 ALA B N 1
ATOM 8766 C CA . ALA B 1 549 ? 1.66 30.25 -24.828 1 98.38 549 ALA B CA 1
ATOM 8767 C C . ALA B 1 549 ? 3.113 29.797 -24.766 1 98.38 549 ALA B C 1
ATOM 8769 O O . ALA B 1 549 ? 3.471 28.75 -25.328 1 98.38 549 ALA B O 1
ATOM 8770 N N . ALA B 1 550 ? 3.928 30.672 -24.156 1 98.25 550 ALA B N 1
ATOM 8771 C CA . ALA B 1 550 ? 5.332 30.297 -23.984 1 98.25 550 ALA B CA 1
ATOM 8772 C C . ALA B 1 550 ? 5.469 29.031 -23.156 1 98.25 550 ALA B C 1
ATOM 8774 O O . ALA B 1 550 ? 6.297 28.172 -23.469 1 98.25 550 ALA B O 1
ATOM 8775 N N . TRP B 1 551 ? 4.703 28.906 -22.109 1 98.25 551 TRP B N 1
ATOM 8776 C CA . TRP B 1 551 ? 4.707 27.719 -21.25 1 98.25 551 TRP B CA 1
ATOM 8777 C C . TRP B 1 551 ? 4.262 26.484 -22.016 1 98.25 551 TRP B C 1
ATOM 8779 O O . TRP B 1 551 ? 4.895 25.438 -21.938 1 98.25 551 TRP B O 1
ATOM 8789 N N . ASP B 1 552 ? 3.221 26.609 -22.812 1 98.25 552 ASP B N 1
ATOM 8790 C CA . ASP B 1 552 ? 2.676 25.516 -23.594 1 98.25 552 ASP B CA 1
ATOM 8791 C C . ASP B 1 552 ? 3.707 24.984 -24.594 1 98.25 552 ASP B C 1
ATOM 8793 O O . ASP B 1 552 ? 3.795 23.781 -24.828 1 98.25 552 ASP B O 1
ATOM 8797 N N . LYS B 1 553 ? 4.375 25.875 -25.172 1 98.06 553 LYS B N 1
ATOM 8798 C CA . LYS B 1 553 ? 5.41 25.484 -26.125 1 98.06 553 LYS B CA 1
ATOM 8799 C C . LYS B 1 553 ? 6.504 24.672 -25.453 1 98.06 553 LYS B C 1
ATOM 8801 O O . LYS B 1 553 ? 6.941 23.656 -26 1 98.06 553 LYS B O 1
ATOM 8806 N N . VAL B 1 554 ? 6.906 25.172 -24.25 1 97.94 554 VAL B N 1
ATOM 8807 C CA . VAL B 1 554 ? 7.938 24.453 -23.516 1 97.94 554 VAL B CA 1
ATOM 8808 C C . VAL B 1 554 ? 7.445 23.047 -23.172 1 97.94 554 VAL B C 1
ATOM 8810 O O . VAL B 1 554 ? 8.195 22.062 -23.312 1 97.94 554 VAL B O 1
ATOM 8813 N N . VAL B 1 555 ? 6.25 22.859 -22.75 1 97.56 555 VAL B N 1
ATOM 8814 C CA . VAL B 1 555 ? 5.652 21.578 -22.391 1 97.56 555 VAL B CA 1
ATOM 8815 C C . VAL B 1 555 ? 5.59 20.672 -23.625 1 97.56 555 VAL B C 1
ATOM 8817 O O . VAL B 1 555 ? 5.969 19.5 -23.547 1 97.56 555 VAL B O 1
ATOM 8820 N N . ALA B 1 556 ? 5.078 21.234 -24.703 1 97 556 ALA B N 1
ATOM 8821 C CA . ALA B 1 556 ? 4.961 20.469 -25.938 1 97 556 ALA B CA 1
ATOM 8822 C C . ALA B 1 556 ? 6.324 19.984 -26.422 1 97 556 ALA B C 1
ATOM 8824 O O . ALA B 1 556 ? 6.457 18.859 -26.891 1 97 556 ALA B O 1
ATOM 8825 N N . ASP B 1 557 ? 7.289 20.859 -26.297 1 97 557 ASP B N 1
ATOM 8826 C CA . ASP B 1 557 ? 8.641 20.562 -26.75 1 97 557 ASP B CA 1
ATOM 8827 C C . ASP B 1 557 ? 9.305 19.516 -25.859 1 97 557 ASP B C 1
ATOM 8829 O O . ASP B 1 557 ? 10.312 18.922 -26.234 1 97 557 ASP B O 1
ATOM 8833 N N . ASN B 1 558 ? 8.727 19.359 -24.688 1 95.06 558 ASN B N 1
ATOM 8834 C CA . ASN B 1 558 ? 9.312 18.438 -23.719 1 95.06 558 ASN B CA 1
ATOM 8835 C C . ASN B 1 558 ? 8.406 17.234 -23.469 1 95.06 558 ASN B C 1
ATOM 8837 O O . ASN B 1 558 ? 8.289 16.766 -22.328 1 95.06 558 ASN B O 1
ATOM 8841 N N . GLY B 1 559 ? 7.715 16.75 -24.375 1 89.75 559 GLY B N 1
ATOM 8842 C CA . GLY B 1 559 ? 6.965 15.508 -24.328 1 89.75 559 GLY B CA 1
ATOM 8843 C C . GLY B 1 559 ? 5.742 15.578 -23.438 1 89.75 559 GLY B C 1
ATOM 8844 O O . GLY B 1 559 ? 5.324 14.57 -22.859 1 89.75 559 GLY B O 1
ATOM 8845 N N . GLY B 1 560 ? 5.254 16.75 -23.078 1 90.94 560 GLY B N 1
ATOM 8846 C CA . GLY B 1 560 ? 3.984 16.875 -22.375 1 90.94 560 GLY B CA 1
ATOM 8847 C C . GLY B 1 560 ? 4.137 17.281 -20.922 1 90.94 560 GLY B C 1
ATOM 8848 O O . GLY B 1 560 ? 3.143 17.516 -20.234 1 90.94 560 GLY B O 1
ATOM 8849 N N . PHE B 1 561 ? 5.398 17.359 -20.438 1 91.75 561 PHE B N 1
ATOM 8850 C CA . PHE B 1 561 ? 5.66 17.797 -19.078 1 91.75 561 PHE B CA 1
ATOM 8851 C C . PHE B 1 561 ? 6.672 18.938 -19.062 1 91.75 561 PHE B C 1
ATOM 8853 O O . PHE B 1 561 ? 7.625 18.953 -19.844 1 91.75 561 PHE B O 1
ATOM 8860 N N . HIS B 1 562 ? 6.391 19.922 -18.219 1 96.19 562 HIS B N 1
ATOM 8861 C CA . HIS B 1 562 ? 7.367 21 -18.078 1 96.19 562 HIS B CA 1
ATOM 8862 C C . HIS B 1 562 ? 8.664 20.484 -17.469 1 96.19 562 HIS B C 1
ATOM 8864 O O . HIS B 1 562 ? 8.641 19.641 -16.562 1 96.19 562 HIS B O 1
ATOM 8870 N N . PRO B 1 563 ? 9.797 20.891 -17.922 1 95.88 563 PRO B N 1
ATOM 8871 C CA . PRO B 1 563 ? 11.078 20.391 -17.438 1 95.88 563 PRO B CA 1
ATOM 8872 C C . PRO B 1 563 ? 11.32 20.688 -15.953 1 95.88 563 PRO B C 1
ATOM 8874 O O . PRO B 1 563 ? 12.148 20.047 -15.312 1 95.88 563 PRO B O 1
ATOM 8877 N N . SER B 1 564 ? 10.555 21.688 -15.406 1 96.19 564 SER B N 1
ATOM 8878 C CA . SER B 1 564 ? 10.703 22.031 -14 1 96.19 564 SER B CA 1
ATOM 8879 C C . SER B 1 564 ? 9.906 21.078 -13.109 1 96.19 564 SER B C 1
ATOM 8881 O O . SER B 1 564 ? 10.07 21.078 -11.891 1 96.19 564 SER B O 1
ATOM 8883 N N . ALA B 1 565 ? 9.055 20.297 -13.742 1 95.69 565 ALA B N 1
ATOM 8884 C CA . ALA B 1 565 ? 8.367 19.281 -12.945 1 95.69 565 ALA B CA 1
ATOM 8885 C C . ALA B 1 565 ? 9.352 18.281 -12.367 1 95.69 565 ALA B C 1
ATOM 8887 O O . ALA B 1 565 ? 10.344 17.922 -13.008 1 95.69 565 ALA B O 1
ATOM 8888 N N . GLY B 1 566 ? 9.078 17.891 -11.125 1 93.69 566 GLY B N 1
ATOM 8889 C CA . GLY B 1 566 ? 9.969 16.984 -10.43 1 93.69 566 GLY B CA 1
ATOM 8890 C C . GLY B 1 566 ? 10.109 15.633 -11.117 1 93.69 566 GLY B C 1
ATOM 8891 O O . GLY B 1 566 ? 9.195 15.195 -11.82 1 93.69 566 GLY B O 1
ATOM 8892 N N . LEU B 1 567 ? 11.227 15 -10.875 1 93.44 567 LEU B N 1
ATOM 8893 C CA . LEU B 1 567 ? 11.508 13.68 -11.438 1 93.44 567 LEU B CA 1
ATOM 8894 C C . LEU B 1 567 ? 10.562 12.633 -10.859 1 93.44 567 LEU B C 1
ATOM 8896 O O . LEU B 1 567 ? 10.391 12.555 -9.641 1 93.44 567 LEU B O 1
ATOM 8900 N N . ALA B 1 568 ? 9.898 11.883 -11.688 1 95.19 568 ALA B N 1
ATOM 8901 C CA . ALA B 1 568 ? 9.109 10.727 -11.281 1 95.19 568 ALA B CA 1
ATOM 8902 C C . ALA B 1 568 ? 9.836 9.422 -11.617 1 95.19 568 ALA B C 1
ATOM 8904 O O . ALA B 1 568 ? 9.484 8.742 -12.578 1 95.19 568 ALA B O 1
ATOM 8905 N N . ASP B 1 569 ? 10.758 8.977 -10.734 1 94.44 569 ASP B N 1
ATOM 8906 C CA . ASP B 1 569 ? 11.664 7.895 -11.078 1 94.44 569 ASP B CA 1
ATOM 8907 C C . ASP B 1 569 ? 11.289 6.605 -10.352 1 94.44 569 ASP B C 1
ATOM 8909 O O . ASP B 1 569 ? 12.109 5.695 -10.227 1 94.44 569 ASP B O 1
ATOM 8913 N N . THR B 1 570 ? 10.219 6.457 -9.773 1 96.12 570 THR B N 1
ATOM 8914 C CA . THR B 1 570 ? 9.625 5.223 -9.266 1 96.12 570 THR B CA 1
ATOM 8915 C C . THR B 1 570 ? 8.234 5.012 -9.852 1 96.12 570 THR B C 1
ATOM 8917 O O . THR B 1 570 ? 7.602 5.961 -10.32 1 96.12 570 THR B O 1
ATOM 8920 N N . ARG B 1 571 ? 7.75 3.832 -9.836 1 96.19 571 ARG B N 1
ATOM 8921 C CA . ARG B 1 571 ? 6.402 3.549 -10.312 1 96.19 571 ARG B CA 1
ATOM 8922 C C . ARG B 1 571 ? 5.359 4.293 -9.484 1 96.19 571 ARG B C 1
ATOM 8924 O O . ARG B 1 571 ? 4.34 4.738 -10.016 1 96.19 571 ARG B O 1
ATOM 8931 N N . LEU B 1 572 ? 5.641 4.418 -8.188 1 96.44 572 LEU B N 1
ATOM 8932 C CA . LEU B 1 572 ? 4.734 5.105 -7.277 1 96.44 572 LEU B CA 1
ATOM 8933 C C . LEU B 1 572 ? 4.637 6.59 -7.621 1 96.44 572 LEU B C 1
ATOM 8935 O O . LEU B 1 572 ? 3.539 7.152 -7.652 1 96.44 572 LEU B O 1
ATOM 8939 N N . LEU B 1 573 ? 5.789 7.254 -7.902 1 97.31 573 LEU B N 1
ATOM 8940 C CA . LEU B 1 573 ? 5.789 8.656 -8.297 1 97.31 573 LEU B CA 1
ATOM 8941 C C . LEU B 1 573 ? 5.117 8.836 -9.656 1 97.31 573 LEU B C 1
ATOM 8943 O O . LEU B 1 573 ? 4.453 9.844 -9.898 1 97.31 573 LEU B O 1
ATOM 8947 N N . GLN B 1 574 ? 5.277 7.852 -10.562 1 96.44 574 GLN B N 1
ATOM 8948 C CA . GLN B 1 574 ? 4.598 7.891 -11.852 1 96.44 574 GLN B CA 1
ATOM 8949 C C . GLN B 1 574 ? 3.084 7.852 -11.68 1 96.44 574 GLN B C 1
ATOM 8951 O O . GLN B 1 574 ? 2.355 8.57 -12.367 1 96.44 574 GLN B O 1
ATOM 8956 N N . ARG B 1 575 ? 2.645 7.016 -10.781 1 95.75 575 ARG B N 1
ATOM 8957 C CA . ARG B 1 575 ? 1.214 6.961 -10.492 1 95.75 575 ARG B CA 1
ATOM 8958 C C . ARG B 1 575 ? 0.702 8.32 -10.023 1 95.75 575 ARG B C 1
ATOM 8960 O O . ARG B 1 575 ? -0.335 8.797 -10.484 1 95.75 575 ARG B O 1
ATOM 8967 N N . ALA B 1 576 ? 1.424 8.938 -9.117 1 96.75 576 ALA B N 1
ATOM 8968 C CA . ALA B 1 576 ? 1.015 10.242 -8.602 1 96.75 576 ALA B CA 1
ATOM 8969 C C . ALA B 1 576 ? 1.002 11.289 -9.711 1 96.75 576 ALA B C 1
ATOM 8971 O O . ALA B 1 576 ? 0.074 12.094 -9.805 1 96.75 576 ALA B O 1
ATOM 8972 N N . ARG B 1 577 ? 2.01 11.281 -10.562 1 96.38 577 ARG B N 1
ATOM 8973 C CA . ARG B 1 577 ? 2.127 12.219 -11.664 1 96.38 577 ARG B CA 1
ATOM 8974 C C . ARG B 1 577 ? 0.896 12.164 -12.562 1 96.38 577 ARG B C 1
ATOM 8976 O O . ARG B 1 577 ? 0.428 13.203 -13.047 1 96.38 577 ARG B O 1
ATOM 8983 N N . HIS B 1 578 ? 0.298 10.984 -12.711 1 95.38 578 HIS B N 1
ATOM 8984 C CA . HIS B 1 578 ? -0.73 10.789 -13.727 1 95.38 578 HIS B CA 1
ATOM 8985 C C . HIS B 1 578 ? -2.121 10.742 -13.102 1 95.38 578 HIS B C 1
ATOM 8987 O O . HIS B 1 578 ? -3.125 10.859 -13.805 1 95.38 578 HIS B O 1
ATOM 8993 N N . MET B 1 579 ? -2.189 10.633 -11.727 1 96.62 579 MET B N 1
ATOM 8994 C CA . MET B 1 579 ? -3.498 10.312 -11.164 1 96.62 579 MET B CA 1
ATOM 8995 C C . MET B 1 579 ? -3.895 11.32 -10.094 1 96.62 579 MET B C 1
ATOM 8997 O O . MET B 1 579 ? -5.055 11.383 -9.688 1 96.62 579 MET B O 1
ATOM 9001 N N . ALA B 1 580 ? -2.994 12.125 -9.609 1 97.5 580 ALA B N 1
ATOM 9002 C CA . ALA B 1 580 ? -3.289 13.016 -8.492 1 97.5 580 ALA B CA 1
ATOM 9003 C C . ALA B 1 580 ? -4.32 14.062 -8.883 1 97.5 580 ALA B C 1
ATOM 9005 O O . ALA B 1 580 ? -4.188 14.719 -9.922 1 97.5 580 ALA B O 1
ATOM 9006 N N . VAL B 1 581 ? -5.328 14.211 -8.086 1 97.5 581 VAL B N 1
ATOM 9007 C CA . VAL B 1 581 ? -6.285 15.297 -8.258 1 97.5 581 VAL B CA 1
ATOM 9008 C C . VAL B 1 581 ? -5.746 16.562 -7.605 1 97.5 581 VAL B C 1
ATOM 9010 O O . VAL B 1 581 ? -4.77 16.516 -6.855 1 97.5 581 VAL B O 1
ATOM 9013 N N . PRO B 1 582 ? -6.348 17.688 -7.906 1 96.88 582 PRO B N 1
ATOM 9014 C CA . PRO B 1 582 ? -5.855 18.938 -7.328 1 96.88 582 PRO B CA 1
ATOM 9015 C C . PRO B 1 582 ? -5.945 18.969 -5.805 1 96.88 582 PRO B C 1
ATOM 9017 O O . PRO B 1 582 ? -6.738 18.219 -5.219 1 96.88 582 PRO B O 1
ATOM 9020 N N . ALA B 1 583 ? -5.164 19.812 -5.176 1 96.5 583 ALA B N 1
ATOM 9021 C CA . ALA B 1 583 ? -5.148 19.969 -3.725 1 96.5 583 ALA B CA 1
ATOM 9022 C C . ALA B 1 583 ? -6.547 20.266 -3.189 1 96.5 583 ALA B C 1
ATOM 9024 O O . ALA B 1 583 ? -6.938 19.734 -2.145 1 96.5 583 ALA B O 1
ATOM 9025 N N . ARG B 1 584 ? -7.32 21.078 -3.928 1 95.94 584 ARG B N 1
ATOM 9026 C CA . ARG B 1 584 ? -8.664 21.469 -3.512 1 95.94 584 ARG B CA 1
ATOM 9027 C C . ARG B 1 584 ? -9.578 20.266 -3.377 1 95.94 584 ARG B C 1
ATOM 9029 O O . ARG B 1 584 ? -10.555 20.297 -2.635 1 95.94 584 ARG B O 1
ATOM 9036 N N . ARG B 1 585 ? -9.211 19.188 -4.07 1 97.25 585 ARG B N 1
ATOM 9037 C CA . ARG B 1 585 ? -10.008 17.969 -4.047 1 97.25 585 ARG B CA 1
ATOM 9038 C C . ARG B 1 585 ? -9.336 16.891 -3.201 1 97.25 585 ARG B C 1
ATOM 9040 O O . ARG B 1 585 ? -9.688 15.711 -3.289 1 97.25 585 ARG B O 1
ATOM 9047 N N . GLY B 1 586 ? -8.273 17.25 -2.461 1 97.19 586 GLY B N 1
ATOM 9048 C CA . GLY B 1 586 ? -7.66 16.359 -1.5 1 97.19 586 GLY B CA 1
ATOM 9049 C C . GLY B 1 586 ? -6.34 15.781 -1.98 1 97.19 586 GLY B C 1
ATOM 9050 O O . GLY B 1 586 ? -5.652 15.078 -1.233 1 97.19 586 GLY B O 1
ATOM 9051 N N . ALA B 1 587 ? -5.918 16.016 -3.283 1 97.81 587 ALA B N 1
ATOM 9052 C CA . ALA B 1 587 ? -4.656 15.539 -3.852 1 97.81 587 ALA B CA 1
ATOM 9053 C C . ALA B 1 587 ? -4.566 14.016 -3.797 1 97.81 587 ALA B C 1
ATOM 9055 O O . ALA B 1 587 ? -3.471 13.461 -3.68 1 97.81 587 ALA B O 1
ATOM 9056 N N . GLY B 1 588 ? -5.68 13.289 -3.795 1 97.19 588 GLY B N 1
ATOM 9057 C CA . GLY B 1 588 ? -5.699 11.836 -3.83 1 97.19 588 GLY B CA 1
ATOM 9058 C C . GLY B 1 588 ? -5.41 11.266 -5.207 1 97.19 588 GLY B C 1
ATOM 9059 O O . GLY B 1 588 ? -5.344 12.008 -6.188 1 97.19 588 GLY B O 1
ATOM 9060 N N . LEU B 1 589 ? -5.195 10.008 -5.324 1 97.19 589 LEU B N 1
ATOM 9061 C CA . LEU B 1 589 ? -4.875 9.359 -6.586 1 97.19 589 LEU B CA 1
ATOM 9062 C C . LEU B 1 589 ? -6.102 8.672 -7.172 1 97.19 589 LEU B C 1
ATOM 9064 O O . LEU B 1 589 ? -6.566 7.656 -6.645 1 97.19 589 LEU B O 1
ATOM 9068 N N . HIS B 1 590 ? -6.645 9.219 -8.219 1 96.62 590 HIS B N 1
ATOM 9069 C CA . HIS B 1 590 ? -7.828 8.719 -8.906 1 96.62 590 HIS B CA 1
ATOM 9070 C C . HIS B 1 590 ? -7.57 8.547 -10.398 1 96.62 590 HIS B C 1
ATOM 9072 O O . HIS B 1 590 ? -6.863 9.359 -11.008 1 96.62 590 HIS B O 1
ATOM 9078 N N . PRO B 1 591 ? -8.094 7.484 -11 1 91.5 591 PRO B N 1
ATOM 9079 C CA . PRO B 1 591 ? -7.902 7.305 -12.438 1 91.5 591 PRO B CA 1
ATOM 9080 C C . PRO B 1 591 ? -8.289 8.547 -13.242 1 91.5 591 PRO B C 1
ATOM 9082 O O . PRO B 1 591 ? -9.297 9.195 -12.938 1 91.5 591 PRO B O 1
ATOM 9085 N N . ASN B 1 592 ? -7.484 8.93 -14.195 1 89.44 592 ASN B N 1
ATOM 9086 C CA . ASN B 1 592 ? -7.691 10.039 -15.117 1 89.44 592 ASN B CA 1
ATOM 9087 C C . ASN B 1 592 ? -7.84 11.367 -14.367 1 89.44 592 ASN B C 1
ATOM 9089 O O . ASN B 1 592 ? -8.508 12.281 -14.852 1 89.44 592 ASN B O 1
ATOM 9093 N N . ARG B 1 593 ? -7.398 11.492 -13.086 1 94.06 593 ARG B N 1
ATOM 9094 C CA . ARG B 1 593 ? -7.43 12.68 -12.242 1 94.06 593 ARG B CA 1
ATOM 9095 C C . ARG B 1 593 ? -8.867 13.13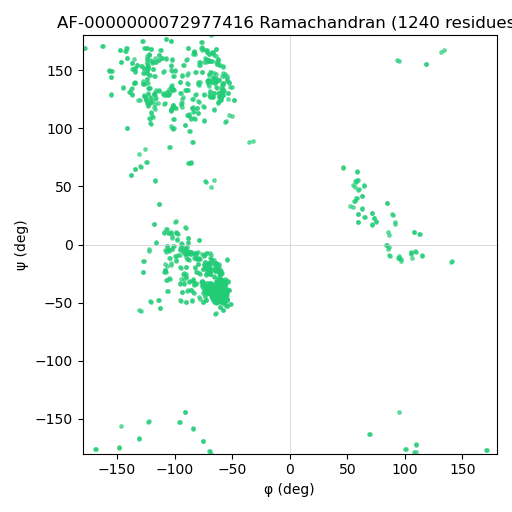3 -11.984 1 94.06 593 ARG B C 1
ATOM 9097 O O . ARG B 1 593 ? -9.148 14.328 -11.945 1 94.06 593 ARG B O 1
ATOM 9104 N N . THR B 1 594 ? -9.773 12.18 -11.945 1 95.19 594 THR B N 1
ATOM 9105 C CA . THR B 1 594 ? -11.172 12.461 -11.633 1 95.19 594 THR B CA 1
ATOM 9106 C C . THR B 1 594 ? -11.594 11.758 -10.344 1 95.19 594 THR B C 1
ATOM 9108 O O . THR B 1 594 ? -11.523 10.531 -10.25 1 95.19 594 THR B O 1
ATOM 9111 N N . VAL B 1 595 ? -12.109 12.508 -9.43 1 97.12 595 VAL B N 1
ATOM 9112 C CA . VAL B 1 595 ? -12.461 11.977 -8.117 1 97.12 595 VAL B CA 1
ATOM 9113 C C . VAL B 1 595 ? -13.516 10.875 -8.281 1 97.12 595 VAL B C 1
ATOM 9115 O O . VAL B 1 595 ? -14.562 11.094 -8.898 1 97.12 595 VAL B O 1
ATOM 9118 N N . TRP B 1 596 ? -13.234 9.727 -7.785 1 96.75 596 TRP B N 1
ATOM 9119 C CA . TRP B 1 596 ? -14.164 8.602 -7.746 1 96.75 596 TRP B CA 1
ATOM 9120 C C . TRP B 1 596 ? -14.719 8.398 -6.34 1 96.75 596 TRP B C 1
ATOM 9122 O O . TRP B 1 596 ? -13.977 8.422 -5.359 1 96.75 596 TRP B O 1
ATOM 9132 N N . VAL B 1 597 ? -16.031 8.211 -6.203 1 97.31 597 VAL B N 1
ATOM 9133 C CA . VAL B 1 597 ? -16.703 8.047 -4.918 1 97.31 597 VAL B CA 1
ATOM 9134 C C . VAL B 1 597 ? -17.469 6.723 -4.898 1 97.31 597 VAL B C 1
ATOM 9136 O O . VAL B 1 597 ? -18.297 6.461 -5.777 1 97.31 597 VAL B O 1
ATOM 9139 N N . ARG B 1 598 ? -17.125 5.871 -3.949 1 96.31 598 ARG B N 1
ATOM 9140 C CA . ARG B 1 598 ? -17.906 4.648 -3.77 1 96.31 598 ARG B CA 1
ATOM 9141 C C . ARG B 1 598 ? -19.297 4.957 -3.219 1 96.31 598 ARG B C 1
ATOM 9143 O O . ARG B 1 598 ? -19.422 5.641 -2.201 1 96.31 598 ARG B O 1
ATOM 9150 N N . ASN B 1 599 ? -20.328 4.453 -3.873 1 95.25 599 ASN B N 1
ATOM 9151 C CA . ASN B 1 599 ? -21.703 4.625 -3.396 1 95.25 599 ASN B CA 1
ATOM 9152 C C . ASN B 1 599 ? -21.969 6.07 -2.984 1 95.25 599 ASN B C 1
ATOM 9154 O O . ASN B 1 599 ? -22.234 6.344 -1.813 1 95.25 599 ASN B O 1
ATOM 9158 N N . PRO B 1 600 ? -21.953 6.965 -3.9 1 96.5 600 PRO B N 1
ATOM 9159 C CA . PRO B 1 600 ? -22.188 8.375 -3.58 1 96.5 600 PRO B CA 1
ATOM 9160 C C . PRO B 1 600 ? -23.5 8.609 -2.83 1 96.5 600 PRO B C 1
ATOM 9162 O O . PRO B 1 600 ? -24.5 7.945 -3.107 1 96.5 600 PRO B O 1
ATOM 9165 N N . ARG B 1 601 ? -23.438 9.555 -1.921 1 94.88 601 ARG B N 1
ATOM 9166 C CA . ARG B 1 601 ? -24.609 9.852 -1.105 1 94.88 601 ARG B CA 1
ATOM 9167 C C . ARG B 1 601 ? -25.219 11.203 -1.492 1 94.88 601 ARG B C 1
ATOM 9169 O O . ARG B 1 601 ? -24.516 12.078 -2 1 94.88 601 ARG B O 1
ATOM 9176 N N . GLU B 1 602 ? -26.531 11.211 -1.301 1 91.94 602 GLU B N 1
ATOM 9177 C CA . GLU B 1 602 ? -27.203 12.5 -1.458 1 91.94 602 GLU B CA 1
ATOM 9178 C C . GLU B 1 602 ? -26.859 13.445 -0.307 1 91.94 602 GLU B C 1
ATOM 9180 O O . GLU B 1 602 ? -26.781 13.016 0.847 1 91.94 602 GLU B O 1
ATOM 9185 N N . VAL B 1 603 ? -26.703 14.641 -0.698 1 90.25 603 VAL B N 1
ATOM 9186 C CA . VAL B 1 603 ? -26.375 15.641 0.308 1 90.25 603 VAL B CA 1
ATOM 9187 C C . VAL B 1 603 ? -27.641 16.203 0.919 1 90.25 603 VAL B C 1
ATOM 9189 O O . VAL B 1 603 ? -28.5 16.75 0.207 1 90.25 603 VAL B O 1
ATOM 9192 N N . SER B 1 604 ? -27.875 15.914 2.174 1 87.25 604 SER B N 1
ATOM 9193 C CA . SER B 1 604 ? -29.016 16.5 2.885 1 87.25 604 SER B CA 1
ATOM 9194 C C . SER B 1 604 ? -28.531 17.375 4.043 1 87.25 604 SER B C 1
ATOM 9196 O O . SER B 1 604 ? -27.688 16.953 4.836 1 87.25 604 SER B O 1
ATOM 9198 N N . ALA B 1 605 ? -29.094 18.516 4.059 1 85.44 605 ALA B N 1
ATOM 9199 C CA . ALA B 1 605 ? -28.75 19.406 5.164 1 85.44 605 ALA B CA 1
ATOM 9200 C C . ALA B 1 605 ? -29.688 19.188 6.355 1 85.44 605 ALA B C 1
ATOM 9202 O O . ALA B 1 605 ? -30.875 18.938 6.18 1 85.44 605 ALA B O 1
ATOM 9203 N N . SER B 1 606 ? -29.156 19.188 7.551 1 88.06 606 SER B N 1
ATOM 9204 C CA . SER B 1 606 ? -29.938 19.016 8.766 1 88.06 606 SER B CA 1
ATOM 9205 C C . SER B 1 606 ? -30.641 20.312 9.172 1 88.06 606 SER B C 1
ATOM 9207 O O . SER B 1 606 ? -31.547 20.297 10.008 1 88.06 606 SER B O 1
ATOM 9209 N N . GLY B 1 607 ? -30.25 21.375 8.68 1 88.81 607 GLY B N 1
ATOM 9210 C CA . GLY B 1 607 ? -30.797 22.672 9.07 1 88.81 607 GLY B CA 1
ATOM 9211 C C . GLY B 1 607 ? -29.969 23.344 10.148 1 88.81 607 GLY B C 1
ATOM 9212 O O . GLY B 1 607 ? -30.172 24.531 10.438 1 88.81 607 GLY B O 1
ATOM 9213 N N . PHE B 1 608 ? -29 22.625 10.789 1 94.38 608 PHE B N 1
ATOM 9214 C CA . PHE B 1 608 ? -28.141 23.25 11.797 1 94.38 608 PHE B CA 1
ATOM 9215 C C . PHE B 1 608 ? -27.234 24.281 11.156 1 94.38 608 PHE B C 1
ATOM 9217 O O . PHE B 1 608 ? -26.547 24 10.172 1 94.38 608 PHE B O 1
ATOM 9224 N N . MET B 1 609 ? -27.266 25.391 11.664 1 91.94 609 MET B N 1
ATOM 9225 C CA . MET B 1 609 ? -26.375 26.469 11.273 1 91.94 609 MET B CA 1
ATOM 9226 C C . MET B 1 609 ? -25.578 26.984 12.477 1 91.94 609 MET B C 1
ATOM 9228 O O . MET B 1 609 ? -26.172 27.422 13.469 1 91.94 609 MET B O 1
ATOM 9232 N N . PRO B 1 610 ? -24.312 26.891 12.406 1 94.5 610 PRO B N 1
ATOM 9233 C CA . PRO B 1 610 ? -23.531 27.406 13.523 1 94.5 610 PRO B CA 1
ATOM 9234 C C . PRO B 1 610 ? -23.766 28.891 13.781 1 94.5 610 PRO B C 1
ATOM 9236 O O . PRO B 1 610 ? -23.719 29.703 12.852 1 94.5 610 PRO B O 1
ATOM 9239 N N . ARG B 1 611 ? -24.109 29.203 15.016 1 94.31 611 ARG B N 1
ATOM 9240 C CA . ARG B 1 611 ? -24.266 30.578 15.484 1 94.31 611 ARG B CA 1
ATOM 9241 C C . ARG B 1 611 ? -23.5 30.797 16.781 1 94.31 611 ARG B C 1
ATOM 9243 O O . ARG B 1 611 ? -23.719 30.062 17.766 1 94.31 611 ARG B O 1
ATOM 9250 N N . ASN B 1 612 ? -22.641 31.766 16.75 1 96.56 612 ASN B N 1
ATOM 9251 C CA . ASN B 1 612 ? -21.875 32.094 17.953 1 96.56 612 ASN B CA 1
ATOM 9252 C C . ASN B 1 612 ? -22.656 32.969 18.891 1 96.56 612 ASN B C 1
ATOM 9254 O O . ASN B 1 612 ? -22.797 34.188 18.641 1 96.56 612 ASN B O 1
ATOM 9258 N N . LYS B 1 613 ? -23.078 32.469 19.953 1 95.88 613 LYS B N 1
ATOM 9259 C CA . LYS B 1 613 ? -23.938 33.219 20.859 1 95.88 613 LYS B CA 1
ATOM 9260 C C . LYS B 1 613 ? -23.234 34.469 21.422 1 95.88 613 LYS B C 1
ATOM 9262 O O . LYS B 1 613 ? -23.875 35.406 21.859 1 95.88 613 LYS B O 1
ATOM 9267 N N . PHE B 1 614 ? -21.953 34.438 21.406 1 96.19 614 PHE B N 1
ATOM 9268 C CA . PHE B 1 614 ? -21.188 35.531 21.953 1 96.19 614 PHE B CA 1
ATOM 9269 C C . PHE B 1 614 ? -20.891 36.594 20.875 1 96.19 614 PHE B C 1
ATOM 9271 O O . PHE B 1 614 ? -20.328 37.625 21.156 1 96.19 614 PHE B O 1
ATOM 9278 N N . ARG B 1 615 ? -21.234 36.219 19.656 1 94.5 615 ARG B N 1
ATOM 9279 C CA . ARG B 1 615 ? -21.094 37.156 18.531 1 94.5 615 ARG B CA 1
ATOM 9280 C C . ARG B 1 615 ? -22.375 37.219 17.719 1 94.5 615 ARG B C 1
ATOM 9282 O O . ARG B 1 615 ? -22.391 36.938 16.531 1 94.5 615 ARG B O 1
ATOM 9289 N N . PRO B 1 616 ? -23.422 37.719 18.234 1 91.19 616 PRO B N 1
ATOM 9290 C CA . PRO B 1 616 ? -24.734 37.719 17.578 1 91.19 616 PRO B CA 1
ATOM 9291 C C . PRO B 1 616 ? -24.766 38.562 16.297 1 91.19 616 PRO B C 1
ATOM 9293 O O . PRO B 1 616 ? -25.578 38.344 15.414 1 91.19 616 PRO B O 1
ATOM 9296 N N . GLU B 1 617 ? -23.891 39.469 16.203 1 87.19 617 GLU B N 1
ATOM 9297 C CA . GLU B 1 617 ? -23.828 40.344 15.039 1 87.19 617 GLU B CA 1
ATOM 9298 C C . GLU B 1 617 ? -23.438 39.562 13.781 1 87.19 617 GLU B C 1
ATOM 9300 O O . GLU B 1 617 ? -23.656 40.031 12.664 1 87.19 617 GLU B O 1
ATOM 9305 N N . THR B 1 618 ? -22.938 38.438 14.008 1 84.88 618 THR B N 1
ATOM 9306 C CA . THR B 1 618 ? -22.469 37.656 12.875 1 84.88 618 THR B CA 1
ATOM 9307 C C . THR B 1 618 ? -23.594 36.812 12.297 1 84.88 618 THR B C 1
ATOM 9309 O O . THR B 1 618 ? -23.422 36.188 11.25 1 84.88 618 THR B O 1
ATOM 9312 N N . ASP B 1 619 ? -24.641 36.688 12.977 1 76.69 619 ASP B N 1
ATOM 9313 C CA . ASP B 1 619 ? -25.781 35.875 12.539 1 76.69 619 ASP B CA 1
ATOM 9314 C C . ASP B 1 619 ? -26.422 36.469 11.289 1 76.69 619 ASP B C 1
ATOM 9316 O O . ASP B 1 619 ? -27.031 37.562 11.359 1 76.69 619 ASP B O 1
ATOM 9320 N N . LYS B 1 620 ? -25.656 36.656 10.289 1 58.72 620 LYS B N 1
ATOM 9321 C CA . LYS B 1 620 ? -26.312 37.25 9.117 1 58.72 620 LYS B CA 1
ATOM 9322 C C . LYS B 1 620 ? -27.469 36.344 8.648 1 58.72 620 LYS B C 1
ATOM 9324 O O . LYS B 1 620 ? -27.453 35.125 8.844 1 58.72 620 LYS B O 1
ATOM 9329 N N . GLY B 1 621 ? -28.609 36.938 8.383 1 47.56 621 GLY B N 1
ATOM 9330 C CA . GLY B 1 621 ? -29.859 36.406 7.863 1 47.56 621 GLY B CA 1
ATOM 9331 C C . GLY B 1 621 ? -29.672 35.281 6.84 1 47.56 621 GLY B C 1
ATOM 9332 O O . GLY B 1 621 ? -28.969 35.469 5.844 1 47.56 621 GLY B O 1
ATOM 9333 N N . SER B 1 622 ? -29.578 34.062 7.234 1 37.06 622 SER B N 1
ATOM 9334 C CA . SER B 1 622 ? -29.875 33.031 6.246 1 37.06 622 SER B CA 1
ATOM 9335 C C . SER B 1 622 ? -31.094 33.406 5.406 1 37.06 622 SER B C 1
ATOM 9337 O O . SER B 1 622 ? -32.062 33.969 5.922 1 37.06 622 SER B O 1
#

Secondary structure (DSSP, 8-state):
---TTPPP--S-HHHHHHHHHHHHHHT--GGGTTSPEEEEEEEEESSGGGTTHHHHHHHHHHHHHHHBSSSTTSB--EEPPPEEEEE--HHHHTTSGGGHHHHHHHHHHHHHHHHHHHHH--SEEEEEE-SSHHHHHHHHHHHHH-SSEEEEE--BPPPEE-TTT--EE-HHHHHHTTT-S-HHHHHHHHHHH--S-SB--STTHHHHHHHHHHHHTSS-GGGTSS-TT-THHHHTHHHHHHHHHHHHHHHT--HHHHSSHHHHHHHHHHHHHTT--TTHHHHHHHHHHHTT-S-HHHHT--HHHHHHIIIII--B-B-BTTTSSB-HHHHHHHT-HHHHHHHHHHHT-S-TT-B-TTSSBHHHHHHHTTPPPP-SSSB--SSS-SBSS-SEEEEBSTT-TTS-EEEE-TT--S--BTTEEEEEEEEEESHHHHHHHHHH-GGG--TTEEEEEES-STTTTTS--B-HHHHHHHHHHHHHHT--EEEEESSB--TT--SEEEE--SS-GGGT-GGGG--TT-EEEEETTTTEEEETGGGSHHHHHHHHHHHHHHHHHTTTS-TTSPP--SHHHHHHHHHBPPGGGTS-B-GGG----SS-------------TT-GGG----/---TTPPP--S-HHHHHHHHHHHHHHT--GGGTTSPEEEEEEEEESSGGGTTHHHHHHHHHHHHHHHBSSSTTSB--EEPPPEEEEE--SGGGTTSGGGHHHHHHHHHHHHHHHHHHHHH--SEEEEEE-SSHHHHHHHHHHHHH-SSEEEEE--BPPPEE-TTT--EE-HHHHHHTTT-S-HHHHHHHHHHHS-SSSB--STTHHHHHHHHHHHHTSS-GGGTSS-TT-THHHHTHHHHHHHHHHHHHHHT--HHHHSSHHHHHHHHHHHHHTT--TTHHHHHHHHHHHTT-S-HHHHT--HHHHHHIIIIIPPB-B-BTTTSSB-HHHHHHHT-HHHHHHHHHHHT-S-TT-B-TTSSBHHHHHHHTTPPPP-SSSB--SSS-SBSS-SEEEEBSTT-TTS-EEEE-TT--S--BTTEEEEEEEEEESHHHHHHHHHH-GGG--TTEEEEEES-STTTTTS--B-HHHHHHHHHHHHHHT--EEEEESSB--TT--SEEEE--SS-GGGT-GGGG--TT-EEEEETTTTEEEETGGGSHHHHHHHHHHHHHHHHHTTTS-TTSPP--SHHHHHHHHHBPPGGGTS-B-GGG----SS-------------TT-GGG----

InterPro domains:
  IPR000581 Dihydroxy-acid/6-phosphogluconate dehydratase, N-terminal [PF00920] (84-364)
  IPR020558 Dihydroxy-acid/6-phosphogluconate dehydratase, conserved site [PS00887] (486-497)
  IPR037237 IlvD/EDD, N-terminal domain [SSF143975] (22-390)
  IPR042096 Dihydroxy-acid dehydratase, C-terminal [G3DSA:3.50.30.80] (391-551)
  IPR050165 Dihydroxy-acid dehydratase IlvD/Edd [PTHR21000] (84-554)
  IPR056740 Dihydroxy-acid/6-phosphogluconate dehydratase, C-terminal [PF24877] (377-587)

Nearest PDB structures (foldseek):
  6ovt-assembly1_A  TM=9.312E-01  e=1.648E-52  Mycobacterium tuberculosis
  5ze4-assembly1_A  TM=9.270E-01  e=2.579E-48  Arabidopsis thaliana
  6ovt-assembly1_D  TM=9.157E-01  e=2.309E-48  Mycobacterium tuberculosis
  6ovt-assembly1_B  TM=9.219E-01  e=2.068E-48  Mycobacterium tuberculosis
  6ovt-assembly1_C  TM=9.205E-01  e=2.579E-48  Mycobacterium tuberculosis

pLDDT: mean 95.07, std 6.18, range [33.72, 98.94]

Solvent-accessible surface area (backbone atoms only — not comparable to full-atom values): 59107 Å² total; per-residue (Å²): 131,83,53,89,55,45,43,63,47,60,88,44,14,29,38,35,13,45,47,39,19,32,21,56,73,75,68,47,67,55,87,25,47,59,29,49,26,33,40,34,34,30,40,32,33,72,43,20,34,24,67,51,25,65,64,38,40,50,41,31,45,51,43,43,56,74,40,44,40,86,55,92,90,37,42,68,42,19,75,45,58,76,37,35,32,45,41,65,60,56,62,65,21,49,72,45,82,38,21,23,44,32,56,46,24,15,53,45,27,18,46,42,46,38,46,48,42,60,52,54,3,43,42,28,38,43,34,30,27,33,47,58,37,42,42,54,12,47,49,26,27,43,26,59,59,44,38,19,53,41,46,41,60,40,20,25,20,64,73,12,48,38,87,87,78,62,46,77,25,31,60,62,56,16,35,48,37,54,78,51,86,49,63,65,57,31,49,52,42,13,69,28,13,32,69,49,42,20,14,70,29,32,33,18,42,34,44,27,49,43,50,28,40,23,56,23,14,43,20,64,44,85,57,48,27,45,33,28,80,40,63,54,59,61,76,46,46,25,57,52,50,46,54,35,50,52,50,23,48,74,67,66,46,27,37,48,73,26,39,44,52,63,19,49,44,35,17,52,50,47,32,27,23,50,36,28,18,68,50,54,63,27,48,47,22,40,46,33,22,28,47,10,35,84,41,37,53,75,65,55,47,36,69,66,55,50,36,47,35,18,64,62,55,36,32,13,22,45,30,32,19,67,71,40,80,33,41,38,52,55,40,30,74,78,62,25,55,35,21,59,52,45,41,37,40,76,33,35,51,38,72,40,77,36,36,25,58,80,75,35,28,50,45,52,46,35,58,71,69,60,53,56,78,54,79,64,63,57,35,25,36,73,82,64,37,64,36,77,37,18,10,50,38,59,22,23,37,73,36,6,72,73,50,30,18,36,33,45,51,55,29,44,82,62,61,60,58,93,47,30,34,69,22,36,30,42,71,27,77,28,65,66,59,49,49,51,37,58,70,74,42,51,79,73,64,50,73,34,30,26,36,32,36,32,19,24,9,33,40,11,26,28,24,29,33,48,43,38,46,59,32,30,48,49,44,47,50,23,66,75,66,72,43,39,58,33,40,37,26,24,17,37,50,40,26,63,46,50,31,44,41,32,21,27,26,17,53,30,28,53,79,68,14,50,61,55,59,66,49,70,62,36,44,34,39,40,32,63,83,77,29,28,31,35,42,58,60,58,69,37,63,67,52,38,50,53,41,48,52,54,49,49,49,51,15,60,75,47,81,71,41,44,87,64,32,38,79,55,79,44,73,66,40,42,43,29,44,61,10,28,22,56,46,68,62,26,38,45,78,24,71,85,42,42,90,76,49,58,78,64,53,83,81,69,84,87,76,81,67,70,38,34,70,82,44,62,85,60,63,62,85,124,130,83,53,88,54,45,43,65,47,61,88,46,15,30,37,35,14,46,47,39,20,32,20,57,72,76,70,48,66,55,87,26,49,60,30,50,28,34,40,34,35,29,40,32,34,73,42,21,34,24,67,50,25,63,64,38,38,51,39,32,46,51,42,44,54,76,40,42,39,87,54,92,90,38,43,69,41,19,76,47,59,76,37,36,32,47,40,64,62,55,62,66,21,49,73,43,82,40,21,21,44,29,58,45,26,16,51,44,26,19,48,42,45,38,47,48,43,59,52,55,3,43,42,29,38,41,34,32,29,34,46,59,38,42,42,54,12,47,49,25,27,43,26,58,59,44,40,19,54,41,44,42,61,41,20,26,18,54,73,11,48,38,86,88,79,64,44,77,26,31,58,62,56,14,37,49,37,52,80,51,88,50,63,64,59,30,48,53,42,14,72,29,12,37,48,59,42,20,15,67,30,33,34,18,42,34,44,27,47,43,52,27,40,22,56,23,14,44,20,64,43,84,55,47,28,44,33,29,80,39,64,55,59,61,74,47,46,25,58,52,51,46,53,35,50,53,49,23,48,74,68,66,46,26,38,50,74,25,40,43,52,62,19,50,44,34,16,50,51,48,34,27,23,50,37,26,17,68,49,52,62,28,48,47,23,39,44,33,20,27,45,9,36,84,42,38,54,75,64,55,47,36,70,65,56,49,36,47,36,17,64,63,55,36,32,14,22,45,32,32,18,67,69,39,81,35,40,38,53,54,41,30,74,75,63,24,56,36,22,59,51,44,40,37,41,76,33,35,51,37,72,41,77,35,38,24,56,80,78,34,28,50,46,54,45,35,58,71,70,61,52,54,78,53,79,63,65,57,34,25,37,73,82,63,36,65,36,78,37,18,10,50,39,59,21,24,38,72,35,6,72,71,50,31,18,35,33,45,50,56,28,43,80,63,61,61,58,93,47,29,36,68,24,35,30,41,70,28,76,27,65,64,62,50,50,51,39,56,69,74,43,51,79,74,64,50,72,35,28,26,37,31,37,31,20,24,7,33,41,10,26,29,25,29,34,47,42,39,47,58,33,30,49,49,44,47,52,21,67,75,67,72,43,39,58,33,40,35,25,24,16,37,50,41,26,62,46,49,32,44,42,33,21,29,25,17,54,29,28,52,78,67,14,48,60,57,58,66,48,70,62,36,43,35,40,39,32,62,84,78,30,29,31,36,42,60,61,58,69,38,64,69,53,37,51,51,42,48,52,53,50,50,50,51,15,61,74,46,82,71,40,44,87,64,33,38,80,55,78,44,72,65,39,42,44,29,44,63,11,28,22,56,47,69,61,25,38,46,77,21,71,85,42,42,90,74,48,58,77,64,53,84,83,69,82,87,77,82,65,70,39,35,69,79,44,62,85,58,63,63,84,124

Radius of gyration: 30.72 Å; Cα contacts (8 Å, |Δi|>4): 3224; chains: 2; bounding box: 67×90×74 Å

Organism: NCBI:txid391626

Sequence (1244 aa):
MTNPNAVLIDKHPGRSTQTIGLALEIGTDPALIHEPSVGVVGTKGDSQCYLGVATKVEAIHQALKTRIGTKPGQLKYRLVQPEYTIATSDGMRNGTPEMRYSLIGREVTHDALCEHFSATGLAGTIAVVACDKPPVGTLSAMLEHNLPSIIMSDGPIRPGTDPETGEKLDIVSAFQVAGHPDPEYRDHIACHACPGFGSCGGMFTYNTMQTFIGVLGMQPLHMVAPPSDDPRRLNEFPAELVTLLAQMIENDLKPRDIVGRDSLRNATIVALAIGGSTNALLHAPEIARAAGFGDFWKDIITPEEFNNLSQHVVPVLTNARPYGKYSMVDIDEVGGVQIIVRELLEAGLLNGDTLTCTGETLAEQVARLGAKPADGDVIYPVKTPYKPTGGLRMLGGNLSPEFSAILKLAGVEGGLENNLFRGKARVFDGQQALLDMLDQTPEAFQDNDMIIVRYEGPSGAPGMPEMLDPTARITTLCRERDIVIALMTDARFSGGSIGLVIGHVGPEAALGGPIAFVENGDEILVDLNINEINCAALSDPATLHARKAAWDKVVADNGGFHPSAGLADTRLLQRARHMAVPARRGAGLHPNRTVWVRNPREVSASGFMPRNKFRPETDKGSMTNPNAVLIDKHPGRSTQTIGLALEIGTDPALIHEPSVGVVGTKGDSQCYLGVATKVEAIHQALKTRIGTKPGQLKYRLVQPEYTIATSDGMRNGTPEMRYSLIGREVTHDALCEHFSATGLAGTIAVVACDKPPVGTLSAMLEHNLPSIIMSDGPIRPGTDPETGEKLDIVSAFQVAGHPDPEYRDHIACHACPGFGSCGGMFTYNTMQTFIGVLGMQPLHMVAPPSDDPRRLNEFPAELVTLLAQMIENDLKPRDIVGRDSLRNATIVALAIGGSTNALLHAPEIARAAGFGDFWKDIITPEEFNNLSQHVVPVLTNARPYGKYSMVDIDEVGGVQIIVRELLEAGLLNGDTLTCTGETLAEQVARLGAKPADGDVIYPVKTPYKPTGGLRMLGGNLSPEFSAILKLAGVEGGLENNLFRGKARVFDGQQALLDMLDQTPEAFQDNDMIIVRYEGPSGAPGMPEMLDPTARITTLCRERDIVIALMTDARFSGGSIGLVIGHVGPEAALGGPIAFVENGDEILVDLNINEINCAALSDPATLHARKAAWDKVVADNGGFHPSAGLADTRLLQRARHMAVPARRGAGLHPNRTVWVRNPREVSASGFMPRNKFRPETDKGS